Protein AF-0000000077074591 (afdb_homodimer)

Secondary structure (DSSP, 8-state):
-----EEEEEEE-SSEEEEEEEETTT--EEEEEEEE---B------SSS----EE-HHHHHHHHHHHHHHS-HHHHTTEEEEEEEE--S-BEEE-TTTEEEETTEEEE-STTSB--EE-TT---S-HHHHHHSPPPSSSSPP-TT-HHHHHHHHHHSTTHHHHHTT-SEEE-HHHHHHHHHHT-SS-EEEHHHHHHHSSEETTTTEE-HHHHHHTT--GGGPPEEEPSS-EEEE-SS-BTTBPTT-EEEPPEEHHHHHHHHT---TTEEEEEESSSEEEEEEESSSS--S---TT-EEEE-STT-EEEEEEES-SHHHHHHHHHHHHHHHHHTT--GGGS-HHHHHHHHHHHHHHTTT---EEE--TT-BTTBTT--EEEEEE-TTS-SHHHHHHHHHHHHHHHHHHHS-HHHHHHTT--EEEEESHHHHT-HHHHHHHHHHH-S-EEE--S--HHHHHHHHHHTT-/-----EEEEEEE-SSEEEEEEEETTT--EEEEEEEE---B------SSS----EE-HHHHHHHHHHHHHHS-HHHHTTEEEEEEEE--S-BEEE-TTTEEEETTEEEE-STTSB--EE-TT---S-HHHHHHSPPPSSSSPP-TT-HHHHHHHHHHSTTHHHHHTT-SEEE-HHHHHHHHHHT-SS-EEEHHHHHHHSSEETTTTEE-HHHHHHTT--GGGPPEEEPSS-EEEE-SS-BTTBPTT-EEEPPEEHHHHHHHHT---TTEEEEEESSSEEEEEEESSSS--S---TT-EEEE-STT-EEEEEEES-SHHHHHHHHHHHHHHHHHTT--GGGS-HHHHHHHHHHHHHHTTT---EEE--TT-BTTBTT--EEEEEE-TTS-SHHHHHHHHHHHHHHHHHHHS-HHHHHHTT--EEEEESHHHHT-HHHHHHHHHHH-S-EEE--S--HHHHHHHHHHTT-

InterPro domains:
  IPR018484 Carbohydrate kinase FGGY, N-terminal [PF00370] (6-258)
  IPR043129 ATPase, nucleotide binding domain [SSF53067] (6-261)
  IPR043129 ATPase, nucleotide binding domain [SSF53067] (6-461)

Structure (mmCIF, N/CA/C/O backbone):
data_AF-0000000077074591-model_v1
#
loop_
_entity.id
_entity.type
_entity.pdbx_description
1 polymer 'Carbohydrate kinase FGGY N-terminal domain-containing protein'
#
loop_
_atom_site.group_PDB
_atom_site.id
_atom_site.type_symbol
_atom_site.label_atom_id
_atom_site.label_alt_id
_atom_site.label_comp_id
_atom_site.label_asym_id
_atom_site.label_entity_id
_atom_site.label_seq_id
_atom_site.pdbx_PDB_ins_code
_atom_site.Cartn_x
_atom_site.Cartn_y
_atom_site.Cartn_z
_atom_site.occupancy
_atom_site.B_iso_or_equiv
_atom_site.auth_seq_id
_atom_site.auth_comp_id
_atom_site.auth_asym_id
_atom_site.auth_atom_id
_atom_site.pdbx_PDB_model_num
ATOM 1 N N . MET A 1 1 ? 26.125 -42.688 -42.125 1 38.72 1 MET A N 1
ATOM 2 C CA . MET A 1 1 ? 26.078 -42.156 -40.781 1 38.72 1 MET A CA 1
ATOM 3 C C . MET A 1 1 ? 24.766 -42.5 -40.094 1 38.72 1 MET A C 1
ATOM 5 O O . MET A 1 1 ? 23.688 -42.344 -40.688 1 38.72 1 MET A O 1
ATOM 9 N N . ALA A 1 2 ? 24.797 -43.312 -39.188 1 53.09 2 ALA A N 1
ATOM 10 C CA . ALA A 1 2 ? 23.594 -43.938 -38.625 1 53.09 2 ALA A CA 1
ATOM 11 C C . ALA A 1 2 ? 22.578 -42.906 -38.219 1 53.09 2 ALA A C 1
ATOM 13 O O . ALA A 1 2 ? 22.922 -41.906 -37.531 1 53.09 2 ALA A O 1
ATOM 14 N N . VAL A 1 3 ? 21.469 -42.688 -38.906 1 72.62 3 VAL A N 1
ATOM 15 C CA . VAL A 1 3 ? 20.422 -41.688 -38.688 1 72.62 3 VAL A CA 1
ATOM 16 C C . VAL A 1 3 ? 19.984 -41.719 -37.219 1 72.62 3 VAL A C 1
ATOM 18 O O . VAL A 1 3 ? 19.625 -42.781 -36.719 1 72.62 3 VAL A O 1
ATOM 21 N N . SER A 1 4 ? 20.25 -40.656 -36.469 1 87.62 4 SER A N 1
ATOM 22 C CA . SER A 1 4 ? 20.031 -40.562 -35.031 1 87.62 4 SER A CA 1
ATOM 23 C C . SER A 1 4 ? 18.562 -40.781 -34.688 1 87.62 4 SER A C 1
ATOM 25 O O . SER A 1 4 ? 17.672 -40.344 -35.406 1 87.62 4 SER A O 1
ATOM 27 N N . GLU A 1 5 ? 18.281 -41.656 -33.688 1 95.75 5 GLU A N 1
ATOM 28 C CA . GLU A 1 5 ? 16.953 -41.906 -33.156 1 95.75 5 GLU A CA 1
ATOM 29 C C . GLU A 1 5 ? 16.453 -40.75 -32.281 1 95.75 5 GLU A C 1
ATOM 31 O O . GLU A 1 5 ? 17.25 -40.062 -31.625 1 95.75 5 GLU A O 1
ATOM 36 N N . LEU A 1 6 ? 15.141 -40.5 -32.438 1 97.88 6 LEU A N 1
ATOM 37 C CA . LEU A 1 6 ? 14.57 -39.344 -31.734 1 97.88 6 LEU A CA 1
ATOM 38 C C . LEU A 1 6 ? 13.477 -39.812 -30.766 1 97.88 6 LEU A C 1
ATOM 40 O O . LEU A 1 6 ? 12.914 -40.875 -30.922 1 97.88 6 LEU A O 1
ATOM 44 N N . ILE A 1 7 ? 13.297 -39.031 -29.75 1 98.19 7 ILE A N 1
ATOM 45 C CA . ILE A 1 7 ? 12.18 -39.188 -28.812 1 98.19 7 ILE A CA 1
ATOM 46 C C . ILE A 1 7 ? 11.273 -37.969 -28.891 1 98.19 7 ILE A C 1
ATOM 48 O O . ILE A 1 7 ? 11.758 -36.844 -28.891 1 98.19 7 ILE A O 1
ATOM 52 N N . LEU A 1 8 ? 9.977 -38.219 -29 1 98.5 8 LEU A N 1
ATOM 53 C CA . LEU A 1 8 ? 8.992 -37.125 -29.062 1 98.5 8 LEU A CA 1
ATOM 54 C C . LEU A 1 8 ? 8.367 -36.875 -27.688 1 98.5 8 LEU A C 1
ATOM 56 O O . LEU A 1 8 ? 7.812 -37.812 -27.078 1 98.5 8 LEU A O 1
ATOM 60 N N . GLY A 1 9 ? 8.539 -35.719 -27.156 1 98.25 9 GLY A N 1
ATOM 61 C CA . GLY A 1 9 ? 7.832 -35.25 -25.984 1 98.25 9 GLY A CA 1
ATOM 62 C C . GLY A 1 9 ? 6.746 -34.25 -26.281 1 98.25 9 GLY A C 1
ATOM 63 O O . GLY A 1 9 ? 6.965 -33.312 -27.062 1 98.25 9 GLY A O 1
ATOM 64 N N . ILE A 1 10 ? 5.543 -34.438 -25.688 1 98.5 10 ILE A N 1
ATOM 65 C CA . ILE A 1 10 ? 4.422 -33.531 -25.891 1 98.5 10 ILE A CA 1
ATOM 66 C C . ILE A 1 10 ? 3.867 -33.094 -24.531 1 98.5 10 ILE A C 1
ATOM 68 O O . ILE A 1 10 ? 3.803 -33.906 -23.594 1 98.5 10 ILE A O 1
ATOM 72 N N . ASP A 1 11 ? 3.516 -31.844 -24.406 1 97.88 11 ASP A N 1
ATOM 73 C CA . ASP A 1 11 ? 2.814 -31.328 -23.234 1 97.88 11 ASP A CA 1
ATOM 74 C C . ASP A 1 11 ? 1.478 -30.703 -23.641 1 97.88 11 ASP A C 1
ATOM 76 O O . ASP A 1 11 ? 1.442 -29.703 -24.344 1 97.88 11 ASP A O 1
ATOM 80 N N . VAL A 1 12 ? 0.387 -31.281 -23.141 1 97.94 12 VAL A N 1
ATOM 81 C CA . VAL A 1 12 ? -0.955 -30.797 -23.438 1 97.94 12 VAL A CA 1
ATOM 82 C C . VAL A 1 12 ? -1.396 -29.828 -22.344 1 97.94 12 VAL A C 1
ATOM 84 O O . VAL A 1 12 ? -2.105 -30.203 -21.406 1 97.94 12 VAL A O 1
ATOM 87 N N . GLY A 1 13 ? -1.075 -28.594 -22.547 1 94.06 13 GLY A N 1
ATOM 88 C CA . GLY A 1 13 ? -1.456 -27.562 -21.594 1 94.06 13 GLY A CA 1
ATOM 89 C C . GLY A 1 13 ? -2.865 -27.047 -21.797 1 94.06 13 GLY A C 1
ATOM 90 O O . GLY A 1 13 ? -3.535 -27.422 -22.766 1 94.06 13 GLY A O 1
ATOM 91 N N . THR A 1 14 ? -3.307 -26.141 -20.891 1 89.56 14 THR A N 1
ATOM 92 C CA . THR A 1 14 ? -4.633 -25.547 -20.984 1 89.56 14 THR A CA 1
ATOM 93 C C . THR A 1 14 ? -4.699 -24.547 -22.141 1 89.56 14 THR A C 1
ATOM 95 O O . THR A 1 14 ? -5.656 -24.562 -22.922 1 89.56 14 THR A O 1
ATOM 98 N N . SER A 1 15 ? -3.695 -23.766 -22.359 1 88.56 15 SER A N 1
ATOM 99 C CA . SER A 1 15 ? -3.729 -22.719 -23.375 1 88.56 15 SER A CA 1
ATOM 100 C C . SER A 1 15 ? -2.943 -23.125 -24.625 1 88.56 15 SER A C 1
ATOM 102 O O . SER A 1 15 ? -3.209 -22.625 -25.719 1 88.56 15 SER A O 1
ATOM 104 N N . THR A 1 16 ? -1.921 -23.922 -24.375 1 92.69 16 THR A N 1
ATOM 105 C CA . THR A 1 16 ? -1.009 -24.266 -25.469 1 92.69 16 THR A CA 1
ATOM 106 C C . THR A 1 16 ? -0.614 -25.734 -25.391 1 92.69 16 THR A C 1
ATOM 108 O O . THR A 1 16 ? -0.48 -26.297 -24.312 1 92.69 16 THR A O 1
ATOM 111 N N . VAL A 1 17 ? -0.533 -26.359 -26.562 1 96.94 17 VAL A N 1
ATOM 112 C CA . VAL A 1 17 ? 0.134 -27.656 -26.688 1 96.94 17 VAL A CA 1
ATOM 113 C C . VAL A 1 17 ? 1.551 -27.453 -27.219 1 96.94 17 VAL A C 1
ATOM 115 O O . VAL A 1 17 ? 1.774 -26.641 -28.125 1 96.94 17 VAL A O 1
ATOM 118 N N . LYS A 1 18 ? 2.502 -28.125 -26.578 1 96.38 18 LYS A N 1
ATOM 119 C CA . LYS A 1 18 ? 3.906 -28 -26.953 1 96.38 18 LYS A CA 1
ATOM 120 C C . LYS A 1 18 ? 4.512 -29.375 -27.266 1 96.38 18 LYS A C 1
ATOM 122 O O . LYS A 1 18 ? 4.09 -30.391 -26.703 1 96.38 18 LYS A O 1
ATOM 127 N N . GLY A 1 19 ? 5.438 -29.375 -28.203 1 97.12 19 GLY A N 1
ATOM 128 C CA . GLY A 1 19 ? 6.156 -30.594 -28.562 1 97.12 19 GLY A CA 1
ATOM 129 C C . GLY A 1 19 ? 7.641 -30.359 -28.75 1 97.12 19 GLY A C 1
ATOM 130 O O . GLY A 1 19 ? 8.062 -29.297 -29.203 1 97.12 19 GLY A O 1
ATOM 131 N N . THR A 1 20 ? 8.398 -31.406 -28.391 1 96.75 20 THR A N 1
ATOM 132 C CA . THR A 1 20 ? 9.852 -31.359 -28.547 1 96.75 20 THR A CA 1
ATOM 133 C C . THR A 1 20 ? 10.383 -32.688 -29.047 1 96.75 20 THR A C 1
ATOM 135 O O . THR A 1 20 ? 9.961 -33.75 -28.578 1 96.75 20 THR A O 1
ATOM 138 N N . LEU A 1 21 ? 11.195 -32.656 -30.078 1 97.56 21 LEU A N 1
ATOM 139 C CA . LEU A 1 21 ? 11.961 -33.812 -30.516 1 97.56 21 LEU A CA 1
ATOM 140 C C . LEU A 1 21 ? 13.375 -33.781 -29.922 1 97.56 21 LEU A C 1
ATOM 142 O O . LEU A 1 21 ? 14.086 -32.781 -30.062 1 97.56 21 LEU A O 1
ATOM 146 N N . VAL A 1 22 ? 13.727 -34.875 -29.297 1 96.06 22 VAL A N 1
ATOM 147 C CA . VAL A 1 22 ? 15.016 -34.969 -28.625 1 96.06 22 VAL A CA 1
ATOM 148 C C . VAL A 1 22 ? 15.844 -36.094 -29.234 1 96.06 22 VAL A C 1
ATOM 150 O O . VAL A 1 22 ? 15.328 -37.188 -29.484 1 96.06 22 VAL A O 1
ATOM 153 N N . ASP A 1 23 ? 17.125 -35.781 -29.422 1 96.56 23 ASP A N 1
ATOM 154 C CA . ASP A 1 23 ? 18.031 -36.812 -29.906 1 96.56 23 ASP A CA 1
ATOM 155 C C . ASP A 1 23 ? 18.344 -37.844 -28.812 1 96.56 23 ASP A C 1
ATOM 157 O O . ASP A 1 23 ? 18.703 -37.469 -27.688 1 96.56 23 ASP A O 1
ATOM 161 N N . LYS A 1 24 ? 18.219 -39.062 -29.141 1 95.12 24 LYS A N 1
ATOM 162 C CA . LYS A 1 24 ? 18.344 -40.125 -28.156 1 95.12 24 LYS A CA 1
ATOM 163 C C . LYS A 1 24 ? 19.766 -40.219 -27.609 1 95.12 24 LYS A C 1
ATOM 165 O O . LYS A 1 24 ? 19.969 -40.5 -26.422 1 95.12 24 LYS A O 1
ATOM 170 N N . GLU A 1 25 ? 20.734 -39.938 -28.344 1 93.62 25 GLU A N 1
ATOM 171 C CA . GLU A 1 25 ? 22.141 -40.094 -27.953 1 93.62 25 GLU A CA 1
ATOM 172 C C . GLU A 1 25 ? 22.656 -38.812 -27.297 1 93.62 25 GLU A C 1
ATOM 174 O O . GLU A 1 25 ? 23.125 -38.844 -26.156 1 93.62 25 GLU A O 1
ATOM 179 N N . SER A 1 26 ? 22.484 -37.688 -27.953 1 93.88 26 SER A N 1
ATOM 180 C CA . SER A 1 26 ? 23.062 -36.438 -27.469 1 93.88 26 SER A CA 1
ATOM 181 C C . SER A 1 26 ? 22.156 -35.781 -26.406 1 93.88 26 SER A C 1
ATOM 183 O O . SER A 1 26 ? 22.594 -34.875 -25.688 1 93.88 26 SER A O 1
ATOM 185 N N . ARG A 1 27 ? 20.891 -36.188 -26.438 1 92.12 27 ARG A N 1
ATOM 186 C CA . ARG A 1 27 ? 19.891 -35.594 -25.531 1 92.12 27 ARG A CA 1
ATOM 187 C C . ARG A 1 27 ? 19.656 -34.125 -25.828 1 92.12 27 ARG A C 1
ATOM 189 O O . ARG A 1 27 ? 19.141 -33.406 -24.984 1 92.12 27 ARG A O 1
ATOM 196 N N . GLU A 1 28 ? 19.984 -33.719 -27.016 1 92.62 28 GLU A N 1
ATOM 197 C CA . GLU A 1 28 ? 19.766 -32.344 -27.438 1 92.62 28 GLU A CA 1
ATOM 198 C C . GLU A 1 28 ? 18.422 -32.188 -28.141 1 92.62 28 GLU A C 1
ATOM 200 O O . GLU A 1 28 ? 17.938 -33.125 -28.781 1 92.62 28 GLU A O 1
ATOM 205 N N . VAL A 1 29 ? 17.891 -31.031 -27.953 1 94.06 29 VAL A N 1
ATOM 206 C CA . VAL A 1 29 ? 16.656 -30.703 -28.656 1 94.06 29 VAL A CA 1
ATOM 207 C C . VAL A 1 29 ? 16.922 -30.531 -30.141 1 94.06 29 VAL A C 1
ATOM 209 O O . VAL A 1 29 ? 17.781 -29.734 -30.531 1 94.06 29 VAL A O 1
ATOM 212 N N . VAL A 1 30 ? 16.188 -31.203 -30.922 1 95.56 30 VAL A N 1
ATOM 213 C CA . VAL A 1 30 ? 16.359 -31.125 -32.375 1 95.56 30 VAL A CA 1
ATOM 214 C C . VAL A 1 30 ? 15.336 -30.156 -32.938 1 95.56 30 VAL A C 1
ATOM 216 O O . VAL A 1 30 ? 15.648 -29.406 -33.875 1 95.56 30 VAL A O 1
ATOM 219 N N . GLU A 1 31 ? 14.125 -30.234 -32.438 1 96 31 GLU A N 1
ATOM 220 C CA . GLU A 1 31 ? 13.031 -29.406 -32.906 1 96 31 GLU A CA 1
ATOM 221 C C . GLU A 1 31 ? 12.023 -29.125 -31.812 1 96 31 GLU A C 1
ATOM 223 O O . GLU A 1 31 ? 11.773 -29.969 -30.953 1 96 31 GLU A O 1
ATOM 228 N N . LYS A 1 32 ? 11.453 -27.891 -31.734 1 93.94 32 LYS A N 1
ATOM 229 C CA . LYS A 1 32 ? 10.391 -27.484 -30.812 1 93.94 32 LYS A CA 1
ATOM 230 C C . LYS A 1 32 ? 9.234 -26.828 -31.547 1 93.94 32 LYS A C 1
ATOM 232 O O . LYS A 1 32 ? 9.453 -26.062 -32.5 1 93.94 32 LYS A O 1
ATOM 237 N N . GLN A 1 33 ? 8.078 -27.203 -31.219 1 96.75 33 GLN A N 1
ATOM 238 C CA . GLN A 1 33 ? 6.879 -26.609 -31.797 1 96.75 33 GLN A CA 1
ATOM 239 C C . GLN A 1 33 ? 5.84 -26.312 -30.719 1 96.75 33 GLN A C 1
ATOM 241 O O . GLN A 1 33 ? 5.879 -26.875 -29.625 1 96.75 33 GLN A O 1
ATOM 246 N N . SER A 1 34 ? 4.988 -25.375 -31 1 95.94 34 SER A N 1
ATOM 247 C CA . SER A 1 34 ? 3.887 -25.047 -30.094 1 95.94 34 SER A CA 1
ATOM 248 C C . SER A 1 34 ? 2.664 -24.562 -30.875 1 95.94 34 SER A C 1
ATOM 250 O O . SER A 1 34 ? 2.793 -24.016 -31.969 1 95.94 34 SER A O 1
ATOM 252 N N . GLU A 1 35 ? 1.453 -24.859 -30.375 1 96.56 35 GLU A N 1
ATOM 253 C CA . GLU A 1 35 ? 0.178 -24.453 -30.953 1 96.56 35 GLU A CA 1
ATOM 254 C C . GLU A 1 35 ? -0.831 -24.078 -29.875 1 96.56 35 GLU A C 1
ATOM 256 O O . GLU A 1 35 ? -0.963 -24.781 -28.875 1 96.56 35 GLU A O 1
ATOM 261 N N . PRO A 1 36 ? -1.52 -22.938 -30.047 1 94.88 36 PRO A N 1
ATOM 262 C CA . PRO A 1 36 ? -2.592 -22.641 -29.094 1 94.88 36 PRO A CA 1
ATOM 263 C C . PRO A 1 36 ? -3.74 -23.641 -29.156 1 94.88 36 PRO A C 1
ATOM 265 O O . PRO A 1 36 ? -4.102 -24.109 -30.25 1 94.88 36 PRO A O 1
ATOM 268 N N . THR A 1 37 ? -4.258 -23.984 -27.969 1 94.31 37 THR A N 1
ATOM 269 C CA . THR A 1 37 ? -5.348 -24.953 -27.938 1 94.31 37 THR A CA 1
ATOM 270 C C . THR A 1 37 ? -6.648 -24.312 -28.422 1 94.31 37 THR A C 1
ATOM 272 O O . THR A 1 37 ? -7.438 -24.938 -29.125 1 94.31 37 THR A O 1
ATOM 275 N N . LEU A 1 38 ? -6.914 -22.984 -28.031 1 92.38 38 LEU A N 1
ATOM 276 C CA . LEU A 1 38 ? -8.156 -22.266 -28.312 1 92.38 38 LEU A CA 1
ATOM 277 C C . LEU A 1 38 ? -9.367 -23.109 -27.891 1 92.38 38 LEU A C 1
ATOM 279 O O . LEU A 1 38 ? -10.336 -23.219 -28.656 1 92.38 38 LEU A O 1
ATOM 283 N N . ALA A 1 39 ? -9.273 -23.766 -26.734 1 93.56 39 ALA A N 1
ATOM 284 C CA . ALA A 1 39 ? -10.234 -24.812 -26.406 1 93.56 39 ALA A CA 1
ATOM 285 C C . ALA A 1 39 ? -11.203 -24.359 -25.312 1 93.56 39 ALA A C 1
ATOM 287 O O . ALA A 1 39 ? -12.156 -25.062 -24.984 1 93.56 39 ALA A O 1
ATOM 288 N N . GLN A 1 40 ? -10.969 -23.188 -24.828 1 89.56 40 GLN A N 1
ATOM 289 C CA . GLN A 1 40 ? -11.797 -22.719 -23.719 1 89.56 40 GLN A CA 1
ATOM 290 C C . GLN A 1 40 ? -13.258 -22.609 -24.141 1 89.56 40 GLN A C 1
ATOM 292 O O . GLN A 1 40 ? -13.562 -22.062 -25.203 1 89.56 40 GLN A O 1
ATOM 297 N N . ILE A 1 41 ? -14.125 -23.234 -23.312 1 88.88 41 ILE A N 1
ATOM 298 C CA . ILE A 1 41 ? -15.562 -23.094 -23.531 1 88.88 41 ILE A CA 1
ATOM 299 C C . ILE A 1 41 ? -16.109 -21.953 -22.672 1 88.88 41 ILE A C 1
ATOM 301 O O . ILE A 1 41 ? -15.852 -21.891 -21.469 1 88.88 41 ILE A O 1
ATOM 305 N N . SER A 1 42 ? -16.562 -20.844 -23.312 1 71.81 42 SER A N 1
ATOM 306 C CA . SER A 1 42 ? -17.094 -19.672 -22.594 1 71.81 42 SER A CA 1
ATOM 307 C C . SER A 1 42 ? -18.234 -20.078 -21.656 1 71.81 42 SER A C 1
ATOM 309 O O . SER A 1 42 ? -19.109 -20.859 -22.031 1 71.81 42 SER A O 1
ATOM 311 N N . SER A 1 43 ? -17.969 -20.125 -20.438 1 59.72 43 SER A N 1
ATOM 312 C CA . SER A 1 43 ? -19.016 -20.406 -19.484 1 59.72 43 SER A CA 1
ATOM 313 C C . SER A 1 43 ? -20.047 -19.281 -19.453 1 59.72 43 SER A C 1
ATOM 315 O O . SER A 1 43 ? -19.688 -18.109 -19.359 1 59.72 43 SER A O 1
ATOM 317 N N . GLN A 1 44 ? -21.25 -19.375 -20.266 1 49.19 44 GLN A N 1
ATOM 318 C CA . GLN A 1 44 ? -22.359 -18.438 -20.109 1 49.19 44 GLN A CA 1
ATOM 319 C C . GLN A 1 44 ? -22.766 -18.297 -18.641 1 49.19 44 GLN A C 1
ATOM 321 O O . GLN A 1 44 ? -23.797 -18.844 -18.234 1 49.19 44 GLN A O 1
ATOM 326 N N . SER A 1 45 ? -22.062 -18.641 -17.781 1 44.66 45 SER A N 1
ATOM 327 C CA . SER A 1 45 ? -22.797 -18.656 -16.531 1 44.66 45 SER A CA 1
ATOM 328 C C . SER A 1 45 ? -23.281 -17.25 -16.156 1 44.66 45 SER A C 1
ATOM 330 O O . SER A 1 45 ? -22.469 -16.312 -16.078 1 44.66 45 SER A O 1
ATOM 332 N N . SER A 1 46 ? -24.531 -17.016 -16.531 1 41.25 46 SER A N 1
ATOM 333 C CA . SER A 1 46 ? -25.25 -15.859 -16.016 1 41.25 46 SER A CA 1
ATOM 334 C C . SER A 1 46 ? -24.781 -15.508 -14.609 1 41.25 46 SER A C 1
ATOM 336 O O . SER A 1 46 ? -24.859 -14.344 -14.195 1 41.25 46 SER A O 1
ATOM 338 N N . GLY A 1 47 ? -25.453 -16.266 -13.461 1 37.62 47 GLY A N 1
ATOM 339 C CA . GLY A 1 47 ? -25.391 -15.891 -12.055 1 37.62 47 GLY A CA 1
ATOM 340 C C . GLY A 1 47 ? -24.016 -16.109 -11.445 1 37.62 47 GLY A C 1
ATOM 341 O O . GLY A 1 47 ? -23.156 -16.734 -12.047 1 37.62 47 GLY A O 1
ATOM 342 N N . ARG A 1 48 ? -23.859 -15.609 -10.125 1 42.69 48 ARG A N 1
ATOM 343 C CA . ARG A 1 48 ? -22.797 -15.391 -9.148 1 42.69 48 ARG A CA 1
ATOM 344 C C . ARG A 1 48 ? -21.969 -16.656 -8.945 1 42.69 48 ARG A C 1
ATOM 346 O O . ARG A 1 48 ? -20.875 -16.609 -8.375 1 42.69 48 ARG A O 1
ATOM 353 N N . ASP A 1 49 ? -22.406 -17.844 -8.711 1 46.41 49 ASP A N 1
ATOM 354 C CA . ASP A 1 49 ? -21.828 -18.766 -7.738 1 46.41 49 ASP A CA 1
ATOM 355 C C . ASP A 1 49 ? -20.812 -19.688 -8.406 1 46.41 49 ASP A C 1
ATOM 357 O O . ASP A 1 49 ? -19.703 -19.875 -7.887 1 46.41 49 ASP A O 1
ATOM 361 N N . VAL A 1 50 ? -21.266 -20.938 -9.211 1 53.22 50 VAL A N 1
ATOM 362 C CA . VAL A 1 50 ? -20.453 -22.125 -9.422 1 53.22 50 VAL A CA 1
ATOM 363 C C . VAL A 1 50 ? -19.625 -21.969 -10.695 1 53.22 50 VAL A C 1
ATOM 365 O O . VAL A 1 50 ? -20.188 -21.859 -11.789 1 53.22 50 VAL A O 1
ATOM 368 N N . GLU A 1 51 ? -18.312 -21.578 -10.688 1 68.06 51 GLU A N 1
ATOM 369 C CA . GLU A 1 51 ? -17.453 -21.281 -11.836 1 68.06 51 GLU A CA 1
ATOM 370 C C . GLU A 1 51 ? -17 -22.562 -12.539 1 68.06 51 GLU A C 1
ATOM 372 O O . GLU A 1 51 ? -16 -23.156 -12.148 1 68.06 51 GLU A O 1
ATOM 377 N N . LYS A 1 52 ? -17.859 -23.141 -13.562 1 81.56 52 LYS A N 1
ATOM 378 C CA . LYS A 1 52 ? -17.453 -24.234 -14.438 1 81.56 52 LYS A CA 1
ATOM 379 C C . LYS A 1 52 ? -16.328 -23.797 -15.359 1 81.56 52 LYS A C 1
ATOM 381 O O . LYS A 1 52 ? -16.312 -22.672 -15.867 1 81.56 52 LYS A O 1
ATOM 386 N N . ASP A 1 53 ? -15.336 -24.656 -15.383 1 88.75 53 ASP A N 1
ATOM 387 C CA . ASP A 1 53 ? -14.234 -24.453 -16.328 1 88.75 53 ASP A CA 1
ATOM 388 C C . ASP A 1 53 ? -14.023 -25.703 -17.188 1 88.75 53 ASP A C 1
ATOM 390 O O . ASP A 1 53 ? -13.57 -26.734 -16.703 1 88.75 53 ASP A O 1
ATOM 394 N N . GLU A 1 54 ? -14.43 -25.562 -18.469 1 94.44 54 GLU A N 1
ATOM 395 C CA . GLU A 1 54 ? -14.391 -26.703 -19.375 1 94.44 54 GLU A CA 1
ATOM 396 C C . GLU A 1 54 ? -13.695 -26.344 -20.688 1 94.44 54 GLU A C 1
ATOM 398 O O . GLU A 1 54 ? -13.625 -25.172 -21.047 1 94.44 54 GLU A O 1
ATOM 403 N N . GLN A 1 55 ? -13.156 -27.312 -21.328 1 95.38 55 GLN A N 1
ATOM 404 C CA . GLN A 1 55 ? -12.523 -27.141 -22.625 1 95.38 55 GLN A CA 1
ATOM 405 C C . GLN A 1 55 ? -13.102 -28.109 -23.656 1 95.38 55 GLN A C 1
ATOM 407 O O . GLN A 1 55 ? -13.539 -29.203 -23.297 1 95.38 55 GLN A O 1
ATOM 412 N N . ASN A 1 56 ? -13.109 -27.656 -24.906 1 95.69 56 ASN A N 1
ATOM 413 C CA . ASN A 1 56 ? -13.531 -28.469 -26.047 1 95.69 56 ASN A CA 1
ATOM 414 C C . ASN A 1 56 ? -12.43 -29.438 -26.469 1 95.69 56 ASN A C 1
ATOM 416 O O . ASN A 1 56 ? -11.391 -29.016 -26.969 1 95.69 56 ASN A O 1
ATOM 420 N N . VAL A 1 57 ? -12.703 -30.719 -26.375 1 95.69 57 VAL A N 1
ATOM 421 C CA . VAL A 1 57 ? -11.703 -31.75 -26.656 1 95.69 57 VAL A CA 1
ATOM 422 C C . VAL A 1 57 ? -11.352 -31.734 -28.141 1 95.69 57 VAL A C 1
ATOM 424 O O . VAL A 1 57 ? -10.203 -31.969 -28.516 1 95.69 57 VAL A O 1
ATOM 427 N N . LEU A 1 58 ? -12.305 -31.453 -28.969 1 95.12 58 LEU A N 1
ATOM 428 C CA . LEU A 1 58 ? -12.047 -31.406 -30.406 1 95.12 58 LEU A CA 1
ATOM 429 C C . LEU A 1 58 ? -11.023 -30.312 -30.734 1 95.12 58 LEU A C 1
ATOM 431 O O . LEU A 1 58 ? -10.195 -30.5 -31.625 1 95.12 58 LEU A O 1
ATOM 435 N N . SER A 1 59 ? -11.203 -29.25 -30.062 1 96.38 59 SER A N 1
ATOM 436 C CA . SER A 1 59 ? -10.242 -28.172 -30.266 1 96.38 59 SER A CA 1
ATOM 437 C C . SER A 1 59 ? -8.836 -28.594 -29.859 1 96.38 59 SER A C 1
ATOM 439 O O . SER A 1 59 ? -7.855 -28.219 -30.5 1 96.38 59 SER A O 1
ATOM 441 N N . ILE A 1 60 ? -8.695 -29.344 -28.797 1 96.88 60 ILE A N 1
ATOM 442 C CA . ILE A 1 60 ? -7.402 -29.812 -28.344 1 96.88 60 ILE A CA 1
ATOM 443 C C . ILE A 1 60 ? -6.828 -30.812 -29.344 1 96.88 60 ILE A C 1
ATOM 445 O O . ILE A 1 60 ? -5.637 -30.781 -29.656 1 96.88 60 ILE A O 1
ATOM 449 N N . VAL A 1 61 ? -7.66 -31.672 -29.844 1 96.25 61 VAL A N 1
ATOM 450 C CA . VAL A 1 61 ? -7.25 -32.625 -30.859 1 96.25 61 VAL A CA 1
ATOM 451 C C . VAL A 1 61 ? -6.73 -31.891 -32.094 1 96.25 61 VAL A C 1
ATOM 453 O O . VAL A 1 61 ? -5.684 -32.25 -32.625 1 96.25 61 VAL A O 1
ATOM 456 N N . LYS A 1 62 ? -7.48 -30.891 -32.469 1 96.62 62 LYS A N 1
ATOM 457 C CA . LYS A 1 62 ? -7.062 -30.078 -33.594 1 96.62 62 LYS A CA 1
ATOM 458 C C . LYS A 1 62 ? -5.711 -29.422 -33.344 1 96.62 62 LYS A C 1
ATOM 460 O O . LYS A 1 62 ? -4.855 -29.375 -34.25 1 96.62 62 LYS A O 1
ATOM 465 N N . ALA A 1 63 ? -5.527 -28.891 -32.219 1 97.25 63 ALA A N 1
ATOM 466 C CA . ALA A 1 63 ? -4.258 -28.266 -31.844 1 97.25 63 ALA A CA 1
ATOM 467 C C . ALA A 1 63 ? -3.115 -29.281 -31.891 1 97.25 63 ALA A C 1
ATOM 469 O O . ALA A 1 63 ? -2.01 -28.953 -32.344 1 97.25 63 ALA A O 1
ATOM 470 N N . MET A 1 64 ? -3.383 -30.484 -31.438 1 96.62 64 MET A N 1
ATOM 471 C CA . MET A 1 64 ? -2.398 -31.562 -31.484 1 96.62 64 MET A CA 1
ATOM 472 C C . MET A 1 64 ? -2.01 -31.891 -32.906 1 96.62 64 MET A C 1
ATOM 474 O O . MET A 1 64 ? -0.83 -32.062 -33.219 1 96.62 64 MET A O 1
ATOM 478 N N . GLU A 1 65 ? -2.967 -31.953 -33.719 1 96.19 65 GLU A N 1
ATOM 479 C CA . GLU A 1 65 ? -2.717 -32.25 -35.156 1 96.19 65 GLU A CA 1
ATOM 480 C C . GLU A 1 65 ? -1.88 -31.141 -35.781 1 96.19 65 GLU A C 1
ATOM 482 O O . GLU A 1 65 ? -0.956 -31.422 -36.562 1 96.19 65 GLU A O 1
ATOM 487 N N . LEU A 1 66 ? -2.301 -29.953 -35.5 1 97.25 66 LEU A N 1
ATOM 488 C CA . LEU A 1 66 ? -1.567 -28.812 -36.062 1 97.25 66 LEU A CA 1
ATOM 489 C C . LEU A 1 66 ? -0.132 -28.797 -35.531 1 97.25 66 LEU A C 1
ATOM 491 O O . LEU A 1 66 ? 0.8 -28.516 -36.312 1 97.25 66 LEU A O 1
ATOM 495 N N . LEU A 1 67 ? 0.051 -29.078 -34.312 1 97.69 67 LEU A N 1
ATOM 496 C CA . LEU A 1 67 ? 1.384 -29.156 -33.719 1 97.69 67 LEU A CA 1
ATOM 497 C C . LEU A 1 67 ? 2.24 -30.172 -34.469 1 97.69 67 LEU A C 1
ATOM 499 O O . LEU A 1 67 ? 3.371 -29.875 -34.844 1 97.69 67 LEU A O 1
ATOM 503 N N . MET A 1 68 ? 1.688 -31.391 -34.656 1 97.44 68 MET A N 1
ATOM 504 C CA . MET A 1 68 ? 2.424 -32.469 -35.281 1 97.44 68 MET A CA 1
ATOM 505 C C . MET A 1 68 ? 2.77 -32.125 -36.75 1 97.44 68 MET A C 1
ATOM 507 O O . MET A 1 68 ? 3.844 -32.5 -37.219 1 97.44 68 MET A O 1
ATOM 511 N N . SER A 1 69 ? 1.871 -31.422 -37.344 1 96.75 69 SER A N 1
ATOM 512 C CA . SER A 1 69 ? 2.076 -31.062 -38.75 1 96.75 69 SER A CA 1
ATOM 513 C C . SER A 1 69 ? 3.234 -30.094 -38.906 1 96.75 69 SER A C 1
ATOM 515 O O . SER A 1 69 ? 3.789 -29.953 -40 1 96.75 69 SER A O 1
ATOM 517 N N . ARG A 1 70 ? 3.625 -29.453 -37.844 1 97.06 70 ARG A N 1
ATOM 518 C CA . ARG A 1 70 ? 4.684 -28.438 -37.906 1 97.06 70 ARG A CA 1
ATOM 519 C C . ARG A 1 70 ? 6.059 -29.094 -37.812 1 97.06 70 ARG A C 1
ATOM 521 O O . ARG A 1 70 ? 7.07 -28.5 -38.188 1 97.06 70 ARG A O 1
ATOM 528 N N . PHE A 1 71 ? 6.098 -30.281 -37.344 1 97.38 71 PHE A N 1
ATOM 529 C CA . PHE A 1 71 ? 7.367 -31 -37.25 1 97.38 71 PHE A CA 1
ATOM 530 C C . PHE A 1 71 ? 7.801 -31.484 -38.625 1 97.38 71 PHE A C 1
ATOM 532 O O . PHE A 1 71 ? 6.961 -31.766 -39.5 1 97.38 71 PHE A O 1
ATOM 539 N N . SER A 1 72 ? 9.141 -31.594 -38.844 1 96.25 72 SER A N 1
ATOM 540 C CA . SER A 1 72 ? 9.68 -32.156 -40.094 1 96.25 72 SER A CA 1
ATOM 541 C C . SER A 1 72 ? 9.281 -33.625 -40.25 1 96.25 72 SER A C 1
ATOM 543 O O . SER A 1 72 ? 9.492 -34.406 -39.344 1 96.25 72 SER A O 1
ATOM 545 N N . SER A 1 73 ? 8.781 -33.938 -41.469 1 95.62 73 SER A N 1
ATOM 546 C CA . SER A 1 73 ? 8.406 -35.312 -41.75 1 95.62 73 SER A CA 1
ATOM 547 C C . SER A 1 73 ? 9.602 -36.25 -41.625 1 95.62 73 SER A C 1
ATOM 549 O O . SER A 1 73 ? 9.453 -37.406 -41.188 1 95.62 73 SER A O 1
ATOM 551 N N . HIS A 1 74 ? 10.68 -35.75 -42 1 96.12 74 HIS A N 1
ATOM 5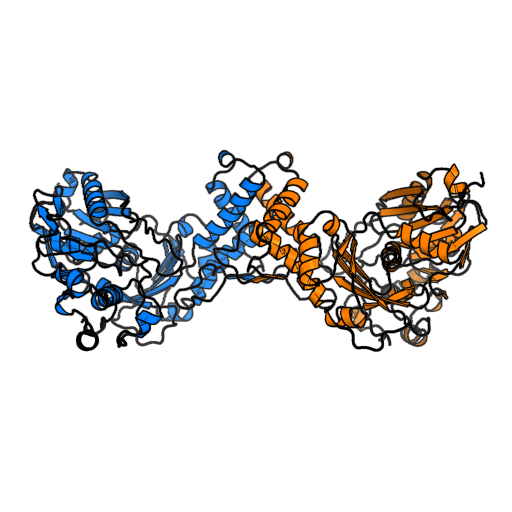52 C CA . HIS A 1 74 ? 11.914 -36.531 -41.875 1 96.12 74 HIS A CA 1
ATOM 553 C C . HIS A 1 74 ? 12.211 -36.906 -40.438 1 96.12 74 HIS A C 1
ATOM 555 O O . HIS A 1 74 ? 12.586 -38.031 -40.125 1 96.12 74 HIS A O 1
ATOM 561 N N . ASN A 1 75 ? 12.055 -36 -39.562 1 97.12 75 ASN A N 1
ATOM 562 C CA . ASN A 1 75 ? 12.336 -36.25 -38.156 1 97.12 75 ASN A CA 1
ATOM 563 C C . ASN A 1 75 ? 11.281 -37.125 -37.5 1 97.12 75 ASN A C 1
ATOM 565 O O . ASN A 1 75 ? 11.602 -37.969 -36.656 1 97.12 75 ASN A O 1
ATOM 569 N N . LEU A 1 76 ? 10.062 -36.969 -37.844 1 97.62 76 LEU A N 1
ATOM 570 C CA . LEU A 1 76 ? 8.977 -37.75 -37.281 1 97.62 76 LEU A CA 1
ATOM 571 C C . LEU A 1 76 ? 9.156 -39.219 -37.562 1 97.62 76 LEU A C 1
ATOM 573 O O . LEU A 1 76 ? 8.836 -40.094 -36.75 1 97.62 76 LEU A O 1
ATOM 577 N N . LYS A 1 77 ? 9.672 -39.531 -38.688 1 96.75 77 LYS A N 1
ATOM 578 C CA . LYS A 1 77 ? 9.883 -40.906 -39.094 1 96.75 77 LYS A CA 1
ATOM 579 C C . LYS A 1 77 ? 10.945 -41.594 -38.25 1 96.75 77 LYS A C 1
ATOM 581 O O . LYS A 1 77 ? 11.039 -42.812 -38.188 1 96.75 77 LYS A O 1
ATOM 586 N N . ARG A 1 78 ? 11.688 -40.812 -37.562 1 97.12 78 ARG A N 1
ATOM 587 C CA . ARG A 1 78 ? 12.812 -41.312 -36.781 1 97.12 78 ARG A CA 1
ATOM 588 C C . ARG A 1 78 ? 12.438 -41.438 -35.312 1 97.12 78 ARG A C 1
ATOM 590 O O . ARG A 1 78 ? 13.266 -41.844 -34.469 1 97.12 78 ARG A O 1
ATOM 597 N N . VAL A 1 79 ? 11.25 -41.188 -34.969 1 98.06 79 VAL A N 1
ATOM 598 C CA . VAL A 1 79 ? 10.812 -41.25 -33.594 1 98.06 79 VAL A CA 1
ATOM 599 C C . VAL A 1 79 ? 10.727 -42.688 -33.125 1 98.06 79 VAL A C 1
ATOM 601 O O . VAL A 1 79 ? 10.156 -43.531 -33.812 1 98.06 79 VAL A O 1
ATOM 604 N N . LYS A 1 80 ? 11.289 -42.938 -31.875 1 97.88 80 LYS A N 1
ATOM 605 C CA . LYS A 1 80 ? 11.297 -44.281 -31.328 1 97.88 80 LYS A CA 1
ATOM 606 C C . LYS A 1 80 ? 10.539 -44.344 -30.016 1 97.88 80 LYS A C 1
ATOM 608 O O . LYS A 1 80 ? 10.258 -45.438 -29.516 1 97.88 80 LYS A O 1
ATOM 613 N N . GLY A 1 81 ? 10.195 -43.312 -29.484 1 98.25 81 GLY A N 1
ATOM 614 C CA . GLY A 1 81 ? 9.445 -43.25 -28.25 1 98.25 81 GLY A CA 1
ATOM 615 C C . GLY A 1 81 ? 8.641 -41.969 -28.125 1 98.25 81 GLY A C 1
ATOM 616 O O . GLY A 1 81 ? 9.039 -40.906 -28.641 1 98.25 81 GLY A O 1
ATOM 617 N N . ILE A 1 82 ? 7.504 -42 -27.438 1 98.62 82 ILE A N 1
ATOM 618 C CA . ILE A 1 82 ? 6.617 -40.875 -27.234 1 98.62 82 ILE A CA 1
ATOM 619 C C . ILE A 1 82 ? 6.305 -40.719 -25.75 1 98.62 82 ILE A C 1
ATOM 621 O O . ILE A 1 82 ? 5.902 -41.656 -25.094 1 98.62 82 ILE A O 1
ATOM 625 N N . GLY A 1 83 ? 6.59 -39.562 -25.203 1 98.62 83 GLY A N 1
ATOM 626 C CA . GLY A 1 83 ? 6.129 -39.156 -23.875 1 98.62 83 GLY A CA 1
ATOM 627 C C . GLY A 1 83 ? 5.137 -38.031 -23.906 1 98.62 83 GLY A C 1
ATOM 628 O O . GLY A 1 83 ? 5.344 -37.031 -24.625 1 98.62 83 GLY A O 1
ATOM 629 N N . ILE A 1 84 ? 4.02 -38.156 -23.172 1 98.62 84 ILE A N 1
ATOM 630 C CA . ILE A 1 84 ? 2.984 -37.125 -23.156 1 98.62 84 ILE A CA 1
ATOM 631 C C . ILE A 1 84 ? 2.758 -36.656 -21.719 1 98.62 84 ILE A C 1
ATOM 633 O O . ILE A 1 84 ? 2.492 -37.438 -20.828 1 98.62 84 ILE A O 1
ATOM 637 N N . SER A 1 85 ? 2.977 -35.406 -21.469 1 98.31 85 SER A N 1
ATOM 638 C CA . SER A 1 85 ? 2.605 -34.75 -20.219 1 98.31 85 SER A CA 1
ATOM 639 C C . SER A 1 85 ? 1.478 -33.75 -20.453 1 98.31 85 SER A C 1
ATOM 641 O O . SER A 1 85 ? 1.056 -33.5 -21.578 1 98.31 85 SER A O 1
ATOM 643 N N . GLY A 1 86 ? 0.984 -33.125 -19.359 1 97.25 86 GLY A N 1
ATOM 644 C CA . GLY A 1 86 ? -0.049 -32.125 -19.547 1 97.25 86 GLY A CA 1
ATOM 645 C C . GLY A 1 86 ? -0.684 -31.656 -18.25 1 97.25 86 GLY A C 1
ATOM 646 O O . GLY A 1 86 ? -0.165 -31.938 -17.172 1 97.25 86 GLY A O 1
ATOM 647 N N . GLN A 1 87 ? -1.761 -30.828 -18.484 1 95.06 87 GLN A N 1
ATOM 648 C CA . GLN A 1 87 ? -2.529 -30.281 -17.375 1 95.06 87 GLN A CA 1
ATOM 649 C C . GLN A 1 87 ? -3.109 -31.406 -16.516 1 95.06 87 GLN A C 1
ATOM 651 O O . GLN A 1 87 ? -3.811 -32.281 -17.016 1 95.06 87 GLN A O 1
ATOM 656 N N . MET A 1 88 ? -2.816 -31.328 -15.25 1 95.5 88 MET A N 1
ATOM 657 C CA . MET A 1 88 ? -3.225 -32.406 -14.336 1 95.5 88 MET A CA 1
ATOM 658 C C . MET A 1 88 ? -4.609 -32.125 -13.766 1 95.5 88 MET A C 1
ATOM 660 O O . MET A 1 88 ? -5.254 -31.141 -14.133 1 95.5 88 MET A O 1
ATOM 664 N N . HIS A 1 89 ? -5.215 -33.125 -13.016 1 95.31 89 HIS A N 1
ATOM 665 C CA . HIS A 1 89 ? -6.434 -33.031 -12.219 1 95.31 89 HIS A CA 1
ATOM 666 C C . HIS A 1 89 ? -7.676 -33.188 -13.078 1 95.31 89 HIS A C 1
ATOM 668 O O . HIS A 1 89 ? -8.648 -33.844 -12.664 1 95.31 89 HIS A O 1
ATOM 674 N N . GLY A 1 90 ? -7.656 -32.656 -14.336 1 95.69 90 GLY A N 1
ATOM 675 C CA . GLY A 1 90 ? -8.844 -32.625 -15.172 1 95.69 90 GLY A CA 1
ATOM 676 C C . GLY A 1 90 ? -9.352 -34 -15.555 1 95.69 90 GLY A C 1
ATOM 677 O O . GLY A 1 90 ? -8.633 -35 -15.414 1 95.69 90 GLY A O 1
ATOM 678 N N . VAL A 1 91 ? -10.641 -34 -16.062 1 96.56 91 VAL A N 1
ATOM 679 C CA . VAL A 1 91 ? -11.25 -35.281 -16.391 1 96.56 91 VAL A CA 1
ATOM 680 C C . VAL A 1 91 ? -11.969 -35.188 -17.734 1 96.56 91 VAL A C 1
ATOM 682 O O . VAL A 1 91 ? -12.602 -34.188 -18.047 1 96.56 91 VAL A O 1
ATOM 685 N N . ILE A 1 92 ? -11.773 -36.188 -18.453 1 96.44 92 ILE A N 1
ATOM 686 C CA . ILE A 1 92 ? -12.531 -36.406 -19.672 1 96.44 92 ILE A CA 1
ATOM 687 C C . ILE A 1 92 ? -13.211 -37.781 -19.609 1 96.44 92 ILE A C 1
ATOM 689 O O . ILE A 1 92 ? -12.664 -38.719 -19.031 1 96.44 92 ILE A O 1
ATOM 693 N N . LEU A 1 93 ? -14.398 -37.812 -20.078 1 96.19 93 LEU A N 1
ATOM 694 C CA . LEU A 1 93 ? -15.117 -39.094 -20.266 1 96.19 93 LEU A CA 1
ATOM 695 C C . LEU A 1 93 ? -15.305 -39.375 -21.75 1 96.19 93 LEU A C 1
ATOM 697 O O . LEU A 1 93 ? -15.578 -38.5 -22.547 1 96.19 93 LEU A O 1
ATOM 701 N N . TRP A 1 94 ? -15.094 -40.656 -22.094 1 95.81 94 TRP A N 1
ATOM 702 C CA . TRP A 1 94 ? -15.32 -41.031 -23.484 1 95.81 94 TRP A CA 1
ATOM 703 C C . TRP A 1 94 ? -15.75 -42.469 -23.609 1 95.81 94 TRP A C 1
ATOM 705 O O . TRP A 1 94 ? -15.625 -43.25 -22.656 1 95.81 94 TRP A O 1
ATOM 715 N N . ARG A 1 95 ? -16.406 -42.781 -24.688 1 94.38 95 ARG A N 1
ATOM 716 C CA . ARG A 1 95 ? -16.812 -44.156 -25.016 1 94.38 95 ARG A CA 1
ATOM 717 C C . ARG A 1 95 ? -15.719 -44.875 -25.797 1 94.38 95 ARG A C 1
ATOM 719 O O . ARG A 1 95 ? -15.07 -44.281 -26.672 1 94.38 95 ARG A O 1
ATOM 726 N N . ASN A 1 96 ? -15.594 -46.188 -25.438 1 90.69 96 ASN A N 1
ATOM 727 C CA . ASN A 1 96 ? -14.664 -46.969 -26.25 1 90.69 96 ASN A CA 1
ATOM 728 C C . ASN A 1 96 ? -14.961 -46.812 -27.734 1 90.69 96 ASN A C 1
ATOM 730 O O . ASN A 1 96 ? -16.109 -47 -28.172 1 90.69 96 ASN A O 1
ATOM 734 N N . GLY A 1 97 ? -13.938 -46.375 -28.469 1 89.44 97 GLY A N 1
ATOM 735 C CA . GLY A 1 97 ? -14.109 -46.188 -29.891 1 89.44 97 GLY A CA 1
ATOM 736 C C . GLY A 1 97 ? -14.609 -44.781 -30.234 1 89.44 97 GLY A C 1
ATOM 737 O O . GLY A 1 97 ? -14.656 -44.406 -31.406 1 89.44 97 GLY A O 1
ATOM 738 N N . GLY A 1 98 ? -15.031 -44.031 -29.25 1 92.5 98 GLY A N 1
ATOM 739 C CA . GLY A 1 98 ? -15.5 -42.688 -29.484 1 92.5 98 GLY A CA 1
ATOM 740 C C . GLY A 1 98 ? -14.414 -41.75 -29.984 1 92.5 98 GLY A C 1
ATOM 741 O O . GLY A 1 98 ? -14.695 -40.781 -30.688 1 92.5 98 GLY A O 1
ATOM 742 N N . ILE A 1 99 ? -13.266 -41.969 -29.641 1 93.31 99 ILE A N 1
ATOM 743 C CA . ILE A 1 99 ? -12.055 -41.312 -30.125 1 93.31 99 ILE A CA 1
ATOM 744 C C . ILE A 1 99 ? -11.023 -42.375 -30.516 1 93.31 99 ILE A C 1
ATOM 746 O O . ILE A 1 99 ? -10.773 -43.312 -29.75 1 93.31 99 ILE A O 1
ATOM 750 N N . LYS A 1 100 ? -10.5 -42.281 -31.703 1 93.81 100 LYS A N 1
ATOM 751 C CA . LYS A 1 100 ? -9.594 -43.312 -32.188 1 93.81 100 LYS A CA 1
ATOM 752 C C . LYS A 1 100 ? -8.547 -42.719 -33.125 1 93.81 100 LYS A C 1
ATOM 754 O O . LYS A 1 100 ? -8.68 -41.594 -33.594 1 93.81 100 LYS A O 1
ATOM 759 N N . LEU A 1 101 ? -7.469 -43.5 -33.188 1 95.19 101 LEU A N 1
ATOM 760 C CA . LEU A 1 101 ? -6.473 -43.219 -34.219 1 95.19 101 LEU A CA 1
ATOM 761 C C . LEU A 1 101 ? -6.84 -43.906 -35.531 1 95.19 101 LEU A C 1
ATOM 763 O O . LEU A 1 101 ? -6.918 -45.125 -35.594 1 95.19 101 LEU A O 1
ATOM 767 N N . GLU A 1 102 ? -7.168 -43.062 -36.531 1 92.5 102 GLU A N 1
ATOM 768 C CA . GLU A 1 102 ? -7.566 -43.562 -37.875 1 92.5 102 GLU A CA 1
ATOM 769 C C . GLU A 1 102 ? -6.945 -42.719 -38.969 1 92.5 102 GLU A C 1
ATOM 771 O O . GLU A 1 102 ? -7.02 -41.5 -38.938 1 92.5 102 GLU A O 1
ATOM 776 N N . ASN A 1 103 ? -6.371 -43.406 -39.969 1 93.19 103 ASN A N 1
ATOM 777 C CA . ASN A 1 103 ? -5.746 -42.781 -41.125 1 93.19 103 ASN A CA 1
ATOM 778 C C . ASN A 1 103 ? -4.707 -41.75 -40.688 1 93.19 103 ASN A C 1
ATOM 780 O O . ASN A 1 103 ? -4.68 -40.625 -41.219 1 93.19 103 ASN A O 1
ATOM 784 N N . GLY A 1 104 ? -4.074 -42.062 -39.625 1 93.88 104 GLY A N 1
ATOM 785 C CA . GLY A 1 104 ? -2.945 -41.25 -39.188 1 93.88 104 GLY A CA 1
ATOM 786 C C . GLY A 1 104 ? -3.354 -40.062 -38.375 1 93.88 104 GLY A C 1
ATOM 787 O O . GLY A 1 104 ? -2.531 -39.188 -38.094 1 93.88 104 GLY A O 1
ATOM 788 N N . ARG A 1 105 ? -4.641 -40 -38.031 1 95.31 105 ARG A N 1
ATOM 789 C CA . ARG A 1 105 ? -5.152 -38.844 -37.281 1 95.31 105 ARG A CA 1
ATOM 790 C C . ARG A 1 105 ? -6.043 -39.312 -36.125 1 95.31 105 ARG A C 1
ATOM 792 O O . ARG A 1 105 ? -6.676 -40.375 -36.219 1 95.31 105 ARG A O 1
ATOM 799 N N . ILE A 1 106 ? -5.953 -38.594 -35.062 1 94.5 106 ILE A N 1
ATOM 800 C CA . ILE A 1 106 ? -6.906 -38.844 -33.969 1 94.5 106 ILE A CA 1
ATOM 801 C C . ILE A 1 106 ? -8.258 -38.219 -34.344 1 94.5 106 ILE A C 1
ATOM 803 O O . ILE A 1 106 ? -8.344 -37.031 -34.656 1 94.5 106 ILE A O 1
ATOM 807 N N . ILE A 1 107 ? -9.289 -39 -34.312 1 93.25 107 ILE A N 1
ATOM 808 C CA . ILE A 1 107 ? -10.602 -38.531 -34.719 1 93.25 107 ILE A CA 1
ATOM 809 C C . ILE A 1 107 ? -11.641 -38.875 -33.625 1 93.25 107 ILE A C 1
ATOM 811 O O . ILE A 1 107 ? -11.523 -39.875 -32.969 1 93.25 107 ILE A O 1
ATOM 815 N N . VAL A 1 108 ? -12.531 -38 -33.5 1 90.69 108 VAL A N 1
ATOM 816 C CA . VAL A 1 108 ? -13.719 -38.281 -32.719 1 90.69 108 VAL A CA 1
ATOM 817 C C . VAL A 1 108 ? -14.812 -38.875 -33.594 1 90.69 108 VAL A C 1
ATOM 819 O O . VAL A 1 108 ? -15.25 -38.25 -34.562 1 90.69 108 VAL A O 1
ATOM 822 N N . THR A 1 109 ? -15.281 -40.031 -33.281 1 87.94 109 THR A N 1
ATOM 823 C CA . THR A 1 109 ? -16.047 -40.844 -34.219 1 87.94 109 THR A CA 1
ATOM 824 C C . THR A 1 109 ? -17.531 -40.5 -34.156 1 87.94 109 THR A C 1
ATOM 826 O O . THR A 1 109 ? -18.266 -40.656 -35.125 1 87.94 109 THR A O 1
ATOM 829 N N . GLN A 1 110 ? -18.031 -40.188 -32.969 1 84.06 110 GLN A N 1
ATOM 830 C CA . GLN A 1 110 ? -19.453 -39.906 -32.812 1 84.06 110 GLN A CA 1
ATOM 831 C C . GLN A 1 110 ? -19.656 -38.656 -31.938 1 84.06 110 GLN A C 1
ATOM 833 O O . GLN A 1 110 ? -18.859 -38.406 -31.031 1 84.06 110 GLN A O 1
ATOM 838 N N . LYS A 1 111 ? -20.75 -38.031 -32.281 1 74.75 111 LYS A N 1
ATOM 839 C CA . LYS A 1 111 ? -21.172 -36.906 -31.469 1 74.75 111 LYS A CA 1
ATOM 840 C C . LYS A 1 111 ? -21.469 -37.344 -30.031 1 74.75 111 LYS A C 1
ATOM 842 O O . LYS A 1 111 ? -22.047 -38.406 -29.812 1 74.75 111 LYS A O 1
ATOM 847 N N . ASP A 1 112 ? -20.984 -36.844 -29.156 1 84.56 112 ASP A N 1
ATOM 848 C CA . ASP A 1 112 ? -21.25 -37.062 -27.734 1 84.56 112 ASP A CA 1
ATOM 849 C C . ASP A 1 112 ? -20.516 -38.312 -27.219 1 84.56 112 ASP A C 1
ATOM 851 O O . ASP A 1 112 ? -20.891 -38.844 -26.188 1 84.56 112 ASP A O 1
ATOM 855 N N . SER A 1 113 ? -19.641 -38.781 -28.047 1 91.88 113 SER A N 1
ATOM 856 C CA . SER A 1 113 ? -18.859 -39.938 -27.625 1 91.88 113 SER A CA 1
ATOM 857 C C . SER A 1 113 ? -17.703 -39.531 -26.719 1 91.88 113 SER A C 1
ATOM 859 O O . SER A 1 113 ? -17.031 -40.375 -26.125 1 91.88 113 SER A O 1
ATOM 861 N N . VAL A 1 114 ? -17.453 -38.281 -26.641 1 94.75 114 VAL A N 1
ATOM 862 C CA . VAL A 1 114 ? -16.422 -37.719 -25.781 1 94.75 114 VAL A CA 1
ATOM 863 C C . VAL A 1 114 ? -16.969 -36.5 -25.031 1 94.75 114 VAL A C 1
ATOM 865 O O . VAL A 1 114 ? -17.672 -35.656 -25.625 1 94.75 114 VAL A O 1
ATOM 868 N N . SER A 1 115 ? -16.844 -36.438 -23.812 1 94.56 115 SER A N 1
ATOM 869 C CA . SER A 1 115 ? -17.297 -35.281 -23.031 1 94.56 115 SER A CA 1
ATOM 870 C C . SER A 1 115 ? -16.375 -34.094 -23.219 1 94.56 115 SER A C 1
ATOM 872 O O . SER A 1 115 ? -15.312 -34.188 -23.844 1 94.56 115 SER A O 1
ATOM 874 N N . SER A 1 116 ? -16.828 -32.906 -22.734 1 94.75 116 SER A N 1
ATOM 875 C CA . SER A 1 116 ? -15.875 -31.828 -22.547 1 94.75 116 SER A CA 1
ATOM 876 C C . SER A 1 116 ? -14.82 -32.188 -21.5 1 94.75 116 SER A C 1
ATOM 878 O O . SER A 1 116 ? -15.023 -33.062 -20.688 1 94.75 116 SER A O 1
ATOM 880 N N . LEU A 1 117 ? -13.68 -31.562 -21.609 1 96.62 117 LEU A N 1
ATOM 881 C CA . LEU A 1 117 ? -12.672 -31.672 -20.562 1 96.62 117 LEU A CA 1
ATOM 882 C C . LEU A 1 117 ? -12.977 -30.734 -19.406 1 96.62 117 LEU A C 1
ATOM 884 O O . LEU A 1 117 ? -12.992 -29.516 -19.578 1 96.62 117 LEU A O 1
ATOM 888 N N . VAL A 1 118 ? -13.328 -31.297 -18.281 1 95.38 118 VAL A N 1
ATOM 889 C CA . VAL A 1 118 ? -13.383 -30.469 -17.078 1 95.38 118 VAL A CA 1
ATOM 890 C C . VAL A 1 118 ? -11.969 -30.219 -16.562 1 95.38 118 VAL A C 1
ATOM 892 O O . VAL A 1 118 ? -11.25 -31.156 -16.203 1 95.38 118 VAL A O 1
ATOM 895 N N . THR A 1 119 ? -11.57 -28.953 -16.453 1 94.12 119 THR A N 1
ATOM 896 C CA . THR A 1 119 ? -10.172 -28.641 -16.203 1 94.12 119 THR A CA 1
ATOM 897 C C . THR A 1 119 ? -9.898 -28.531 -14.711 1 94.12 119 THR A C 1
ATOM 899 O O . THR A 1 119 ? -10.82 -28.594 -13.898 1 94.12 119 THR A O 1
ATOM 902 N N . TRP A 1 120 ? -8.625 -28.422 -14.383 1 90.94 120 TRP A N 1
ATOM 903 C CA . TRP A 1 120 ? -8.141 -28.266 -13.016 1 90.94 120 TRP A CA 1
ATOM 904 C C . TRP A 1 120 ? -8.688 -26.984 -12.391 1 90.94 120 TRP A C 1
ATOM 906 O O . TRP A 1 120 ? -8.727 -26.844 -11.164 1 90.94 120 TRP A O 1
ATOM 916 N N . GLN A 1 121 ? -9.125 -26.047 -13.234 1 85.69 121 GLN A N 1
ATOM 917 C CA . GLN A 1 121 ? -9.586 -24.75 -12.766 1 85.69 121 GLN A CA 1
ATOM 918 C C . GLN A 1 121 ? -11.07 -24.797 -12.398 1 85.69 121 GLN A C 1
ATOM 920 O O . GLN A 1 121 ? -11.625 -23.797 -11.93 1 85.69 121 GLN A O 1
ATOM 925 N N . ASP A 1 122 ? -11.719 -25.922 -12.586 1 90.06 122 ASP A N 1
ATOM 926 C CA . ASP A 1 122 ? -13.164 -26.031 -12.406 1 90.06 122 ASP A CA 1
ATOM 927 C C . ASP A 1 122 ? -13.539 -25.891 -10.93 1 90.06 122 ASP A C 1
ATOM 929 O O . ASP A 1 122 ? -12.867 -26.438 -10.055 1 90.06 122 ASP A O 1
ATOM 933 N N . GLY A 1 123 ? -14.578 -25.109 -10.664 1 86.44 123 GLY A N 1
ATOM 934 C CA . GLY A 1 123 ? -14.992 -24.844 -9.297 1 86.44 123 GLY A CA 1
ATOM 935 C C . GLY A 1 123 ? -16.344 -25.422 -8.953 1 86.44 123 GLY A C 1
ATOM 936 O O . GLY A 1 123 ? -16.984 -25.016 -7.98 1 86.44 123 GLY A O 1
ATOM 937 N N . ARG A 1 124 ? -16.844 -26.328 -9.711 1 88.94 124 ARG A N 1
ATOM 938 C CA . ARG A 1 124 ? -18.203 -26.812 -9.523 1 88.94 124 ARG A CA 1
ATOM 939 C C . ARG A 1 124 ? -18.359 -27.547 -8.188 1 88.94 124 ARG A C 1
ATOM 941 O O . ARG A 1 124 ? -19.438 -27.562 -7.602 1 88.94 124 ARG A O 1
ATOM 948 N N . CYS A 1 125 ? -17.297 -28.188 -7.77 1 91.94 125 CYS A N 1
ATOM 949 C CA . CYS A 1 125 ? -17.344 -28.859 -6.48 1 91.94 125 CYS A CA 1
ATOM 950 C C . CYS A 1 125 ? -17.078 -27.891 -5.34 1 91.94 125 CYS A C 1
ATOM 952 O O . CYS A 1 125 ? -15.93 -27.719 -4.918 1 91.94 125 CYS A O 1
ATOM 954 N N . SER A 1 126 ? -18.125 -27.359 -4.793 1 87.94 126 SER A N 1
ATOM 955 C CA . SER A 1 126 ? -18.047 -26.375 -3.717 1 87.94 126 SER A CA 1
ATOM 956 C C . SER A 1 126 ? -17.5 -27 -2.438 1 87.94 126 SER A C 1
ATOM 958 O O . SER A 1 126 ? -17.406 -28.234 -2.324 1 87.94 126 SER A O 1
ATOM 960 N N . LYS A 1 127 ? -17.141 -26.078 -1.444 1 86.44 127 LYS A N 1
ATOM 961 C CA . LYS A 1 127 ? -16.688 -26.547 -0.14 1 86.44 127 LYS A CA 1
ATOM 962 C C . LYS A 1 127 ? -17.75 -27.422 0.525 1 86.44 127 LYS A C 1
ATOM 964 O O . LYS A 1 127 ? -17.438 -28.438 1.145 1 86.44 127 LYS A O 1
ATOM 969 N N . ASN A 1 128 ? -18.969 -26.984 0.417 1 91.06 128 ASN A N 1
ATOM 970 C CA . ASN A 1 128 ? -20.094 -27.75 0.969 1 91.06 128 ASN A CA 1
ATOM 971 C C . ASN A 1 128 ? -20.219 -29.125 0.317 1 91.06 128 ASN A C 1
ATOM 973 O O . ASN A 1 128 ? -20.422 -30.125 1.003 1 91.06 128 ASN A O 1
ATOM 977 N N . PHE A 1 129 ? -20.047 -29.172 -0.967 1 92.38 129 PHE A N 1
ATOM 978 C CA . PHE A 1 129 ? -20.125 -30.438 -1.673 1 92.38 129 PHE A CA 1
ATOM 979 C C . PHE A 1 129 ? -18.984 -31.359 -1.242 1 92.38 129 PHE A C 1
ATOM 981 O O . PHE A 1 129 ? -19.203 -32.531 -0.96 1 92.38 129 PHE A O 1
ATOM 988 N N . LEU A 1 130 ? -17.828 -30.812 -1.184 1 93.12 130 LEU A N 1
ATOM 989 C CA . LEU A 1 130 ? -16.656 -31.594 -0.82 1 93.12 130 LEU A CA 1
ATOM 990 C C . LEU A 1 130 ? -16.812 -32.188 0.579 1 93.12 130 LEU A C 1
ATOM 992 O O . LEU A 1 130 ? -16.344 -33.312 0.844 1 93.12 130 LEU A O 1
ATOM 996 N N . SER A 1 131 ? -17.484 -31.484 1.366 1 93.31 131 SER A N 1
ATOM 997 C CA . SER A 1 131 ? -17.672 -31.938 2.74 1 93.31 131 SER A CA 1
ATOM 998 C C . SER A 1 131 ? -18.609 -33.125 2.803 1 93.31 131 SER A C 1
ATOM 1000 O O . SER A 1 131 ? -18.625 -33.875 3.795 1 93.31 131 SER A O 1
ATOM 1002 N N . THR A 1 132 ? -19.406 -33.281 1.778 1 94.94 132 THR A N 1
ATOM 1003 C CA . THR A 1 132 ? -20.344 -34.406 1.747 1 94.94 132 THR A CA 1
ATOM 1004 C C . THR A 1 132 ? -19.672 -35.688 1.27 1 94.94 132 THR A C 1
ATOM 1006 O O . THR A 1 132 ? -20.219 -36.781 1.396 1 94.94 132 THR A O 1
ATOM 1009 N N . LEU A 1 133 ? -18.516 -35.625 0.737 1 95.81 133 LEU A N 1
ATOM 1010 C CA . LEU A 1 133 ? -17.812 -36.781 0.178 1 95.81 133 LEU A CA 1
ATOM 1011 C C . LEU A 1 133 ? -17.109 -37.562 1.273 1 95.81 133 LEU A C 1
ATOM 1013 O O . LEU A 1 133 ? -16.828 -37.031 2.348 1 95.81 133 LEU A O 1
ATOM 1017 N N . PRO A 1 134 ? -16.891 -38.875 0.944 1 95.56 134 PRO A N 1
ATOM 1018 C CA . PRO A 1 134 ? -16.156 -39.656 1.94 1 95.56 134 PRO A CA 1
ATOM 1019 C C . PRO A 1 134 ? -14.773 -39.094 2.242 1 95.56 134 PRO A C 1
ATOM 1021 O O . PRO A 1 134 ? -14.086 -38.594 1.335 1 95.56 134 PRO A O 1
ATOM 1024 N N . LYS A 1 135 ? -14.352 -39.25 3.471 1 94.5 135 LYS A N 1
ATOM 1025 C CA . LYS A 1 135 ? -13.031 -38.781 3.869 1 94.5 135 LYS A CA 1
ATOM 1026 C C . LYS A 1 135 ? -11.93 -39.688 3.338 1 94.5 135 LYS A C 1
ATOM 1028 O O . LYS A 1 135 ? -12.016 -40.906 3.451 1 94.5 135 LYS A O 1
ATOM 1033 N N . THR A 1 136 ? -11 -39.094 2.678 1 94.06 136 THR A N 1
ATOM 1034 C CA . THR A 1 136 ? -9.844 -39.844 2.191 1 94.06 136 THR A CA 1
ATOM 1035 C C . THR A 1 136 ? -8.883 -40.156 3.336 1 94.06 136 THR A C 1
ATOM 1037 O O . THR A 1 136 ? -8.883 -39.469 4.359 1 94.06 136 THR A O 1
ATOM 1040 N N . ASN A 1 137 ? -8.062 -41.219 3.174 1 91.25 137 ASN A N 1
ATOM 1041 C CA . ASN A 1 137 ? -7.031 -41.562 4.148 1 91.25 137 ASN A CA 1
ATOM 1042 C C . ASN A 1 137 ? -5.734 -40.812 3.887 1 91.25 137 ASN A C 1
ATOM 1044 O O . ASN A 1 137 ? -4.777 -40.938 4.652 1 91.25 137 ASN A O 1
ATOM 1048 N N . GLN A 1 138 ? -5.738 -40.062 2.818 1 86.38 138 GLN A N 1
ATOM 1049 C CA . GLN A 1 138 ? -4.523 -39.375 2.414 1 86.38 138 GLN A CA 1
ATOM 1050 C C . GLN A 1 138 ? -4.422 -38 3.104 1 86.38 138 GLN A C 1
ATOM 1052 O O . GLN A 1 138 ? -5.422 -37.469 3.586 1 86.38 138 GLN A O 1
ATOM 1057 N N . SER A 1 139 ? -3.191 -37.531 3.193 1 77.94 139 SER A N 1
ATOM 1058 C CA . SER A 1 139 ? -2.926 -36.281 3.887 1 77.94 139 SER A CA 1
ATOM 1059 C C . SER A 1 139 ? -3.373 -35.094 3.053 1 77.94 139 SER A C 1
ATOM 1061 O O . SER A 1 139 ? -3.709 -34.031 3.6 1 77.94 139 SER A O 1
ATOM 1063 N N . ILE A 1 140 ? -3.35 -35.219 1.751 1 78.94 140 ILE A N 1
ATOM 1064 C CA . ILE A 1 140 ? -3.748 -34.125 0.875 1 78.94 140 ILE A CA 1
ATOM 1065 C C . ILE A 1 140 ? -5.27 -34.062 0.762 1 78.94 140 ILE A C 1
ATOM 1067 O O . ILE A 1 140 ? -5.895 -35.031 0.334 1 78.94 140 ILE A O 1
ATOM 1071 N N . PRO A 1 141 ? -5.781 -32.938 1.14 1 82.5 141 PRO A N 1
ATOM 1072 C CA . PRO A 1 141 ? -7.242 -32.844 1.062 1 82.5 141 PRO A CA 1
ATOM 1073 C C . PRO A 1 141 ? -7.754 -32.781 -0.375 1 82.5 141 PRO A C 1
ATOM 1075 O O . PRO A 1 141 ? -7.043 -32.312 -1.266 1 82.5 141 PRO A O 1
ATOM 1078 N N . LEU A 1 142 ? -9.008 -33.25 -0.485 1 89.75 142 LEU A N 1
ATOM 1079 C CA . LEU A 1 142 ? -9.68 -33.156 -1.778 1 89.75 142 LEU A CA 1
ATOM 1080 C C . LEU A 1 142 ? -9.984 -31.703 -2.131 1 89.75 142 LEU A C 1
ATOM 1082 O O . LEU A 1 142 ? -10.375 -30.906 -1.263 1 89.75 142 LEU A O 1
ATOM 1086 N N . SER A 1 143 ? -9.812 -31.438 -3.41 1 88.75 143 SER A N 1
ATOM 1087 C CA . SER A 1 143 ? -10.102 -30.094 -3.885 1 88.75 143 SER A CA 1
ATOM 1088 C C . SER A 1 143 ? -11 -30.109 -5.117 1 88.75 143 SER A C 1
ATOM 1090 O O . SER A 1 143 ? -11.078 -31.125 -5.812 1 88.75 143 SER A O 1
ATOM 1092 N N . THR A 1 144 ? -11.664 -28.922 -5.293 1 89.44 144 THR A N 1
ATOM 1093 C CA . THR A 1 144 ? -12.383 -28.766 -6.555 1 89.44 144 THR A CA 1
ATOM 1094 C C . THR A 1 144 ? -11.43 -28.875 -7.738 1 89.44 144 THR A C 1
ATOM 1096 O O . THR A 1 144 ? -10.242 -28.547 -7.617 1 89.44 144 THR A O 1
ATOM 1099 N N . GLY A 1 145 ? -11.914 -29.469 -8.828 1 90.38 145 GLY A N 1
ATOM 1100 C CA . GLY A 1 145 ? -11.07 -29.672 -10 1 90.38 145 GLY A CA 1
ATOM 1101 C C . GLY A 1 145 ? -10.422 -31.031 -10.039 1 90.38 145 GLY A C 1
ATOM 1102 O O . GLY A 1 145 ? -9.938 -31.469 -11.086 1 90.38 145 GLY A O 1
ATOM 1103 N N . TYR A 1 146 ? -10.344 -31.656 -8.852 1 95 146 TYR A N 1
ATOM 1104 C CA . TYR A 1 146 ? -9.797 -33 -8.82 1 95 146 TYR A CA 1
ATOM 1105 C C . TYR A 1 146 ? -10.711 -33.969 -9.539 1 95 146 TYR A C 1
ATOM 1107 O O . TYR A 1 146 ? -11.938 -33.906 -9.422 1 95 146 TYR A O 1
ATOM 1115 N N . GLY A 1 147 ? -10.172 -34.875 -10.25 1 96.56 147 GLY A N 1
ATOM 1116 C CA . GLY A 1 147 ? -10.922 -35.812 -11.078 1 96.56 147 GLY A CA 1
ATOM 1117 C C . GLY A 1 147 ? -11.953 -36.594 -10.297 1 96.56 147 GLY A C 1
ATOM 1118 O O . GLY A 1 147 ? -13.102 -36.719 -10.727 1 96.56 147 GLY A O 1
ATOM 1119 N N . CYS A 1 148 ? -11.594 -37.094 -9.148 1 96.88 148 CYS A N 1
ATOM 1120 C CA . CYS A 1 148 ? -12.531 -37.906 -8.375 1 96.88 148 CYS A CA 1
ATOM 1121 C C . CYS A 1 148 ? -13.664 -37.031 -7.824 1 96.88 148 CYS A C 1
ATOM 1123 O O . CYS A 1 148 ? -14.805 -37.5 -7.73 1 96.88 148 CYS A O 1
ATOM 1125 N N . ALA A 1 149 ? -13.359 -35.875 -7.402 1 95.12 149 ALA A N 1
ATOM 1126 C CA . ALA A 1 149 ? -14.414 -34.938 -6.969 1 95.12 149 ALA A CA 1
ATOM 1127 C C . ALA A 1 149 ? -15.406 -34.688 -8.094 1 95.12 149 ALA A C 1
ATOM 1129 O O . ALA A 1 149 ? -16.625 -34.719 -7.875 1 95.12 149 ALA A O 1
ATOM 1130 N N . THR A 1 150 ? -14.859 -34.406 -9.273 1 94.56 150 THR A N 1
ATOM 1131 C CA . THR A 1 150 ? -15.695 -34.125 -10.438 1 94.56 150 THR A CA 1
ATOM 1132 C C . THR A 1 150 ? -16.562 -35.344 -10.758 1 94.56 150 THR A C 1
ATOM 1134 O O . THR A 1 150 ? -17.75 -35.219 -11.07 1 94.56 150 THR A O 1
ATOM 1137 N N . LEU A 1 151 ? -16.062 -36.5 -10.727 1 95.62 151 LEU A N 1
ATOM 1138 C CA . LEU A 1 151 ? -16.797 -37.719 -11.008 1 95.62 151 LEU A CA 1
ATOM 1139 C C . LEU A 1 151 ? -17.891 -37.969 -9.969 1 95.62 151 LEU A C 1
ATOM 1141 O O . LEU A 1 151 ? -19 -38.406 -10.305 1 95.62 151 LEU A O 1
ATOM 1145 N N . PHE A 1 152 ? -17.531 -37.656 -8.703 1 95.19 152 PHE A N 1
ATOM 1146 C CA . PHE A 1 152 ? -18.578 -37.688 -7.672 1 95.19 152 PHE A CA 1
ATOM 1147 C C . PHE A 1 152 ? -19.688 -36.719 -8.016 1 95.19 152 PHE A C 1
ATOM 1149 O O . PHE A 1 152 ? -20.875 -37.031 -7.828 1 95.19 152 PHE A O 1
ATOM 1156 N N . TRP A 1 153 ? -19.312 -35.562 -8.43 1 93.25 153 TRP A N 1
ATOM 1157 C CA . TRP A 1 153 ? -20.297 -34.562 -8.797 1 93.25 153 TRP A CA 1
ATOM 1158 C C . TRP A 1 153 ? -21.25 -35.094 -9.867 1 93.25 153 TRP A C 1
ATOM 1160 O O . TRP A 1 153 ? -22.469 -34.938 -9.75 1 93.25 153 TRP A O 1
ATOM 1170 N N . TYR A 1 154 ? -20.734 -35.719 -10.938 1 92.12 154 TYR A N 1
ATOM 1171 C CA . TYR A 1 154 ? -21.547 -36.281 -12 1 92.12 154 TYR A CA 1
ATOM 1172 C C . TYR A 1 154 ? -22.422 -37.406 -11.453 1 92.12 154 TYR A C 1
ATOM 1174 O O . TYR A 1 154 ? -23.578 -37.562 -11.859 1 92.12 154 TYR A O 1
ATOM 1182 N N . SER A 1 155 ? -21.906 -38.156 -10.555 1 92.31 155 SER A N 1
ATOM 1183 C CA . SER A 1 155 ? -22.625 -39.312 -10.039 1 92.31 155 SER A CA 1
ATOM 1184 C C . SER A 1 155 ? -23.781 -38.906 -9.141 1 92.31 155 SER A C 1
ATOM 1186 O O . SER A 1 155 ? -24.734 -39.656 -8.945 1 92.31 155 SER A O 1
ATOM 1188 N N . ARG A 1 156 ? -23.688 -37.75 -8.586 1 90.44 156 ARG A N 1
ATOM 1189 C CA . ARG A 1 156 ? -24.703 -37.281 -7.641 1 90.44 156 ARG A CA 1
ATOM 1190 C C . ARG A 1 156 ? -25.656 -36.281 -8.297 1 90.44 156 ARG A C 1
ATOM 1192 O O . ARG A 1 156 ? -26.641 -35.844 -7.68 1 90.44 156 ARG A O 1
ATOM 1199 N N . ALA A 1 157 ? -25.344 -35.938 -9.453 1 84.38 157 ALA A N 1
ATOM 1200 C CA . ALA A 1 157 ? -26.234 -35.062 -10.188 1 84.38 157 ALA A CA 1
ATOM 1201 C C . ALA A 1 157 ? -27.547 -35.75 -10.547 1 84.38 157 ALA A C 1
ATOM 1203 O O . ALA A 1 157 ? -27.594 -37 -10.602 1 84.38 157 ALA A O 1
ATOM 1204 N N . SER A 1 158 ? -28.609 -34.969 -10.758 1 75.62 158 SER A N 1
ATOM 1205 C CA . SER A 1 158 ? -29.938 -35.5 -11.055 1 75.62 158 SER A CA 1
ATOM 1206 C C . SER A 1 158 ? -29.922 -36.344 -12.344 1 75.62 158 SER A C 1
ATOM 1208 O O . SER A 1 158 ? -30.656 -37.312 -12.461 1 75.62 158 SER A O 1
ATOM 1210 N N . ASP A 1 159 ? -29.094 -35.969 -13.266 1 73.25 159 ASP A N 1
ATOM 1211 C CA . ASP A 1 159 ? -29.047 -36.656 -14.547 1 73.25 159 ASP A CA 1
ATOM 1212 C C . ASP A 1 159 ? -27.812 -37.562 -14.625 1 73.25 159 ASP A C 1
ATOM 1214 O O . ASP A 1 159 ? -27.328 -37.875 -15.719 1 73.25 159 ASP A O 1
ATOM 1218 N N . ALA A 1 160 ? -27.406 -38.031 -13.414 1 75.88 160 ALA A N 1
ATOM 1219 C CA . ALA A 1 160 ? -26.156 -38.781 -13.312 1 75.88 160 ALA A CA 1
ATOM 1220 C C . ALA A 1 160 ? -26.203 -40.031 -14.195 1 75.88 160 ALA A C 1
ATOM 1222 O O . ALA A 1 160 ? -25.25 -40.312 -14.938 1 75.88 160 ALA A O 1
ATOM 1223 N N . GLU A 1 161 ? -27.266 -40.844 -14.047 1 71.94 161 GLU A N 1
ATOM 1224 C CA . GLU A 1 161 ? -27.359 -42.094 -14.781 1 71.94 161 GLU A CA 1
ATOM 1225 C C . GLU A 1 161 ? -27.266 -41.844 -16.297 1 71.94 161 GLU A C 1
ATOM 1227 O O . GLU A 1 161 ? -26.562 -42.562 -17 1 71.94 161 GLU A O 1
ATOM 1232 N N . SER A 1 162 ? -27.891 -40.812 -16.672 1 72.31 162 SER A N 1
ATOM 1233 C CA . SER A 1 162 ? -27.922 -40.531 -18.109 1 72.31 162 SER A CA 1
ATOM 1234 C C . SER A 1 162 ? -26.578 -40 -18.594 1 72.31 162 SER A C 1
ATOM 1236 O O . SER A 1 162 ? -26.109 -40.375 -19.672 1 72.31 162 SER A O 1
ATOM 1238 N N . THR A 1 163 ? -25.875 -39.312 -17.828 1 80.88 163 THR A N 1
ATOM 1239 C CA . THR A 1 163 ? -24.641 -38.688 -18.281 1 80.88 163 THR A CA 1
ATOM 1240 C C . THR A 1 163 ? -23.484 -39.656 -18.219 1 80.88 163 THR A C 1
ATOM 1242 O O . THR A 1 163 ? -22.75 -39.844 -19.188 1 80.88 163 THR A O 1
ATOM 1245 N N . LEU A 1 164 ? -23.391 -40.375 -17.094 1 87.56 164 LEU A N 1
ATOM 1246 C CA . LEU A 1 164 ? -22.25 -41.281 -16.906 1 87.56 164 LEU A CA 1
ATOM 1247 C C . LEU A 1 164 ? -22.422 -42.531 -17.734 1 87.56 164 LEU A C 1
ATOM 1249 O O . LEU A 1 164 ? -21.422 -43.188 -18.109 1 87.56 164 LEU A O 1
ATOM 1253 N N . SER A 1 165 ? -23.656 -42.875 -17.984 1 86.19 165 SER A N 1
ATOM 1254 C CA . SER A 1 165 ? -23.938 -44.125 -18.719 1 86.19 165 SER A CA 1
ATOM 1255 C C . SER A 1 165 ? -23.516 -44 -20.172 1 86.19 165 SER A C 1
ATOM 1257 O O . SER A 1 165 ? -23.359 -45 -20.875 1 86.19 165 SER A O 1
ATOM 1259 N N . LEU A 1 166 ? -23.281 -42.812 -20.594 1 88.62 166 LEU A N 1
ATOM 1260 C CA . LEU A 1 166 ? -22.906 -42.562 -21.969 1 88.62 166 LEU A CA 1
ATOM 1261 C C . LEU A 1 166 ? -21.453 -42.969 -22.219 1 88.62 166 LEU A C 1
ATOM 1263 O O . LEU A 1 166 ? -21.031 -43.125 -23.359 1 88.62 166 LEU A O 1
ATOM 1267 N N . TYR A 1 167 ? -20.734 -43.094 -21.125 1 93.44 167 TYR A N 1
ATOM 1268 C CA . TYR A 1 167 ? -19.297 -43.312 -21.266 1 93.44 167 TYR A CA 1
ATOM 1269 C C . TYR A 1 167 ? -18.859 -44.562 -20.516 1 93.44 167 TYR A C 1
ATOM 1271 O O . TYR A 1 167 ? -19.562 -45.031 -19.625 1 93.44 167 TYR A O 1
ATOM 1279 N N . ASP A 1 168 ? -17.75 -45.125 -20.969 1 94.31 168 ASP A N 1
ATOM 1280 C CA . ASP A 1 168 ? -17.234 -46.312 -20.281 1 94.31 168 ASP A CA 1
ATOM 1281 C C . ASP A 1 168 ? -15.766 -46.125 -19.922 1 94.31 168 ASP A C 1
ATOM 1283 O O . ASP A 1 168 ? -15.117 -47.062 -19.453 1 94.31 168 ASP A O 1
ATOM 1287 N N . ARG A 1 169 ? -15.234 -44.938 -20.172 1 94.88 169 ARG A N 1
ATOM 1288 C CA . ARG A 1 169 ? -13.844 -44.625 -19.875 1 94.88 169 ARG A CA 1
ATOM 1289 C C . ARG A 1 169 ? -13.711 -43.219 -19.297 1 94.88 169 ARG A C 1
ATOM 1291 O O . ARG A 1 169 ? -14.5 -42.312 -19.609 1 94.88 169 ARG A O 1
ATOM 1298 N N . THR A 1 170 ? -12.742 -43.125 -18.453 1 96.56 170 THR A N 1
ATOM 1299 C CA . THR A 1 170 ? -12.391 -41.812 -17.938 1 96.56 170 THR A CA 1
ATOM 1300 C C . THR A 1 170 ? -10.883 -41.688 -17.781 1 96.56 170 THR A C 1
ATOM 1302 O O . THR A 1 170 ? -10.156 -42.688 -17.797 1 96.56 170 THR A O 1
ATOM 1305 N N . GLY A 1 171 ? -10.375 -40.5 -17.672 1 97.81 171 GLY A N 1
ATOM 1306 C CA . GLY A 1 171 ? -8.977 -40.156 -17.469 1 97.81 171 GLY A CA 1
ATOM 1307 C C . GLY A 1 171 ? -8.688 -38.688 -17.688 1 97.81 171 GLY A C 1
ATOM 1308 O O . GLY A 1 171 ? -9.602 -37.906 -17.891 1 97.81 171 GLY A O 1
ATOM 1309 N N . THR A 1 172 ? -7.441 -38.312 -17.547 1 98.25 172 THR A N 1
ATOM 1310 C CA . THR A 1 172 ? -7.016 -37 -18 1 98.25 172 THR A CA 1
ATOM 1311 C C . THR A 1 172 ? -6.965 -36.938 -19.516 1 98.25 172 THR A C 1
ATOM 1313 O O . THR A 1 172 ? -7.086 -37.969 -20.188 1 98.25 172 THR A O 1
ATOM 1316 N N . ILE A 1 173 ? -6.828 -35.781 -20.047 1 98.06 173 ILE A N 1
ATOM 1317 C CA . ILE A 1 173 ? -6.762 -35.625 -21.5 1 98.06 173 ILE A CA 1
ATOM 1318 C C . ILE A 1 173 ? -5.543 -36.375 -22.031 1 98.06 173 ILE A C 1
ATOM 1320 O O . ILE A 1 173 ? -5.59 -36.938 -23.125 1 98.06 173 ILE A O 1
ATOM 1324 N N . MET A 1 174 ? -4.477 -36.375 -21.281 1 98.31 174 MET A N 1
ATOM 1325 C CA . MET A 1 174 ? -3.279 -37.094 -21.703 1 98.31 174 MET A CA 1
ATOM 1326 C C . MET A 1 174 ? -3.518 -38.625 -21.703 1 98.31 174 MET A C 1
ATOM 1328 O O . MET A 1 174 ? -3.041 -39.344 -22.578 1 98.31 174 MET A O 1
ATOM 1332 N N . ASP A 1 175 ? -4.199 -39.094 -20.688 1 98.44 175 ASP A N 1
ATOM 1333 C CA . ASP A 1 175 ? -4.531 -40.5 -20.625 1 98.44 175 ASP A CA 1
ATOM 1334 C C . ASP A 1 175 ? -5.316 -40.938 -21.859 1 98.44 175 ASP A C 1
ATOM 1336 O O . ASP A 1 175 ? -5.09 -42.031 -22.391 1 98.44 175 ASP A O 1
ATOM 1340 N N . CYS A 1 176 ? -6.238 -40.125 -22.156 1 97.75 176 CYS A N 1
ATOM 1341 C CA . CYS A 1 176 ? -7.051 -40.406 -23.344 1 97.75 176 CYS A CA 1
ATOM 1342 C C . CYS A 1 176 ? -6.176 -40.531 -24.594 1 97.75 176 CYS A C 1
ATOM 1344 O O . CYS A 1 176 ? -6.32 -41.469 -25.359 1 97.75 176 CYS A O 1
ATOM 1346 N N . PHE A 1 177 ? -5.273 -39.594 -24.781 1 98 177 PHE A N 1
ATOM 1347 C CA . PHE A 1 177 ? -4.414 -39.594 -25.953 1 98 177 PHE A CA 1
ATOM 1348 C C . PHE A 1 177 ? -3.535 -40.844 -25.969 1 98 177 PHE A C 1
ATOM 1350 O O . PHE A 1 177 ? -3.367 -41.469 -27.016 1 98 177 PHE A O 1
ATOM 1357 N N . VAL A 1 178 ? -2.984 -41.156 -24.828 1 98.38 178 VAL A N 1
ATOM 1358 C CA . VAL A 1 178 ? -2.145 -42.344 -24.75 1 98.38 178 VAL A CA 1
ATOM 1359 C C . VAL A 1 178 ? -2.969 -43.594 -25.094 1 98.38 178 VAL A C 1
ATOM 1361 O O . VAL A 1 178 ? -2.514 -44.469 -25.844 1 98.38 178 VAL A O 1
ATOM 1364 N N . SER A 1 179 ? -4.156 -43.719 -24.5 1 97.62 179 SER A N 1
ATOM 1365 C CA . SER A 1 179 ? -5.047 -44.844 -24.766 1 97.62 179 SER A CA 1
ATOM 1366 C C . SER A 1 179 ? -5.355 -44.938 -26.266 1 97.62 179 SER A C 1
ATOM 1368 O O . SER A 1 179 ? -5.332 -46.031 -26.828 1 97.62 179 SER A O 1
ATOM 1370 N N . VAL A 1 180 ? -5.637 -43.844 -26.891 1 96.69 180 VAL A N 1
ATOM 1371 C CA . VAL A 1 180 ? -6.02 -43.781 -28.297 1 96.69 180 VAL A CA 1
ATOM 1372 C C . VAL A 1 180 ? -4.832 -44.188 -29.172 1 96.69 180 VAL A C 1
ATOM 1374 O O . VAL A 1 180 ? -4.973 -44.969 -30.109 1 96.69 180 VAL A O 1
ATOM 1377 N N . LEU A 1 181 ? -3.676 -43.625 -28.875 1 97.69 181 LEU A N 1
ATOM 1378 C CA . LEU A 1 181 ? -2.479 -43.906 -29.672 1 97.69 181 LEU A CA 1
ATOM 1379 C C . LEU A 1 181 ? -2.107 -45.375 -29.609 1 97.69 181 LEU A C 1
ATOM 1381 O O . LEU A 1 181 ? -1.65 -45.938 -30.594 1 97.69 181 LEU A O 1
ATOM 1385 N N . CYS A 1 182 ? -2.318 -45.969 -28.5 1 97.38 182 CYS A N 1
ATOM 1386 C CA . CYS A 1 182 ? -1.949 -47.344 -28.281 1 97.38 182 CYS A CA 1
ATOM 1387 C C . CYS A 1 182 ? -3.076 -48.281 -28.719 1 97.38 182 CYS A C 1
ATOM 1389 O O . CYS A 1 182 ? -2.883 -49.5 -28.812 1 97.38 182 CYS A O 1
ATOM 1391 N N . GLY A 1 183 ? -4.215 -47.719 -28.984 1 95.06 183 GLY A N 1
ATOM 1392 C CA . GLY A 1 183 ? -5.355 -48.562 -29.281 1 95.06 183 GLY A CA 1
ATOM 1393 C C . GLY A 1 183 ? -5.727 -49.469 -28.141 1 95.06 183 GLY A C 1
ATOM 1394 O O . GLY A 1 183 ? -6.094 -50.625 -28.344 1 95.06 183 GLY A O 1
ATOM 1395 N N . SER A 1 184 ? -5.605 -49.031 -26.984 1 91.5 184 SER A N 1
ATOM 1396 C CA . SER A 1 184 ? -5.789 -49.844 -25.797 1 91.5 184 SER A CA 1
ATOM 1397 C C . SER A 1 184 ? -7.27 -50.031 -25.469 1 91.5 184 SER A C 1
ATOM 1399 O O . SER A 1 184 ? -8.07 -49.094 -25.688 1 91.5 184 SER A O 1
ATOM 1401 N N . THR A 1 185 ? -7.598 -51.188 -24.906 1 87.38 185 THR A N 1
ATOM 1402 C CA . THR A 1 185 ? -8.953 -51.469 -24.453 1 87.38 185 THR A CA 1
ATOM 1403 C C . THR A 1 185 ? -9.164 -50.938 -23.031 1 87.38 185 THR A C 1
ATOM 1405 O O . THR A 1 185 ? -10.305 -50.781 -22.578 1 87.38 185 THR A O 1
ATOM 1408 N N . GLU A 1 186 ? -8.109 -50.781 -22.344 1 92.94 186 GLU A N 1
ATOM 1409 C CA . GLU A 1 186 ? -8.188 -50.219 -21 1 92.94 186 GLU A CA 1
ATOM 1410 C C . GLU A 1 186 ? -7.465 -48.906 -20.891 1 92.94 186 GLU A C 1
ATOM 1412 O O . GLU A 1 186 ? -6.562 -48.594 -21.688 1 92.94 186 GLU A O 1
ATOM 1417 N N . VAL A 1 187 ? -7.875 -48.094 -19.953 1 96.69 187 VAL A N 1
ATOM 1418 C CA . VAL A 1 187 ? -7.199 -46.812 -19.703 1 96.69 187 VAL A CA 1
ATOM 1419 C C . VAL A 1 187 ? -6.152 -47 -18.609 1 96.69 187 VAL A C 1
ATOM 1421 O O . VAL A 1 187 ? -6.445 -47.562 -17.547 1 96.69 187 VAL A O 1
ATOM 1424 N N . ILE A 1 188 ? -4.934 -46.656 -18.906 1 97.75 188 ILE A N 1
ATOM 1425 C CA . ILE A 1 188 ? -3.838 -46.688 -17.938 1 97.75 188 ILE A CA 1
ATOM 1426 C C . ILE A 1 188 ? -3.449 -45.281 -17.531 1 97.75 188 ILE A C 1
ATOM 1428 O O . ILE A 1 188 ? -3.35 -44.375 -18.375 1 97.75 188 ILE A O 1
ATOM 1432 N N . MET A 1 189 ? -3.322 -45.031 -16.25 1 98.25 189 MET A N 1
ATOM 1433 C CA . MET A 1 189 ? -2.99 -43.75 -15.672 1 98.25 189 MET A CA 1
ATOM 1434 C C . MET A 1 189 ? -1.736 -43.844 -14.805 1 98.25 189 MET A C 1
ATOM 1436 O O . MET A 1 189 ? -1.51 -44.844 -14.148 1 98.25 189 MET A O 1
ATOM 1440 N N . SER A 1 190 ? -0.911 -42.844 -14.852 1 98 190 SER A N 1
ATOM 1441 C CA . SER A 1 190 ? 0.261 -42.844 -13.984 1 98 190 SER A CA 1
ATOM 1442 C C . SER A 1 190 ? -0.123 -42.531 -12.539 1 98 190 SER A C 1
ATOM 1444 O O . SER A 1 190 ? -1.167 -41.906 -12.289 1 98 190 SER A O 1
ATOM 1446 N N . SER A 1 191 ? 0.752 -42.938 -11.609 1 96.5 191 SER A N 1
ATOM 1447 C CA . SER A 1 191 ? 0.568 -42.594 -10.203 1 96.5 191 SER A CA 1
ATOM 1448 C C . SER A 1 191 ? 0.547 -41.094 -10 1 96.5 191 SER A C 1
ATOM 1450 O O . SER A 1 191 ? -0.096 -40.594 -9.078 1 96.5 191 SER A O 1
ATOM 1452 N N . GLN A 1 192 ? 1.262 -40.375 -10.867 1 97.06 192 GLN A N 1
ATOM 1453 C CA . GLN A 1 192 ? 1.278 -38.906 -10.812 1 97.06 192 GLN A CA 1
ATOM 1454 C C . GLN A 1 192 ? -0.119 -38.344 -11.023 1 97.06 192 GLN A C 1
ATOM 1456 O O . GLN A 1 192 ? -0.613 -37.562 -10.203 1 97.06 192 GLN A O 1
ATOM 1461 N N . ASN A 1 193 ? -0.727 -38.719 -12.07 1 97.88 193 ASN A N 1
ATOM 1462 C CA . ASN A 1 193 ? -2.057 -38.219 -12.414 1 97.88 193 ASN A CA 1
ATOM 1463 C C . ASN A 1 193 ? -3.119 -38.781 -11.469 1 97.88 193 ASN A C 1
ATOM 1465 O O . ASN A 1 193 ? -4.098 -38.094 -11.156 1 97.88 193 ASN A O 1
ATOM 1469 N N . ALA A 1 194 ? -2.928 -40 -11.039 1 97.5 194 ALA A N 1
ATOM 1470 C CA . ALA A 1 194 ? -3.869 -40.594 -10.086 1 97.5 194 ALA A CA 1
ATOM 1471 C C . ALA A 1 194 ? -3.881 -39.812 -8.773 1 97.5 194 ALA A C 1
ATOM 1473 O O . ALA A 1 194 ? -4.949 -39.5 -8.234 1 97.5 194 ALA A O 1
ATOM 1474 N N . ASN A 1 195 ? -2.732 -39.562 -8.297 1 95.69 195 ASN A N 1
ATOM 1475 C CA . ASN A 1 195 ? -2.629 -38.781 -7.082 1 95.69 195 ASN A CA 1
ATOM 1476 C C . ASN A 1 195 ? -3.33 -37.438 -7.234 1 95.69 195 ASN A C 1
ATOM 1478 O O . ASN A 1 195 ? -3.998 -36.969 -6.305 1 95.69 195 ASN A O 1
ATOM 1482 N N . SER A 1 196 ? -3.17 -36.812 -8.344 1 95.38 196 SER A N 1
ATOM 1483 C CA . SER A 1 196 ? -3.764 -35.5 -8.586 1 95.38 196 SER A CA 1
ATOM 1484 C C . SER A 1 196 ? -5.285 -35.594 -8.602 1 95.38 196 SER A C 1
ATOM 1486 O O . SER A 1 196 ? -5.965 -34.562 -8.438 1 95.38 196 SER A O 1
ATOM 1488 N N . TRP A 1 197 ? -5.863 -36.75 -8.828 1 97 197 TRP A N 1
ATOM 1489 C CA . TRP A 1 197 ? -7.309 -36.938 -8.898 1 97 197 TRP A CA 1
ATOM 1490 C C . TRP A 1 197 ? -7.91 -37.062 -7.5 1 97 197 TRP A C 1
ATOM 1492 O O . TRP A 1 197 ? -9.125 -36.875 -7.324 1 97 197 TRP A O 1
ATOM 1502 N N . GLY A 1 198 ? -7.109 -37.406 -6.512 1 95.44 198 GLY A N 1
ATOM 1503 C CA . GLY A 1 198 ? -7.605 -37.688 -5.172 1 95.44 198 GLY A CA 1
ATOM 1504 C C . GLY A 1 198 ? -7.996 -39.125 -4.957 1 95.44 198 GLY A C 1
ATOM 1505 O O . GLY A 1 198 ? -8.141 -39.906 -5.918 1 95.44 198 GLY A O 1
ATOM 1506 N N . TYR A 1 199 ? -8.078 -39.562 -3.66 1 96.69 199 TYR A N 1
ATOM 1507 C CA . TYR A 1 199 ? -8.422 -40.906 -3.227 1 96.69 199 TYR A CA 1
ATOM 1508 C C . TYR A 1 199 ? -7.426 -41.906 -3.764 1 96.69 199 TYR A C 1
ATOM 1510 O O . TYR A 1 199 ? -7.82 -42.969 -4.281 1 96.69 199 TYR A O 1
ATOM 1518 N N . PHE A 1 200 ? -6.203 -41.531 -3.719 1 95.75 200 PHE A N 1
ATOM 1519 C CA . PHE A 1 200 ? -5.133 -42.406 -4.199 1 95.75 200 PHE A CA 1
ATOM 1520 C C . PHE A 1 200 ? -4.098 -42.625 -3.105 1 95.75 200 PHE A C 1
ATOM 1522 O O . PHE A 1 200 ? -3.549 -41.688 -2.551 1 95.75 200 PHE A O 1
ATOM 1529 N N . ASP A 1 201 ? -3.893 -43.875 -2.809 1 92.38 201 ASP A N 1
ATOM 1530 C CA . ASP A 1 201 ? -2.869 -44.312 -1.854 1 92.38 201 ASP A CA 1
ATOM 1531 C C . ASP A 1 201 ? -1.505 -44.438 -2.529 1 92.38 201 ASP A C 1
ATOM 1533 O O . ASP A 1 201 ? -1.193 -45.469 -3.127 1 92.38 201 ASP A O 1
ATOM 1537 N N . VAL A 1 202 ? -0.71 -43.438 -2.381 1 88.06 202 VAL A N 1
ATOM 1538 C CA . VAL A 1 202 ? 0.578 -43.375 -3.061 1 88.06 202 VAL A CA 1
ATOM 1539 C C . VAL A 1 202 ? 1.488 -44.5 -2.588 1 88.06 202 VAL A C 1
ATOM 1541 O O . VAL A 1 202 ? 2.232 -45.062 -3.383 1 88.06 202 VAL A O 1
ATOM 1544 N N . LYS A 1 203 ? 1.479 -44.812 -1.367 1 84.94 203 LYS A N 1
ATOM 1545 C CA . LYS A 1 203 ? 2.348 -45.812 -0.781 1 84.94 203 LYS A CA 1
ATOM 1546 C C . LYS A 1 203 ? 2.105 -47.188 -1.419 1 84.94 203 LYS A C 1
ATOM 1548 O O . LYS A 1 203 ? 3.051 -47.938 -1.68 1 84.94 203 LYS A O 1
ATOM 1553 N N . ASN A 1 204 ? 0.871 -47.469 -1.646 1 88.31 204 ASN A N 1
ATOM 1554 C CA . ASN A 1 204 ? 0.527 -48.75 -2.189 1 88.31 204 ASN A CA 1
ATOM 1555 C C . ASN A 1 204 ? 0.183 -48.688 -3.674 1 88.31 204 ASN A C 1
ATOM 1557 O O . ASN A 1 204 ? -0.138 -49.688 -4.297 1 88.31 204 ASN A O 1
ATOM 1561 N N . ASN A 1 205 ? 0.223 -47.562 -4.23 1 90.88 205 ASN A N 1
ATOM 1562 C CA . ASN A 1 205 ? -0.036 -47.312 -5.648 1 90.88 205 ASN A CA 1
ATOM 1563 C C . ASN A 1 205 ? -1.401 -47.844 -6.066 1 90.88 205 ASN A C 1
ATOM 1565 O O . ASN A 1 205 ? -1.509 -48.594 -7.051 1 90.88 205 ASN A O 1
ATOM 1569 N N . THR A 1 206 ? -2.406 -47.562 -5.273 1 94.25 206 THR A N 1
ATOM 1570 C CA . THR A 1 206 ? -3.764 -48 -5.555 1 94.25 206 THR A CA 1
ATOM 1571 C C . THR A 1 206 ? -4.781 -46.906 -5.207 1 94.25 206 THR A C 1
ATOM 1573 O O . THR A 1 206 ? -4.523 -46.062 -4.352 1 94.25 206 THR A O 1
ATOM 1576 N N . TRP A 1 207 ? -5.887 -47.031 -5.93 1 97.25 207 TRP A N 1
ATOM 1577 C CA . TRP A 1 207 ? -7.016 -46.188 -5.527 1 97.25 207 TRP A CA 1
ATOM 1578 C C . TRP A 1 207 ? -7.531 -46.594 -4.152 1 97.25 207 TRP A C 1
ATOM 1580 O O . TRP A 1 207 ? -7.336 -47.75 -3.721 1 97.25 207 TRP A O 1
ATOM 1590 N N . GLU A 1 208 ? -8.148 -45.625 -3.516 1 96.5 208 GLU A N 1
ATOM 1591 C CA . GLU A 1 208 ? -8.875 -45.969 -2.295 1 96.5 208 GLU A CA 1
ATOM 1592 C C . GLU A 1 208 ? -10.242 -46.562 -2.613 1 96.5 208 GLU A C 1
ATOM 1594 O O . GLU A 1 208 ? -11.273 -46 -2.242 1 96.5 208 GLU A O 1
ATOM 1599 N N . TYR A 1 209 ? -10.281 -47.781 -3.076 1 96.19 209 TYR A N 1
ATOM 1600 C CA . TYR A 1 209 ? -11.461 -48.438 -3.652 1 96.19 209 TYR A CA 1
ATOM 1601 C C . TYR A 1 209 ? -12.578 -48.531 -2.619 1 96.19 209 TYR A C 1
ATOM 1603 O O . TYR A 1 209 ? -13.734 -48.219 -2.91 1 96.19 209 TYR A O 1
ATOM 1611 N N . ASP A 1 210 ? -12.25 -48.938 -1.462 1 96 210 ASP A N 1
ATOM 1612 C CA . ASP A 1 210 ? -13.266 -49.188 -0.439 1 96 210 ASP A CA 1
ATOM 1613 C C . ASP A 1 210 ? -13.984 -47.875 -0.073 1 96 210 ASP A C 1
ATOM 1615 O O . ASP A 1 210 ? -15.211 -47.875 0.039 1 96 210 ASP A O 1
ATOM 1619 N N . ILE A 1 211 ? -13.211 -46.875 0.049 1 96.44 211 ILE A N 1
ATOM 1620 C CA . ILE A 1 211 ? -13.773 -45.594 0.405 1 96.44 211 ILE A CA 1
ATOM 1621 C C . ILE A 1 211 ? -14.656 -45.062 -0.734 1 96.44 211 ILE A C 1
ATOM 1623 O O . ILE A 1 211 ? -15.758 -44.594 -0.5 1 96.44 211 ILE A O 1
ATOM 1627 N N . LEU A 1 212 ? -14.172 -45.219 -1.932 1 96.69 212 LEU A N 1
ATOM 1628 C CA . LEU A 1 212 ? -14.906 -44.75 -3.105 1 96.69 212 LEU A CA 1
ATOM 1629 C C . LEU A 1 212 ? -16.203 -45.531 -3.279 1 96.69 212 LEU A C 1
ATOM 1631 O O . LEU A 1 212 ? -17.25 -44.938 -3.537 1 96.69 212 LEU A O 1
ATOM 1635 N N . LYS A 1 213 ? -16.125 -46.75 -3.088 1 94.94 213 LYS A N 1
ATOM 1636 C CA . LYS A 1 213 ? -17.297 -47.594 -3.211 1 94.94 213 LYS A CA 1
ATOM 1637 C C . LYS A 1 213 ? -18.344 -47.25 -2.166 1 94.94 213 LYS A C 1
ATOM 1639 O O . LYS A 1 213 ? -19.547 -47.188 -2.465 1 94.94 213 LYS A O 1
ATOM 1644 N N . GLU A 1 214 ? -17.906 -47.031 -1.018 1 94.44 214 GLU A N 1
ATOM 1645 C CA . GLU A 1 214 ? -18.797 -46.625 0.061 1 94.44 214 GLU A CA 1
ATOM 1646 C C . GLU A 1 214 ? -19.547 -45.344 -0.284 1 94.44 214 GLU A C 1
ATOM 1648 O O . GLU A 1 214 ? -20.688 -45.156 0.137 1 94.44 214 GLU A O 1
ATOM 1653 N N . GLY A 1 215 ? -18.938 -44.562 -1.011 1 94.44 215 GLY A N 1
ATOM 1654 C CA . GLY A 1 215 ? -19.547 -43.312 -1.405 1 94.44 215 GLY A CA 1
ATOM 1655 C C . GLY A 1 215 ? -20.359 -43.406 -2.682 1 94.44 215 GLY A C 1
ATOM 1656 O O . GLY A 1 215 ? -20.766 -42.375 -3.248 1 94.44 215 GLY A O 1
ATOM 1657 N N . SER A 1 216 ? -20.484 -44.562 -3.215 1 92.31 216 SER A N 1
ATOM 1658 C CA . SER A 1 216 ? -21.234 -44.812 -4.441 1 92.31 216 SER A CA 1
ATOM 1659 C C . SER A 1 216 ? -20.531 -44.219 -5.652 1 92.31 216 SER A C 1
ATOM 1661 O O . SER A 1 216 ? -21.188 -43.656 -6.543 1 92.31 216 SER A O 1
ATOM 1663 N N . PHE A 1 217 ? -19.266 -44.125 -5.562 1 94.25 217 PHE A N 1
ATOM 1664 C CA . PHE A 1 217 ? -18.422 -43.75 -6.684 1 94.25 217 PHE A CA 1
ATOM 1665 C C . PHE A 1 217 ? -18.453 -44.781 -7.785 1 94.25 217 PHE A C 1
ATOM 1667 O O . PHE A 1 217 ? -18.531 -46 -7.504 1 94.25 217 PHE A O 1
ATOM 1674 N N . PRO A 1 218 ? -18.469 -44.406 -9.031 1 92.62 218 PRO A N 1
ATOM 1675 C CA . PRO A 1 218 ? -18.391 -45.375 -10.125 1 92.62 218 PRO A CA 1
ATOM 1676 C C . PRO A 1 218 ? -16.984 -45.938 -10.289 1 92.62 218 PRO A C 1
ATOM 1678 O O . PRO A 1 218 ? -16.297 -45.625 -11.258 1 92.62 218 PRO A O 1
ATOM 1681 N N . VAL A 1 219 ? -16.609 -46.875 -9.531 1 94.5 219 VAL A N 1
ATOM 1682 C CA . VAL A 1 219 ? -15.25 -47.406 -9.43 1 94.5 219 VAL A CA 1
ATOM 1683 C C . VAL A 1 219 ? -14.875 -48.125 -10.727 1 94.5 219 VAL A C 1
ATOM 1685 O O . VAL A 1 219 ? -13.688 -48.219 -11.062 1 94.5 219 VAL A O 1
ATOM 1688 N N . HIS A 1 220 ? -15.859 -48.625 -11.484 1 91.31 220 HIS A N 1
ATOM 1689 C CA . HIS A 1 220 ? -15.586 -49.344 -12.719 1 91.31 220 HIS A CA 1
ATOM 1690 C C . HIS A 1 220 ? -14.992 -48.406 -13.781 1 91.31 220 HIS A C 1
ATOM 1692 O O . HIS A 1 220 ? -14.391 -48.875 -14.75 1 91.31 220 HIS A O 1
ATOM 1698 N N . LEU A 1 221 ? -15.102 -47.125 -13.578 1 93.62 221 LEU A N 1
ATOM 1699 C CA . LEU A 1 221 ? -14.602 -46.156 -14.547 1 93.62 221 LEU A CA 1
ATOM 1700 C C . LEU A 1 221 ? -13.148 -45.781 -14.25 1 93.62 221 LEU A C 1
ATOM 1702 O O . LEU A 1 221 ? -12.477 -45.188 -15.078 1 93.62 221 LEU A O 1
ATOM 1706 N N . LEU A 1 222 ? -12.641 -46.156 -13.094 1 96.5 222 LEU A N 1
ATOM 1707 C CA . LEU A 1 222 ? -11.297 -45.75 -12.695 1 96.5 222 LEU A CA 1
ATOM 1708 C C . LEU A 1 222 ? -10.25 -46.438 -13.562 1 96.5 222 LEU A C 1
ATOM 1710 O O . LEU A 1 222 ? -10.32 -47.625 -13.805 1 96.5 222 LEU A O 1
ATOM 1714 N N . PRO A 1 223 ? -9.266 -45.656 -13.992 1 97.56 223 PRO A N 1
ATOM 1715 C CA . PRO A 1 223 ? -8.18 -46.281 -14.766 1 97.56 223 PRO A CA 1
ATOM 1716 C C . PRO A 1 223 ? -7.277 -47.156 -13.922 1 97.56 223 PRO A C 1
ATOM 1718 O O . PRO A 1 223 ? -7.203 -47 -12.703 1 97.56 223 PRO A O 1
ATOM 1721 N N . ARG A 1 224 ? -6.652 -48.125 -14.609 1 97 224 ARG A N 1
ATOM 1722 C CA . ARG A 1 224 ? -5.574 -48.844 -13.961 1 97 224 ARG A CA 1
ATOM 1723 C C . ARG A 1 224 ? -4.344 -47.969 -13.766 1 97 224 ARG A C 1
ATOM 1725 O O . ARG A 1 224 ? -3.965 -47.219 -14.664 1 97 224 ARG A O 1
ATOM 1732 N N . VAL A 1 225 ? -3.709 -48.125 -12.57 1 97.38 225 VAL A N 1
ATOM 1733 C CA . VAL A 1 225 ? -2.639 -47.188 -12.258 1 97.38 225 VAL A CA 1
ATOM 1734 C C . VAL A 1 225 ? -1.286 -47.875 -12.359 1 97.38 225 VAL A C 1
ATOM 1736 O O . VAL A 1 225 ? -1.137 -49 -11.914 1 97.38 225 VAL A O 1
ATOM 1739 N N . VAL A 1 226 ? -0.314 -47.188 -12.961 1 96.75 226 VAL A N 1
ATOM 1740 C CA . VAL A 1 226 ? 1.071 -47.656 -13 1 96.75 226 VAL A CA 1
ATOM 1741 C C . VAL A 1 226 ? 2 -46.531 -12.555 1 96.75 226 VAL A C 1
ATOM 1743 O O . VAL A 1 226 ? 1.603 -45.344 -12.531 1 96.75 226 VAL A O 1
ATOM 1746 N N . SER A 1 227 ? 3.219 -46.906 -12.141 1 94.69 227 SER A N 1
ATOM 1747 C CA . SER A 1 227 ? 4.207 -45.906 -11.773 1 94.69 227 SER A CA 1
ATOM 1748 C C . SER A 1 227 ? 4.816 -45.25 -13.008 1 94.69 227 SER A C 1
ATOM 1750 O O . SER A 1 227 ? 4.93 -45.875 -14.055 1 94.69 227 SER A O 1
ATOM 1752 N N . ALA A 1 228 ? 5.145 -44 -12.914 1 94.94 228 ALA A N 1
ATOM 1753 C CA . ALA A 1 228 ? 5.855 -43.281 -13.984 1 94.94 228 ALA A CA 1
ATOM 1754 C C . ALA A 1 228 ? 7.359 -43.281 -13.719 1 94.94 228 ALA A C 1
ATOM 1756 O O . ALA A 1 228 ? 7.793 -43.25 -12.562 1 94.94 228 ALA A O 1
ATOM 1757 N N . PRO A 1 229 ? 8.219 -43.375 -14.711 1 95.19 229 PRO A N 1
ATOM 1758 C CA . PRO A 1 229 ? 7.805 -43.594 -16.094 1 95.19 229 PRO A CA 1
ATOM 1759 C C . PRO A 1 229 ? 7.652 -45.062 -16.422 1 95.19 229 PRO A C 1
ATOM 1761 O O . PRO A 1 229 ? 8.336 -45.906 -15.836 1 95.19 229 PRO A O 1
ATOM 1764 N N . SER A 1 230 ? 6.719 -45.438 -17.297 1 97.19 230 SER A N 1
ATOM 1765 C CA . SER A 1 230 ? 6.531 -46.812 -17.766 1 97.19 230 SER A CA 1
ATOM 1766 C C . SER A 1 230 ? 6 -46.844 -19.203 1 97.19 230 SER A C 1
ATOM 1768 O O . SER A 1 230 ? 5.16 -46 -19.562 1 97.19 230 SER A O 1
ATOM 1770 N N . ILE A 1 231 ? 6.562 -47.781 -19.984 1 98 231 ILE A N 1
ATOM 1771 C CA . ILE A 1 231 ? 5.988 -48 -21.297 1 98 231 ILE A CA 1
ATOM 1772 C C . ILE A 1 231 ? 4.68 -48.781 -21.172 1 98 231 ILE A C 1
ATOM 1774 O O . ILE A 1 231 ? 4.641 -49.844 -20.562 1 98 231 ILE A O 1
ATOM 1778 N N . VAL A 1 232 ? 3.646 -48.25 -21.719 1 97.88 232 VAL A N 1
ATOM 1779 C CA . VAL A 1 232 ? 2.35 -48.906 -21.5 1 97.88 232 VAL A CA 1
ATOM 1780 C C . VAL A 1 232 ? 1.809 -49.438 -22.828 1 97.88 232 VAL A C 1
ATOM 1782 O O . VAL A 1 232 ? 0.754 -50.062 -22.859 1 97.88 232 VAL A O 1
ATOM 1785 N N . GLY A 1 233 ? 2.471 -49.125 -23.891 1 97.38 233 GLY A N 1
ATOM 1786 C CA . GLY A 1 233 ? 2.068 -49.625 -25.188 1 97.38 233 GLY A CA 1
ATOM 1787 C C . GLY A 1 233 ? 2.934 -49.125 -26.328 1 97.38 233 GLY A C 1
ATOM 1788 O O . GLY A 1 233 ? 4.043 -48.625 -26.094 1 97.38 233 GLY A O 1
ATOM 1789 N N . SER A 1 234 ? 2.479 -49.375 -27.516 1 97.62 234 SER A N 1
ATOM 1790 C CA . SER A 1 234 ? 3.111 -48.875 -28.734 1 97.62 234 SER A CA 1
ATOM 1791 C C . SER A 1 234 ? 2.078 -48.312 -29.703 1 97.62 234 SER A C 1
ATOM 1793 O O . SER A 1 234 ? 0.896 -48.656 -29.625 1 97.62 234 SER A O 1
ATOM 1795 N N . LEU A 1 235 ? 2.547 -47.469 -30.5 1 97.75 235 LEU A N 1
ATOM 1796 C CA . LEU A 1 235 ? 1.661 -46.875 -31.5 1 97.75 235 LEU A CA 1
ATOM 1797 C C . LEU A 1 235 ? 1.009 -47.969 -32.344 1 97.75 235 LEU A C 1
ATOM 1799 O O . LEU A 1 235 ? 1.703 -48.75 -33 1 97.75 235 LEU A O 1
ATOM 1803 N N . VAL A 1 236 ? -0.307 -47.938 -32.406 1 96.5 236 VAL A N 1
ATOM 1804 C CA . VAL A 1 236 ? -1.051 -49.031 -33.062 1 96.5 236 VAL A CA 1
ATOM 1805 C C . VAL A 1 236 ? -1.045 -48.812 -34.562 1 96.5 236 VAL A C 1
ATOM 1807 O O . VAL A 1 236 ? -1.135 -49.781 -35.312 1 96.5 236 VAL A O 1
ATOM 1810 N N . SER A 1 237 ? -0.977 -47.625 -35.062 1 96.94 237 SER A N 1
ATOM 1811 C CA . SER A 1 237 ? -0.874 -47.25 -36.469 1 96.94 237 SER A CA 1
ATOM 1812 C C . SER A 1 237 ? -0.109 -45.938 -36.625 1 96.94 237 SER A C 1
ATOM 1814 O O . SER A 1 237 ? 0.267 -45.312 -35.625 1 96.94 237 SER A O 1
ATOM 1816 N N . GLU A 1 238 ? 0.134 -45.656 -37.812 1 97.19 238 GLU A N 1
ATOM 1817 C CA . GLU A 1 238 ? 0.845 -44.406 -38.062 1 97.19 238 GLU A CA 1
ATOM 1818 C C . GLU A 1 238 ? 0.089 -43.188 -37.5 1 97.19 238 GLU A C 1
ATOM 1820 O O . GLU A 1 238 ? -1.139 -43.125 -37.594 1 97.19 238 GLU A O 1
ATOM 1825 N N . TRP A 1 239 ? 0.839 -42.312 -36.875 1 97.69 239 TRP A N 1
ATOM 1826 C CA . TRP A 1 239 ? 0.26 -41.094 -36.344 1 97.69 239 TRP A CA 1
ATOM 1827 C C . TRP A 1 239 ? 1.029 -39.844 -36.844 1 97.69 239 TRP A C 1
ATOM 1829 O O . TRP A 1 239 ? 2.111 -39.562 -36.312 1 97.69 239 TRP A O 1
ATOM 1839 N N . CYS A 1 240 ? 0.449 -39.094 -37.812 1 96.56 240 CYS A N 1
ATOM 1840 C CA . CYS A 1 240 ? 1.014 -37.844 -38.344 1 96.56 240 CYS A CA 1
ATOM 1841 C C . CYS A 1 240 ? 2.445 -38.062 -38.844 1 96.56 240 CYS A C 1
ATOM 1843 O O . CYS A 1 240 ? 3.314 -37.219 -38.594 1 96.56 240 CYS A O 1
ATOM 1845 N N . GLY A 1 241 ? 2.797 -39.219 -39.312 1 95.5 241 GLY A N 1
ATOM 1846 C CA . GLY A 1 241 ? 4.121 -39.5 -39.844 1 95.5 241 GLY A CA 1
ATOM 1847 C C . GLY A 1 241 ? 4.984 -40.312 -38.906 1 95.5 241 GLY A C 1
ATOM 1848 O O . GLY A 1 241 ? 6.023 -40.844 -39.312 1 95.5 241 GLY A O 1
ATOM 1849 N N . VAL A 1 242 ? 4.664 -40.438 -37.688 1 98.06 242 VAL A N 1
ATOM 1850 C CA . VAL A 1 242 ? 5.367 -41.344 -36.75 1 98.06 242 VAL A CA 1
ATOM 1851 C C . VAL A 1 242 ? 4.992 -42.781 -37.031 1 98.06 242 VAL A C 1
ATOM 1853 O O . VAL A 1 242 ? 3.811 -43.125 -37.094 1 98.06 242 VAL A O 1
ATOM 1856 N N . PRO A 1 243 ? 5.898 -43.625 -37.156 1 97.31 243 PRO A N 1
ATOM 1857 C CA . PRO A 1 243 ? 5.594 -44.969 -37.594 1 97.31 243 PRO A CA 1
ATOM 1858 C C . PRO A 1 243 ? 4.949 -45.812 -36.469 1 97.31 243 PRO A C 1
ATOM 1860 O O . PRO A 1 243 ? 5.141 -45.531 -35.281 1 97.31 243 PRO A O 1
ATOM 1863 N N . PRO A 1 244 ? 4.152 -46.875 -36.938 1 97.56 244 PRO A N 1
ATOM 1864 C CA . PRO A 1 244 ? 3.615 -47.812 -35.938 1 97.56 244 PRO A CA 1
ATOM 1865 C C . PRO A 1 244 ? 4.711 -48.531 -35.156 1 97.56 244 PRO A C 1
ATOM 1867 O O . PRO A 1 244 ? 5.828 -48.688 -35.656 1 97.56 244 PRO A O 1
ATOM 1870 N N . GLY A 1 245 ? 4.375 -48.906 -33.969 1 97.56 245 GLY A N 1
ATOM 1871 C CA . GLY A 1 245 ? 5.312 -49.688 -33.156 1 97.56 245 GLY A CA 1
ATOM 1872 C C . GLY A 1 245 ? 6.152 -48.844 -32.219 1 97.56 245 GLY A C 1
ATOM 1873 O O . GLY A 1 245 ? 6.816 -49.375 -31.344 1 97.56 245 GLY A O 1
ATOM 1874 N N . VAL A 1 246 ? 6.137 -47.594 -32.438 1 97.94 246 VAL A N 1
ATOM 1875 C CA . VAL A 1 246 ? 6.871 -46.688 -31.562 1 97.94 246 VAL A CA 1
ATOM 1876 C C . VAL A 1 246 ? 6.348 -46.812 -30.125 1 97.94 246 VAL A C 1
ATOM 1878 O O . VAL A 1 246 ? 5.137 -46.906 -29.906 1 97.94 246 VAL A O 1
ATOM 1881 N N . LEU A 1 247 ? 7.285 -46.875 -29.125 1 98.25 247 LEU A N 1
ATOM 1882 C CA . LEU A 1 247 ? 6.91 -47.062 -27.734 1 98.25 247 LEU A CA 1
ATOM 1883 C C . LEU A 1 247 ? 6.23 -45.812 -27.172 1 98.25 247 LEU A C 1
ATOM 1885 O O . LEU A 1 247 ? 6.633 -44.688 -27.484 1 98.25 247 LEU A O 1
ATOM 1889 N N . VAL A 1 248 ? 5.184 -45.969 -26.453 1 98.5 248 VAL A N 1
ATOM 1890 C CA . VAL A 1 248 ? 4.449 -44.875 -25.828 1 98.5 248 VAL A CA 1
ATOM 1891 C C . VAL A 1 248 ? 4.441 -45.062 -24.312 1 98.5 248 VAL A C 1
ATOM 1893 O O . VAL A 1 248 ? 4.074 -46.125 -23.797 1 98.5 248 VAL A O 1
ATOM 1896 N N . ALA A 1 249 ? 4.902 -44.062 -23.594 1 98.56 249 ALA A N 1
ATOM 1897 C CA . ALA A 1 249 ? 4.918 -44.094 -22.125 1 98.56 249 ALA A CA 1
ATOM 1898 C C . ALA A 1 249 ? 3.562 -43.688 -21.562 1 98.56 249 ALA A C 1
ATOM 1900 O O . ALA A 1 249 ? 2.736 -43.094 -22.266 1 98.56 249 ALA A O 1
ATOM 1901 N N . VAL A 1 250 ? 3.369 -44.062 -20.266 1 98.44 250 VAL A N 1
ATOM 1902 C CA . VAL A 1 250 ? 2.178 -43.625 -19.547 1 98.44 250 VAL A CA 1
ATOM 1903 C C . VAL A 1 250 ? 2.139 -42.094 -19.484 1 98.44 250 VAL A C 1
ATOM 1905 O O . VAL A 1 250 ? 3.184 -41.438 -19.484 1 98.44 250 VAL A O 1
ATOM 1908 N N . ALA A 1 251 ? 0.925 -41.531 -19.516 1 98.56 251 ALA A N 1
ATOM 1909 C CA . ALA A 1 251 ? 0.763 -40.094 -19.406 1 98.56 251 ALA A CA 1
ATOM 1910 C C . ALA A 1 251 ? 1.342 -39.594 -18.078 1 98.56 251 ALA A C 1
ATOM 1912 O O . ALA A 1 251 ? 1.185 -40.219 -17.047 1 98.56 251 ALA A O 1
ATOM 1913 N N . MET A 1 252 ? 2.012 -38.469 -18.141 1 98.38 252 MET A N 1
ATOM 1914 C CA . MET A 1 252 ? 2.721 -37.938 -16.984 1 98.38 252 MET A CA 1
ATOM 1915 C C . MET A 1 252 ? 2.223 -36.531 -16.625 1 98.38 252 MET A C 1
ATOM 1917 O O . MET A 1 252 ? 1.523 -35.906 -17.422 1 98.38 252 MET A O 1
ATOM 1921 N N . GLY A 1 253 ? 2.531 -36.125 -15.422 1 97.31 253 GLY A N 1
ATOM 1922 C CA . GLY A 1 253 ? 2.162 -34.812 -15 1 97.31 253 GLY A CA 1
ATOM 1923 C C . GLY A 1 253 ? 3.105 -33.719 -15.523 1 97.31 253 GLY A C 1
ATOM 1924 O O . GLY A 1 253 ? 4.32 -33.938 -15.578 1 97.31 253 GLY A O 1
ATOM 1925 N N . ASP A 1 254 ? 2.521 -32.562 -15.898 1 94.81 254 ASP A N 1
ATOM 1926 C CA . ASP A 1 254 ? 3.354 -31.484 -16.406 1 94.81 254 ASP A CA 1
ATOM 1927 C C . ASP A 1 254 ? 4.297 -30.969 -15.328 1 94.81 254 ASP A C 1
ATOM 1929 O O . ASP A 1 254 ? 5.418 -30.547 -15.625 1 94.81 254 ASP A O 1
ATOM 1933 N N . LEU A 1 255 ? 3.91 -31.031 -14.062 1 93.19 255 LEU A N 1
ATOM 1934 C CA . LEU A 1 255 ? 4.766 -30.609 -12.961 1 93.19 255 LEU A CA 1
ATOM 1935 C C . LEU A 1 255 ? 6.027 -31.469 -12.898 1 93.19 255 LEU A C 1
ATOM 1937 O O . LEU A 1 255 ? 7.141 -30.938 -12.898 1 93.19 255 LEU A O 1
ATOM 1941 N N . GLN A 1 256 ? 5.805 -32.781 -12.836 1 96.12 256 GLN A N 1
ATOM 1942 C CA . GLN A 1 256 ? 6.918 -33.719 -12.727 1 96.12 256 GLN A CA 1
ATOM 1943 C C . GLN A 1 256 ? 7.844 -33.625 -13.938 1 96.12 256 GLN A C 1
ATOM 1945 O O . GLN A 1 256 ? 9.07 -33.594 -13.789 1 96.12 256 GLN A O 1
ATOM 1950 N N . CYS A 1 257 ? 7.246 -33.469 -15.07 1 95.88 257 CYS A N 1
ATOM 1951 C CA . CYS A 1 257 ? 8.047 -33.406 -16.281 1 95.88 257 CYS A CA 1
ATOM 1952 C C . CYS A 1 257 ? 8.812 -32.094 -16.344 1 95.88 257 CYS A C 1
ATOM 1954 O O . CYS A 1 257 ? 9.945 -32.031 -16.844 1 95.88 257 CYS A O 1
ATOM 1956 N N . SER A 1 258 ? 8.258 -31.047 -15.883 1 92.94 258 SER A N 1
ATOM 1957 C CA . SER A 1 258 ? 8.945 -29.766 -15.828 1 92.94 258 SER A CA 1
ATOM 1958 C C . SER A 1 258 ? 10.133 -29.812 -14.875 1 92.94 258 SER A C 1
ATOM 1960 O O . SER A 1 258 ? 11.203 -29.281 -15.18 1 92.94 258 SER A O 1
ATOM 1962 N N . VAL A 1 259 ? 9.922 -30.391 -13.742 1 93.25 259 VAL A N 1
ATOM 1963 C CA . VAL A 1 259 ? 10.992 -30.531 -12.766 1 93.25 259 VAL A CA 1
ATOM 1964 C C . VAL A 1 259 ? 12.109 -31.406 -13.336 1 93.25 259 VAL A C 1
ATOM 1966 O O . VAL A 1 259 ? 13.289 -31.062 -13.227 1 93.25 259 VAL A O 1
ATOM 1969 N N . SER A 1 260 ? 11.742 -32.5 -13.93 1 93.06 260 SER A N 1
ATOM 1970 C CA . SER A 1 260 ? 12.727 -33.438 -14.477 1 93.06 260 SER A CA 1
ATOM 1971 C C . SER A 1 260 ? 13.508 -32.781 -15.625 1 93.06 260 SER A C 1
ATOM 1973 O O . SER A 1 260 ? 14.672 -33.125 -15.852 1 93.06 260 SER A O 1
ATOM 1975 N N . ALA A 1 261 ? 12.898 -31.875 -16.297 1 91.88 261 ALA A N 1
ATOM 1976 C CA . ALA A 1 261 ? 13.492 -31.25 -17.484 1 91.88 261 ALA A CA 1
ATOM 1977 C C . ALA A 1 261 ? 14.758 -30.484 -17.109 1 91.88 261 ALA A C 1
ATOM 1979 O O . ALA A 1 261 ? 15.68 -30.375 -17.922 1 91.88 261 ALA A O 1
ATOM 1980 N N . VAL A 1 262 ? 14.828 -30.031 -15.914 1 90 262 VAL A N 1
ATOM 1981 C CA . VAL A 1 262 ? 15.977 -29.219 -15.539 1 90 262 VAL A CA 1
ATOM 1982 C C . VAL A 1 262 ? 17.109 -30.109 -15.039 1 90 262 VAL A C 1
ATOM 1984 O O . VAL A 1 262 ? 18.188 -29.625 -14.672 1 90 262 VAL A O 1
ATOM 1987 N N . LYS A 1 263 ? 16.969 -31.391 -15.008 1 87 263 LYS A N 1
ATOM 1988 C CA . LYS A 1 263 ? 17.969 -32.375 -14.625 1 87 263 LYS A CA 1
ATOM 1989 C C . LYS A 1 263 ? 18.578 -32.062 -13.266 1 87 263 LYS A C 1
ATOM 1991 O O . LYS A 1 263 ? 19.797 -31.938 -13.133 1 87 263 LYS A O 1
ATOM 1996 N N . PRO A 1 264 ? 17.703 -32.094 -12.336 1 90.19 264 PRO A N 1
ATOM 1997 C CA . PRO A 1 264 ? 18.188 -31.688 -11.008 1 90.19 264 PRO A CA 1
ATOM 1998 C C . PRO A 1 264 ? 19.047 -32.781 -10.352 1 90.19 264 PRO A C 1
ATOM 2000 O O . PRO A 1 264 ? 18.781 -33.969 -10.539 1 90.19 264 PRO A O 1
ATOM 2003 N N . LEU A 1 265 ? 20.031 -32.344 -9.617 1 90.31 265 LEU A N 1
ATOM 2004 C CA . LEU A 1 265 ? 20.734 -33.188 -8.664 1 90.31 265 LEU A CA 1
ATOM 2005 C C . LEU A 1 265 ? 19.922 -33.344 -7.379 1 90.31 265 LEU A C 1
ATOM 2007 O O . LEU A 1 265 ? 19.016 -32.562 -7.113 1 90.31 265 LEU A O 1
ATOM 2011 N N . PRO A 1 266 ? 20.234 -34.406 -6.652 1 89.06 266 PRO A N 1
ATOM 2012 C CA . PRO A 1 266 ? 19.484 -34.625 -5.414 1 89.06 266 PRO A CA 1
ATOM 2013 C C . PRO A 1 266 ? 19.562 -33.438 -4.453 1 89.06 266 PRO A C 1
ATOM 2015 O O . PRO A 1 266 ? 18.656 -33.219 -3.643 1 89.06 266 PRO A O 1
ATOM 2018 N N . THR A 1 267 ? 20.578 -32.625 -4.578 1 94.88 267 THR A N 1
ATOM 2019 C CA . THR A 1 267 ? 20.797 -31.516 -3.65 1 94.88 267 THR A CA 1
ATOM 2020 C C . THR A 1 267 ? 20.25 -30.203 -4.223 1 94.88 267 THR A C 1
ATOM 2022 O O . THR A 1 267 ? 20.516 -29.125 -3.684 1 94.88 267 THR A O 1
ATOM 2025 N N . ASN A 1 268 ? 19.531 -30.312 -5.281 1 96.88 268 ASN A N 1
ATOM 2026 C CA . ASN A 1 268 ? 18.953 -29.109 -5.883 1 96.88 268 ASN A CA 1
ATOM 2027 C C . ASN A 1 268 ? 17.531 -28.859 -5.395 1 96.88 268 ASN A C 1
ATOM 2029 O O . ASN A 1 268 ? 16.797 -29.812 -5.105 1 96.88 268 ASN A O 1
ATOM 2033 N N . ALA A 1 269 ? 17.203 -27.656 -5.223 1 97.56 269 ALA A N 1
ATOM 2034 C CA . ALA A 1 269 ? 15.805 -27.234 -5.188 1 97.56 269 ALA A CA 1
ATOM 2035 C C . ALA A 1 269 ? 15.398 -26.547 -6.492 1 97.56 269 ALA A C 1
ATOM 2037 O O . ALA A 1 269 ? 16.188 -25.781 -7.07 1 97.56 269 ALA A O 1
ATOM 2038 N N . ILE A 1 270 ? 14.273 -26.875 -6.973 1 96.31 270 ILE A N 1
ATOM 2039 C CA . ILE A 1 270 ? 13.82 -26.359 -8.266 1 96.31 270 ILE A CA 1
ATOM 2040 C C . ILE A 1 270 ? 12.82 -25.234 -8.055 1 96.31 270 ILE A C 1
ATOM 2042 O O . ILE A 1 270 ? 11.797 -25.406 -7.398 1 96.31 270 ILE A O 1
ATOM 2046 N N . LEU A 1 271 ? 13.164 -24.094 -8.594 1 96.5 271 LEU A N 1
ATOM 2047 C CA . LEU A 1 271 ? 12.359 -22.891 -8.43 1 96.5 271 LEU A CA 1
ATOM 2048 C C . LEU A 1 271 ? 11.867 -22.375 -9.781 1 96.5 271 LEU A C 1
ATOM 2050 O O . LEU A 1 271 ? 12.664 -22.125 -10.688 1 96.5 271 LEU A O 1
ATOM 2054 N N . SER A 1 272 ? 10.594 -22.312 -9.938 1 93.38 272 SER A N 1
ATOM 2055 C CA . SER A 1 272 ? 9.977 -21.75 -11.133 1 93.38 272 SER A CA 1
ATOM 2056 C C . SER A 1 272 ? 9.109 -20.531 -10.789 1 93.38 272 SER A C 1
ATOM 2058 O O . SER A 1 272 ? 8.211 -20.641 -9.961 1 93.38 272 SER A O 1
ATOM 2060 N N . ILE A 1 273 ? 9.383 -19.375 -11.461 1 94.12 273 ILE A N 1
ATOM 2061 C CA . ILE A 1 273 ? 8.57 -18.188 -11.227 1 94.12 273 ILE A CA 1
ATOM 2062 C C . ILE A 1 273 ? 8.094 -17.625 -12.562 1 94.12 273 ILE A C 1
ATOM 2064 O O . ILE A 1 273 ? 8.891 -17.062 -13.32 1 94.12 273 ILE A O 1
ATOM 2068 N N . GLY A 1 274 ? 6.832 -17.797 -12.914 1 90.5 274 GLY A N 1
ATOM 2069 C CA . GLY A 1 274 ? 6.109 -17.125 -13.984 1 90.5 274 GLY A CA 1
ATOM 2070 C C . GLY A 1 274 ? 5.004 -16.219 -13.484 1 90.5 274 GLY A C 1
ATOM 2071 O O . GLY A 1 274 ? 5.25 -15.312 -12.688 1 90.5 274 GLY A O 1
ATOM 2072 N N . THR A 1 275 ? 3.717 -16.609 -13.891 1 87.38 275 THR A N 1
ATOM 2073 C CA . THR A 1 275 ? 2.576 -15.906 -13.312 1 87.38 275 THR A CA 1
ATOM 2074 C C . THR A 1 275 ? 2.453 -16.219 -11.82 1 87.38 275 THR A C 1
ATOM 2076 O O . THR A 1 275 ? 2.225 -15.312 -11.008 1 87.38 275 THR A O 1
ATOM 2079 N N . SER A 1 276 ? 2.613 -17.5 -11.539 1 91.5 276 SER A N 1
ATOM 2080 C CA . SER A 1 276 ? 2.705 -17.984 -10.164 1 91.5 276 SER A CA 1
ATOM 2081 C C . SER A 1 276 ? 4.098 -18.531 -9.867 1 91.5 276 SER A C 1
ATOM 2083 O O . SER A 1 276 ? 5.012 -18.391 -10.688 1 91.5 276 SER A O 1
ATOM 2085 N N . SER A 1 277 ? 4.324 -19.031 -8.641 1 95.62 277 SER A N 1
ATOM 2086 C CA . SER A 1 277 ? 5.625 -19.562 -8.266 1 95.62 277 SER A CA 1
ATOM 2087 C C . SER A 1 277 ? 5.5 -20.984 -7.723 1 95.62 277 SER A C 1
ATOM 2089 O O . SER A 1 277 ? 4.438 -21.375 -7.234 1 95.62 277 SER A O 1
ATOM 2091 N N . GLN A 1 278 ? 6.605 -21.703 -7.898 1 94.69 278 GLN A N 1
ATOM 2092 C CA . GLN A 1 278 ? 6.676 -23.078 -7.379 1 94.69 278 GLN A CA 1
ATOM 2093 C C . GLN A 1 278 ? 8.094 -23.422 -6.934 1 94.69 278 GLN A C 1
ATOM 2095 O O . GLN A 1 278 ? 9.055 -23.125 -7.641 1 94.69 278 GLN A O 1
ATOM 2100 N N . LEU A 1 279 ? 8.219 -23.922 -5.734 1 97.38 279 LEU A N 1
ATOM 2101 C CA . LEU A 1 279 ? 9.477 -24.422 -5.191 1 97.38 279 LEU A CA 1
ATOM 2102 C C . LEU A 1 279 ? 9.352 -25.891 -4.805 1 97.38 279 LEU A C 1
ATOM 2104 O O . LEU A 1 279 ? 8.422 -26.281 -4.086 1 97.38 279 LEU A O 1
ATOM 2108 N N . SER A 1 280 ? 10.273 -26.75 -5.348 1 96.62 280 SER A N 1
ATOM 2109 C CA . SER A 1 280 ? 10.156 -28.188 -5.098 1 96.62 280 SER A CA 1
ATOM 2110 C C . SER A 1 280 ? 11.508 -28.812 -4.758 1 96.62 280 SER A C 1
ATOM 2112 O O . SER A 1 280 ? 12.555 -28.297 -5.172 1 96.62 280 SER A O 1
ATOM 2114 N N . VAL A 1 281 ? 11.477 -29.828 -4.039 1 96 281 VAL A N 1
ATOM 2115 C CA . VAL A 1 281 ? 12.633 -30.672 -3.754 1 96 281 VAL A CA 1
ATOM 2116 C C . VAL A 1 281 ? 12.273 -32.125 -3.961 1 96 281 VAL A C 1
ATOM 2118 O O . VAL A 1 281 ? 11.133 -32.531 -3.732 1 96 281 VAL A O 1
ATOM 2121 N N . ILE A 1 282 ? 13.281 -32.906 -4.426 1 95.12 282 ILE A N 1
ATOM 2122 C CA . ILE A 1 282 ? 13.078 -34.312 -4.664 1 95.12 282 ILE A CA 1
ATOM 2123 C C . ILE A 1 282 ? 13.344 -35.094 -3.381 1 95.12 282 ILE A C 1
ATOM 2125 O O . ILE A 1 282 ? 14.391 -34.938 -2.746 1 95.12 282 ILE A O 1
ATOM 2129 N N . ASN A 1 283 ? 12.398 -35.781 -2.986 1 92.56 283 ASN A N 1
ATOM 2130 C CA . ASN A 1 283 ? 12.539 -36.75 -1.904 1 92.56 283 ASN A CA 1
ATOM 2131 C C . ASN A 1 283 ? 12.805 -38.156 -2.441 1 92.56 283 ASN A C 1
ATOM 2133 O O . ASN A 1 283 ? 11.961 -38.75 -3.137 1 92.56 283 ASN A O 1
ATOM 2137 N N . ASN A 1 284 ? 13.875 -38.781 -2.08 1 88.5 284 ASN A N 1
ATOM 2138 C CA . ASN A 1 284 ? 14.344 -40.031 -2.656 1 88.5 284 ASN A CA 1
ATOM 2139 C C . ASN A 1 284 ? 13.617 -41.219 -2.045 1 88.5 284 ASN A C 1
ATOM 2141 O O . ASN A 1 284 ? 14.07 -42.375 -2.182 1 88.5 284 ASN A O 1
ATOM 2145 N N . CYS A 1 285 ? 12.555 -40.938 -1.361 1 81.81 285 CYS A N 1
ATOM 2146 C CA . CYS A 1 285 ? 11.742 -42.031 -0.788 1 81.81 285 CYS A CA 1
ATOM 2147 C C . CYS A 1 285 ? 10.305 -41.938 -1.285 1 81.81 285 CYS A C 1
ATOM 2149 O O . CYS A 1 285 ? 9.922 -40.938 -1.924 1 81.81 285 CYS A O 1
ATOM 2151 N N . ILE A 1 286 ? 9.656 -42.969 -0.998 1 74.19 286 ILE A N 1
ATOM 2152 C CA . ILE A 1 286 ? 8.273 -43.062 -1.446 1 74.19 286 ILE A CA 1
ATOM 2153 C C . ILE A 1 286 ? 7.391 -42.156 -0.605 1 74.19 286 ILE A C 1
ATOM 2155 O O . ILE A 1 286 ? 6.336 -41.688 -1.062 1 74.19 286 ILE A O 1
ATOM 2159 N N . SER A 1 287 ? 7.863 -41.938 0.617 1 75.25 287 SER A N 1
ATOM 2160 C CA . SER A 1 287 ? 7.125 -41.031 1.488 1 75.25 287 SER A CA 1
ATOM 2161 C C . SER A 1 287 ? 8.055 -40.344 2.482 1 75.25 287 SER A C 1
ATOM 2163 O O . SER A 1 287 ? 9.023 -40.938 2.957 1 75.25 287 SER A O 1
ATOM 2165 N N . PHE A 1 288 ? 7.715 -39.094 2.674 1 77.19 288 PHE A N 1
ATOM 2166 C CA . PHE A 1 288 ? 8.469 -38.344 3.662 1 77.19 288 PHE A CA 1
ATOM 2167 C C . PHE A 1 288 ? 7.934 -38.594 5.066 1 77.19 288 PHE A C 1
ATOM 2169 O O . PHE A 1 288 ? 6.73 -38.5 5.312 1 77.19 288 PHE A O 1
ATOM 2176 N N . ASP A 1 289 ? 8.719 -39.031 5.965 1 75.44 289 ASP A N 1
ATOM 2177 C CA . ASP A 1 289 ? 8.328 -39.438 7.316 1 75.44 289 ASP A CA 1
ATOM 2178 C C . ASP A 1 289 ? 8.211 -38.219 8.234 1 75.44 289 ASP A C 1
ATOM 2180 O O . ASP A 1 289 ? 7.633 -38.312 9.32 1 75.44 289 ASP A O 1
ATOM 2184 N N . GLY A 1 290 ? 8.539 -37.094 7.855 1 77.38 290 GLY A N 1
ATOM 2185 C CA . GLY A 1 290 ? 8.492 -35.938 8.719 1 77.38 290 GLY A CA 1
ATOM 2186 C C . GLY A 1 290 ? 7.203 -35.156 8.586 1 77.38 290 GLY A C 1
ATOM 2187 O O . GLY A 1 290 ? 6.285 -35.562 7.875 1 77.38 290 GLY A O 1
ATOM 2188 N N . SER A 1 291 ? 7.023 -34.125 9.438 1 84.62 291 SER A N 1
ATOM 2189 C CA . SER A 1 291 ? 5.883 -33.219 9.383 1 84.62 291 SER A CA 1
ATOM 2190 C C . SER A 1 291 ? 6.098 -32.125 8.352 1 84.62 291 SER A C 1
ATOM 2192 O O . SER A 1 291 ? 7.188 -31.547 8.266 1 84.62 291 SER A O 1
ATOM 2194 N N . LEU A 1 292 ? 5.156 -31.984 7.473 1 88.81 292 LEU A N 1
ATOM 2195 C CA . LEU A 1 292 ? 5.219 -30.953 6.453 1 88.81 292 LEU A CA 1
ATOM 2196 C C . LEU A 1 292 ? 4.227 -29.828 6.758 1 88.81 292 LEU A C 1
ATOM 2198 O O . LEU A 1 292 ? 3.117 -30.094 7.227 1 88.81 292 LEU A O 1
ATOM 2202 N N . PRO A 1 293 ? 4.707 -28.609 6.559 1 90.25 293 PRO A N 1
ATOM 2203 C CA . PRO A 1 293 ? 3.723 -27.531 6.656 1 90.25 293 PRO A CA 1
ATOM 2204 C C . PRO A 1 293 ? 2.564 -27.688 5.676 1 90.25 293 PRO A C 1
ATOM 2206 O O . PRO A 1 293 ? 2.693 -28.406 4.676 1 90.25 293 PRO A O 1
ATOM 2209 N N . SER A 1 294 ? 1.448 -27.031 6.008 1 89.12 294 SER A N 1
ATOM 2210 C CA . SER A 1 294 ? 0.252 -27.141 5.18 1 89.12 294 SER A CA 1
ATOM 2211 C C . SER A 1 294 ? 0.484 -26.531 3.797 1 89.12 294 SER A C 1
ATOM 2213 O O . SER A 1 294 ? -0.267 -26.812 2.859 1 89.12 294 SER A O 1
ATOM 2215 N N . SER A 1 295 ? 1.558 -25.766 3.639 1 93.25 295 SER A N 1
ATOM 2216 C CA . SER A 1 295 ? 1.868 -25.109 2.371 1 93.25 295 SER A CA 1
ATOM 2217 C C . SER A 1 295 ? 2.564 -26.062 1.412 1 93.25 295 SER A C 1
ATOM 2219 O O . SER A 1 295 ? 2.744 -25.75 0.234 1 93.25 295 SER A O 1
ATOM 2221 N N . ILE A 1 296 ? 2.922 -27.234 1.848 1 93.5 296 ILE A N 1
ATOM 2222 C CA . ILE A 1 296 ? 3.713 -28.172 1.044 1 93.5 296 ILE A CA 1
ATOM 2223 C C . ILE A 1 296 ? 2.891 -29.422 0.746 1 93.5 296 ILE A C 1
ATOM 2225 O O . ILE A 1 296 ? 2.26 -29.984 1.643 1 93.5 296 ILE A O 1
ATOM 2229 N N . MET A 1 297 ? 2.918 -29.828 -0.488 1 89.75 297 MET A N 1
ATOM 2230 C CA . MET A 1 297 ? 2.312 -31.094 -0.906 1 89.75 297 MET A CA 1
ATOM 2231 C C . MET A 1 297 ? 3.381 -32.094 -1.312 1 89.75 297 MET A C 1
ATOM 2233 O O . MET A 1 297 ? 4.379 -31.734 -1.938 1 89.75 297 MET A O 1
ATOM 2237 N N . GLU A 1 298 ? 3.191 -33.25 -0.869 1 91.69 298 GLU A N 1
ATOM 2238 C CA . GLU A 1 298 ? 4.023 -34.344 -1.359 1 91.69 298 GLU A CA 1
ATOM 2239 C C . GLU A 1 298 ? 3.316 -35.125 -2.469 1 91.69 298 GLU A C 1
ATOM 2241 O O . GLU A 1 298 ? 2.207 -35.625 -2.275 1 91.69 298 GLU A O 1
ATOM 2246 N N . VAL A 1 299 ? 3.965 -35.188 -3.631 1 92.75 299 VAL A N 1
ATOM 2247 C CA . VAL A 1 299 ? 3.336 -35.844 -4.77 1 92.75 299 VAL A CA 1
ATOM 2248 C C . VAL A 1 299 ? 4.305 -36.844 -5.383 1 92.75 299 VAL A C 1
ATOM 2250 O O . VAL A 1 299 ? 5.523 -36.688 -5.258 1 92.75 299 VAL A O 1
ATOM 2253 N N . PRO A 1 300 ? 3.717 -37.812 -6.031 1 94.25 300 PRO A N 1
ATOM 2254 C CA . PRO A 1 300 ? 4.598 -38.781 -6.707 1 94.25 300 PRO A CA 1
ATOM 2255 C C . PRO A 1 300 ? 5.445 -38.125 -7.801 1 94.25 300 PRO A C 1
ATOM 2257 O O . PRO A 1 300 ? 4.961 -37.25 -8.523 1 94.25 300 PRO A O 1
ATOM 2260 N N . TYR A 1 301 ? 6.656 -38.562 -7.828 1 94.56 301 TYR A N 1
ATOM 2261 C CA . TYR A 1 301 ? 7.582 -38.156 -8.883 1 94.56 301 TYR A CA 1
ATOM 2262 C C . TYR A 1 301 ? 7.906 -39.312 -9.797 1 94.56 301 TYR A C 1
ATOM 2264 O O . TYR A 1 301 ? 7.008 -40.031 -10.258 1 94.56 301 TYR A O 1
ATOM 2272 N N . PHE A 1 302 ? 9.148 -39.469 -10.281 1 95 302 PHE A N 1
ATOM 2273 C CA . PHE A 1 302 ? 9.594 -40.594 -11.086 1 95 302 PHE A CA 1
ATOM 2274 C C . PHE A 1 302 ? 10.352 -41.625 -10.234 1 95 302 PHE A C 1
ATOM 2276 O O . PHE A 1 302 ? 10.961 -41.25 -9.227 1 95 302 PHE A O 1
ATOM 2283 N N . ASN A 1 303 ? 10.219 -42.938 -10.594 1 91.69 303 ASN A N 1
ATOM 2284 C CA . ASN A 1 303 ? 11.055 -44 -10.047 1 91.69 303 ASN A CA 1
ATOM 2285 C C . ASN A 1 303 ? 10.867 -44.125 -8.539 1 91.69 303 ASN A C 1
ATOM 2287 O O . ASN A 1 303 ? 11.844 -44.188 -7.785 1 91.69 303 ASN A O 1
ATOM 2291 N N . ASN A 1 304 ? 9.656 -44.062 -8.117 1 89.25 304 ASN A N 1
ATOM 2292 C CA . ASN A 1 304 ? 9.242 -44.281 -6.738 1 89.25 304 ASN A CA 1
ATOM 2293 C C . ASN A 1 304 ? 9.797 -43.188 -5.809 1 89.25 304 ASN A C 1
ATOM 2295 O O . ASN A 1 304 ? 10.062 -43.469 -4.637 1 89.25 304 ASN A O 1
ATOM 2299 N N . LYS A 1 305 ? 10.117 -42.062 -6.387 1 92.62 305 LYS A N 1
ATOM 2300 C CA . LYS A 1 305 ? 10.453 -40.875 -5.613 1 92.62 305 LYS A CA 1
ATOM 2301 C C . LYS A 1 305 ? 9.25 -39.938 -5.5 1 92.62 305 LYS A C 1
ATOM 2303 O O . LYS A 1 305 ? 8.234 -40.156 -6.168 1 92.62 305 LYS A O 1
ATOM 2308 N N . THR A 1 306 ? 9.383 -39 -4.57 1 93.06 306 THR A N 1
ATOM 2309 C CA . THR A 1 306 ? 8.312 -38.031 -4.418 1 93.06 306 THR A CA 1
ATOM 2310 C C . THR A 1 306 ? 8.867 -36.625 -4.512 1 93.06 306 THR A C 1
ATOM 2312 O O . THR A 1 306 ? 10.078 -36.406 -4.426 1 93.06 306 THR A O 1
ATOM 2315 N N . LEU A 1 307 ? 7.977 -35.781 -4.82 1 94.06 307 LEU A N 1
ATOM 2316 C CA . LEU A 1 307 ? 8.281 -34.344 -4.848 1 94.06 307 LEU A CA 1
ATOM 2317 C C . LEU A 1 307 ? 7.582 -33.625 -3.705 1 94.06 307 LEU A C 1
ATOM 2319 O O . LEU A 1 307 ? 6.391 -33.844 -3.461 1 94.06 307 LEU A O 1
ATOM 2323 N N . LEU A 1 308 ? 8.352 -32.875 -2.93 1 94.62 308 LEU A N 1
ATOM 2324 C CA . LEU A 1 308 ? 7.758 -31.891 -2.049 1 94.62 308 LEU A CA 1
ATOM 2325 C C . LEU A 1 308 ? 7.609 -30.547 -2.764 1 94.62 308 LEU A C 1
ATOM 2327 O O . LEU A 1 308 ? 8.594 -29.984 -3.246 1 94.62 308 LEU A O 1
ATOM 2331 N N . VAL A 1 309 ? 6.348 -30.094 -2.809 1 95.25 309 VAL A N 1
ATOM 2332 C CA . VAL A 1 309 ? 6.082 -28.953 -3.672 1 95.25 309 VAL A CA 1
ATOM 2333 C C . VAL A 1 309 ? 5.379 -27.844 -2.873 1 95.25 309 VAL A C 1
ATOM 2335 O O . VAL A 1 309 ? 4.34 -28.094 -2.252 1 95.25 309 VAL A O 1
ATOM 2338 N N . ALA A 1 310 ? 5.941 -26.719 -2.828 1 96.31 310 ALA A N 1
ATOM 2339 C CA . ALA A 1 310 ? 5.254 -25.484 -2.436 1 96.31 310 ALA A CA 1
ATOM 2340 C C . ALA A 1 310 ? 4.781 -24.703 -3.658 1 96.31 310 ALA A C 1
ATOM 2342 O O . ALA A 1 310 ? 5.578 -24.031 -4.324 1 96.31 310 ALA A O 1
ATOM 2343 N N . ALA A 1 311 ? 3.494 -24.797 -3.945 1 93.06 311 ALA A N 1
ATOM 2344 C CA . ALA A 1 311 ? 2.904 -24.125 -5.094 1 93.06 311 ALA A CA 1
ATOM 2345 C C . ALA A 1 311 ? 2.207 -22.828 -4.668 1 93.06 311 ALA A C 1
ATOM 2347 O O . ALA A 1 311 ? 1.088 -22.859 -4.148 1 93.06 311 ALA A O 1
ATOM 2348 N N . ALA A 1 312 ? 2.816 -21.734 -4.965 1 94.56 312 ALA A N 1
ATOM 2349 C CA . ALA A 1 312 ? 2.277 -20.438 -4.578 1 94.56 312 ALA A CA 1
ATOM 2350 C C . ALA A 1 312 ? 1.42 -19.844 -5.691 1 94.56 312 ALA A C 1
ATOM 2352 O O . ALA A 1 312 ? 1.776 -19.938 -6.871 1 94.56 312 ALA A O 1
ATOM 2353 N N . LEU A 1 313 ? 0.269 -19.344 -5.297 1 89.75 313 LEU A N 1
ATOM 2354 C CA . LEU A 1 313 ? -0.503 -18.562 -6.25 1 89.75 313 LEU A CA 1
ATOM 2355 C C . LEU A 1 313 ? 0.214 -17.25 -6.586 1 89.75 313 LEU A C 1
ATOM 2357 O O . LEU A 1 313 ? 0.044 -16.719 -7.68 1 89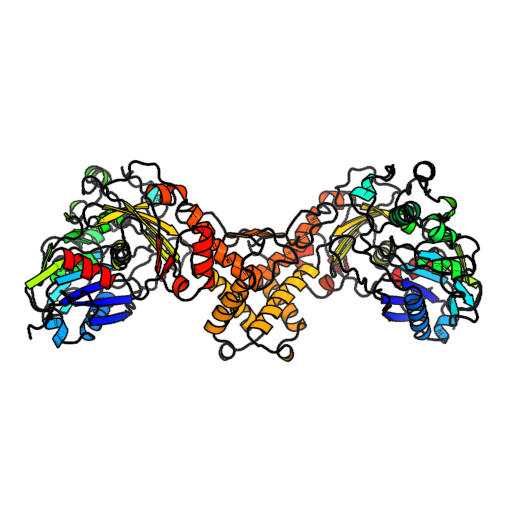.75 313 LEU A O 1
ATOM 2361 N N . THR A 1 314 ? 1.058 -16.828 -5.688 1 92.94 314 THR A N 1
ATOM 2362 C CA . THR A 1 314 ? 1.818 -15.594 -5.801 1 92.94 314 THR A CA 1
ATOM 2363 C C . THR A 1 314 ? 3.057 -15.797 -6.668 1 92.94 314 THR A C 1
ATOM 2365 O O . THR A 1 314 ? 3.781 -16.781 -6.504 1 92.94 314 THR A O 1
ATOM 2368 N N . GLY A 1 315 ? 3.312 -14.906 -7.582 1 95.88 315 GLY A N 1
ATOM 2369 C CA . GLY A 1 315 ? 4.48 -14.883 -8.445 1 95.88 315 GLY A CA 1
ATOM 2370 C C . GLY A 1 315 ? 4.598 -13.594 -9.25 1 95.88 315 GLY A C 1
ATOM 2371 O O . GLY A 1 315 ? 4.523 -12.5 -8.688 1 95.88 315 GLY A O 1
ATOM 2372 N N . GLY A 1 316 ? 4.785 -13.734 -10.508 1 95.12 316 GLY A N 1
ATOM 2373 C CA . GLY A 1 316 ? 4.895 -12.57 -11.375 1 95.12 316 GLY A CA 1
ATOM 2374 C C . GLY A 1 316 ? 3.596 -11.797 -11.508 1 95.12 316 GLY A C 1
ATOM 2375 O O . GLY A 1 316 ? 3.592 -10.641 -11.938 1 95.12 316 GLY A O 1
ATOM 2376 N N . ASN A 1 317 ? 2.541 -12.43 -11.188 1 91.94 317 ASN A N 1
ATOM 2377 C CA . ASN A 1 317 ? 1.245 -11.766 -11.289 1 91.94 317 ASN A CA 1
ATOM 2378 C C . ASN A 1 317 ? 1.188 -10.5 -10.438 1 91.94 317 ASN A C 1
ATOM 2380 O O . ASN A 1 317 ? 0.49 -9.547 -10.781 1 91.94 317 ASN A O 1
ATOM 2384 N N . VAL A 1 318 ? 1.899 -10.508 -9.344 1 96 318 VAL A N 1
ATOM 2385 C CA . VAL A 1 318 ? 1.868 -9.336 -8.477 1 96 318 VAL A CA 1
ATOM 2386 C C . VAL A 1 318 ? 2.607 -8.18 -9.148 1 96 318 VAL A C 1
ATOM 2388 O O . VAL A 1 318 ? 2.186 -7.023 -9.047 1 96 318 VAL A O 1
ATOM 2391 N N . VAL A 1 319 ? 3.723 -8.453 -9.805 1 96.5 319 VAL A N 1
ATOM 2392 C CA . VAL A 1 319 ? 4.426 -7.43 -10.57 1 96.5 319 VAL A CA 1
ATOM 2393 C C . VAL A 1 319 ? 3.541 -6.941 -11.719 1 96.5 319 VAL A C 1
ATOM 2395 O O . VAL A 1 319 ? 3.469 -5.742 -11.984 1 96.5 319 VAL A O 1
ATOM 2398 N N . ALA A 1 320 ? 2.889 -7.887 -12.344 1 93.44 320 ALA A N 1
ATOM 2399 C CA . ALA A 1 320 ? 1.979 -7.547 -13.438 1 93.44 320 ALA A CA 1
ATOM 2400 C C . ALA A 1 320 ? 0.865 -6.621 -12.953 1 93.44 320 ALA A C 1
ATOM 2402 O O . ALA A 1 320 ? 0.441 -5.719 -13.68 1 93.44 320 ALA A O 1
ATOM 2403 N N . ARG A 1 321 ? 0.393 -6.879 -11.805 1 94.44 321 ARG A N 1
ATOM 2404 C CA . ARG A 1 321 ? -0.669 -6.043 -11.258 1 94.44 321 ARG A CA 1
ATOM 2405 C C . ARG A 1 321 ? -0.178 -4.617 -11.023 1 94.44 321 ARG A C 1
ATOM 2407 O O . ARG A 1 321 ? -0.932 -3.658 -11.211 1 94.44 321 ARG A O 1
ATOM 2414 N N . LEU A 1 322 ? 1.032 -4.445 -10.492 1 96.69 322 LEU A N 1
ATOM 2415 C CA . LEU A 1 322 ? 1.633 -3.123 -10.352 1 96.69 322 LEU A CA 1
ATOM 2416 C C . LEU A 1 322 ? 1.736 -2.43 -11.711 1 96.69 322 LEU A C 1
ATOM 2418 O O . LEU A 1 322 ? 1.419 -1.243 -11.828 1 96.69 322 LEU A O 1
ATOM 2422 N N . VAL A 1 323 ? 2.125 -3.156 -12.719 1 95.81 323 VAL A N 1
ATOM 2423 C CA . VAL A 1 323 ? 2.219 -2.629 -14.078 1 95.81 323 VAL A CA 1
ATOM 2424 C C . VAL A 1 323 ? 0.834 -2.207 -14.562 1 95.81 323 VAL A C 1
ATOM 2426 O O . VAL A 1 323 ? 0.678 -1.141 -15.164 1 95.81 323 VAL A O 1
ATOM 2429 N N . ASP A 1 324 ? -0.136 -3.02 -14.297 1 93.69 324 ASP A N 1
ATOM 2430 C CA . ASP A 1 324 ? -1.506 -2.707 -14.695 1 93.69 324 ASP A CA 1
ATOM 2431 C C . ASP A 1 324 ? -1.99 -1.422 -14.031 1 93.69 324 ASP A C 1
ATOM 2433 O O . ASP A 1 324 ? -2.688 -0.618 -14.648 1 93.69 324 ASP A O 1
ATOM 2437 N N . PHE A 1 325 ? -1.705 -1.282 -12.805 1 95.88 325 PHE A N 1
ATOM 2438 C CA . PHE A 1 325 ? -2.047 -0.07 -12.07 1 95.88 325 PHE A CA 1
ATOM 2439 C C . PHE A 1 325 ? -1.453 1.159 -12.75 1 95.88 325 PHE A C 1
ATOM 2441 O O . PHE A 1 325 ? -2.146 2.16 -12.945 1 95.88 325 PHE A O 1
ATOM 2448 N N . LEU A 1 326 ? -0.183 1.097 -13.07 1 96.75 326 LEU A N 1
ATOM 2449 C CA . LEU A 1 326 ? 0.523 2.209 -13.695 1 96.75 326 LEU A CA 1
ATOM 2450 C C . LEU A 1 326 ? -0.021 2.479 -15.094 1 96.75 326 LEU A C 1
ATOM 2452 O O . LEU A 1 326 ? -0.132 3.635 -15.508 1 96.75 326 LEU A O 1
ATOM 2456 N N . LYS A 1 327 ? -0.379 1.435 -15.766 1 94.88 327 LYS A N 1
ATOM 2457 C CA . LYS A 1 327 ? -0.977 1.594 -17.094 1 94.88 327 LYS A CA 1
ATOM 2458 C C . LYS A 1 327 ? -2.348 2.26 -17 1 94.88 327 LYS A C 1
ATOM 2460 O O . LYS A 1 327 ? -2.705 3.074 -17.844 1 94.88 327 LYS A O 1
ATOM 2465 N N . GLU A 1 328 ? -3.076 1.833 -16.062 1 94.5 328 GLU A N 1
ATOM 2466 C CA . GLU A 1 328 ? -4.367 2.473 -15.828 1 94.5 328 GLU A CA 1
ATOM 2467 C C . GLU A 1 328 ? -4.203 3.973 -15.594 1 94.5 328 GLU A C 1
ATOM 2469 O O . GLU A 1 328 ? -4.98 4.773 -16.109 1 94.5 328 GLU A O 1
ATOM 2474 N N . PHE A 1 329 ? -3.26 4.336 -14.852 1 96.19 329 PHE A N 1
ATOM 2475 C CA . PHE A 1 329 ? -2.953 5.738 -14.594 1 96.19 329 PHE A CA 1
ATOM 2476 C C . PHE A 1 329 ? -2.604 6.461 -15.891 1 96.19 329 PHE A C 1
ATOM 2478 O O . PHE A 1 329 ? -3.135 7.539 -16.172 1 96.19 329 PHE A O 1
ATOM 2485 N N . LEU A 1 330 ? -1.73 5.883 -16.641 1 95.69 330 LEU A N 1
ATOM 2486 C CA . LEU A 1 330 ? -1.343 6.488 -17.906 1 95.69 330 LEU A CA 1
ATOM 2487 C C . LEU A 1 330 ? -2.562 6.727 -18.797 1 95.69 330 LEU A C 1
ATOM 2489 O O . LEU A 1 330 ? -2.709 7.805 -19.375 1 95.69 330 LEU A O 1
ATOM 2493 N N . LYS A 1 331 ? -3.375 5.738 -18.812 1 94 331 LYS A N 1
ATOM 2494 C CA . LYS A 1 331 ? -4.602 5.875 -19.594 1 94 331 LYS A CA 1
ATOM 2495 C C . LYS A 1 331 ? -5.484 6.988 -19.047 1 94 331 LYS A C 1
ATOM 2497 O O . LYS A 1 331 ? -6.09 7.746 -19.797 1 94 331 LYS A O 1
ATOM 2502 N N . GLY A 1 332 ? -5.57 7.07 -17.781 1 93.69 332 GLY A N 1
ATOM 2503 C CA . GLY A 1 332 ? -6.41 8.047 -17.109 1 93.69 332 GLY A CA 1
ATOM 2504 C C . GLY A 1 332 ? -5.992 9.484 -17.375 1 93.69 332 GLY A C 1
ATOM 2505 O O . GLY A 1 332 ? -6.828 10.383 -17.406 1 93.69 332 GLY A O 1
ATOM 2506 N N . ILE A 1 333 ? -4.688 9.68 -17.562 1 94.12 333 ILE A N 1
ATOM 2507 C CA . ILE A 1 333 ? -4.215 11.031 -17.812 1 94.12 333 ILE A CA 1
ATOM 2508 C C . ILE A 1 333 ? -4.008 11.219 -19.328 1 94.12 333 ILE A C 1
ATOM 2510 O O . ILE A 1 333 ? -3.256 12.102 -19.75 1 94.12 333 ILE A O 1
ATOM 2514 N N . HIS A 1 334 ? -4.492 10.25 -20.156 1 91.94 334 HIS A N 1
ATOM 2515 C CA . HIS A 1 334 ? -4.648 10.336 -21.609 1 91.94 334 HIS A CA 1
ATOM 2516 C C . HIS A 1 334 ? -3.307 10.203 -22.312 1 91.94 334 HIS A C 1
ATOM 2518 O O . HIS A 1 334 ? -3.062 10.875 -23.328 1 91.94 334 HIS A O 1
ATOM 2524 N N . ILE A 1 335 ? -2.469 9.438 -21.734 1 91 335 ILE A N 1
ATOM 2525 C CA . ILE A 1 335 ? -1.271 9.031 -22.453 1 91 335 ILE A CA 1
ATOM 2526 C C . ILE A 1 335 ? -1.584 7.816 -23.328 1 91 335 ILE A C 1
ATOM 2528 O O . ILE A 1 335 ? -2.035 6.781 -22.828 1 91 335 ILE A O 1
ATOM 2532 N N . PRO A 1 336 ? -1.387 7.926 -24.547 1 87.12 336 PRO A N 1
ATOM 2533 C CA . PRO A 1 336 ? -1.766 6.836 -25.438 1 87.12 336 PRO A CA 1
ATOM 2534 C C . PRO A 1 336 ? -0.951 5.566 -25.203 1 87.12 336 PRO A C 1
ATOM 2536 O O . PRO A 1 336 ? 0.225 5.641 -24.844 1 87.12 336 PRO A O 1
ATOM 2539 N N . ASP A 1 337 ? -1.595 4.461 -25.391 1 83.75 337 ASP A N 1
ATOM 2540 C CA . ASP A 1 337 ? -0.954 3.162 -25.219 1 83.75 337 ASP A CA 1
ATOM 2541 C C . ASP A 1 337 ? 0.281 3.035 -26.109 1 83.75 337 ASP A C 1
ATOM 2543 O O . ASP A 1 337 ? 1.234 2.336 -25.766 1 83.75 337 ASP A O 1
ATOM 2547 N N . SER A 1 338 ? 0.222 3.689 -27.188 1 85.06 338 SER A N 1
ATOM 2548 C CA . SER A 1 338 ? 1.317 3.625 -28.156 1 85.06 338 SER A CA 1
ATOM 2549 C C . SER A 1 338 ? 2.543 4.379 -27.641 1 85.06 338 SER A C 1
ATOM 2551 O O . SER A 1 338 ? 3.656 4.156 -28.125 1 85.06 338 SER A O 1
ATOM 2553 N N . ALA A 1 339 ? 2.32 5.156 -26.688 1 84 339 ALA A N 1
ATOM 2554 C CA . ALA A 1 339 ? 3.41 6.008 -26.219 1 84 339 ALA A CA 1
ATOM 2555 C C . ALA A 1 339 ? 4.32 5.25 -25.266 1 84 339 ALA A C 1
ATOM 2557 O O . ALA A 1 339 ? 5.504 5.57 -25.141 1 84 339 ALA A O 1
ATOM 2558 N N . VAL A 1 340 ? 3.752 4.301 -24.641 1 88 340 VAL A N 1
ATOM 2559 C CA . VAL A 1 340 ? 4.547 3.586 -23.656 1 88 340 VAL A CA 1
ATOM 2560 C C . VAL A 1 340 ? 4.312 2.084 -23.781 1 88 340 VAL A C 1
ATOM 2562 O O . VAL A 1 340 ? 3.191 1.604 -23.609 1 88 340 VAL A O 1
ATOM 2565 N N . ASP A 1 341 ? 5.367 1.368 -24.078 1 91.31 341 ASP A N 1
ATOM 2566 C CA . ASP A 1 341 ? 5.301 -0.087 -24.188 1 91.31 341 ASP A CA 1
ATOM 2567 C C . ASP A 1 341 ? 5.34 -0.738 -22.797 1 91.31 341 ASP A C 1
ATOM 2569 O O . ASP A 1 341 ? 6.047 -0.266 -21.906 1 91.31 341 ASP A O 1
ATOM 2573 N N . THR A 1 342 ? 4.598 -1.778 -22.656 1 92.25 342 THR A N 1
ATOM 2574 C CA . THR A 1 342 ? 4.52 -2.498 -21.391 1 92.25 342 THR A CA 1
ATOM 2575 C C . THR A 1 342 ? 5.902 -2.953 -20.938 1 92.25 342 THR A C 1
ATOM 2577 O O . THR A 1 342 ? 6.227 -2.895 -19.75 1 92.25 342 THR A O 1
ATOM 2580 N N . ASP A 1 343 ? 6.746 -3.338 -21.891 1 92.81 343 ASP A N 1
ATOM 2581 C CA . ASP A 1 343 ? 8.086 -3.822 -21.578 1 92.81 343 ASP A CA 1
ATOM 2582 C C . ASP A 1 343 ? 8.945 -2.713 -20.984 1 92.81 343 ASP A C 1
ATOM 2584 O O . ASP A 1 343 ? 9.797 -2.971 -20.125 1 92.81 343 ASP A O 1
ATOM 2588 N N . SER A 1 344 ? 8.703 -1.559 -21.422 1 94.12 344 SER A N 1
ATOM 2589 C CA . SER A 1 344 ? 9.445 -0.425 -20.891 1 94.12 344 SER A CA 1
ATOM 2590 C C . SER A 1 344 ? 9.086 -0.173 -19.422 1 94.12 344 SER A C 1
ATOM 2592 O O . SER A 1 344 ? 9.945 0.234 -18.641 1 94.12 344 SER A O 1
ATOM 2594 N N . ILE A 1 345 ? 7.836 -0.355 -19.125 1 96.38 345 ILE A N 1
ATOM 2595 C CA . ILE A 1 345 ? 7.402 -0.191 -17.734 1 96.38 345 ILE A CA 1
ATOM 2596 C C . ILE A 1 345 ? 8.078 -1.236 -16.859 1 96.38 345 ILE A C 1
ATOM 2598 O O . ILE A 1 345 ? 8.633 -0.904 -15.805 1 96.38 345 ILE A O 1
ATOM 2602 N N . TYR A 1 346 ? 8.102 -2.527 -17.312 1 96.31 346 TYR A N 1
ATOM 2603 C CA . TYR A 1 346 ? 8.773 -3.59 -16.578 1 96.31 346 TYR A CA 1
ATOM 2604 C C . TYR A 1 346 ? 10.25 -3.266 -16.391 1 96.31 346 TYR A C 1
ATOM 2606 O O . TYR A 1 346 ? 10.773 -3.4 -15.281 1 96.31 346 TYR A O 1
ATOM 2614 N N . SER A 1 347 ? 10.859 -2.832 -17.453 1 95.94 347 SER A N 1
ATOM 2615 C CA . SER A 1 347 ? 12.289 -2.531 -17.422 1 95.94 347 SER A CA 1
ATOM 2616 C C . SER A 1 347 ? 12.594 -1.422 -16.422 1 95.94 347 SER A C 1
ATOM 2618 O O . SER A 1 347 ? 13.578 -1.495 -15.68 1 95.94 347 SER A O 1
ATOM 2620 N N . PHE A 1 348 ? 11.766 -0.465 -16.453 1 97.06 348 PHE A N 1
ATOM 2621 C CA . PHE A 1 348 ? 11.961 0.648 -15.539 1 97.06 348 PHE A CA 1
ATOM 2622 C C . PHE A 1 348 ? 11.781 0.192 -14.094 1 97.06 348 PHE A C 1
ATOM 2624 O O . PHE A 1 348 ? 12.578 0.557 -13.219 1 97.06 348 PHE A O 1
ATOM 2631 N N . LEU A 1 349 ? 10.711 -0.558 -13.773 1 97.38 349 LEU A N 1
ATOM 2632 C CA . LEU A 1 349 ? 10.461 -1.053 -12.43 1 97.38 349 LEU A CA 1
ATOM 2633 C C . LEU A 1 349 ? 11.625 -1.902 -11.938 1 97.38 349 LEU A C 1
ATOM 2635 O O . LEU A 1 349 ? 12.055 -1.77 -10.789 1 97.38 349 LEU A O 1
ATOM 2639 N N . ILE A 1 350 ? 12.148 -2.771 -12.789 1 97.38 350 ILE A N 1
ATOM 2640 C CA . ILE A 1 350 ? 13.25 -3.662 -12.438 1 97.38 350 ILE A CA 1
ATOM 2641 C C . ILE A 1 350 ? 14.508 -2.842 -12.164 1 97.38 350 ILE A C 1
ATOM 2643 O O . ILE A 1 350 ? 15.203 -3.068 -11.172 1 97.38 350 ILE A O 1
ATOM 2647 N N . LYS A 1 351 ? 14.766 -1.888 -13.023 1 96.5 351 LYS A N 1
ATOM 2648 C CA . LYS A 1 351 ? 15.914 -1.01 -12.836 1 96.5 351 LYS A CA 1
ATOM 2649 C C . LYS A 1 351 ? 15.797 -0.226 -11.531 1 96.5 351 LYS A C 1
ATOM 2651 O O . LYS A 1 351 ? 16.766 -0.117 -10.773 1 96.5 351 LYS A O 1
ATOM 2656 N N . SER A 1 352 ? 14.656 0.356 -11.297 1 97 352 SER A N 1
ATOM 2657 C CA . SER A 1 352 ? 14.422 1.132 -10.078 1 97 352 SER A CA 1
ATOM 2658 C C . SER A 1 352 ? 14.586 0.27 -8.836 1 97 352 SER A C 1
ATOM 2660 O O . SER A 1 352 ? 15.125 0.728 -7.82 1 97 352 SER A O 1
ATOM 2662 N N . ALA A 1 353 ? 14.078 -0.943 -8.906 1 96.94 353 ALA A N 1
ATOM 2663 C CA . ALA A 1 353 ? 14.203 -1.876 -7.789 1 96.94 353 ALA A CA 1
ATOM 2664 C C . ALA A 1 353 ? 15.664 -2.162 -7.469 1 96.94 353 ALA A C 1
ATOM 2666 O O . ALA A 1 353 ? 16.031 -2.312 -6.301 1 96.94 353 ALA A O 1
ATOM 2667 N N . SER A 1 354 ? 16.484 -2.258 -8.484 1 95.56 354 SER A N 1
ATOM 2668 C CA . SER A 1 354 ? 17.906 -2.555 -8.305 1 95.56 354 SER A CA 1
ATOM 2669 C C . SER A 1 354 ? 18.594 -1.454 -7.516 1 95.56 354 SER A C 1
ATOM 2671 O O . SER A 1 354 ? 19.562 -1.72 -6.789 1 95.56 354 SER A O 1
ATOM 2673 N N . GLU A 1 355 ? 18.062 -0.259 -7.539 1 93.94 355 GLU A N 1
ATOM 2674 C CA . GLU A 1 355 ? 18.656 0.896 -6.875 1 93.94 355 GLU A CA 1
ATOM 2675 C C . GLU A 1 355 ? 18.188 1.009 -5.43 1 93.94 355 GLU A C 1
ATOM 2677 O O . GLU A 1 355 ? 18.781 1.747 -4.637 1 93.94 355 GLU A O 1
ATOM 2682 N N . LYS A 1 356 ? 17.141 0.308 -5.043 1 93.06 356 LYS A N 1
ATOM 2683 C CA . LYS A 1 356 ? 16.562 0.38 -3.707 1 93.06 356 LYS A CA 1
ATOM 2684 C C . LYS A 1 356 ? 16.391 -1.013 -3.109 1 93.06 356 LYS A C 1
ATOM 2686 O O . LYS A 1 356 ? 15.367 -1.297 -2.479 1 93.06 356 LYS A O 1
ATOM 2691 N N . ARG A 1 357 ? 17.297 -1.89 -3.193 1 84.62 357 ARG A N 1
ATOM 2692 C CA . ARG A 1 357 ? 17.156 -3.289 -2.799 1 84.62 357 ARG A CA 1
ATOM 2693 C C . ARG A 1 357 ? 17.031 -3.422 -1.286 1 84.62 357 ARG A C 1
ATOM 2695 O O . ARG A 1 357 ? 16.5 -4.422 -0.788 1 84.62 357 ARG A O 1
ATOM 2702 N N . ASN A 1 358 ? 17.469 -2.389 -0.528 1 90.94 358 ASN A N 1
ATOM 2703 C CA . ASN A 1 358 ? 17.453 -2.484 0.928 1 90.94 358 ASN A CA 1
ATOM 2704 C C . ASN A 1 358 ? 16.359 -1.62 1.536 1 90.94 358 ASN A C 1
ATOM 2706 O O . ASN A 1 358 ? 16.469 -1.165 2.676 1 90.94 358 ASN A O 1
ATOM 2710 N N . THR A 1 359 ? 15.281 -1.466 0.889 1 95 359 THR A N 1
ATOM 2711 C CA . THR A 1 359 ? 14.18 -0.645 1.381 1 95 359 THR A CA 1
ATOM 2712 C C . THR A 1 359 ? 13.594 -1.238 2.658 1 95 359 THR A C 1
ATOM 2714 O O . THR A 1 359 ? 13.609 -2.457 2.846 1 95 359 THR A O 1
ATOM 2717 N N . SER A 1 360 ? 13.109 -0.406 3.57 1 96.69 360 SER A N 1
ATOM 2718 C CA . SER A 1 360 ? 12.453 -0.835 4.801 1 96.69 360 SER A CA 1
ATOM 2719 C C . SER A 1 360 ? 10.969 -1.106 4.57 1 96.69 360 SER A C 1
ATOM 2721 O O . SER A 1 360 ? 10.281 -1.616 5.453 1 96.69 360 SER A O 1
ATOM 2723 N N . LEU A 1 361 ? 10.492 -0.768 3.373 1 97.69 361 LEU A N 1
ATOM 2724 C CA . LEU A 1 361 ? 9.109 -1.046 3.006 1 97.69 361 LEU A CA 1
ATOM 2725 C C . LEU A 1 361 ? 8.844 -2.549 2.973 1 97.69 361 LEU A C 1
ATOM 2727 O O . LEU A 1 361 ? 9.672 -3.316 2.477 1 97.69 361 LEU A O 1
ATOM 2731 N N . GLN A 1 362 ? 7.734 -3.002 3.592 1 98 362 GLN A N 1
ATOM 2732 C CA . GLN A 1 362 ? 7.402 -4.422 3.645 1 98 362 GLN A CA 1
ATOM 2733 C C . GLN A 1 362 ? 6.113 -4.711 2.881 1 98 362 GLN A C 1
ATOM 2735 O O . GLN A 1 362 ? 5.09 -4.055 3.102 1 98 362 GLN A O 1
ATOM 2740 N N . VAL A 1 363 ? 6.172 -5.68 1.983 1 98.19 363 VAL A N 1
ATOM 2741 C CA . VAL A 1 363 ? 5 -6.039 1.191 1 98.19 363 VAL A CA 1
ATOM 2742 C C . VAL A 1 363 ? 4.699 -7.527 1.358 1 98.19 363 VAL A C 1
ATOM 2744 O O . VAL A 1 363 ? 5.602 -8.359 1.253 1 98.19 363 VAL A O 1
ATOM 2747 N N . SER A 1 364 ? 3.533 -7.902 1.761 1 98.31 364 SER A N 1
ATOM 2748 C CA . SER A 1 364 ? 2.967 -9.242 1.624 1 98.31 364 SER A CA 1
ATOM 2749 C C . SER A 1 364 ? 2.084 -9.344 0.385 1 98.31 364 SER A C 1
ATOM 2751 O O . SER A 1 364 ? 0.931 -8.906 0.401 1 98.31 364 SER A O 1
ATOM 2753 N N . PRO A 1 365 ? 2.592 -9.906 -0.694 1 97.38 365 PRO A N 1
ATOM 2754 C CA . PRO A 1 365 ? 1.925 -9.797 -1.994 1 97.38 365 PRO A CA 1
ATOM 2755 C C . PRO A 1 365 ? 0.864 -10.875 -2.203 1 97.38 365 PRO A C 1
ATOM 2757 O O . PRO A 1 365 ? 0.785 -11.469 -3.283 1 97.38 365 PRO A O 1
ATOM 2760 N N . LEU A 1 366 ? 0.014 -11.117 -1.227 1 97.19 366 LEU A N 1
ATOM 2761 C CA . LEU A 1 366 ? -0.958 -12.211 -1.244 1 97.19 366 LEU A CA 1
ATOM 2762 C C . LEU A 1 366 ? -2.309 -11.719 -1.755 1 97.19 366 LEU A C 1
ATOM 2764 O O . LEU A 1 366 ? -3.336 -11.93 -1.104 1 97.19 366 LEU A O 1
ATOM 2768 N N . ILE A 1 367 ? -2.301 -11.133 -2.945 1 95 367 ILE A N 1
ATOM 2769 C CA . ILE A 1 367 ? -3.486 -10.477 -3.48 1 95 367 ILE A CA 1
ATOM 2770 C C . ILE A 1 367 ? -4.508 -11.523 -3.918 1 95 367 ILE A C 1
ATOM 2772 O O . ILE A 1 367 ? -5.688 -11.219 -4.098 1 95 367 ILE A O 1
ATOM 2776 N N . LEU A 1 368 ? -4.051 -12.789 -4.082 1 89.06 368 LEU A N 1
ATOM 2777 C CA . LEU A 1 368 ? -4.934 -13.891 -4.43 1 89.06 368 LEU A CA 1
ATOM 2778 C C . LEU A 1 368 ? -5.043 -14.883 -3.279 1 89.06 368 LEU A C 1
ATOM 2780 O O . LEU A 1 368 ? -5.598 -15.977 -3.443 1 89.06 368 LEU A O 1
ATOM 2784 N N . GLY A 1 369 ? -4.457 -14.523 -2.152 1 90.19 369 GLY A N 1
ATOM 2785 C CA . GLY A 1 369 ? -4.316 -15.531 -1.114 1 90.19 369 GLY A CA 1
ATOM 2786 C C . GLY A 1 369 ? -3.424 -16.688 -1.525 1 90.19 369 GLY A C 1
ATOM 2787 O O . GLY A 1 369 ? -2.596 -16.547 -2.428 1 90.19 369 GLY A O 1
ATOM 2788 N N . GLU A 1 370 ? -3.402 -17.734 -0.694 1 90.75 370 GLU A N 1
ATOM 2789 C CA . GLU A 1 370 ? -2.762 -19 -1.01 1 90.75 370 GLU A CA 1
ATOM 2790 C C . GLU A 1 370 ? -3.725 -20.172 -0.811 1 90.75 370 GLU A C 1
ATOM 2792 O O . GLU A 1 370 ? -4.719 -20.047 -0.095 1 90.75 370 GLU A O 1
ATOM 2797 N N . ARG A 1 371 ? -3.494 -21.234 -1.499 1 81.5 371 ARG A N 1
ATOM 2798 C CA . ARG A 1 371 ? -4.402 -22.375 -1.45 1 81.5 371 ARG A CA 1
ATOM 2799 C C . ARG A 1 371 ? -4.574 -22.875 -0.02 1 81.5 371 ARG A C 1
ATOM 2801 O O . ARG A 1 371 ? -5.68 -23.234 0.386 1 81.5 371 ARG A O 1
ATOM 2808 N N . HIS A 1 372 ? -3.482 -22.922 0.757 1 84.5 372 HIS A N 1
ATOM 2809 C CA . HIS A 1 372 ? -3.539 -23.406 2.131 1 84.5 372 HIS A CA 1
ATOM 2810 C C . HIS A 1 372 ? -4.082 -22.344 3.072 1 84.5 372 HIS A C 1
ATOM 2812 O O . HIS A 1 372 ? -4.438 -22.641 4.215 1 84.5 372 HIS A O 1
ATOM 2818 N N . ALA A 1 373 ? -4.16 -21.094 2.623 1 89.12 373 ALA A N 1
ATOM 2819 C CA . ALA A 1 373 ? -4.668 -19.953 3.383 1 89.12 373 ALA A CA 1
ATOM 2820 C C . ALA A 1 373 ? -5.406 -18.969 2.475 1 89.12 373 ALA A C 1
ATOM 2822 O O . ALA A 1 373 ? -4.938 -17.859 2.248 1 89.12 373 ALA A O 1
ATOM 2823 N N . PRO A 1 374 ? -6.598 -19.359 2.066 1 85.88 374 PRO A N 1
ATOM 2824 C CA . PRO A 1 374 ? -7.289 -18.609 1.011 1 85.88 374 PRO A CA 1
ATOM 2825 C C . PRO A 1 374 ? -7.797 -17.25 1.485 1 85.88 374 PRO A C 1
ATOM 2827 O O . PRO A 1 374 ? -8.109 -16.391 0.665 1 85.88 374 PRO A O 1
ATOM 2830 N N . THR A 1 375 ? -7.906 -16.969 2.824 1 89.38 375 THR A N 1
ATOM 2831 C CA . THR A 1 375 ? -8.5 -15.742 3.334 1 89.38 375 THR A CA 1
ATOM 2832 C C . THR A 1 375 ? -7.438 -14.664 3.521 1 89.38 375 THR A C 1
ATOM 2834 O O . THR A 1 375 ? -7.758 -13.5 3.783 1 89.38 375 THR A O 1
ATOM 2837 N N . LEU A 1 376 ? -6.199 -15.086 3.395 1 92.75 376 LEU A N 1
ATOM 2838 C CA . LEU A 1 376 ? -5.129 -14.094 3.52 1 92.75 376 LEU A CA 1
ATOM 2839 C C . LEU A 1 376 ? -5.215 -13.062 2.402 1 92.75 376 LEU A C 1
ATOM 2841 O O . LEU A 1 376 ? -5.645 -13.375 1.291 1 92.75 376 LEU A O 1
ATOM 2845 N N . ARG A 1 377 ? -4.852 -11.781 2.691 1 95.5 377 ARG A N 1
ATOM 2846 C CA . ARG A 1 377 ? -4.844 -10.664 1.748 1 95.5 377 ARG A CA 1
ATOM 2847 C C . ARG A 1 377 ? -3.482 -9.984 1.717 1 95.5 377 ARG A C 1
ATOM 2849 O O . ARG A 1 377 ? -2.666 -10.172 2.621 1 95.5 377 ARG A O 1
ATOM 2856 N N . GLY A 1 378 ? -3.281 -9.273 0.642 1 97.56 378 GLY A N 1
ATOM 2857 C CA . GLY A 1 378 ? -2.053 -8.5 0.552 1 97.56 378 GLY A CA 1
ATOM 2858 C C . GLY A 1 378 ? -2 -7.348 1.536 1 97.56 378 GLY A C 1
ATOM 2859 O O . GLY A 1 378 ? -3.033 -6.91 2.047 1 97.56 378 GLY A O 1
ATOM 2860 N N . SER A 1 379 ? -0.802 -6.887 1.789 1 98.5 379 SER A N 1
ATOM 2861 C CA . SER A 1 379 ? -0.622 -5.73 2.662 1 98.5 379 SER A CA 1
ATOM 2862 C C . SER A 1 379 ? 0.722 -5.055 2.412 1 98.5 379 SER A C 1
ATOM 2864 O O . SER A 1 379 ? 1.646 -5.672 1.878 1 98.5 379 SER A O 1
ATOM 2866 N N . VAL A 1 380 ? 0.842 -3.852 2.664 1 98.31 380 VAL A N 1
ATOM 2867 C CA . VAL A 1 380 ? 2.055 -3.041 2.697 1 98.31 380 VAL A CA 1
ATOM 2868 C C . VAL A 1 380 ? 2.203 -2.389 4.07 1 98.31 380 VAL A C 1
ATOM 2870 O O . VAL A 1 380 ? 1.245 -1.822 4.602 1 98.31 380 VAL A O 1
ATOM 2873 N N . SER A 1 381 ? 3.328 -2.455 4.691 1 98.12 381 SER A N 1
ATOM 2874 C CA . SER A 1 381 ? 3.512 -1.9 6.027 1 98.12 381 SER A CA 1
ATOM 2875 C C . SER A 1 381 ? 4.848 -1.176 6.148 1 98.12 381 SER A C 1
ATOM 2877 O O . SER A 1 381 ? 5.652 -1.19 5.215 1 98.12 381 SER A O 1
ATOM 2879 N N . ASN A 1 382 ? 5 -0.467 7.242 1 97.75 382 ASN A N 1
ATOM 2880 C CA . ASN A 1 382 ? 6.195 0.31 7.555 1 97.75 382 ASN A CA 1
ATOM 2881 C C . ASN A 1 382 ? 6.414 1.433 6.547 1 97.75 382 ASN A C 1
ATOM 2883 O O . ASN A 1 382 ? 7.551 1.703 6.148 1 97.75 382 ASN A O 1
ATOM 2887 N N . ILE A 1 383 ? 5.367 1.998 6.09 1 97.5 383 ILE A N 1
ATOM 2888 C CA . ILE A 1 383 ? 5.441 3.068 5.098 1 97.5 383 ILE A CA 1
ATOM 2889 C C . ILE A 1 383 ? 5.887 4.363 5.773 1 97.5 383 ILE A C 1
ATOM 2891 O O . ILE A 1 383 ? 5.273 4.805 6.75 1 97.5 383 ILE A O 1
ATOM 2895 N N . SER A 1 384 ? 6.887 4.965 5.328 1 94.12 384 SER A N 1
ATOM 2896 C CA . SER A 1 384 ? 7.363 6.281 5.746 1 94.12 384 SER A CA 1
ATOM 2897 C C . SER A 1 384 ? 7.5 7.223 4.555 1 94.12 384 SER A C 1
ATOM 2899 O O . SER A 1 384 ? 7.367 6.801 3.402 1 94.12 384 SER A O 1
ATOM 2901 N N . SER A 1 385 ? 7.723 8.453 4.816 1 89.19 385 SER A N 1
ATOM 2902 C CA . SER A 1 385 ? 7.855 9.445 3.756 1 89.19 385 SER A CA 1
ATOM 2903 C C . SER A 1 385 ? 9.102 9.188 2.91 1 89.19 385 SER A C 1
ATOM 2905 O O . SER A 1 385 ? 9.18 9.648 1.769 1 89.19 385 SER A O 1
ATOM 2907 N N . ASP A 1 386 ? 10 8.352 3.395 1 90.38 386 ASP A N 1
ATOM 2908 C CA . ASP A 1 386 ? 11.305 8.219 2.75 1 90.38 386 ASP A CA 1
ATOM 2909 C C . ASP A 1 386 ? 11.422 6.887 2.018 1 90.38 386 ASP A C 1
ATOM 2911 O O . ASP A 1 386 ? 12.438 6.613 1.371 1 90.38 386 ASP A O 1
ATOM 2915 N N . ASN A 1 387 ? 10.461 6.047 2.082 1 96.12 387 ASN A N 1
ATOM 2916 C CA . ASN A 1 387 ? 10.633 4.727 1.484 1 96.12 387 ASN A CA 1
ATOM 2917 C C . ASN A 1 387 ? 9.484 4.387 0.536 1 96.12 387 ASN A C 1
ATOM 2919 O O . ASN A 1 387 ? 9.055 3.234 0.459 1 96.12 387 ASN A O 1
ATOM 2923 N N . ILE A 1 388 ? 8.938 5.32 -0.143 1 94.25 388 ILE A N 1
ATOM 2924 C CA . ILE A 1 388 ? 7.789 5.059 -1.001 1 94.25 388 ILE A CA 1
ATOM 2925 C C . ILE A 1 388 ? 8.102 5.496 -2.43 1 94.25 388 ILE A C 1
ATOM 2927 O O . ILE A 1 388 ? 7.203 5.883 -3.178 1 94.25 388 ILE A O 1
ATOM 2931 N N . SER A 1 389 ? 9.344 5.535 -2.859 1 95.69 389 SER A N 1
ATOM 2932 C CA . SER A 1 389 ? 9.711 5.742 -4.258 1 95.69 389 SER A CA 1
ATOM 2933 C C . SER A 1 389 ? 9.297 4.555 -5.117 1 95.69 389 SER A C 1
ATOM 2935 O O . SER A 1 389 ? 8.93 3.5 -4.594 1 95.69 389 SER A O 1
ATOM 2937 N N . VAL A 1 390 ? 9.406 4.766 -6.438 1 97 390 VAL A N 1
ATOM 2938 C CA . VAL A 1 390 ? 9.102 3.672 -7.359 1 97 390 VAL A CA 1
ATOM 2939 C C . VAL A 1 390 ? 10.047 2.502 -7.102 1 97 390 VAL A C 1
ATOM 2941 O O . VAL A 1 390 ? 9.633 1.342 -7.129 1 97 390 VAL A O 1
ATOM 2944 N N . GLY A 1 391 ? 11.312 2.846 -6.855 1 97.62 391 GLY A N 1
ATOM 2945 C CA . GLY A 1 391 ? 12.289 1.816 -6.535 1 97.62 391 GLY A CA 1
ATOM 2946 C C . GLY A 1 391 ? 11.961 1.065 -5.258 1 97.62 391 GLY A C 1
ATOM 2947 O O . GLY A 1 391 ? 12.086 -0.16 -5.203 1 97.62 391 GLY A O 1
ATOM 2948 N N . ASP A 1 392 ? 11.531 1.772 -4.238 1 97.88 392 ASP A N 1
ATOM 2949 C CA . ASP A 1 392 ? 11.156 1.152 -2.971 1 97.88 392 ASP A CA 1
ATOM 2950 C C . ASP A 1 392 ? 10.008 0.165 -3.158 1 97.88 392 ASP A C 1
ATOM 2952 O O . ASP A 1 392 ? 10.07 -0.967 -2.674 1 97.88 392 ASP A O 1
ATOM 2956 N N . VAL A 1 393 ? 9.016 0.609 -3.848 1 97.88 393 VAL A N 1
ATOM 2957 C CA . VAL A 1 393 ? 7.816 -0.199 -4.035 1 97.88 393 VAL A CA 1
ATOM 2958 C C . VAL A 1 393 ? 8.148 -1.43 -4.875 1 97.88 393 VAL A C 1
ATOM 2960 O O . VAL A 1 393 ? 7.766 -2.549 -4.527 1 97.88 393 VAL A O 1
ATOM 2963 N N . SER A 1 394 ? 8.859 -1.237 -5.961 1 97.88 394 SER A N 1
ATOM 2964 C CA . SER A 1 394 ? 9.227 -2.344 -6.84 1 97.88 394 SER A CA 1
ATOM 2965 C C . SER A 1 394 ? 10.07 -3.381 -6.102 1 97.88 394 SER A C 1
ATOM 2967 O O . SER A 1 394 ? 9.805 -4.582 -6.199 1 97.88 394 SER A O 1
ATOM 2969 N N . SER A 1 395 ? 11.039 -2.922 -5.395 1 97.94 395 SER A N 1
ATOM 2970 C CA . SER A 1 395 ? 11.906 -3.812 -4.637 1 97.94 395 SER A CA 1
ATOM 2971 C C . SER A 1 395 ? 11.133 -4.57 -3.566 1 97.94 395 SER A C 1
ATOM 2973 O O . SER A 1 395 ? 11.32 -5.777 -3.389 1 97.94 395 SER A O 1
ATOM 2975 N N . ALA A 1 396 ? 10.289 -3.865 -2.855 1 98.19 396 ALA A N 1
ATOM 2976 C CA . ALA A 1 396 ? 9.516 -4.48 -1.781 1 98.19 396 ALA A CA 1
ATOM 2977 C C . ALA A 1 396 ? 8.57 -5.547 -2.326 1 98.19 396 ALA A C 1
ATOM 2979 O O . ALA A 1 396 ? 8.352 -6.582 -1.692 1 98.19 396 ALA A O 1
ATOM 2980 N N . VAL A 1 397 ? 7.973 -5.305 -3.484 1 98.06 397 VAL A N 1
ATOM 2981 C CA . VAL A 1 397 ? 7.082 -6.266 -4.121 1 98.06 397 VAL A CA 1
ATOM 2982 C C . VAL A 1 397 ? 7.852 -7.543 -4.461 1 98.06 397 VAL A C 1
ATOM 2984 O O . VAL A 1 397 ? 7.402 -8.648 -4.152 1 98.06 397 VAL A O 1
ATOM 2987 N N . MET A 1 398 ? 8.969 -7.414 -5.051 1 97.94 398 MET A N 1
ATOM 2988 C CA . MET A 1 398 ? 9.781 -8.562 -5.441 1 97.94 398 MET A CA 1
ATOM 2989 C C . MET A 1 398 ? 10.297 -9.312 -4.215 1 97.94 398 MET A C 1
ATOM 2991 O O . MET A 1 398 ? 10.289 -10.547 -4.191 1 97.94 398 MET A O 1
ATOM 2995 N N . ARG A 1 399 ? 10.711 -8.586 -3.225 1 98 399 ARG A N 1
ATOM 2996 C CA . ARG A 1 399 ? 11.125 -9.211 -1.973 1 98 399 ARG A CA 1
ATOM 2997 C C . ARG A 1 399 ? 9.969 -9.977 -1.336 1 98 399 ARG A C 1
ATOM 2999 O O . ARG A 1 399 ? 10.172 -11.023 -0.722 1 98 399 ARG A O 1
ATOM 3006 N N . GLY A 1 400 ? 8.781 -9.367 -1.47 1 98.19 400 GLY A N 1
ATOM 3007 C CA . GLY A 1 400 ? 7.602 -10.047 -0.959 1 98.19 400 GLY A CA 1
ATOM 3008 C C . GLY A 1 400 ? 7.387 -11.414 -1.574 1 98.19 400 GLY A C 1
ATOM 3009 O O . GLY A 1 400 ? 6.965 -12.344 -0.889 1 98.19 400 GLY A O 1
ATOM 3010 N N . ILE A 1 401 ? 7.629 -11.562 -2.83 1 97.88 401 ILE A N 1
ATOM 3011 C CA . ILE A 1 401 ? 7.527 -12.844 -3.516 1 97.88 401 ILE A CA 1
ATOM 3012 C C . ILE A 1 401 ? 8.492 -13.844 -2.881 1 97.88 401 ILE A C 1
ATOM 3014 O O . ILE A 1 401 ? 8.102 -14.977 -2.57 1 97.88 401 ILE A O 1
ATOM 3018 N N . VAL A 1 402 ? 9.711 -13.43 -2.65 1 98.06 402 VAL A N 1
ATOM 3019 C CA . VAL A 1 402 ? 10.75 -14.273 -2.076 1 98.06 402 VAL A CA 1
ATOM 3020 C C . VAL A 1 402 ? 10.359 -14.68 -0.654 1 98.06 402 VAL A C 1
ATOM 3022 O O . VAL A 1 402 ? 10.477 -15.844 -0.279 1 98.06 402 VAL A O 1
ATOM 3025 N N . ASP A 1 403 ? 9.891 -13.711 0.1 1 98 403 ASP A N 1
ATOM 3026 C CA . ASP A 1 403 ? 9.516 -13.977 1.485 1 98 403 ASP A CA 1
ATOM 3027 C C . ASP A 1 403 ? 8.352 -14.969 1.56 1 98 403 ASP A C 1
ATOM 3029 O O . ASP A 1 403 ? 8.305 -15.805 2.463 1 98 403 ASP A O 1
ATOM 3033 N N . ASN A 1 404 ? 7.41 -14.812 0.671 1 98 404 ASN A N 1
ATOM 3034 C CA . ASN A 1 404 ? 6.297 -15.758 0.636 1 98 404 ASN A CA 1
ATOM 3035 C C . ASN A 1 404 ? 6.777 -17.188 0.379 1 98 404 ASN A C 1
ATOM 3037 O O . ASN A 1 404 ? 6.293 -18.125 1.006 1 98 404 ASN A O 1
ATOM 3041 N N . LEU A 1 405 ? 7.695 -17.344 -0.566 1 98 405 LEU A N 1
ATOM 3042 C CA . LEU A 1 405 ? 8.25 -18.656 -0.879 1 98 405 LEU A CA 1
ATOM 3043 C C . LEU A 1 405 ? 8.969 -19.234 0.332 1 98 405 LEU A C 1
ATOM 3045 O O . LEU A 1 405 ? 8.812 -20.422 0.632 1 98 405 LEU A O 1
ATOM 3049 N N . LYS A 1 406 ? 9.688 -18.422 1.022 1 97.88 406 LYS A N 1
ATOM 3050 C CA . LYS A 1 406 ? 10.398 -18.875 2.213 1 97.88 406 LYS A CA 1
ATOM 3051 C C . LYS A 1 406 ? 9.43 -19.297 3.314 1 97.88 406 LYS A C 1
ATOM 3053 O O . LYS A 1 406 ? 9.719 -20.219 4.086 1 97.88 406 LYS A O 1
ATOM 3058 N N . GLU A 1 407 ? 8.383 -18.578 3.371 1 97.12 407 GLU A N 1
ATOM 3059 C CA . GLU A 1 407 ? 7.367 -18.953 4.352 1 97.12 407 GLU A CA 1
ATOM 3060 C C . GLU A 1 407 ? 6.723 -20.281 4.004 1 97.12 407 GLU A C 1
ATOM 3062 O O . GLU A 1 407 ? 6.43 -21.094 4.891 1 97.12 407 GLU A O 1
ATOM 3067 N N . MET A 1 408 ? 6.5 -20.516 2.758 1 96.31 408 MET A N 1
ATOM 3068 C CA . MET A 1 408 ? 5.812 -21.734 2.305 1 96.31 408 MET A CA 1
ATOM 3069 C C . MET A 1 408 ? 6.738 -22.938 2.371 1 96.31 408 MET A C 1
ATOM 3071 O O . MET A 1 408 ? 6.289 -24.047 2.654 1 96.31 408 MET A O 1
ATOM 3075 N N . MET A 1 409 ? 8 -22.719 2.086 1 96.81 409 MET A N 1
ATOM 3076 C CA . MET A 1 409 ? 9.031 -23.75 2.213 1 96.81 409 MET A CA 1
ATOM 3077 C C . MET A 1 409 ? 10.203 -23.25 3.045 1 96.81 409 MET A C 1
ATOM 3079 O O . MET A 1 409 ? 11.195 -22.75 2.496 1 96.81 409 MET A O 1
ATOM 3083 N N . PRO A 1 410 ? 10.156 -23.516 4.332 1 95.88 410 PRO A N 1
ATOM 3084 C CA . PRO A 1 410 ? 11.164 -22.969 5.242 1 95.88 410 PRO A CA 1
ATOM 3085 C C . PRO A 1 410 ? 12.57 -23.484 4.953 1 95.88 410 PRO A C 1
ATOM 3087 O O . PRO A 1 410 ? 12.734 -24.641 4.551 1 95.88 410 PRO A O 1
ATOM 3090 N N . LEU A 1 411 ? 13.539 -22.703 5.25 1 96.25 411 LEU A N 1
ATOM 3091 C CA . LEU A 1 411 ? 14.945 -23.016 5.027 1 96.25 411 LEU A CA 1
ATOM 3092 C C . LEU A 1 411 ? 15.336 -24.281 5.773 1 96.25 411 LEU A C 1
ATOM 3094 O O . LEU A 1 411 ? 16.172 -25.047 5.297 1 96.25 411 LEU A O 1
ATOM 3098 N N . ALA A 1 412 ? 14.781 -24.484 6.902 1 94.81 412 ALA A N 1
ATOM 3099 C CA . ALA A 1 412 ? 15.094 -25.672 7.699 1 94.81 412 ALA A CA 1
ATOM 3100 C C . ALA A 1 412 ? 14.766 -26.953 6.934 1 94.81 412 ALA A C 1
ATOM 3102 O O . ALA A 1 412 ? 15.492 -27.938 7.031 1 94.81 412 ALA A O 1
ATOM 3103 N N . LEU A 1 413 ? 13.664 -26.953 6.238 1 94.56 413 LEU A N 1
ATOM 3104 C CA . LEU A 1 413 ? 13.281 -28.125 5.445 1 94.56 413 LEU A CA 1
ATOM 3105 C C . LEU A 1 413 ? 14.258 -28.328 4.293 1 94.56 413 LEU A C 1
ATOM 3107 O O . LEU A 1 413 ? 14.641 -29.469 4 1 94.56 413 LEU A O 1
ATOM 3111 N N . LEU A 1 414 ? 14.625 -27.266 3.615 1 96.12 414 LEU A N 1
ATOM 3112 C CA . LEU A 1 414 ? 15.594 -27.359 2.529 1 96.12 414 LEU A CA 1
ATOM 3113 C C . LEU A 1 414 ? 16.922 -27.922 3.029 1 96.12 414 LEU A C 1
ATOM 3115 O O . LEU A 1 414 ? 17.562 -28.719 2.332 1 96.12 414 LEU A O 1
ATOM 3119 N N . GLN A 1 415 ? 17.281 -27.562 4.195 1 95.31 415 GLN A N 1
ATOM 3120 C CA . GLN A 1 415 ? 18.5 -28.062 4.793 1 95.31 415 GLN A CA 1
ATOM 3121 C C . GLN A 1 415 ? 18.422 -29.547 5.082 1 95.31 415 GLN A C 1
ATOM 3123 O O . GLN A 1 415 ? 19.406 -30.281 4.961 1 95.31 415 GLN A O 1
ATOM 3128 N N . GLN A 1 416 ? 17.266 -29.953 5.52 1 92.62 416 GLN A N 1
ATOM 3129 C CA . GLN A 1 416 ? 17.047 -31.375 5.762 1 92.62 416 GLN A CA 1
ATOM 3130 C C . GLN A 1 416 ? 17.312 -32.188 4.5 1 92.62 416 GLN A C 1
ATOM 3132 O O . GLN A 1 416 ? 17.766 -33.344 4.578 1 92.62 416 GLN A O 1
ATOM 3137 N N . PHE A 1 417 ? 17.062 -31.594 3.371 1 93.94 417 PHE A N 1
ATOM 3138 C CA . PHE A 1 417 ? 17.281 -32.281 2.104 1 93.94 417 PHE A CA 1
ATOM 3139 C C . PHE A 1 417 ? 18.641 -31.953 1.529 1 93.94 417 PHE A C 1
ATOM 3141 O O . PHE A 1 417 ? 18.938 -32.25 0.368 1 93.94 417 PHE A O 1
ATOM 3148 N N . LYS A 1 418 ? 19.453 -31.25 2.283 1 95.69 418 LYS A N 1
ATOM 3149 C CA . LYS A 1 418 ? 20.828 -30.891 1.962 1 95.69 418 LYS A CA 1
ATOM 3150 C C . LYS A 1 418 ? 20.891 -30.078 0.674 1 95.69 418 LYS A C 1
ATOM 3152 O O . LYS A 1 418 ? 21.781 -30.297 -0.155 1 95.69 418 LYS A O 1
ATOM 3157 N N . VAL A 1 419 ? 19.922 -29.219 0.541 1 96.88 419 VAL A N 1
ATOM 3158 C CA . VAL A 1 419 ? 19.906 -28.359 -0.63 1 96.88 419 VAL A CA 1
ATOM 3159 C C . VAL A 1 419 ? 21.125 -27.438 -0.615 1 96.88 419 VAL A C 1
ATOM 3161 O O . VAL A 1 419 ? 21.453 -26.859 0.422 1 96.88 419 VAL A O 1
ATOM 3164 N N . ASP A 1 420 ? 21.781 -27.312 -1.777 1 97.44 420 ASP A N 1
ATOM 3165 C CA . ASP A 1 420 ? 22.953 -26.438 -1.838 1 97.44 420 ASP A CA 1
ATOM 3166 C C . ASP A 1 420 ? 22.859 -25.484 -3.031 1 97.44 420 ASP A C 1
ATOM 3168 O O . ASP A 1 420 ? 23.656 -24.562 -3.156 1 97.44 420 ASP A O 1
ATOM 3172 N N . THR A 1 421 ? 21.906 -25.734 -3.9 1 97.69 421 THR A N 1
ATOM 3173 C CA . THR A 1 421 ? 21.75 -24.906 -5.102 1 97.69 421 THR A CA 1
ATOM 3174 C C . THR A 1 421 ? 20.281 -24.828 -5.516 1 97.69 421 THR A C 1
ATOM 3176 O O . THR A 1 421 ? 19.547 -25.828 -5.422 1 97.69 421 THR A O 1
ATOM 3179 N N . LEU A 1 422 ? 19.859 -23.656 -5.957 1 97.44 422 LEU A N 1
ATOM 3180 C CA . LEU A 1 422 ? 18.562 -23.469 -6.574 1 97.44 422 LEU A CA 1
ATOM 3181 C C . LEU A 1 422 ? 18.656 -23.5 -8.094 1 97.44 422 LEU A C 1
ATOM 3183 O O . LEU A 1 422 ? 19.531 -22.859 -8.672 1 97.44 422 LEU A O 1
ATOM 3187 N N . ILE A 1 423 ? 17.844 -24.297 -8.688 1 96.62 423 ILE A N 1
ATOM 3188 C CA . ILE A 1 423 ? 17.703 -24.266 -10.141 1 96.62 423 ILE A CA 1
ATOM 3189 C C . ILE A 1 423 ? 16.469 -23.484 -10.531 1 96.62 423 ILE A C 1
ATOM 3191 O O . ILE A 1 423 ? 15.336 -23.906 -10.242 1 96.62 423 ILE A O 1
ATOM 3195 N N . GLY A 1 424 ? 16.734 -22.391 -11.203 1 93.88 424 GLY A N 1
ATOM 3196 C CA . GLY A 1 424 ? 15.641 -21.469 -11.484 1 93.88 424 GLY A CA 1
ATOM 3197 C C . GLY A 1 424 ? 15.172 -21.516 -12.922 1 93.88 424 GLY A C 1
ATOM 3198 O O . GLY A 1 424 ? 15.969 -21.688 -13.836 1 93.88 424 GLY A O 1
ATOM 3199 N N . SER A 1 425 ? 13.852 -21.328 -13.062 1 90.12 425 SER A N 1
ATOM 3200 C CA . SER A 1 425 ? 13.234 -21.188 -14.375 1 90.12 425 SER A CA 1
ATOM 3201 C C . SER A 1 425 ? 11.969 -20.344 -14.305 1 90.12 425 SER A C 1
ATOM 3203 O O . SER A 1 425 ? 11.516 -19.984 -13.211 1 90.12 425 SER A O 1
ATOM 3205 N N . GLY A 1 426 ? 11.406 -19.969 -15.547 1 88.5 426 GLY A N 1
ATOM 3206 C CA . GLY A 1 426 ? 10.18 -19.203 -15.617 1 88.5 426 GLY A CA 1
ATOM 3207 C C . GLY A 1 426 ? 10.383 -17.812 -16.203 1 88.5 426 GLY A C 1
ATOM 3208 O O . GLY A 1 426 ? 11.422 -17.188 -15.977 1 88.5 426 GLY A O 1
ATOM 3209 N N . SER A 1 427 ? 9.391 -17.375 -16.781 1 85.5 427 SER A N 1
ATOM 3210 C CA . SER A 1 427 ? 9.492 -16.125 -17.531 1 85.5 427 SER A CA 1
ATOM 3211 C C . SER A 1 427 ? 9.789 -14.945 -16.625 1 85.5 427 SER A C 1
ATOM 3213 O O . SER A 1 427 ? 10.594 -14.07 -16.969 1 85.5 427 SER A O 1
ATOM 3215 N N . CYS A 1 428 ? 9.133 -14.883 -15.492 1 92 428 CYS A N 1
ATOM 3216 C CA . CYS A 1 428 ? 9.336 -13.773 -14.57 1 92 428 CYS A CA 1
ATOM 3217 C C . CYS A 1 428 ? 10.758 -13.766 -14.023 1 92 428 CYS A C 1
ATOM 3219 O O . CYS A 1 428 ? 11.406 -12.719 -13.969 1 92 428 CYS A O 1
ATOM 3221 N N . LEU A 1 429 ? 11.211 -14.93 -13.594 1 94.12 429 LEU A N 1
ATOM 3222 C CA . LEU A 1 429 ? 12.555 -15.047 -13.031 1 94.12 429 LEU A CA 1
ATOM 3223 C C . LEU A 1 429 ? 13.617 -14.805 -14.109 1 94.12 429 LEU A C 1
ATOM 3225 O O . LEU A 1 429 ? 14.602 -14.117 -13.859 1 94.12 429 LEU A O 1
ATOM 3229 N N . ASP A 1 430 ? 13.406 -15.266 -15.281 1 91 430 ASP A N 1
ATOM 3230 C CA . ASP A 1 430 ? 14.367 -15.148 -16.375 1 91 430 ASP A CA 1
ATOM 3231 C C . ASP A 1 430 ? 14.57 -13.688 -16.781 1 91 430 ASP A C 1
ATOM 3233 O O . ASP A 1 430 ? 15.672 -13.289 -17.156 1 91 430 ASP A O 1
ATOM 3237 N N . LYS A 1 431 ? 13.547 -12.914 -16.656 1 92.38 431 LYS A N 1
ATOM 3238 C CA . LYS A 1 431 ? 13.578 -11.539 -17.172 1 92.38 431 LYS A CA 1
ATOM 3239 C C . LYS A 1 431 ? 13.812 -10.539 -16.047 1 92.38 431 LYS A C 1
ATOM 3241 O O . LYS A 1 431 ? 13.727 -9.328 -16.25 1 92.38 431 LYS A O 1
ATOM 3246 N N . ASN A 1 432 ? 14.086 -10.953 -14.891 1 95.62 432 ASN A N 1
ATOM 3247 C CA . ASN A 1 432 ? 14.172 -10.062 -13.734 1 95.62 432 ASN A CA 1
ATOM 3248 C C . ASN A 1 432 ? 15.414 -10.352 -12.898 1 95.62 432 ASN A C 1
ATOM 3250 O O . ASN A 1 432 ? 15.336 -11.023 -11.867 1 95.62 432 ASN A O 1
ATOM 3254 N N . PRO A 1 433 ? 16.5 -9.734 -13.273 1 95.62 433 PRO A N 1
ATOM 3255 C CA . PRO A 1 433 ? 17.75 -9.984 -12.555 1 95.62 433 PRO A CA 1
ATOM 3256 C C . PRO A 1 433 ? 17.688 -9.562 -11.086 1 95.62 433 PRO A C 1
ATOM 3258 O O . PRO A 1 433 ? 18.359 -10.156 -10.242 1 95.62 433 PRO A O 1
ATOM 3261 N N . VAL A 1 434 ? 16.906 -8.578 -10.773 1 96.38 434 VAL A N 1
ATOM 3262 C CA . VAL A 1 434 ? 16.797 -8.133 -9.391 1 96.38 434 VAL A CA 1
ATOM 3263 C C . VAL A 1 434 ? 16.094 -9.211 -8.555 1 96.38 434 VAL A C 1
ATOM 3265 O O . VAL A 1 434 ? 16.516 -9.492 -7.434 1 96.38 434 VAL A O 1
ATOM 3268 N N . LEU A 1 435 ? 15.031 -9.773 -9.086 1 97.5 435 LEU A N 1
ATOM 3269 C CA . LEU A 1 435 ? 14.359 -10.867 -8.398 1 97.5 435 LEU A CA 1
ATOM 3270 C C . LEU A 1 435 ? 15.32 -12.023 -8.148 1 97.5 435 LEU A C 1
ATOM 3272 O O . LEU A 1 435 ? 15.32 -12.617 -7.066 1 97.5 435 LEU A O 1
ATOM 3276 N N . ALA A 1 436 ? 16.141 -12.328 -9.133 1 97.12 436 ALA A N 1
ATOM 3277 C CA . ALA A 1 436 ? 17.141 -13.383 -9 1 97.12 436 ALA A CA 1
ATOM 3278 C C . ALA A 1 436 ? 18.094 -13.094 -7.848 1 97.12 436 ALA A C 1
ATOM 3280 O O . ALA A 1 436 ? 18.406 -13.984 -7.059 1 97.12 436 ALA A O 1
ATOM 3281 N N . GLN A 1 437 ? 18.531 -11.883 -7.809 1 96.88 437 GLN A N 1
ATOM 3282 C CA . GLN A 1 437 ? 19.453 -11.484 -6.746 1 96.88 437 GLN A CA 1
ATOM 3283 C C . GLN A 1 437 ? 18.781 -11.586 -5.375 1 96.88 437 GLN A C 1
ATOM 3285 O O . GLN A 1 437 ? 19.406 -12.031 -4.406 1 96.88 437 GLN A O 1
ATOM 3290 N N . LEU A 1 438 ? 17.578 -11.141 -5.316 1 97.06 438 LEU A N 1
ATOM 3291 C CA . LEU A 1 438 ? 16.844 -11.188 -4.055 1 97.06 438 LEU A CA 1
ATOM 3292 C C . LEU A 1 438 ? 16.625 -12.625 -3.602 1 97.06 438 LEU A C 1
ATOM 3294 O O . LEU A 1 438 ? 16.625 -12.906 -2.402 1 97.06 438 LEU A O 1
ATOM 3298 N N . ILE A 1 439 ? 16.438 -13.555 -4.543 1 97.88 439 ILE A N 1
ATOM 3299 C CA . ILE A 1 439 ? 16.281 -14.969 -4.234 1 97.88 439 ILE A CA 1
ATOM 3300 C C . ILE A 1 439 ? 17.562 -15.508 -3.615 1 97.88 439 ILE A C 1
ATOM 3302 O O . ILE A 1 439 ? 17.531 -16.203 -2.596 1 97.88 439 ILE A O 1
ATOM 3306 N N . VAL A 1 440 ? 18.672 -15.172 -4.227 1 97.62 440 VAL A N 1
ATOM 3307 C CA . VAL A 1 440 ? 19.969 -15.617 -3.719 1 97.62 440 VAL A CA 1
ATOM 3308 C C . VAL A 1 440 ? 20.188 -15.07 -2.307 1 97.62 440 VAL A C 1
ATOM 3310 O O . VAL A 1 440 ? 20.594 -15.812 -1.407 1 97.62 440 VAL A O 1
ATOM 3313 N N . GLU A 1 441 ? 19.906 -13.844 -2.129 1 96.19 441 GLU A N 1
ATOM 3314 C CA . GLU A 1 441 ? 20.078 -13.219 -0.821 1 96.19 441 GLU A CA 1
ATOM 3315 C C . GLU A 1 441 ? 19.125 -13.828 0.209 1 96.19 441 GLU A C 1
ATOM 3317 O O . GLU A 1 441 ? 19.5 -14.023 1.366 1 96.19 441 GLU A O 1
ATOM 3322 N N . GLY A 1 442 ? 17.938 -14.047 -0.156 1 96.38 442 GLY A N 1
ATOM 3323 C CA . GLY A 1 442 ? 16.922 -14.547 0.757 1 96.38 442 GLY A CA 1
ATOM 3324 C C . GLY A 1 442 ? 17.172 -15.977 1.201 1 96.38 442 GLY A C 1
ATOM 3325 O O . GLY A 1 442 ? 17.062 -16.281 2.389 1 96.38 442 GLY A O 1
ATOM 3326 N N . PHE A 1 443 ? 17.531 -16.828 0.26 1 97.56 443 PHE A N 1
ATOM 3327 C CA . PHE A 1 443 ? 17.672 -18.25 0.569 1 97.56 443 PHE A CA 1
ATOM 3328 C C . PHE A 1 443 ? 19.094 -18.578 0.991 1 97.56 443 PHE A C 1
ATOM 3330 O O . PHE A 1 443 ? 19.328 -19.562 1.694 1 97.56 443 PHE A O 1
ATOM 3337 N N . GLY A 1 444 ? 20.016 -17.766 0.47 1 97.19 444 GLY A N 1
ATOM 3338 C CA . GLY A 1 444 ? 21.406 -18.016 0.822 1 97.19 444 GLY A CA 1
ATOM 3339 C C . GLY A 1 444 ? 22.062 -19.094 -0.017 1 97.19 444 GLY A C 1
ATOM 3340 O O . GLY A 1 444 ? 23.078 -19.656 0.375 1 97.19 444 GLY A O 1
ATOM 3341 N N . TYR A 1 445 ? 21.469 -19.578 -1.092 1 97.75 445 TYR A N 1
ATOM 3342 C CA . TYR A 1 445 ? 22 -20.562 -2.031 1 97.75 445 TYR A CA 1
ATOM 3343 C C . TYR A 1 445 ? 22.297 -19.938 -3.383 1 97.75 445 TYR A C 1
ATOM 3345 O O . TYR A 1 445 ? 21.641 -18.969 -3.779 1 97.75 445 TYR A O 1
ATOM 3353 N N . PRO A 1 446 ? 23.297 -20.453 -4.094 1 97.81 446 PRO A N 1
ATOM 3354 C CA . PRO A 1 446 ? 23.453 -20 -5.48 1 97.81 446 PRO A CA 1
ATOM 3355 C C . PRO A 1 446 ? 22.25 -20.344 -6.348 1 97.81 446 PRO A C 1
ATOM 3357 O O . PRO A 1 446 ? 21.547 -21.328 -6.09 1 97.81 446 PRO A O 1
ATOM 3360 N N . LEU A 1 447 ? 22.016 -19.484 -7.32 1 97.38 447 LEU A N 1
ATOM 3361 C CA . LEU A 1 447 ? 20.922 -19.672 -8.258 1 97.38 447 LEU A CA 1
ATOM 3362 C C . LEU A 1 447 ? 21.438 -19.891 -9.672 1 97.38 447 LEU A C 1
ATOM 3364 O O . LEU A 1 447 ? 22.188 -19.047 -10.195 1 97.38 447 LEU A O 1
ATOM 3368 N N . GLU A 1 448 ? 21.125 -21.031 -10.227 1 95.69 448 GLU A N 1
ATOM 3369 C CA . GLU A 1 448 ? 21.422 -21.328 -11.625 1 95.69 448 GLU A CA 1
ATOM 3370 C C . GLU A 1 448 ? 20.172 -21.266 -12.484 1 95.69 448 GLU A C 1
ATOM 3372 O O . GLU A 1 448 ? 19.234 -22.031 -12.281 1 95.69 448 GLU A O 1
ATOM 3377 N N . LEU A 1 449 ? 20.203 -20.406 -13.414 1 92.94 449 LEU A N 1
ATOM 3378 C CA . LEU A 1 449 ? 19.047 -20.266 -14.289 1 92.94 449 LEU A CA 1
ATOM 3379 C C . LEU A 1 449 ? 19.141 -21.219 -15.477 1 92.94 449 LEU A C 1
ATOM 3381 O O . LEU A 1 449 ? 20.203 -21.312 -16.109 1 92.94 449 LEU A O 1
ATOM 3385 N N . ARG A 1 450 ? 18.188 -22 -15.641 1 87.38 450 ARG A N 1
ATOM 3386 C CA . ARG A 1 450 ? 18.094 -22.875 -16.812 1 87.38 450 ARG A CA 1
ATOM 3387 C C . ARG A 1 450 ? 16.891 -22.5 -17.672 1 87.38 450 ARG A C 1
ATOM 3389 O O . ARG A 1 450 ? 15.742 -22.75 -17.297 1 87.38 450 ARG A O 1
ATOM 3396 N N . SER A 1 451 ? 17.25 -21.812 -18.734 1 75.12 451 SER A N 1
ATOM 3397 C CA . SER A 1 451 ? 16.219 -21.328 -19.641 1 75.12 451 SER A CA 1
ATOM 3398 C C . SER A 1 451 ? 15.812 -22.375 -20.656 1 75.12 451 SER A C 1
ATOM 3400 O O . SER A 1 451 ? 16.594 -23.297 -20.938 1 75.12 451 SER A O 1
ATOM 3402 N N . ASN A 1 452 ? 14.68 -22.438 -21.125 1 66.38 452 ASN A N 1
ATOM 3403 C CA . ASN A 1 452 ? 14.203 -23.219 -22.266 1 66.38 452 ASN A CA 1
ATOM 3404 C C . ASN A 1 452 ? 13.938 -24.672 -21.875 1 66.38 452 ASN A C 1
ATOM 3406 O O . ASN A 1 452 ? 14.102 -25.562 -22.703 1 66.38 452 ASN A O 1
ATOM 3410 N N . VAL A 1 453 ? 13.898 -24.922 -20.719 1 73.81 453 VAL A N 1
ATOM 3411 C CA . VAL A 1 453 ? 13.5 -26.266 -20.328 1 73.81 453 VAL A CA 1
ATOM 3412 C C . VAL A 1 453 ? 12.023 -26.266 -19.922 1 73.81 453 VAL A C 1
ATOM 3414 O O . VAL A 1 453 ? 11.57 -25.375 -19.203 1 73.81 453 VAL A O 1
ATOM 3417 N N . ASP A 1 454 ? 11.336 -27.188 -20.703 1 86.69 454 ASP A N 1
ATOM 3418 C CA . ASP A 1 454 ? 9.898 -27.203 -20.453 1 86.69 454 ASP A CA 1
ATOM 3419 C C . ASP A 1 454 ? 9.383 -28.641 -20.344 1 86.69 454 ASP A C 1
ATOM 3421 O O . ASP A 1 454 ? 10.172 -29.594 -20.391 1 86.69 454 ASP A O 1
ATOM 3425 N N . ALA A 1 455 ? 8.148 -28.766 -20.062 1 91.88 455 ALA A N 1
ATOM 3426 C CA . ALA A 1 455 ? 7.496 -30.031 -19.734 1 91.88 455 ALA A CA 1
ATOM 3427 C C . ALA A 1 455 ? 7.633 -31.031 -20.875 1 91.88 455 ALA A C 1
ATOM 3429 O O . ALA A 1 455 ? 7.902 -32.219 -20.641 1 91.88 455 ALA A O 1
ATOM 3430 N N . PRO A 1 456 ? 7.547 -30.641 -22.188 1 95.69 456 PRO A N 1
ATOM 3431 C CA . PRO A 1 456 ? 7.723 -31.625 -23.25 1 95.69 456 PRO A CA 1
ATOM 3432 C C . PRO A 1 456 ? 9.117 -32.25 -23.266 1 95.69 456 PRO A C 1
ATOM 3434 O O . PRO A 1 456 ? 9.258 -33.438 -23.547 1 95.69 456 PRO A O 1
ATOM 3437 N N . TYR A 1 457 ? 10.094 -31.453 -23.031 1 95.06 457 TYR A N 1
ATOM 3438 C CA . TYR A 1 457 ? 11.438 -32 -22.938 1 95.06 457 TYR A CA 1
ATOM 3439 C C . TYR A 1 457 ? 11.531 -33 -21.797 1 95.06 457 TYR A C 1
ATOM 3441 O O . TYR A 1 457 ? 12.117 -34.094 -21.953 1 95.06 457 TYR A O 1
ATOM 3449 N N . GLY A 1 458 ? 10.977 -32.625 -20.641 1 95.81 458 GLY A N 1
ATOM 3450 C CA . GLY A 1 458 ? 10.953 -33.562 -19.531 1 95.81 458 GLY A CA 1
ATOM 3451 C C . GLY A 1 458 ? 10.25 -34.875 -19.844 1 95.81 458 GLY A C 1
ATOM 3452 O O . GLY A 1 458 ? 10.688 -35.938 -19.406 1 95.81 458 GLY A O 1
ATOM 3453 N N . ALA A 1 459 ? 9.164 -34.781 -20.547 1 97.62 459 ALA A N 1
ATOM 3454 C CA . ALA A 1 459 ? 8.43 -35.969 -20.953 1 97.62 459 ALA A CA 1
ATOM 3455 C C . ALA A 1 459 ? 9.281 -36.844 -21.859 1 97.62 459 ALA A C 1
ATOM 3457 O O . ALA A 1 459 ? 9.312 -38.062 -21.703 1 97.62 459 ALA A O 1
ATOM 3458 N N . ALA A 1 460 ? 9.969 -36.219 -22.828 1 97.19 460 ALA A N 1
ATOM 3459 C CA . ALA A 1 460 ? 10.852 -36.969 -23.719 1 97.19 460 ALA A CA 1
ATOM 3460 C C . ALA A 1 460 ? 11.977 -37.656 -22.953 1 97.19 460 ALA A C 1
ATOM 3462 O O . ALA A 1 460 ? 12.297 -38.812 -23.188 1 97.19 460 ALA A O 1
ATOM 3463 N N . MET A 1 461 ? 12.516 -36.938 -22.062 1 95.19 461 MET A N 1
ATOM 3464 C CA . MET A 1 461 ? 13.633 -37.469 -21.281 1 95.19 461 MET A CA 1
ATOM 3465 C C . MET A 1 461 ? 13.195 -38.656 -20.422 1 95.19 461 MET A C 1
ATOM 3467 O O . MET A 1 461 ? 13.945 -39.594 -20.25 1 95.19 461 MET A O 1
ATOM 3471 N N . ALA A 1 462 ? 12.039 -38.562 -19.844 1 96.19 462 ALA A N 1
ATOM 3472 C CA . ALA A 1 462 ? 11.516 -39.656 -19.047 1 96.19 462 ALA A CA 1
ATOM 3473 C C . ALA A 1 462 ? 11.414 -40.938 -19.859 1 96.19 462 ALA A C 1
ATOM 3475 O O . ALA A 1 462 ? 11.688 -42.031 -19.359 1 96.19 462 ALA A O 1
ATOM 3476 N N . VAL A 1 463 ? 11.008 -40.781 -21.078 1 97 463 VAL A N 1
ATOM 3477 C CA . VAL A 1 463 ? 10.891 -41.938 -21.984 1 97 463 VAL A CA 1
ATOM 3478 C C . VAL A 1 463 ? 12.273 -42.469 -22.344 1 97 463 VAL A C 1
ATOM 3480 O O . VAL A 1 463 ? 12.5 -43.688 -22.375 1 97 463 VAL A O 1
ATOM 3483 N N . LEU A 1 464 ? 13.172 -41.562 -22.578 1 94.38 464 LEU A N 1
ATOM 3484 C CA . LEU A 1 464 ? 14.539 -41.906 -22.938 1 94.38 464 LEU A CA 1
ATOM 3485 C C . LEU A 1 464 ? 15.188 -42.75 -21.859 1 94.38 464 LEU A C 1
ATOM 3487 O O . LEU A 1 464 ? 15.93 -43.688 -22.172 1 94.38 464 LEU A O 1
ATOM 3491 N N . GLU A 1 465 ? 14.891 -42.562 -20.719 1 92.19 465 GLU A N 1
ATOM 3492 C CA . GLU A 1 465 ? 15.516 -43.25 -19.594 1 92.19 465 GLU A CA 1
ATOM 3493 C C . GLU A 1 465 ? 15.047 -44.719 -19.516 1 92.19 465 GLU A C 1
ATOM 3495 O O . GLU A 1 465 ? 15.703 -45.531 -18.891 1 92.19 465 GLU A O 1
ATOM 3500 N N . ILE A 1 466 ? 13.93 -45.031 -20.094 1 93 466 ILE A N 1
ATOM 3501 C CA . ILE A 1 466 ? 13.398 -46.375 -19.938 1 93 466 ILE A CA 1
ATOM 3502 C C . ILE A 1 466 ? 13.406 -47.094 -21.297 1 93 466 ILE A C 1
ATOM 3504 O O . ILE A 1 466 ? 12.805 -48.156 -21.438 1 93 466 ILE A O 1
ATOM 3508 N N . THR A 1 467 ? 13.945 -46.5 -22.25 1 88.31 467 THR A N 1
ATOM 3509 C CA . THR A 1 467 ? 14.078 -47.125 -23.562 1 88.31 467 THR A CA 1
ATOM 3510 C C . THR A 1 467 ? 15.547 -47.188 -23.984 1 88.31 467 THR A C 1
ATOM 3512 O O . THR A 1 467 ? 16.359 -46.406 -23.516 1 88.31 467 THR A O 1
ATOM 3515 N N . MET B 1 1 ? -20.469 61.281 3.018 1 38.22 1 MET B N 1
ATOM 3516 C CA . MET B 1 1 ? -20.656 59.875 3.396 1 38.22 1 MET B CA 1
ATOM 3517 C C . MET B 1 1 ? -19.562 59.406 4.355 1 38.22 1 MET B C 1
ATOM 3519 O O . MET B 1 1 ? -18.375 59.688 4.121 1 38.22 1 MET B O 1
ATOM 3523 N N . ALA B 1 2 ? -19.828 59.219 5.504 1 52.97 2 ALA B N 1
ATOM 3524 C CA . ALA B 1 2 ? -18.859 59.062 6.574 1 52.97 2 ALA B CA 1
ATOM 3525 C C . ALA B 1 2 ? -17.844 57.969 6.23 1 52.97 2 ALA B C 1
ATOM 3527 O O . ALA B 1 2 ? -18.219 56.875 5.801 1 52.97 2 ALA B O 1
ATOM 3528 N N . VAL B 1 3 ? -16.594 58.281 5.852 1 71.88 3 VAL B N 1
ATOM 3529 C CA . VAL B 1 3 ? -15.516 57.406 5.422 1 71.88 3 VAL B CA 1
ATOM 3530 C C . VAL B 1 3 ? -15.398 56.219 6.391 1 71.88 3 VAL B C 1
ATOM 3532 O O . VAL B 1 3 ? -15.297 56.438 7.605 1 71.88 3 VAL B O 1
ATOM 3535 N N . SER B 1 4 ? -15.695 55 5.953 1 87.62 4 SER B N 1
ATOM 3536 C CA . SER B 1 4 ? -15.773 53.781 6.762 1 87.62 4 SER B CA 1
ATOM 3537 C C . SER B 1 4 ? -14.438 53.5 7.445 1 87.62 4 SER B C 1
ATOM 3539 O O . SER B 1 4 ? -13.375 53.719 6.867 1 87.62 4 SER B O 1
ATOM 3541 N N . GLU B 1 5 ? -14.469 53.25 8.773 1 95.75 5 GLU B N 1
ATOM 3542 C CA . GLU B 1 5 ? -13.297 52.844 9.562 1 95.75 5 GLU B CA 1
ATOM 3543 C C . GLU B 1 5 ? -12.883 51.406 9.258 1 95.75 5 GLU B C 1
ATOM 3545 O O . GLU B 1 5 ? -13.727 50.562 8.969 1 95.75 5 GLU B O 1
ATOM 3550 N N . LEU B 1 6 ? -11.539 51.25 9.242 1 97.88 6 LEU B N 1
ATOM 3551 C CA . LEU B 1 6 ? -11.016 49.938 8.883 1 97.88 6 LEU B CA 1
ATOM 3552 C C . LEU B 1 6 ? -10.195 49.344 10.031 1 97.88 6 LEU B C 1
ATOM 3554 O O . LEU B 1 6 ? -9.719 50.062 10.898 1 97.88 6 LEU B O 1
ATOM 3558 N N . ILE B 1 7 ? -10.148 48.031 10.078 1 98.19 7 ILE B N 1
ATOM 3559 C CA . ILE B 1 7 ? -9.266 47.281 10.977 1 98.19 7 ILE B CA 1
ATOM 3560 C C . ILE B 1 7 ? -8.25 46.5 10.156 1 98.19 7 ILE B C 1
ATOM 3562 O O . ILE B 1 7 ? -8.602 45.844 9.172 1 98.19 7 ILE B O 1
ATOM 3566 N N . LEU B 1 8 ? -6.984 46.594 10.547 1 98.5 8 LEU B N 1
ATOM 3567 C CA . LEU B 1 8 ? -5.902 45.906 9.875 1 98.5 8 LEU B CA 1
ATOM 3568 C C . LEU B 1 8 ? -5.551 44.625 10.609 1 98.5 8 LEU B C 1
ATOM 3570 O O . LEU B 1 8 ? -5.23 44.656 11.805 1 98.5 8 LEU B O 1
ATOM 3574 N N . GLY B 1 9 ? -5.723 43.5 9.977 1 98.25 9 GLY B N 1
ATOM 3575 C CA . GLY B 1 9 ? -5.227 42.219 10.453 1 98.25 9 GLY B CA 1
ATOM 3576 C C . GLY B 1 9 ? -4.008 41.719 9.703 1 98.25 9 GLY B C 1
ATOM 3577 O O . GLY B 1 9 ? -3.969 41.781 8.469 1 98.25 9 GLY B O 1
ATOM 3578 N N . ILE B 1 10 ? -2.973 41.25 10.445 1 98.5 10 ILE B N 1
ATOM 3579 C CA . ILE B 1 10 ? -1.749 40.719 9.852 1 98.5 10 ILE B CA 1
ATOM 3580 C C . ILE B 1 10 ? -1.445 39.344 10.422 1 98.5 10 ILE B C 1
ATOM 3582 O O . ILE B 1 10 ? -1.656 39.094 11.609 1 98.5 10 ILE B O 1
ATOM 3586 N N . ASP B 1 11 ? -1.009 38.438 9.602 1 97.88 11 ASP B N 1
ATOM 3587 C CA . ASP B 1 11 ? -0.513 37.125 10.016 1 97.88 11 ASP B CA 1
ATOM 3588 C C . ASP B 1 11 ? 0.931 36.938 9.57 1 97.88 11 ASP B C 1
ATOM 3590 O O . ASP B 1 11 ? 1.212 36.875 8.367 1 97.88 11 ASP B O 1
ATOM 3594 N N . VAL B 1 12 ? 1.839 36.781 10.547 1 97.94 12 VAL B N 1
ATOM 3595 C CA . VAL B 1 12 ? 3.254 36.594 10.258 1 97.94 12 VAL B CA 1
ATOM 3596 C C . VAL B 1 12 ? 3.553 35.094 10.242 1 97.94 12 VAL B C 1
ATOM 3598 O O . VAL B 1 12 ? 4.023 34.531 11.234 1 97.94 12 VAL B O 1
ATOM 3601 N N . GLY B 1 13 ? 3.395 34.5 9.094 1 94.06 13 GLY B N 1
ATOM 3602 C CA . GLY B 1 13 ? 3.67 33.094 8.938 1 94.06 13 GLY B CA 1
ATOM 3603 C C . GLY B 1 13 ? 5.137 32.781 8.695 1 94.06 13 GLY B C 1
ATOM 3604 O O . GLY B 1 13 ? 5.949 33.719 8.57 1 94.06 13 GLY B O 1
ATOM 3605 N N . THR B 1 14 ? 5.453 31.469 8.609 1 89.81 14 THR B N 1
ATOM 3606 C CA . THR B 1 14 ? 6.824 31.047 8.359 1 89.81 14 THR B CA 1
ATOM 3607 C C . THR B 1 14 ? 7.227 31.328 6.918 1 89.81 14 THR B C 1
ATOM 3609 O O . THR B 1 14 ? 8.32 31.844 6.664 1 89.81 14 THR B O 1
ATOM 3612 N N . SER B 1 15 ? 6.383 31.125 5.961 1 88.5 15 SER B N 1
ATOM 3613 C CA . SER B 1 15 ? 6.73 31.266 4.551 1 88.5 15 SER B CA 1
ATOM 3614 C C . SER B 1 15 ? 6.18 32.562 3.971 1 88.5 15 SER B C 1
ATOM 3616 O O . SER B 1 15 ? 6.699 33.062 2.975 1 88.5 15 SER B O 1
ATOM 3618 N N . THR B 1 16 ? 5.059 32.969 4.535 1 92.62 16 THR B N 1
ATOM 3619 C CA . THR B 1 16 ? 4.359 34.125 3.971 1 92.62 16 THR B CA 1
ATOM 3620 C C . THR B 1 16 ? 3.818 35.031 5.078 1 92.62 16 THR B C 1
ATOM 3622 O O . THR B 1 16 ? 3.416 34.531 6.137 1 92.62 16 THR B O 1
ATOM 3625 N N . VAL B 1 17 ? 3.91 36.312 4.852 1 96.94 17 VAL B N 1
ATOM 3626 C CA . VAL B 1 17 ? 3.158 37.281 5.656 1 96.94 17 VAL B CA 1
ATOM 3627 C C . VAL B 1 17 ? 1.908 37.719 4.898 1 96.94 17 VAL B C 1
ATOM 3629 O O . VAL B 1 17 ? 1.955 37.938 3.688 1 96.94 17 VAL B O 1
ATOM 3632 N N . LYS B 1 18 ? 0.785 37.75 5.617 1 96.44 18 LYS B N 1
ATOM 3633 C CA . LYS B 1 18 ? -0.493 38.125 5.016 1 96.44 18 LYS B CA 1
ATOM 3634 C C . LYS B 1 18 ? -1.15 39.25 5.777 1 96.44 18 LYS B C 1
ATOM 3636 O O . LYS B 1 18 ? -0.957 39.406 6.984 1 96.44 18 LYS B O 1
ATOM 3641 N N . GLY B 1 19 ? -1.863 40.094 5.043 1 97.12 19 GLY B N 1
ATOM 3642 C CA . GLY B 1 19 ? -2.611 41.188 5.637 1 97.12 19 GLY B CA 1
ATOM 3643 C C . GLY B 1 19 ? -3.998 41.344 5.043 1 97.12 19 GLY B C 1
ATOM 3644 O O . GLY B 1 19 ? -4.207 41.094 3.857 1 97.12 19 GLY B O 1
ATOM 3645 N N . THR B 1 20 ? -4.902 41.781 5.906 1 96.75 20 THR B N 1
ATOM 3646 C CA . THR B 1 20 ? -6.281 42.031 5.488 1 96.75 20 THR B CA 1
ATOM 3647 C C . THR B 1 20 ? -6.824 43.312 6.129 1 96.75 20 THR B C 1
ATOM 3649 O O . THR B 1 20 ? -6.617 43.531 7.32 1 96.75 20 THR B O 1
ATOM 3652 N N . LEU B 1 21 ? -7.41 44.156 5.312 1 97.56 21 LEU B N 1
ATOM 3653 C CA . LEU B 1 21 ? -8.18 45.281 5.812 1 97.56 21 LEU B CA 1
ATOM 3654 C C . LEU B 1 21 ? -9.672 44.969 5.852 1 97.56 21 LEU B C 1
ATOM 3656 O O . LEU B 1 21 ? -10.242 44.531 4.852 1 97.56 21 LEU B O 1
ATOM 3660 N N . VAL B 1 22 ? -10.258 45.188 7.016 1 96.06 22 VAL B N 1
ATOM 3661 C CA . VAL B 1 22 ? -11.664 44.844 7.219 1 96.06 22 VAL B CA 1
ATOM 3662 C C . VAL B 1 22 ? -12.453 46.094 7.566 1 96.06 22 VAL B C 1
ATOM 3664 O O . VAL B 1 22 ? -12.008 46.906 8.367 1 96.06 22 VAL B O 1
ATOM 3667 N N . ASP B 1 23 ? -13.617 46.188 6.949 1 96.56 23 ASP B N 1
ATOM 3668 C CA . ASP B 1 23 ? -14.516 47.312 7.285 1 96.56 23 ASP B CA 1
ATOM 3669 C C . ASP B 1 23 ? -15.141 47.094 8.664 1 96.56 23 ASP B C 1
ATOM 3671 O O . ASP B 1 23 ? -15.695 46.031 8.953 1 96.56 23 ASP B O 1
ATOM 3675 N N . LYS B 1 24 ? -15.062 48.125 9.453 1 95.12 24 LYS B N 1
ATOM 3676 C CA . LYS B 1 24 ? -15.492 48 10.844 1 95.12 24 LYS B CA 1
ATOM 3677 C C . LYS B 1 24 ? -17 47.781 10.938 1 95.12 24 LYS B C 1
ATOM 3679 O O . LYS B 1 24 ? -17.469 47.062 11.828 1 95.12 24 LYS B O 1
ATOM 3684 N N . GLU B 1 25 ? -17.766 48.281 10.094 1 93.62 25 GLU B N 1
ATOM 3685 C CA . GLU B 1 25 ? -19.219 48.219 10.148 1 93.62 25 GLU B CA 1
ATOM 3686 C C . GLU B 1 25 ? -19.734 46.969 9.438 1 93.62 25 GLU B C 1
ATOM 3688 O O . GLU B 1 25 ? -20.438 46.156 10.039 1 93.62 25 GLU B O 1
ATOM 3693 N N . SER B 1 26 ? -19.312 46.75 8.211 1 94 26 SER B N 1
ATOM 3694 C CA . SER B 1 26 ? -19.859 45.656 7.402 1 94 26 SER B CA 1
ATOM 3695 C C . SER B 1 26 ? -19.141 44.344 7.699 1 94 26 SER B C 1
ATOM 3697 O O . SER B 1 26 ? -19.625 43.281 7.336 1 94 26 SER B O 1
ATOM 3699 N N . ARG B 1 27 ? -17.938 44.469 8.25 1 92.31 27 ARG B N 1
ATOM 3700 C CA . ARG B 1 27 ? -17.094 43.312 8.547 1 92.31 27 ARG B CA 1
ATOM 3701 C C . ARG B 1 27 ? -16.656 42.625 7.262 1 92.31 27 ARG B C 1
ATOM 3703 O O . ARG B 1 27 ? -16.266 41.438 7.289 1 92.31 27 ARG B O 1
ATOM 3710 N N . GLU B 1 28 ? -16.688 43.344 6.184 1 92.62 28 GLU B N 1
ATOM 3711 C CA . GLU B 1 28 ? -16.25 42.812 4.898 1 92.62 28 GLU B CA 1
ATOM 3712 C C . GLU B 1 28 ? -14.781 43.094 4.645 1 92.62 28 GLU B C 1
ATOM 3714 O O . GLU B 1 28 ? -14.266 44.125 5.086 1 92.62 28 GLU B O 1
ATOM 3719 N N . VAL B 1 29 ? -14.195 42.188 3.939 1 93.94 29 VAL B N 1
ATOM 3720 C CA . VAL B 1 29 ? -12.812 42.406 3.527 1 93.94 29 VAL B CA 1
ATOM 3721 C C . VAL B 1 29 ? -12.758 43.5 2.451 1 93.94 29 VAL B C 1
ATOM 3723 O O . VAL B 1 29 ? -13.438 43.406 1.427 1 93.94 29 VAL B O 1
ATOM 3726 N N . VAL B 1 30 ? -11.953 44.438 2.668 1 95.56 30 VAL B N 1
ATOM 3727 C CA . VAL B 1 30 ? -11.805 45.531 1.722 1 95.56 30 VAL B CA 1
ATOM 3728 C C . VAL B 1 30 ? -10.602 45.281 0.819 1 95.56 30 VAL B C 1
ATOM 3730 O O . VAL B 1 30 ? -10.641 45.594 -0.378 1 95.56 30 VAL B O 1
ATOM 3733 N N . GLU B 1 31 ? -9.531 44.812 1.444 1 96.06 31 GLU B N 1
ATOM 3734 C CA . GLU B 1 31 ? -8.281 44.562 0.734 1 96.06 31 GLU B CA 1
ATOM 3735 C C . GLU B 1 31 ? -7.5 43.406 1.372 1 96.06 31 GLU B C 1
ATOM 3737 O O . GLU B 1 31 ? -7.516 43.25 2.594 1 96.06 31 GLU B O 1
ATOM 3742 N N . LYS B 1 32 ? -6.836 42.531 0.568 1 94.06 32 LYS B N 1
ATOM 3743 C CA . LYS B 1 32 ? -5.953 41.469 1.012 1 94.06 32 LYS B CA 1
ATOM 3744 C C . LYS B 1 32 ? -4.609 41.5 0.292 1 94.06 32 LYS B C 1
ATOM 3746 O O . LYS B 1 32 ? -4.551 41.812 -0.904 1 94.06 32 LYS B O 1
ATOM 3751 N N . GLN B 1 33 ? -3.59 41.375 1.026 1 96.69 33 GLN B N 1
ATOM 3752 C CA . GLN B 1 33 ? -2.246 41.344 0.459 1 96.69 33 GLN B CA 1
ATOM 3753 C C . GLN B 1 33 ? -1.426 40.219 1.067 1 96.69 33 GLN B C 1
ATOM 3755 O O . GLN B 1 33 ? -1.746 39.719 2.15 1 96.69 33 GLN B O 1
ATOM 3760 N N . SER B 1 34 ? -0.449 39.75 0.352 1 95.94 34 SER B N 1
ATOM 3761 C CA . SER B 1 34 ? 0.466 38.719 0.849 1 95.94 34 SER B CA 1
ATOM 3762 C C . SER B 1 34 ? 1.863 38.906 0.263 1 95.94 34 SER B C 1
ATOM 3764 O O . SER B 1 34 ? 2.016 39.438 -0.847 1 95.94 34 SER B O 1
ATOM 3766 N N . GLU B 1 35 ? 2.918 38.594 1.027 1 96.56 35 GLU B N 1
ATOM 3767 C CA . GLU B 1 35 ? 4.32 38.656 0.624 1 96.56 35 GLU B CA 1
ATOM 3768 C C . GLU B 1 35 ? 5.113 37.469 1.178 1 96.56 35 GLU B C 1
ATOM 3770 O O . GLU B 1 35 ? 4.953 37.125 2.342 1 96.56 35 GLU B O 1
ATOM 3775 N N . PRO B 1 36 ? 5.934 36.844 0.333 1 94.94 36 PRO B N 1
ATOM 3776 C CA . PRO B 1 36 ? 6.809 35.781 0.876 1 94.94 36 PRO B CA 1
ATOM 3777 C C . PRO B 1 36 ? 7.84 36.344 1.858 1 94.94 36 PRO B C 1
ATOM 3779 O O . PRO B 1 36 ? 8.367 37.438 1.652 1 94.94 36 PRO B O 1
ATOM 3782 N N . THR B 1 37 ? 8.078 35.594 2.938 1 94.38 37 THR B N 1
ATOM 3783 C CA . THR B 1 37 ? 9.039 36.062 3.928 1 94.38 37 THR B CA 1
ATOM 3784 C C . THR B 1 37 ? 10.469 35.906 3.412 1 94.38 37 THR B C 1
ATOM 3786 O O . THR B 1 37 ? 11.32 36.75 3.656 1 94.38 37 THR B O 1
ATOM 3789 N N . LEU B 1 38 ? 10.773 34.75 2.662 1 92.56 38 LEU B N 1
ATOM 3790 C CA . LEU B 1 38 ? 12.117 34.406 2.191 1 92.56 38 LEU B CA 1
ATOM 3791 C C . LEU B 1 38 ? 13.125 34.469 3.332 1 92.56 38 LEU B C 1
ATOM 3793 O O . LEU B 1 38 ? 14.211 35.031 3.172 1 92.56 38 LEU B O 1
ATOM 3797 N N . ALA B 1 39 ? 12.719 33.969 4.52 1 93.5 39 ALA B N 1
ATOM 3798 C CA . ALA B 1 39 ? 13.484 34.25 5.73 1 93.5 39 ALA B CA 1
ATOM 3799 C C . ALA B 1 39 ? 14.25 33.031 6.203 1 93.5 39 ALA B C 1
ATOM 3801 O O . ALA B 1 39 ? 15.039 33.094 7.145 1 93.5 39 ALA B O 1
ATOM 3802 N N . GLN B 1 40 ? 14.039 31.938 5.535 1 89.69 40 GLN B N 1
ATOM 3803 C CA . GLN B 1 40 ? 14.664 30.703 5.984 1 89.69 40 GLN B CA 1
ATOM 3804 C C . GLN B 1 40 ? 16.188 30.812 5.945 1 89.69 40 GLN B C 1
ATOM 3806 O O . GLN B 1 40 ? 16.75 31.297 4.957 1 89.69 40 GLN B O 1
ATOM 3811 N N . ILE B 1 41 ? 16.812 30.469 7.086 1 88.81 41 ILE B N 1
ATOM 3812 C CA . ILE B 1 41 ? 18.266 30.422 7.148 1 88.81 41 ILE B CA 1
ATOM 3813 C C . ILE B 1 41 ? 18.734 29 6.859 1 88.81 41 ILE B C 1
ATOM 3815 O O . ILE B 1 41 ? 18.25 28.031 7.465 1 88.81 41 ILE B O 1
ATOM 3819 N N . SER B 1 42 ? 19.422 28.766 5.715 1 71.5 42 SER B N 1
ATOM 3820 C CA . SER B 1 42 ? 19.906 27.438 5.328 1 71.5 42 SER B CA 1
ATOM 3821 C C . SER B 1 42 ? 20.781 26.828 6.422 1 71.5 42 SER B C 1
ATOM 3823 O O . SER B 1 42 ? 21.625 27.516 7 1 71.5 42 SER B O 1
ATOM 3825 N N . SER B 1 43 ? 20.266 25.953 7.117 1 59.25 43 SER B N 1
ATOM 3826 C CA . SER B 1 43 ? 21.062 25.266 8.117 1 59.25 43 SER B CA 1
ATOM 3827 C C . SER B 1 43 ? 22.172 24.438 7.461 1 59.25 43 SER B C 1
ATOM 3829 O O . SER B 1 43 ? 21.906 23.688 6.52 1 59.25 43 SER B O 1
ATOM 3831 N N . GLN B 1 44 ? 23.5 25 7.277 1 48.88 44 GLN B N 1
ATOM 3832 C CA . GLN B 1 44 ? 24.625 24.188 6.867 1 48.88 44 GLN B CA 1
ATOM 3833 C C . GLN B 1 44 ? 24.734 22.922 7.719 1 48.88 44 GLN B C 1
ATOM 3835 O O . GLN B 1 44 ? 25.562 22.844 8.633 1 48.88 44 GLN B O 1
ATOM 3840 N N . SER B 1 45 ? 23.828 22.516 8.305 1 44.38 45 SER B N 1
ATOM 3841 C CA . SER B 1 45 ? 24.25 21.453 9.211 1 44.38 45 SER B CA 1
ATOM 3842 C C . SER B 1 45 ? 24.828 20.266 8.438 1 44.38 45 SER B C 1
ATOM 3844 O O . SER B 1 45 ? 24.188 19.734 7.535 1 44.38 45 SER B O 1
ATOM 3846 N N . SER B 1 46 ? 26.125 20.328 8.336 1 40.97 46 SER B N 1
ATOM 3847 C CA . SER B 1 46 ? 26.875 19.141 7.91 1 40.97 46 SER B CA 1
ATOM 3848 C C . SER B 1 46 ? 26.172 17.859 8.352 1 40.97 46 SER B C 1
ATOM 3850 O O . SER B 1 46 ? 26.312 16.828 7.711 1 40.97 46 SER B O 1
ATOM 3852 N N . GLY B 1 47 ? 26.531 17.375 9.758 1 37.12 47 GLY B N 1
ATOM 3853 C CA . GLY B 1 47 ? 26.234 16.047 10.281 1 37.12 47 GLY B CA 1
ATOM 3854 C C . GLY B 1 47 ? 24.75 15.82 10.516 1 37.12 47 GLY B C 1
ATOM 3855 O O . GLY B 1 47 ? 23.953 16.766 10.445 1 37.12 47 GLY B O 1
ATOM 3856 N N . ARG B 1 48 ? 24.406 14.508 10.938 1 42.09 48 ARG B N 1
ATOM 3857 C CA . ARG B 1 48 ? 23.203 13.703 11.141 1 42.09 48 ARG B CA 1
ATOM 3858 C C . ARG B 1 48 ? 22.203 14.422 12.039 1 42.09 48 ARG B C 1
ATOM 3860 O O . ARG B 1 48 ? 21.031 14.055 12.094 1 42.09 48 ARG B O 1
ATOM 3867 N N . ASP B 1 49 ? 22.406 14.914 13.219 1 46.22 49 ASP B N 1
ATOM 3868 C CA . ASP B 1 49 ? 21.531 14.773 14.375 1 46.22 49 ASP B CA 1
ATOM 3869 C C . ASP B 1 49 ? 20.594 15.977 14.492 1 46.22 49 ASP B C 1
ATOM 3871 O O . ASP B 1 49 ? 19.391 15.812 14.734 1 46.22 49 ASP B O 1
ATOM 3875 N N . VAL B 1 50 ? 21.094 17.328 15.07 1 52.88 50 VAL B N 1
ATOM 3876 C CA . VAL B 1 50 ? 20.219 18.312 15.711 1 52.88 50 VAL B CA 1
ATOM 3877 C C . VAL B 1 50 ? 19.688 19.281 14.664 1 52.88 50 VAL B C 1
ATOM 3879 O O . VAL B 1 50 ? 20.453 20 14.016 1 52.88 50 VAL B O 1
ATOM 3882 N N . GLU B 1 51 ? 18.422 19.156 14.117 1 68.25 51 GLU B N 1
ATOM 3883 C CA . GLU B 1 51 ? 17.828 19.938 13.039 1 68.25 51 GLU B CA 1
ATOM 3884 C C . GLU B 1 51 ? 17.422 21.328 13.516 1 68.25 51 GLU B C 1
ATOM 3886 O O . GLU B 1 51 ? 16.312 21.516 14.008 1 68.25 51 GLU B O 1
ATOM 3891 N N . LYS B 1 52 ? 18.422 22.391 13.547 1 81.38 52 LYS B N 1
ATOM 3892 C CA . LYS B 1 52 ? 18.109 23.797 13.789 1 81.38 52 LYS B CA 1
ATOM 3893 C C . LYS B 1 52 ? 17.234 24.375 12.672 1 81.38 52 LYS B C 1
ATOM 3895 O O . LYS B 1 52 ? 17.438 24.062 11.5 1 81.38 52 LYS B O 1
ATOM 3900 N N . ASP B 1 53 ? 16.203 25.031 13.125 1 88.69 53 ASP B N 1
ATOM 3901 C CA . ASP B 1 53 ? 15.344 25.75 12.188 1 88.69 53 ASP B CA 1
ATOM 3902 C C . ASP B 1 53 ? 15.195 27.219 12.602 1 88.69 53 ASP B C 1
ATOM 3904 O O . ASP B 1 53 ? 14.547 27.516 13.602 1 88.69 53 ASP B O 1
ATOM 3908 N N . GLU B 1 54 ? 15.867 28.094 11.836 1 94.44 54 GLU B N 1
ATOM 3909 C CA . GLU B 1 54 ? 15.891 29.516 12.18 1 94.44 54 GLU B CA 1
ATOM 3910 C C . GLU B 1 54 ? 15.523 30.375 10.984 1 94.44 54 GLU B C 1
ATOM 3912 O O . GLU B 1 54 ? 15.648 29.938 9.836 1 94.44 54 GLU B O 1
ATOM 3917 N N . GLN B 1 55 ? 15.039 31.531 11.258 1 95.38 55 GLN B N 1
ATOM 3918 C CA . GLN B 1 55 ? 14.703 32.5 10.219 1 95.38 55 GLN B CA 1
ATOM 3919 C C . GLN B 1 55 ? 15.383 33.844 10.484 1 95.38 55 GLN B C 1
ATOM 3921 O O . GLN B 1 55 ? 15.633 34.188 11.641 1 95.38 55 GLN B O 1
ATOM 3926 N N . ASN B 1 56 ? 15.695 34.531 9.398 1 95.62 56 ASN B N 1
ATOM 3927 C CA . ASN B 1 56 ? 16.25 35.906 9.461 1 95.62 56 ASN B CA 1
ATOM 3928 C C . ASN B 1 56 ? 15.18 36.938 9.742 1 95.62 56 ASN B C 1
ATOM 3930 O O . ASN B 1 56 ? 14.312 37.188 8.898 1 95.62 56 ASN B O 1
ATOM 3934 N N . VAL B 1 57 ? 15.297 37.625 10.852 1 95.69 57 VAL B N 1
ATOM 3935 C CA . VAL B 1 57 ? 14.281 38.594 11.281 1 95.69 57 VAL B CA 1
ATOM 3936 C C . VAL B 1 57 ? 14.25 39.781 10.328 1 95.69 57 VAL B C 1
ATOM 3938 O O . VAL B 1 57 ? 13.18 40.344 10.055 1 95.69 57 VAL B O 1
ATOM 3941 N N . LEU B 1 58 ? 15.375 40.156 9.805 1 95.12 58 LEU B N 1
ATOM 3942 C CA . LEU B 1 58 ? 15.43 41.25 8.859 1 95.12 58 LEU B CA 1
ATOM 3943 C C . LEU B 1 58 ? 14.609 40.938 7.609 1 95.12 58 LEU B C 1
ATOM 3945 O O . LEU B 1 58 ? 13.969 41.844 7.055 1 95.12 58 LEU B O 1
ATOM 3949 N N . SER B 1 59 ? 14.727 39.75 7.215 1 96.38 59 SER B N 1
ATOM 3950 C CA . SER B 1 59 ? 13.945 39.344 6.055 1 96.38 59 SER B CA 1
ATOM 3951 C C . SER B 1 59 ? 12.453 39.438 6.34 1 96.38 59 SER B C 1
ATOM 3953 O O . SER B 1 59 ? 11.664 39.781 5.465 1 96.38 59 SER B O 1
ATOM 3955 N N . ILE B 1 60 ? 12.031 39.062 7.516 1 96.88 60 ILE B N 1
ATOM 3956 C CA . ILE B 1 60 ? 10.625 39.156 7.898 1 96.88 60 ILE B CA 1
ATOM 3957 C C . ILE B 1 60 ? 10.172 40.594 7.965 1 96.88 60 ILE B C 1
ATOM 3959 O O . ILE B 1 60 ? 9.078 40.938 7.52 1 96.88 60 ILE B O 1
ATOM 3963 N N . VAL B 1 61 ? 11 41.406 8.516 1 96.19 61 VAL B N 1
ATOM 3964 C CA . VAL B 1 61 ? 10.719 42.844 8.586 1 96.19 61 VAL B CA 1
ATOM 3965 C C . VAL B 1 61 ? 10.539 43.406 7.176 1 96.19 61 VAL B C 1
ATOM 3967 O O . VAL B 1 61 ? 9.602 44.156 6.918 1 96.19 61 VAL B O 1
ATOM 3970 N N . LYS B 1 62 ? 11.445 43.031 6.312 1 96.62 62 LYS B N 1
ATOM 3971 C CA . LYS B 1 62 ? 11.359 43.469 4.922 1 96.62 62 LYS B CA 1
ATOM 3972 C C . LYS B 1 62 ? 10.055 43 4.281 1 96.62 62 LYS B C 1
ATOM 3974 O O . LYS B 1 62 ? 9.414 43.75 3.547 1 96.62 62 LYS B O 1
ATOM 3979 N N . ALA B 1 63 ? 9.688 41.781 4.523 1 97.25 63 ALA B N 1
ATOM 3980 C CA . ALA B 1 63 ? 8.438 41.25 3.992 1 97.25 63 ALA B CA 1
ATOM 3981 C C . ALA B 1 63 ? 7.242 42.031 4.52 1 97.25 63 ALA B C 1
ATOM 3983 O O . ALA B 1 63 ? 6.285 42.281 3.781 1 97.25 63 ALA B O 1
ATOM 3984 N N . MET B 1 64 ? 7.289 42.406 5.777 1 96.62 64 MET B N 1
ATOM 3985 C CA . MET B 1 64 ? 6.23 43.188 6.395 1 96.62 64 MET B CA 1
ATOM 3986 C C . MET B 1 64 ? 6.113 44.562 5.73 1 96.62 64 MET B C 1
ATOM 3988 O O . MET B 1 64 ? 5.012 45.031 5.453 1 96.62 64 MET B O 1
ATOM 3992 N N . GLU B 1 65 ? 7.211 45.125 5.488 1 96.19 65 GLU B N 1
ATOM 3993 C CA . GLU B 1 65 ? 7.227 46.438 4.828 1 96.19 65 GLU B CA 1
ATOM 3994 C C . GLU B 1 65 ? 6.652 46.344 3.418 1 96.19 65 GLU B C 1
ATOM 3996 O O . GLU B 1 65 ? 5.883 47.219 3.002 1 96.19 65 GLU B O 1
ATOM 4001 N N . LEU B 1 66 ? 7.121 45.344 2.73 1 97.25 66 LEU B N 1
ATOM 4002 C CA . LEU B 1 66 ? 6.629 45.156 1.371 1 97.25 66 LEU B CA 1
ATOM 4003 C C . LEU B 1 66 ? 5.125 44.875 1.369 1 97.25 66 LEU B C 1
ATOM 4005 O O . LEU B 1 66 ? 4.402 45.406 0.514 1 97.25 66 LEU B O 1
ATOM 4009 N N . LEU B 1 67 ? 4.664 44.125 2.279 1 97.69 67 LEU B N 1
ATOM 4010 C CA . LEU B 1 67 ? 3.236 43.844 2.424 1 97.69 67 LEU B CA 1
ATOM 4011 C C . LEU B 1 67 ? 2.455 45.156 2.604 1 97.69 67 LEU B C 1
ATOM 4013 O O . LEU B 1 67 ? 1.464 45.375 1.911 1 97.69 67 LEU B O 1
ATOM 4017 N N . MET B 1 68 ? 2.914 46 3.553 1 97.38 68 MET B N 1
ATOM 4018 C CA . MET B 1 68 ? 2.221 47.219 3.883 1 97.38 68 MET B CA 1
ATOM 4019 C C . MET B 1 68 ? 2.215 48.188 2.691 1 97.38 68 MET B C 1
ATOM 4021 O O . MET B 1 68 ? 1.237 48.906 2.469 1 97.38 68 MET B O 1
ATOM 4025 N N . SER B 1 69 ? 3.283 48.125 1.953 1 96.75 69 SER B N 1
ATOM 4026 C CA . SER B 1 69 ? 3.406 49.031 0.809 1 96.75 69 SER B CA 1
ATOM 4027 C C . SER B 1 69 ? 2.408 48.656 -0.286 1 96.75 69 SER B C 1
ATOM 4029 O O . SER B 1 69 ? 2.105 49.5 -1.152 1 96.75 69 SER B O 1
ATOM 4031 N N . ARG B 1 70 ? 1.874 47.5 -0.251 1 97.06 70 ARG B N 1
ATOM 4032 C CA . ARG B 1 70 ? 0.952 47.031 -1.284 1 97.06 70 ARG B CA 1
ATOM 4033 C C . ARG B 1 70 ? -0.474 47.469 -0.986 1 97.06 70 ARG B C 1
ATOM 4035 O O . ARG B 1 70 ? -1.322 47.5 -1.88 1 97.06 70 ARG B O 1
ATOM 4042 N N . PHE B 1 71 ? -0.729 47.844 0.21 1 97.38 71 PHE B N 1
ATOM 4043 C CA . PHE B 1 71 ? -2.051 48.344 0.556 1 97.38 71 PHE B CA 1
ATOM 4044 C C . PHE B 1 71 ? -2.24 49.781 0.031 1 97.38 71 PHE B C 1
ATOM 4046 O O . PHE B 1 71 ? -1.276 50.531 -0.085 1 97.38 71 PHE B O 1
ATOM 4053 N N . SER B 1 72 ? -3.502 50.156 -0.282 1 96.31 72 SER B N 1
ATOM 4054 C CA . SER B 1 72 ? -3.828 51.531 -0.68 1 96.31 72 SER B CA 1
ATOM 4055 C C . SER B 1 72 ? -3.555 52.5 0.451 1 96.31 72 SER B C 1
ATOM 4057 O O . SER B 1 72 ? -4.008 52.312 1.579 1 96.31 72 SER B O 1
ATOM 4059 N N . SER B 1 73 ? -2.852 53.625 0.089 1 95.56 73 SER B N 1
ATOM 4060 C CA . SER B 1 73 ? -2.562 54.656 1.073 1 95.56 73 SER B CA 1
ATOM 4061 C C . SER B 1 73 ? -3.848 55.25 1.648 1 95.56 73 SER B C 1
ATOM 4063 O O . SER B 1 73 ? -3.904 55.594 2.832 1 95.56 73 SER B O 1
ATOM 4065 N N . HIS B 1 74 ? -4.773 55.344 0.823 1 96.06 74 HIS B N 1
ATOM 4066 C CA . HIS B 1 74 ? -6.074 55.844 1.239 1 96.06 74 HIS B CA 1
ATOM 4067 C C . HIS B 1 74 ? -6.695 54.969 2.32 1 96.06 74 HIS B C 1
ATOM 4069 O O . HIS B 1 74 ? -7.238 55.469 3.303 1 96.06 74 HIS B O 1
ATOM 4075 N N . ASN B 1 75 ? -6.637 53.719 2.174 1 97.06 75 ASN B N 1
ATOM 4076 C CA . ASN B 1 75 ? -7.227 52.781 3.127 1 97.06 75 ASN B CA 1
ATOM 4077 C C . ASN B 1 75 ? -6.414 52.719 4.422 1 97.06 75 ASN B C 1
ATOM 4079 O O . ASN B 1 75 ? -6.984 52.625 5.508 1 97.06 75 ASN B O 1
ATOM 4083 N N . LEU B 1 76 ? -5.137 52.781 4.332 1 97.62 76 LEU B N 1
ATOM 4084 C CA . LEU B 1 76 ? -4.277 52.688 5.508 1 97.62 76 LEU B CA 1
ATOM 4085 C C . LEU B 1 76 ? -4.539 53.875 6.449 1 97.62 76 LEU B C 1
ATOM 4087 O O . LEU B 1 76 ? -4.469 53.719 7.672 1 97.62 76 LEU B O 1
ATOM 4091 N N . LYS B 1 77 ? -4.832 54.969 5.914 1 96.75 77 LYS B N 1
ATOM 4092 C CA . LYS B 1 77 ? -5.094 56.188 6.715 1 96.75 77 LYS B CA 1
ATOM 4093 C C . LYS B 1 77 ? -6.375 56.031 7.527 1 96.75 77 LYS B C 1
ATOM 4095 O O . LYS B 1 77 ? -6.594 56.75 8.492 1 96.75 77 LYS B O 1
ATOM 4100 N N . ARG B 1 78 ? -7.172 55.062 7.176 1 97.12 78 ARG B N 1
ATOM 4101 C CA . ARG B 1 78 ? -8.477 54.875 7.805 1 97.12 78 ARG B CA 1
ATOM 4102 C C . ARG B 1 78 ? -8.422 53.781 8.859 1 97.12 78 ARG B C 1
ATOM 4104 O O . ARG B 1 78 ? -9.438 53.469 9.484 1 97.12 78 ARG B O 1
ATOM 4111 N N . VAL B 1 79 ? -7.312 53.25 9.094 1 98.06 79 VAL B N 1
ATOM 4112 C CA . VAL B 1 79 ? -7.168 52.156 10.031 1 98.06 79 VAL B CA 1
ATOM 4113 C C . VAL B 1 79 ? -7.328 52.688 11.461 1 98.06 79 VAL B C 1
ATOM 4115 O O . VAL B 1 79 ? -6.715 53.688 11.844 1 98.06 79 VAL B O 1
ATOM 4118 N N . LYS B 1 80 ? -8.141 51.906 12.281 1 97.88 80 LYS B N 1
ATOM 4119 C CA . LYS B 1 80 ? -8.398 52.312 13.656 1 97.88 80 LYS B CA 1
ATOM 4120 C C . LYS B 1 80 ? -7.934 51.25 14.648 1 97.88 80 LYS B C 1
ATOM 4122 O O . LYS B 1 80 ? -7.871 51.5 15.852 1 97.88 80 LYS B O 1
ATOM 4127 N N . GLY B 1 81 ? -7.609 50.156 14.211 1 98.25 81 GLY B N 1
ATOM 4128 C CA . GLY B 1 81 ? -7.121 49.062 15.031 1 98.25 81 GLY B CA 1
ATOM 4129 C C . GLY B 1 81 ? -6.238 48.094 14.266 1 98.25 81 GLY B C 1
ATOM 4130 O O . GLY B 1 81 ? -6.418 47.906 13.062 1 98.25 81 GLY B O 1
ATOM 4131 N N . ILE B 1 82 ? -5.273 47.469 14.93 1 98.62 82 ILE B N 1
ATOM 4132 C CA . ILE B 1 82 ? -4.34 46.531 14.336 1 98.62 82 ILE B CA 1
ATOM 4133 C C . ILE B 1 82 ? -4.324 45.25 15.148 1 98.62 82 ILE B C 1
ATOM 4135 O O . ILE B 1 82 ? -4.152 45.281 16.375 1 98.62 82 ILE B O 1
ATOM 4139 N N . GLY B 1 83 ? -4.598 44.125 14.539 1 98.62 83 GLY B N 1
ATOM 4140 C CA . GLY B 1 83 ? -4.383 42.812 15.102 1 98.62 83 GLY B CA 1
ATOM 4141 C C . GLY B 1 83 ? -3.295 42.031 14.383 1 98.62 83 GLY B C 1
ATOM 4142 O O . GLY B 1 83 ? -3.248 42 13.156 1 98.62 83 GLY B O 1
ATOM 4143 N N . ILE B 1 84 ? -2.365 41.406 15.156 1 98.62 84 ILE B N 1
ATOM 4144 C CA . ILE B 1 84 ? -1.262 40.656 14.57 1 98.62 84 ILE B CA 1
ATOM 4145 C C . ILE B 1 84 ? -1.29 39.219 15.086 1 98.62 84 ILE B C 1
ATOM 4147 O O . ILE B 1 84 ? -1.294 39 16.297 1 98.62 84 ILE B O 1
ATOM 4151 N N . SER B 1 85 ? -1.432 38.281 14.219 1 98.31 85 SER B N 1
ATOM 4152 C CA . SER B 1 85 ? -1.261 36.875 14.508 1 98.31 85 SER B CA 1
ATOM 4153 C C . SER B 1 85 ? -0.018 36.312 13.82 1 98.31 85 SER B C 1
ATOM 4155 O O . SER B 1 85 ? 0.647 37 13.062 1 98.31 85 SER B O 1
ATOM 4157 N N . GLY B 1 86 ? 0.304 35.031 14.086 1 97.25 86 GLY B N 1
ATOM 4158 C CA . GLY B 1 86 ? 1.449 34.469 13.398 1 97.25 86 GLY B CA 1
ATOM 4159 C C . GLY B 1 86 ? 1.849 33.094 13.938 1 97.25 86 GLY B C 1
ATOM 4160 O O . GLY B 1 86 ? 1.096 32.5 14.695 1 97.25 86 GLY B O 1
ATOM 4161 N N . GLN B 1 87 ? 3.025 32.656 13.359 1 95 87 GLN B N 1
ATOM 4162 C CA . GLN B 1 87 ? 3.598 31.375 13.758 1 95 87 GLN B CA 1
ATOM 4163 C C . GLN B 1 87 ? 3.873 31.328 15.258 1 95 87 GLN B C 1
ATOM 4165 O O . GLN B 1 87 ? 4.578 32.188 15.789 1 95 87 GLN B O 1
ATOM 4170 N N . MET B 1 88 ? 3.34 30.328 15.883 1 95.56 88 MET B N 1
ATOM 4171 C CA . MET B 1 88 ? 3.439 30.234 17.344 1 95.56 88 MET B CA 1
ATOM 4172 C C . MET B 1 88 ? 4.699 29.469 17.75 1 95.56 88 MET B C 1
ATOM 4174 O O . MET B 1 88 ? 5.5 29.094 16.891 1 95.56 88 MET B O 1
ATOM 4178 N N . HIS B 1 89 ? 5.031 29.438 19.078 1 95.31 89 HIS B N 1
ATOM 4179 C CA . HIS B 1 89 ? 6.062 28.625 19.719 1 95.31 89 HIS B CA 1
ATOM 4180 C C . HIS B 1 89 ? 7.434 29.281 19.594 1 95.31 89 HIS B C 1
ATOM 4182 O O . HIS B 1 89 ? 8.234 29.25 20.531 1 95.31 89 HIS B O 1
ATOM 4188 N N . GLY B 1 90 ? 7.715 29.938 18.453 1 95.69 90 GLY B N 1
ATOM 4189 C CA . GLY B 1 90 ? 9.047 30.453 18.172 1 95.69 90 GLY B CA 1
ATOM 4190 C C . GLY B 1 90 ? 9.484 31.547 19.125 1 95.69 90 GLY B C 1
ATOM 4191 O O . GLY B 1 90 ? 8.656 32.125 19.828 1 95.69 90 GLY B O 1
ATOM 4192 N N . VAL B 1 91 ? 10.852 31.828 19.078 1 96.5 91 VAL B N 1
ATOM 4193 C CA . VAL B 1 91 ? 11.383 32.812 20.016 1 96.5 91 VAL B CA 1
ATOM 4194 C C . VAL B 1 91 ? 12.367 33.719 19.297 1 96.5 91 VAL B C 1
ATOM 4196 O O . VAL B 1 91 ? 13.148 33.281 18.453 1 96.5 91 VAL B O 1
ATOM 4199 N N . ILE B 1 92 ? 12.234 34.906 19.594 1 96.44 92 ILE B N 1
ATOM 4200 C CA . ILE B 1 92 ? 13.203 35.938 19.203 1 96.44 92 ILE B CA 1
ATOM 4201 C C . ILE B 1 92 ? 13.711 36.656 20.453 1 96.44 92 ILE B C 1
ATOM 4203 O O . ILE B 1 92 ? 12.969 36.812 21.422 1 96.44 92 ILE B O 1
ATOM 4207 N N . LEU B 1 93 ? 14.961 36.906 20.453 1 96.12 93 LEU B N 1
ATOM 4208 C CA . LEU B 1 93 ? 15.578 37.781 21.484 1 96.12 93 LEU B CA 1
ATOM 4209 C C . LEU B 1 93 ? 16.031 39.094 20.875 1 96.12 93 LEU B C 1
ATOM 4211 O O . LEU B 1 93 ? 16.547 39.125 19.766 1 96.12 93 LEU B O 1
ATOM 4215 N N . TRP B 1 94 ? 15.758 40.188 21.625 1 95.81 94 TRP B N 1
ATOM 4216 C CA . TRP B 1 94 ? 16.234 41.469 21.125 1 95.81 94 TRP B CA 1
ATOM 4217 C C . TRP B 1 94 ? 16.531 42.406 22.281 1 95.81 94 TRP B C 1
ATOM 4219 O O . TRP B 1 94 ? 16.156 42.156 23.422 1 95.81 94 TRP B O 1
ATOM 4229 N N . ARG B 1 95 ? 17.359 43.375 22.031 1 94.31 95 ARG B N 1
ATOM 4230 C CA . ARG B 1 95 ? 17.688 44.438 22.984 1 94.31 95 ARG B CA 1
ATOM 4231 C C . ARG B 1 95 ? 16.719 45.594 22.859 1 94.31 95 ARG B C 1
ATOM 4233 O O . ARG B 1 95 ? 16.344 45.969 21.75 1 94.31 95 ARG B O 1
ATOM 4240 N N . ASN B 1 96 ? 16.406 46.125 24.047 1 90.5 96 ASN B N 1
ATOM 4241 C CA . ASN B 1 96 ? 15.594 47.344 24 1 90.5 96 ASN B CA 1
ATOM 4242 C C . ASN B 1 96 ? 16.203 48.406 23.062 1 90.5 96 ASN B C 1
ATOM 4244 O O . ASN B 1 96 ? 17.375 48.719 23.188 1 90.5 96 ASN B O 1
ATOM 4248 N N . GLY B 1 97 ? 15.383 48.812 22.094 1 89.31 97 GLY B N 1
ATOM 4249 C CA . GLY B 1 97 ? 15.867 49.781 21.125 1 89.31 97 GLY B CA 1
ATOM 4250 C C . GLY B 1 97 ? 16.562 49.125 19.938 1 89.31 97 GLY B C 1
ATOM 4251 O O . GLY B 1 97 ? 16.875 49.812 18.953 1 89.31 97 GLY B O 1
ATOM 4252 N N . GLY B 1 98 ? 16.844 47.875 20.016 1 92.5 98 GLY B N 1
ATOM 4253 C CA . GLY B 1 98 ? 17.484 47.156 18.922 1 92.5 98 GLY B CA 1
ATOM 4254 C C . GLY B 1 98 ? 16.609 47.094 17.672 1 92.5 98 GLY B C 1
ATOM 4255 O O . GLY B 1 98 ? 17.125 47 16.562 1 92.5 98 GLY B O 1
ATOM 4256 N N . ILE B 1 99 ? 15.398 47.062 17.828 1 93.31 99 ILE B N 1
ATOM 4257 C CA . ILE B 1 99 ? 14.383 47.156 16.781 1 93.31 99 ILE B CA 1
ATOM 4258 C C . ILE B 1 99 ? 13.352 48.219 17.172 1 93.31 99 ILE B C 1
ATOM 4260 O O . ILE B 1 99 ? 12.867 48.25 18.297 1 93.31 99 ILE B O 1
ATOM 4264 N N . LYS B 1 100 ? 13.094 49.125 16.281 1 93.81 100 LYS B N 1
ATOM 4265 C CA . LYS B 1 100 ? 12.211 50.25 16.625 1 93.81 100 LYS B CA 1
ATOM 4266 C C . LYS B 1 100 ? 11.438 50.719 15.391 1 93.81 100 LYS B C 1
ATOM 4268 O O . LYS B 1 100 ? 11.789 50.375 14.258 1 93.81 100 LYS B O 1
ATOM 4273 N N . LEU B 1 101 ? 10.328 51.344 15.734 1 95.19 101 LEU B N 1
ATOM 4274 C CA . LEU B 1 101 ? 9.594 52.094 14.711 1 95.19 101 LEU B CA 1
ATOM 4275 C C . LEU B 1 101 ? 10.148 53.5 14.547 1 95.19 101 LEU B C 1
ATOM 4277 O O . LEU B 1 101 ? 10.125 54.281 15.484 1 95.19 101 LEU B O 1
ATOM 4281 N N . GLU B 1 102 ? 10.766 53.75 13.367 1 92.38 102 GLU B N 1
ATOM 4282 C CA . GLU B 1 102 ? 11.367 55.031 13.062 1 92.38 102 GLU B CA 1
ATOM 4283 C C . GLU B 1 102 ? 11.078 55.469 11.625 1 92.38 102 GLU B C 1
ATOM 4285 O O . GLU B 1 102 ? 11.258 54.656 10.695 1 92.38 102 GLU B O 1
ATOM 4290 N N . ASN B 1 103 ? 10.648 56.688 11.461 1 93.19 103 ASN B N 1
ATOM 4291 C CA . ASN B 1 103 ? 10.344 57.281 10.148 1 93.19 103 ASN B CA 1
ATOM 4292 C C . ASN B 1 103 ? 9.352 56.406 9.375 1 93.19 103 ASN B C 1
ATOM 4294 O O . ASN B 1 103 ? 9.547 56.125 8.195 1 93.19 103 ASN B O 1
ATOM 4298 N N . GLY B 1 104 ? 8.484 55.844 10.133 1 93.75 104 GLY B N 1
ATOM 4299 C CA . GLY B 1 104 ? 7.379 55.125 9.516 1 93.75 104 GLY B CA 1
ATOM 4300 C C . GLY B 1 104 ? 7.727 53.688 9.156 1 93.75 104 GLY B C 1
ATOM 4301 O O . GLY B 1 104 ? 6.953 53 8.477 1 93.75 104 GLY B O 1
ATOM 4302 N N . ARG B 1 105 ? 8.914 53.25 9.57 1 95.25 105 ARG B N 1
ATOM 4303 C CA . ARG B 1 105 ? 9.375 51.906 9.242 1 95.25 105 ARG B CA 1
ATOM 4304 C C . ARG B 1 105 ? 9.953 51.219 10.461 1 95.25 105 ARG B C 1
ATOM 4306 O O . ARG B 1 105 ? 10.492 51.875 11.359 1 95.25 105 ARG B O 1
ATOM 4313 N N . ILE B 1 106 ? 9.727 49.938 10.516 1 94.5 106 ILE B N 1
ATOM 4314 C CA . ILE B 1 106 ? 10.414 49.156 11.523 1 94.5 106 ILE B CA 1
ATOM 4315 C C . ILE B 1 106 ? 11.867 48.938 11.109 1 94.5 106 ILE B C 1
ATOM 4317 O O . ILE B 1 106 ? 12.141 48.438 10.008 1 94.5 106 ILE B O 1
ATOM 4321 N N . ILE B 1 107 ? 12.797 49.281 11.953 1 93.19 107 ILE B N 1
ATOM 4322 C CA . ILE B 1 107 ? 14.203 49.156 11.602 1 93.19 107 ILE B CA 1
ATOM 4323 C C . ILE B 1 107 ? 14.961 48.438 12.711 1 93.19 107 ILE B C 1
ATOM 4325 O O . ILE B 1 107 ? 14.602 48.531 13.883 1 93.19 107 ILE B O 1
ATOM 4329 N N . VAL B 1 108 ? 15.906 47.719 12.289 1 90.62 108 VAL B N 1
ATOM 4330 C CA . VAL B 1 108 ? 16.859 47.156 13.219 1 90.62 108 VAL B CA 1
ATOM 4331 C C . VAL B 1 108 ? 18.062 48.094 13.383 1 90.62 108 VAL B C 1
ATOM 4333 O O . VAL B 1 108 ? 18.734 48.406 12.414 1 90.62 108 VAL B O 1
ATOM 4336 N N . THR B 1 109 ? 18.344 48.531 14.547 1 87.75 109 THR B N 1
ATOM 4337 C CA . THR B 1 109 ? 19.203 49.688 14.805 1 87.75 109 THR B CA 1
ATOM 4338 C C . THR B 1 109 ? 20.672 49.25 14.875 1 87.75 109 THR B C 1
ATOM 4340 O O . THR B 1 109 ? 21.562 50.031 14.586 1 87.75 109 THR B O 1
ATOM 4343 N N . GLN B 1 110 ? 20.938 48.094 15.43 1 84.56 110 GLN B N 1
ATOM 4344 C CA . GLN B 1 110 ? 22.312 47.656 15.578 1 84.56 110 GLN B CA 1
ATOM 4345 C C . GLN B 1 110 ? 22.453 46.188 15.18 1 84.56 110 GLN B C 1
ATOM 4347 O O . GLN B 1 110 ? 21.531 45.406 15.352 1 84.56 110 GLN B O 1
ATOM 4352 N N . LYS B 1 111 ? 23.672 45.938 14.68 1 77.75 111 LYS B N 1
ATOM 4353 C CA . LYS B 1 111 ? 24 44.562 14.367 1 77.75 111 LYS B CA 1
ATOM 4354 C C . LYS B 1 111 ? 23.938 43.688 15.617 1 77.75 111 LYS B C 1
ATOM 4356 O O . LYS B 1 111 ? 24.359 44.094 16.688 1 77.75 111 LYS B O 1
ATOM 4361 N N . ASP B 1 112 ? 23.375 42.688 15.641 1 84.75 112 ASP B N 1
ATOM 4362 C CA . ASP B 1 112 ? 23.312 41.688 16.703 1 84.75 112 ASP B CA 1
ATOM 4363 C C . ASP B 1 112 ? 22.375 42.125 17.828 1 84.75 112 ASP B C 1
ATOM 4365 O O . ASP B 1 112 ? 22.469 41.625 18.953 1 84.75 112 ASP B O 1
ATOM 4369 N N . SER B 1 113 ? 21.594 43.188 17.547 1 91.88 113 SER B N 1
ATOM 4370 C CA . SER B 1 113 ? 20.641 43.656 18.547 1 91.88 113 SER B CA 1
ATOM 4371 C C . SER B 1 113 ? 19.359 42.781 18.531 1 91.88 113 SER B C 1
ATOM 4373 O O . SER B 1 113 ? 18.516 42.938 19.406 1 91.88 113 SER B O 1
ATOM 4375 N N . VAL B 1 114 ? 19.219 42 17.547 1 94.69 114 VAL B N 1
ATOM 4376 C CA . VAL B 1 114 ? 18.094 41.062 17.391 1 94.69 114 VAL B CA 1
ATOM 4377 C C . VAL B 1 114 ? 18.609 39.688 17 1 94.69 114 VAL B C 1
ATOM 4379 O O . VAL B 1 114 ? 19.484 39.562 16.141 1 94.69 114 VAL B O 1
ATOM 4382 N N . SER B 1 115 ? 18.234 38.719 17.656 1 94.44 115 SER B N 1
ATOM 4383 C CA . SER B 1 115 ? 18.625 37.344 17.312 1 94.44 115 SER B CA 1
ATOM 4384 C C . SER B 1 115 ? 17.891 36.844 16.078 1 94.44 115 SER B C 1
ATOM 4386 O O . SER B 1 115 ? 16.969 37.5 15.586 1 94.44 115 SER B O 1
ATOM 4388 N N . SER B 1 116 ? 18.344 35.688 15.547 1 94.75 116 SER B N 1
ATOM 4389 C CA . SER B 1 116 ? 17.484 34.969 14.609 1 94.75 116 SER B CA 1
ATOM 4390 C C . SER B 1 116 ? 16.203 34.5 15.289 1 94.75 116 SER B C 1
ATOM 4392 O O . SER B 1 116 ? 16.156 34.375 16.516 1 94.75 116 SER B O 1
ATOM 4394 N N . LEU B 1 117 ? 15.188 34.312 14.516 1 96.56 117 LEU B N 1
ATOM 4395 C CA . LEU B 1 117 ? 13.969 33.656 15.016 1 96.56 117 LEU B CA 1
ATOM 4396 C C . LEU B 1 117 ? 14.125 32.156 15.031 1 96.56 117 LEU B C 1
ATOM 4398 O O . LEU B 1 117 ? 14.289 31.531 13.977 1 96.56 117 LEU B O 1
ATOM 4402 N N . VAL B 1 118 ? 14.188 31.578 16.188 1 95.31 118 VAL B N 1
ATOM 4403 C CA . VAL B 1 118 ? 14.078 30.125 16.281 1 95.31 118 VAL B CA 1
ATOM 4404 C C . VAL B 1 118 ? 12.617 29.719 16.094 1 95.31 118 VAL B C 1
ATOM 4406 O O . VAL B 1 118 ? 11.75 30.078 16.891 1 95.31 118 VAL B O 1
ATOM 4409 N N . THR B 1 119 ? 12.328 28.906 15.094 1 94.19 119 THR B N 1
ATOM 4410 C CA . THR B 1 119 ? 10.945 28.656 14.703 1 94.19 119 THR B CA 1
ATOM 4411 C C . THR B 1 119 ? 10.383 27.453 15.445 1 94.19 119 THR B C 1
ATOM 4413 O O . THR B 1 119 ? 11.109 26.766 16.172 1 94.19 119 THR B O 1
ATOM 4416 N N . TRP B 1 120 ? 9.086 27.25 15.305 1 91 120 TRP B N 1
ATOM 4417 C CA . TRP B 1 120 ? 8.352 26.141 15.891 1 91 120 TRP B CA 1
ATOM 4418 C C . TRP B 1 120 ? 8.883 24.812 15.359 1 91 120 TRP B C 1
ATOM 4420 O O . TRP B 1 120 ? 8.68 23.766 15.984 1 91 120 TRP B O 1
ATOM 4430 N N . GLN B 1 121 ? 9.57 24.844 14.234 1 85.5 121 GLN B N 1
ATOM 4431 C CA . GLN B 1 121 ? 10.055 23.641 13.586 1 85.5 121 GLN B CA 1
ATOM 4432 C C . GLN B 1 121 ? 11.414 23.219 14.141 1 85.5 121 GLN B C 1
ATOM 4434 O O . GLN B 1 121 ? 11.961 22.188 13.758 1 85.5 121 GLN B O 1
ATOM 4439 N N . ASP B 1 122 ? 11.977 24 15.039 1 90 122 ASP B N 1
ATOM 4440 C CA . ASP B 1 122 ? 13.328 23.766 15.523 1 90 122 ASP B CA 1
ATOM 4441 C C . ASP B 1 122 ? 13.406 22.5 16.375 1 90 122 ASP B C 1
ATOM 4443 O O . ASP B 1 122 ? 12.516 22.219 17.172 1 90 122 ASP B O 1
ATOM 4447 N N . GLY B 1 123 ? 14.445 21.703 16.141 1 86.31 123 GLY B N 1
ATOM 4448 C CA . GLY B 1 123 ? 14.594 20.422 16.812 1 86.31 123 GLY B CA 1
ATOM 4449 C C . GLY B 1 123 ? 15.789 20.375 17.75 1 86.31 123 GLY B C 1
ATOM 4450 O O . GLY B 1 123 ? 16.234 19.297 18.141 1 86.31 123 GLY B O 1
ATOM 4451 N N . ARG B 1 124 ? 16.328 21.484 18.109 1 88.75 124 ARG B N 1
ATOM 4452 C CA . ARG B 1 124 ? 17.578 21.484 18.875 1 88.75 124 ARG B CA 1
ATOM 4453 C C . ARG B 1 124 ? 17.375 20.875 20.25 1 88.75 124 ARG B C 1
ATOM 4455 O O . ARG B 1 124 ? 18.312 20.328 20.828 1 88.75 124 ARG B O 1
ATOM 4462 N N . CYS B 1 125 ? 16.219 21.062 20.797 1 91.81 125 CYS B N 1
ATOM 4463 C CA . CYS B 1 125 ? 15.922 20.469 22.094 1 91.81 125 CYS B CA 1
ATOM 4464 C C . CYS B 1 125 ? 15.531 19 21.953 1 91.81 125 CYS B C 1
ATOM 4466 O O . CYS B 1 125 ? 14.344 18.688 21.844 1 91.81 125 CYS B O 1
ATOM 4468 N N . SER B 1 126 ? 16.484 18.141 22.094 1 87.88 126 SER B N 1
ATOM 4469 C CA . SER B 1 126 ? 16.281 16.703 21.938 1 87.88 126 SER B CA 1
ATOM 4470 C C . SER B 1 126 ? 15.43 16.156 23.078 1 87.88 126 SER B C 1
ATOM 4472 O O . SER B 1 126 ? 15.211 16.828 24.078 1 87.88 126 SER B O 1
ATOM 4474 N N . LYS B 1 127 ? 14.984 14.836 22.859 1 86.38 127 LYS B N 1
ATOM 4475 C CA . LYS B 1 127 ? 14.227 14.156 23.906 1 86.38 127 LYS B CA 1
ATOM 4476 C C . LYS B 1 127 ? 15.047 14.07 25.203 1 86.38 127 LYS B C 1
ATOM 4478 O O . LYS B 1 127 ? 14.508 14.234 26.297 1 86.38 127 LYS B O 1
ATOM 4483 N N . ASN B 1 128 ? 16.297 13.766 25.062 1 91.12 128 ASN B N 1
ATOM 4484 C CA . ASN B 1 128 ? 17.188 13.688 26.203 1 91.12 128 ASN B CA 1
ATOM 4485 C C . ASN B 1 128 ? 17.297 15.031 26.922 1 91.12 128 ASN B C 1
ATOM 4487 O O . ASN B 1 128 ? 17.281 15.094 28.141 1 91.12 128 ASN B O 1
ATOM 4491 N N . PHE B 1 129 ? 17.391 16.078 26.156 1 92.12 129 PHE B N 1
ATOM 4492 C CA . PHE B 1 129 ? 17.484 17.406 26.75 1 92.12 129 PHE B CA 1
ATOM 4493 C C . PHE B 1 129 ? 16.203 17.766 27.5 1 92.12 129 PHE B C 1
ATOM 4495 O O . PHE B 1 129 ? 16.234 18.25 28.625 1 92.12 129 PHE B O 1
ATOM 4502 N N . LEU B 1 130 ? 15.117 17.5 26.859 1 93 130 LEU B N 1
ATOM 4503 C CA . LEU B 1 130 ? 13.82 17.812 27.453 1 93 130 LEU B CA 1
ATOM 4504 C C . LEU B 1 130 ? 13.617 17.078 28.766 1 93 130 LEU B C 1
ATOM 4506 O O . LEU B 1 130 ? 13 17.609 29.688 1 93 130 LEU B O 1
ATOM 4510 N N . SER B 1 131 ? 14.18 15.953 28.812 1 93.25 131 SER B N 1
ATOM 4511 C CA . SER B 1 131 ? 14.031 15.148 30.016 1 93.25 131 SER B CA 1
ATOM 4512 C C . SER B 1 131 ? 14.812 15.742 31.188 1 93.25 131 SER B C 1
ATOM 4514 O O . SER B 1 131 ? 14.555 15.43 32.344 1 93.25 131 SER B O 1
ATOM 4516 N N . THR B 1 132 ? 15.789 16.562 30.875 1 94.94 132 THR B N 1
ATOM 4517 C CA . THR B 1 132 ? 16.609 17.172 31.906 1 94.94 132 THR B CA 1
ATOM 4518 C C . THR B 1 132 ? 15.914 18.406 32.469 1 94.94 132 THR B C 1
ATOM 4520 O O . THR B 1 132 ? 16.312 18.922 33.531 1 94.94 132 THR B O 1
ATOM 4523 N N . LEU B 1 133 ? 14.891 18.906 31.875 1 95.81 133 LEU B N 1
ATOM 4524 C CA . LEU B 1 133 ? 14.219 20.125 32.312 1 95.81 133 LEU B CA 1
ATOM 4525 C C . LEU B 1 133 ? 13.227 19.828 33.438 1 95.81 133 LEU B C 1
ATOM 4527 O O . LEU B 1 133 ? 12.781 18.688 33.594 1 95.81 133 LEU B O 1
ATOM 4531 N N . PRO B 1 134 ? 12.953 20.906 34.219 1 95.56 134 PRO B N 1
ATOM 4532 C CA . PRO B 1 134 ? 11.961 20.688 35.25 1 95.56 134 PRO B CA 1
ATOM 4533 C C . PRO B 1 134 ? 10.609 20.25 34.719 1 95.56 134 PRO B C 1
ATOM 4535 O O . PRO B 1 134 ? 10.18 20.734 33.656 1 95.56 134 PRO B O 1
ATOM 4538 N N . LYS B 1 135 ? 9.93 19.422 35.469 1 94.44 135 LYS B N 1
ATOM 4539 C CA . LYS B 1 135 ? 8.617 18.953 35.062 1 94.44 135 LYS B CA 1
ATOM 4540 C C . LYS B 1 135 ? 7.559 20.047 35.25 1 94.44 135 LYS B C 1
ATOM 4542 O O . LYS B 1 135 ? 7.496 20.688 36.281 1 94.44 135 LYS B O 1
ATOM 4547 N N . THR B 1 136 ? 6.848 20.297 34.219 1 94.06 136 THR B N 1
ATOM 4548 C CA . THR B 1 136 ? 5.746 21.25 34.281 1 94.06 136 THR B CA 1
ATOM 4549 C C . THR B 1 136 ? 4.547 20.641 35 1 94.06 136 THR B C 1
ATOM 4551 O O . THR B 1 136 ? 4.406 19.422 35.062 1 94.06 136 THR B O 1
ATOM 4554 N N . ASN B 1 137 ? 3.678 21.516 35.562 1 91.31 137 ASN B N 1
ATOM 4555 C CA . ASN B 1 137 ? 2.443 21.062 36.188 1 91.31 137 ASN B CA 1
ATOM 4556 C C . ASN B 1 137 ? 1.307 20.938 35.188 1 91.31 137 ASN B C 1
ATOM 4558 O O . ASN B 1 137 ? 0.208 20.5 35.531 1 91.31 137 ASN B O 1
ATOM 4562 N N . GLN B 1 138 ? 1.599 21.312 33.969 1 86.31 138 GLN B N 1
ATOM 4563 C CA . GLN B 1 138 ? 0.568 21.312 32.938 1 86.31 138 GLN B CA 1
ATOM 4564 C C . GLN B 1 138 ? 0.456 19.953 32.281 1 86.31 138 GLN B C 1
ATOM 4566 O O . GLN B 1 138 ? 1.384 19.141 32.344 1 86.31 138 GLN B O 1
ATOM 4571 N N . SER B 1 139 ? -0.713 19.734 31.703 1 77.88 139 SER B N 1
ATOM 4572 C CA . SER B 1 139 ? -0.991 18.438 31.078 1 77.88 139 SER B CA 1
ATOM 4573 C C . SER B 1 139 ? -0.266 18.312 29.75 1 77.88 139 SER B C 1
ATOM 4575 O O . SER B 1 139 ? 0.049 17.203 29.312 1 77.88 139 SER B O 1
ATOM 4577 N N . ILE B 1 140 ? -0.031 19.391 29.078 1 78.81 140 ILE B N 1
ATOM 4578 C CA . ILE B 1 140 ? 0.645 19.359 27.781 1 78.81 140 ILE B CA 1
ATOM 4579 C C . ILE B 1 140 ? 2.154 19.266 27.984 1 78.81 140 ILE B C 1
ATOM 4581 O O . ILE B 1 140 ? 2.756 20.141 28.625 1 78.81 140 ILE B O 1
ATOM 4585 N N . PRO B 1 141 ? 2.689 18.234 27.438 1 82.44 141 PRO B N 1
ATOM 4586 C CA . PRO B 1 141 ? 4.137 18.094 27.609 1 82.44 141 PRO B CA 1
ATOM 4587 C C . PRO B 1 141 ? 4.938 19.125 26.812 1 82.44 141 PRO B C 1
ATOM 4589 O O . PRO B 1 141 ? 4.473 19.594 25.781 1 82.44 141 PRO B O 1
ATOM 4592 N N . LEU B 1 142 ? 6.137 19.344 27.359 1 89.56 142 LEU B N 1
ATOM 4593 C CA . LEU B 1 142 ? 7.062 20.234 26.656 1 89.56 142 LEU B CA 1
ATOM 4594 C C . LEU B 1 142 ? 7.578 19.578 25.391 1 89.56 142 LEU B C 1
ATOM 4596 O O . LEU B 1 142 ? 7.852 18.375 25.359 1 89.56 142 LEU B O 1
ATOM 4600 N N . SER B 1 143 ? 7.703 20.422 24.391 1 88.62 143 SER B N 1
ATOM 4601 C CA . SER B 1 143 ? 8.211 19.938 23.125 1 88.62 143 SER B CA 1
ATOM 4602 C C . SER B 1 143 ? 9.336 20.812 22.594 1 88.62 143 SER B C 1
ATOM 4604 O O . SER B 1 143 ? 9.461 21.969 23 1 88.62 143 SER B O 1
ATOM 4606 N N . THR B 1 144 ? 10.133 20.156 21.672 1 89.31 144 THR B N 1
ATOM 4607 C CA . THR B 1 144 ? 11.102 20.969 20.953 1 89.31 144 THR B CA 1
ATOM 4608 C C . THR B 1 144 ? 10.406 22.047 20.141 1 89.31 144 THR B C 1
ATOM 4610 O O . THR B 1 144 ? 9.258 21.875 19.719 1 89.31 144 THR B O 1
ATOM 4613 N N . GLY B 1 145 ? 11.039 23.219 20.047 1 90.25 145 GLY B N 1
ATOM 4614 C CA . GLY B 1 145 ? 10.445 24.344 19.344 1 90.25 145 GLY B CA 1
ATOM 4615 C C . GLY B 1 145 ? 9.688 25.281 20.266 1 90.25 145 GLY B C 1
ATOM 4616 O O . GLY B 1 145 ? 9.398 26.422 19.891 1 90.25 145 GLY B O 1
ATOM 4617 N N . TYR B 1 146 ? 9.32 24.766 21.438 1 95 146 TYR B N 1
ATOM 4618 C CA . TYR B 1 146 ? 8.641 25.625 22.406 1 95 146 TYR B CA 1
ATOM 4619 C C . TYR B 1 146 ? 9.586 26.703 22.922 1 95 146 TYR B C 1
ATOM 4621 O O . TYR B 1 146 ? 10.766 26.438 23.172 1 95 146 TYR B O 1
ATOM 4629 N N . GLY B 1 147 ? 9.117 27.859 23.109 1 96.5 147 GLY B N 1
ATOM 4630 C CA . GLY B 1 147 ? 9.93 29 23.5 1 96.5 147 GLY B CA 1
ATOM 4631 C C . GLY B 1 147 ? 10.695 28.781 24.781 1 96.5 147 GLY B C 1
ATOM 4632 O O . GLY B 1 147 ? 11.883 29.078 24.875 1 96.5 147 GLY B O 1
ATOM 4633 N N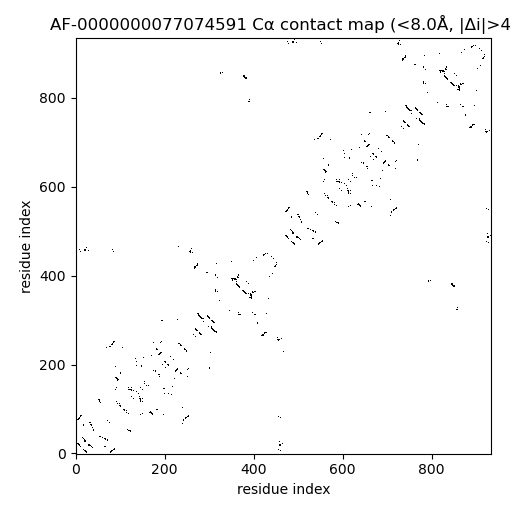 . CYS B 1 148 ? 10.055 28.219 25.781 1 96.81 148 CYS B N 1
ATOM 4634 C CA . CYS B 1 148 ? 10.734 28.016 27.047 1 96.81 148 CYS B CA 1
ATOM 4635 C C . CYS B 1 148 ? 11.805 26.938 26.938 1 96.81 148 CYS B C 1
ATOM 4637 O O . CYS B 1 148 ? 12.852 27.031 27.578 1 96.81 148 CYS B O 1
ATOM 4639 N N . ALA B 1 149 ? 11.531 25.906 26.203 1 95.12 149 ALA B N 1
ATOM 4640 C CA . ALA B 1 149 ? 12.562 24.906 25.969 1 95.12 149 ALA B CA 1
ATOM 4641 C C . ALA B 1 149 ? 13.789 25.516 25.297 1 95.12 149 ALA B C 1
ATOM 4643 O O . ALA B 1 149 ? 14.922 25.234 25.688 1 95.12 149 ALA B O 1
ATOM 4644 N N . THR B 1 150 ? 13.516 26.312 24.266 1 94.5 150 THR B N 1
ATOM 4645 C CA . THR B 1 150 ? 14.594 26.984 23.547 1 94.5 150 THR B CA 1
ATOM 4646 C C . THR B 1 150 ? 15.383 27.906 24.484 1 94.5 150 THR B C 1
ATOM 4648 O O . THR B 1 150 ? 16.609 27.938 24.422 1 94.5 150 THR B O 1
ATOM 4651 N N . LEU B 1 151 ? 14.781 28.641 25.297 1 95.56 151 LEU B N 1
ATOM 4652 C CA . LEU B 1 151 ? 15.445 29.531 26.234 1 95.56 151 LEU B CA 1
ATOM 4653 C C . LEU B 1 151 ? 16.266 28.75 27.25 1 95.56 151 LEU B C 1
ATOM 4655 O O . LEU B 1 151 ? 17.359 29.188 27.641 1 95.56 151 LEU B O 1
ATOM 4659 N N . PHE B 1 152 ? 15.695 27.625 27.688 1 95.12 152 PHE B N 1
ATOM 4660 C CA . PHE B 1 152 ? 16.484 26.719 28.531 1 95.12 152 PHE B CA 1
ATOM 4661 C C . PHE B 1 152 ? 17.75 26.281 27.797 1 95.12 152 PHE B C 1
ATOM 4663 O O . PHE B 1 152 ? 18.828 26.203 28.391 1 95.12 152 PHE B O 1
ATOM 4670 N N . TRP B 1 153 ? 17.562 25.922 26.578 1 93.25 153 TRP B N 1
ATOM 4671 C CA . TRP B 1 153 ? 18.703 25.484 25.766 1 93.25 153 TRP B CA 1
ATOM 4672 C C . TRP B 1 153 ? 19.797 26.547 25.734 1 93.25 153 TRP B C 1
ATOM 4674 O O . TRP B 1 153 ? 20.969 26.234 25.938 1 93.25 153 TRP B O 1
ATOM 4684 N N . TYR B 1 154 ? 19.453 27.828 25.5 1 92.06 154 TYR B N 1
ATOM 4685 C CA . TYR B 1 154 ? 20.406 28.938 25.484 1 92.06 154 TYR B CA 1
ATOM 4686 C C . TYR B 1 154 ? 21.031 29.109 26.859 1 92.06 154 TYR B C 1
ATOM 4688 O O . TYR B 1 154 ? 22.234 29.406 26.969 1 92.06 154 TYR B O 1
ATOM 4696 N N . SER B 1 155 ? 20.266 28.922 27.859 1 92.25 155 SER B N 1
ATOM 4697 C CA . SER B 1 155 ? 20.75 29.172 29.219 1 92.25 155 SER B CA 1
ATOM 4698 C C . SER B 1 155 ? 21.734 28.094 29.672 1 92.25 155 SER B C 1
ATOM 4700 O O . SER B 1 155 ? 22.547 28.312 30.562 1 92.25 155 SER B O 1
ATOM 4702 N N . ARG B 1 156 ? 21.656 26.953 29.062 1 90.38 156 ARG B N 1
ATOM 4703 C CA . ARG B 1 156 ? 22.5 25.828 29.469 1 90.38 156 ARG B CA 1
ATOM 4704 C C . ARG B 1 156 ? 23.656 25.641 28.516 1 90.38 156 ARG B C 1
ATOM 4706 O O . ARG B 1 156 ? 24.531 24.797 28.734 1 90.38 156 ARG B O 1
ATOM 4713 N N . ALA B 1 157 ? 23.609 26.359 27.5 1 84.38 157 ALA B N 1
ATOM 4714 C CA . ALA B 1 157 ? 24.719 26.297 26.547 1 84.38 157 ALA B CA 1
ATOM 4715 C C . ALA B 1 157 ? 26 26.875 27.141 1 84.38 157 ALA B C 1
ATOM 4717 O O . ALA B 1 157 ? 25.938 27.672 28.078 1 84.38 157 ALA B O 1
ATOM 4718 N N . SER B 1 158 ? 27.156 26.453 26.625 1 75.56 158 SER B N 1
ATOM 4719 C CA . SER B 1 158 ? 28.453 26.891 27.125 1 75.56 158 SER B CA 1
ATOM 4720 C C . SER B 1 158 ? 28.625 28.391 27 1 75.56 158 SER B C 1
ATOM 4722 O O . SER B 1 158 ? 29.266 29.031 27.828 1 75.56 158 SER B O 1
ATOM 4724 N N . ASP B 1 159 ? 28.062 28.969 26 1 72.69 159 ASP B N 1
ATOM 4725 C CA . ASP B 1 159 ? 28.188 30.406 25.766 1 72.69 159 ASP B CA 1
ATOM 4726 C C . ASP B 1 159 ? 26.922 31.156 26.188 1 72.69 159 ASP B C 1
ATOM 4728 O O . ASP B 1 159 ? 26.641 32.25 25.688 1 72.69 159 ASP B O 1
ATOM 4732 N N . ALA B 1 160 ? 26.219 30.531 27.203 1 76.31 160 ALA B N 1
ATOM 4733 C CA . ALA B 1 160 ? 24.922 31.047 27.609 1 76.31 160 ALA B CA 1
ATOM 4734 C C . ALA B 1 160 ? 25.016 32.5 28.047 1 76.31 160 ALA B C 1
ATOM 4736 O O . ALA B 1 160 ? 24.219 33.344 27.641 1 76.31 160 ALA B O 1
ATOM 4737 N N . GLU B 1 161 ? 25.938 32.781 28.953 1 72 161 GLU B N 1
ATOM 4738 C CA . GLU B 1 161 ? 26.062 34.125 29.516 1 72 161 GLU B CA 1
ATOM 4739 C C . GLU B 1 161 ? 26.312 35.156 28.422 1 72 161 GLU B C 1
ATOM 4741 O O . GLU B 1 161 ? 25.688 36.219 28.422 1 72 161 GLU B O 1
ATOM 4746 N N . SER B 1 162 ? 27.078 34.75 27.516 1 72.06 162 SER B N 1
ATOM 4747 C CA . SER B 1 162 ? 27.422 35.688 26.453 1 72.06 162 SER B CA 1
ATOM 4748 C C . SER B 1 162 ? 26.266 35.875 25.484 1 72.06 162 SER B C 1
ATOM 4750 O O . SER B 1 162 ? 25.984 36.969 25.031 1 72.06 162 SER B O 1
ATOM 4752 N N . THR B 1 163 ? 25.5 34.906 25.266 1 80.75 163 THR B N 1
ATOM 4753 C CA . THR B 1 163 ? 24.438 35 24.266 1 80.75 163 THR B CA 1
ATOM 4754 C C . THR B 1 163 ? 23.203 35.656 24.844 1 80.75 163 THR B C 1
ATOM 4756 O O . THR B 1 163 ? 22.672 36.594 24.25 1 80.75 163 THR B O 1
ATOM 4759 N N . LEU B 1 164 ? 22.828 35.25 26.031 1 87.38 164 LEU B N 1
ATOM 4760 C CA . LEU B 1 164 ? 21.578 35.781 26.609 1 87.38 164 LEU B CA 1
ATOM 4761 C C . LEU B 1 164 ? 21.797 37.156 27.172 1 87.38 164 LEU B C 1
ATOM 4763 O O . LEU B 1 164 ? 20.844 37.969 27.25 1 87.38 164 LEU B O 1
ATOM 4767 N N . SER B 1 165 ? 23.016 37.469 27.531 1 85.88 165 SER B N 1
ATOM 4768 C CA . SER B 1 165 ? 23.312 38.75 28.125 1 85.88 165 SER B CA 1
ATOM 4769 C C . SER B 1 165 ? 23.219 39.875 27.078 1 85.88 165 SER B C 1
ATOM 4771 O O . SER B 1 165 ? 23.094 41.062 27.422 1 85.88 165 SER B O 1
ATOM 4773 N N . LEU B 1 166 ? 23.188 39.5 25.875 1 88.56 166 LEU B N 1
ATOM 4774 C CA . LEU B 1 166 ? 23.141 40.469 24.781 1 88.56 166 LEU B CA 1
ATOM 4775 C C . LEU B 1 166 ? 21.734 41.031 24.656 1 88.56 166 LEU B C 1
ATOM 4777 O O . LEU B 1 166 ? 21.547 42.094 24.016 1 88.56 166 LEU B O 1
ATOM 4781 N N . TYR B 1 167 ? 20.812 40.344 25.25 1 93.38 167 TYR B N 1
ATOM 4782 C CA . TYR B 1 167 ? 19.422 40.719 25.047 1 93.38 167 TYR B CA 1
ATOM 4783 C C . TYR B 1 167 ? 18.719 40.969 26.375 1 93.38 167 TYR B C 1
ATOM 4785 O O . TYR B 1 167 ? 19.172 40.469 27.406 1 93.38 167 TYR B O 1
ATOM 4793 N N . ASP B 1 168 ? 17.672 41.781 26.328 1 94.25 168 ASP B N 1
ATOM 4794 C CA . ASP B 1 168 ? 16.922 42.031 27.547 1 94.25 168 ASP B CA 1
ATOM 4795 C C . ASP B 1 168 ? 15.422 41.781 27.328 1 94.25 168 ASP B C 1
ATOM 4797 O O . ASP B 1 168 ? 14.602 42.062 28.203 1 94.25 168 ASP B O 1
ATOM 4801 N N . ARG B 1 169 ? 15.078 41.281 26.125 1 94.94 169 ARG B N 1
ATOM 4802 C CA . ARG B 1 169 ? 13.688 41 25.781 1 94.94 169 ARG B CA 1
ATOM 4803 C C . ARG B 1 169 ? 13.578 39.688 25 1 94.94 169 ARG B C 1
ATOM 4805 O O . ARG B 1 169 ? 14.508 39.312 24.281 1 94.94 169 ARG B O 1
ATOM 4812 N N . THR B 1 170 ? 12.469 39.094 25.219 1 96.56 170 THR B N 1
ATOM 4813 C CA . THR B 1 170 ? 12.156 37.906 24.422 1 96.56 170 THR B CA 1
ATOM 4814 C C . THR B 1 170 ? 10.664 37.875 24.109 1 96.56 170 THR B C 1
ATOM 4816 O O . THR B 1 170 ? 9.867 38.562 24.734 1 96.56 170 THR B O 1
ATOM 4819 N N . GLY B 1 171 ? 10.266 37.125 23.156 1 97.81 171 GLY B N 1
ATOM 4820 C CA . GLY B 1 171 ? 8.898 36.875 22.719 1 97.81 171 GLY B CA 1
ATOM 4821 C C . GLY B 1 171 ? 8.805 36.188 21.391 1 97.81 171 GLY B C 1
ATOM 4822 O O . GLY B 1 171 ? 9.82 35.75 20.828 1 97.81 171 GLY B O 1
ATOM 4823 N N . THR B 1 172 ? 7.602 35.969 20.922 1 98.25 172 THR B N 1
ATOM 4824 C CA . THR B 1 172 ? 7.414 35.562 19.531 1 98.25 172 THR B CA 1
ATOM 4825 C C . THR B 1 172 ? 7.684 36.719 18.578 1 98.25 172 THR B C 1
ATOM 4827 O O . THR B 1 172 ? 7.844 37.844 19 1 98.25 172 THR B O 1
ATOM 4830 N N . ILE B 1 173 ? 7.77 36.406 17.328 1 98 173 ILE B N 1
ATOM 4831 C CA . ILE B 1 173 ? 8.016 37.469 16.344 1 98 173 ILE B CA 1
ATOM 4832 C C . ILE B 1 173 ? 6.867 38.469 16.359 1 98 173 ILE B C 1
ATOM 4834 O O . ILE B 1 173 ? 7.082 39.656 16.172 1 98 173 ILE B O 1
ATOM 4838 N N . MET B 1 174 ? 5.684 38 16.594 1 98.31 174 MET B N 1
ATOM 4839 C CA . MET B 1 174 ? 4.531 38.906 16.672 1 98.31 174 MET B CA 1
ATOM 4840 C C . MET B 1 174 ? 4.613 39.781 17.906 1 98.31 174 MET B C 1
ATOM 4842 O O . MET B 1 174 ? 4.258 40.969 17.844 1 98.31 174 MET B O 1
ATOM 4846 N N . ASP B 1 175 ? 5.023 39.219 19 1 98.44 175 ASP B N 1
ATOM 4847 C CA . ASP B 1 175 ? 5.199 40 20.219 1 98.44 175 ASP B CA 1
ATOM 4848 C C . ASP B 1 175 ? 6.176 41.156 20 1 98.44 175 ASP B C 1
ATOM 4850 O O . ASP B 1 175 ? 5.961 42.281 20.484 1 98.44 175 ASP B O 1
ATOM 4854 N N . CYS B 1 176 ? 7.211 40.812 19.359 1 97.75 176 CYS B N 1
ATOM 4855 C CA . CYS B 1 176 ? 8.211 41.812 19.047 1 97.75 176 CYS B CA 1
ATOM 4856 C C . CYS B 1 176 ? 7.609 42.938 18.234 1 97.75 176 CYS B C 1
ATOM 4858 O O . CYS B 1 176 ? 7.812 44.125 18.547 1 97.75 176 CYS B O 1
ATOM 4860 N N . PHE B 1 177 ? 6.863 42.625 17.203 1 98 177 PHE B N 1
ATOM 4861 C CA . PHE B 1 177 ? 6.266 43.625 16.344 1 98 177 PHE B CA 1
ATOM 4862 C C . PHE B 1 177 ? 5.289 44.5 17.141 1 98 177 PHE B C 1
ATOM 4864 O O . PHE B 1 177 ? 5.277 45.719 16.984 1 98 177 PHE B O 1
ATOM 4871 N N . VAL B 1 178 ? 4.484 43.875 17.938 1 98.38 178 VAL B N 1
ATOM 4872 C CA . VAL B 1 178 ? 3.533 44.625 18.75 1 98.38 178 VAL B CA 1
ATOM 4873 C C . VAL B 1 178 ? 4.285 45.594 19.688 1 98.38 178 VAL B C 1
ATOM 4875 O O . VAL B 1 178 ? 3.91 46.75 19.828 1 98.38 178 VAL B O 1
ATOM 4878 N N . SER B 1 179 ? 5.301 45.062 20.375 1 97.62 179 SER B N 1
ATOM 4879 C CA . SER B 1 179 ? 6.117 45.875 21.266 1 97.62 179 SER B CA 1
ATOM 4880 C C . SER B 1 179 ? 6.711 47.062 20.531 1 97.62 179 SER B C 1
ATOM 4882 O O . SER B 1 179 ? 6.691 48.188 21.047 1 97.62 179 SER B O 1
ATOM 4884 N N . VAL B 1 180 ? 7.227 46.844 19.359 1 96.69 180 VAL B N 1
ATOM 4885 C CA . VAL B 1 180 ? 7.895 47.875 18.562 1 96.69 180 VAL B CA 1
ATOM 4886 C C . VAL B 1 180 ? 6.879 48.906 18.094 1 96.69 180 VAL B C 1
ATOM 4888 O O . VAL B 1 180 ? 7.133 50.125 18.188 1 96.69 180 VAL B O 1
ATOM 4891 N N . LEU B 1 181 ? 5.746 48.469 17.609 1 97.69 181 LEU B N 1
ATOM 4892 C CA . LEU B 1 181 ? 4.715 49.375 17.109 1 97.69 181 LEU B CA 1
ATOM 4893 C C . LEU B 1 181 ? 4.199 50.281 18.234 1 97.69 181 LEU B C 1
ATOM 4895 O O . LEU B 1 181 ? 3.896 51.438 18 1 97.69 181 LEU B O 1
ATOM 4899 N N . CYS B 1 182 ? 4.121 49.75 19.391 1 97.38 182 CYS B N 1
ATOM 4900 C CA . CYS B 1 182 ? 3.584 50.5 20.531 1 97.38 182 CYS B CA 1
ATOM 4901 C C . CYS B 1 182 ? 4.68 51.281 21.234 1 97.38 182 CYS B C 1
ATOM 4903 O O . CYS B 1 182 ? 4.391 52.125 22.062 1 97.38 182 CYS B O 1
ATOM 4905 N N . GLY B 1 183 ? 5.898 51.031 20.844 1 95.06 183 GLY B N 1
ATOM 4906 C CA . GLY B 1 183 ? 6.984 51.656 21.578 1 95.06 183 GLY B CA 1
ATOM 4907 C C . GLY B 1 183 ? 7.02 51.281 23.047 1 95.06 183 GLY B C 1
ATOM 4908 O O . GLY B 1 183 ? 7.316 52.125 23.891 1 95.06 183 GLY B O 1
ATOM 4909 N N . SER B 1 184 ? 6.715 50.125 23.328 1 91.44 184 SER B N 1
ATOM 4910 C CA . SER B 1 184 ? 6.57 49.688 24.719 1 91.44 184 SER B CA 1
ATOM 4911 C C . SER B 1 184 ? 7.93 49.375 25.344 1 91.44 184 SER B C 1
ATOM 4913 O O . SER B 1 184 ? 8.836 48.906 24.672 1 91.44 184 SER B O 1
ATOM 4915 N N . THR B 1 185 ? 8.016 49.625 26.641 1 87.06 185 THR B N 1
ATOM 4916 C CA . THR B 1 185 ? 9.219 49.281 27.391 1 87.06 185 THR B CA 1
ATOM 4917 C C . THR B 1 185 ? 9.164 47.844 27.875 1 87.06 185 THR B C 1
ATOM 4919 O O . THR B 1 185 ? 10.195 47.25 28.234 1 87.06 185 THR B O 1
ATOM 4922 N N . GLU B 1 186 ? 8.008 47.312 27.938 1 92.69 186 GLU B N 1
ATOM 4923 C CA . GLU B 1 186 ? 7.855 45.906 28.344 1 92.69 186 GLU B CA 1
ATOM 4924 C C . GLU B 1 186 ? 7.258 45.094 27.203 1 92.69 186 GLU B C 1
ATOM 4926 O O . GLU B 1 186 ? 6.578 45.625 26.328 1 92.69 186 GLU B O 1
ATOM 4931 N N . VAL B 1 187 ? 7.551 43.812 27.219 1 96.62 187 VAL B N 1
ATOM 4932 C CA . VAL B 1 187 ? 6.965 42.906 26.234 1 96.62 187 VAL B CA 1
ATOM 4933 C C . VAL B 1 187 ? 5.707 42.25 26.812 1 96.62 187 VAL B C 1
ATOM 4935 O O . VAL B 1 187 ? 5.719 41.75 27.938 1 96.62 187 VAL B O 1
ATOM 4938 N N . ILE B 1 188 ? 4.621 42.406 26.125 1 97.69 188 ILE B N 1
ATOM 4939 C CA . ILE B 1 188 ? 3.352 41.781 26.5 1 97.69 188 ILE B CA 1
ATOM 4940 C C . ILE B 1 188 ? 3.027 40.625 25.562 1 97.69 188 ILE B C 1
ATOM 4942 O O . ILE B 1 188 ? 3.195 40.75 24.344 1 97.69 188 ILE B O 1
ATOM 4946 N N . MET B 1 189 ? 2.66 39.5 26.094 1 98.25 189 MET B N 1
ATOM 4947 C CA . MET B 1 189 ? 2.344 38.281 25.375 1 98.25 189 MET B CA 1
ATOM 4948 C C . MET B 1 189 ? 0.938 37.812 25.703 1 98.25 189 MET B C 1
ATOM 4950 O O . MET B 1 189 ? 0.481 37.938 26.828 1 98.25 189 MET B O 1
ATOM 4954 N N . SER B 1 190 ? 0.248 37.312 24.734 1 98 190 SER B N 1
ATOM 4955 C CA . SER B 1 190 ? -1.07 36.75 25 1 98 190 SER B CA 1
ATOM 4956 C C . SER B 1 190 ? -0.959 35.406 25.672 1 98 190 SER B C 1
ATOM 4958 O O . SER B 1 190 ? 0.067 34.719 25.562 1 98 190 SER B O 1
ATOM 4960 N N . SER B 1 191 ? -2.051 35 26.375 1 96.5 191 SER B N 1
ATOM 4961 C CA . SER B 1 191 ? -2.125 33.688 26.969 1 96.5 191 SER B CA 1
ATOM 4962 C C . SER B 1 191 ? -1.993 32.594 25.906 1 96.5 191 SER B C 1
ATOM 4964 O O . SER B 1 191 ? -1.508 31.5 26.203 1 96.5 191 SER B O 1
ATOM 4966 N N . GLN B 1 192 ? -2.43 32.875 24.703 1 97.06 192 GLN B N 1
ATOM 4967 C CA . GLN B 1 192 ? -2.312 31.953 23.594 1 97.06 192 GLN B CA 1
ATOM 4968 C C . GLN B 1 192 ? -0.852 31.625 23.297 1 97.06 192 GLN B C 1
ATOM 4970 O O . GLN B 1 192 ? -0.463 30.453 23.281 1 97.06 192 GLN B O 1
ATOM 4975 N N . ASN B 1 193 ? -0.087 32.625 23.109 1 97.81 193 ASN B N 1
ATOM 4976 C CA . ASN B 1 193 ? 1.328 32.438 22.781 1 97.81 193 ASN B CA 1
ATOM 4977 C C . ASN B 1 193 ? 2.113 31.938 24 1 97.81 193 ASN B C 1
ATOM 4979 O O . ASN B 1 193 ? 3.072 31.188 23.844 1 97.81 193 ASN B O 1
ATOM 4983 N N . ALA B 1 194 ? 1.717 32.375 25.172 1 97.44 194 ALA B N 1
ATOM 4984 C CA . ALA B 1 194 ? 2.379 31.906 26.375 1 97.44 194 ALA B CA 1
ATOM 4985 C C . ALA B 1 194 ? 2.199 30.406 26.547 1 97.44 194 ALA B C 1
ATOM 4987 O O . ALA B 1 194 ? 3.154 29.688 26.859 1 97.44 194 ALA B O 1
ATOM 4988 N N . ASN B 1 195 ? 0.997 29.984 26.406 1 95.69 195 ASN B N 1
ATOM 4989 C CA . ASN B 1 195 ? 0.725 28.562 26.469 1 95.69 195 ASN B CA 1
ATOM 4990 C C . ASN B 1 195 ? 1.571 27.781 25.469 1 95.69 195 ASN B C 1
ATOM 4992 O O . ASN B 1 195 ? 2.068 26.688 25.781 1 95.69 195 ASN B O 1
ATOM 4996 N N . SER B 1 196 ? 1.71 28.281 24.312 1 95.38 196 SER B N 1
ATOM 4997 C CA . SER B 1 196 ? 2.469 27.609 23.266 1 95.38 196 SER B CA 1
ATOM 4998 C C . SER B 1 196 ? 3.947 27.516 23.625 1 95.38 196 SER B C 1
ATOM 5000 O O . SER B 1 196 ? 4.676 26.688 23.078 1 95.38 196 SER B O 1
ATOM 5002 N N . TRP B 1 197 ? 4.441 28.344 24.516 1 96.94 197 TRP B N 1
ATOM 5003 C CA . TRP B 1 197 ? 5.848 28.359 24.906 1 96.94 197 TRP B CA 1
ATOM 5004 C C . TRP B 1 197 ? 6.133 27.281 25.953 1 96.94 197 TRP B C 1
ATOM 5006 O O . TRP B 1 197 ? 7.289 26.922 26.188 1 96.94 197 TRP B O 1
ATOM 5016 N N . GLY B 1 198 ? 5.113 26.828 26.672 1 95.38 198 GLY B N 1
ATOM 5017 C CA . GLY B 1 198 ? 5.293 25.891 27.766 1 95.38 198 GLY B CA 1
ATOM 5018 C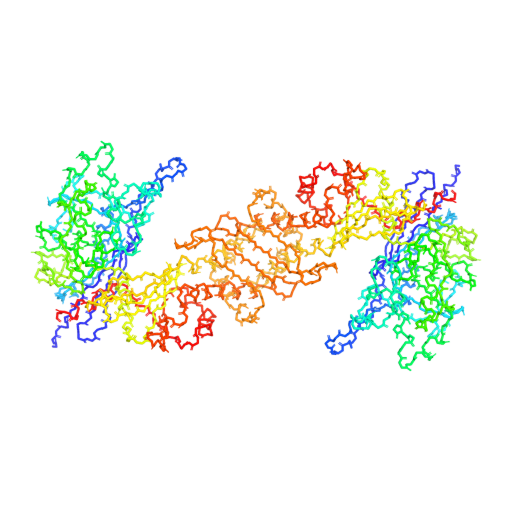 C . GLY B 1 198 ? 5.492 26.578 29.109 1 95.38 198 GLY B C 1
ATOM 5019 O O . GLY B 1 198 ? 5.773 27.766 29.156 1 95.38 198 GLY B O 1
ATOM 5020 N N . TYR B 1 199 ? 5.258 25.812 30.219 1 96.69 199 TYR B N 1
ATOM 5021 C CA . TYR B 1 199 ? 5.375 26.266 31.609 1 96.69 199 TYR B CA 1
ATOM 5022 C C . TYR B 1 199 ? 4.414 27.422 31.875 1 96.69 199 TYR B C 1
ATOM 5024 O O . TYR B 1 199 ? 4.797 28.422 32.469 1 96.69 199 TYR B O 1
ATOM 5032 N N . PHE B 1 200 ? 3.252 27.266 31.359 1 95.69 200 PHE B N 1
ATOM 5033 C CA . PHE B 1 200 ? 2.221 28.281 31.531 1 95.69 200 PHE B CA 1
ATOM 5034 C C . PHE B 1 200 ? 0.964 27.688 32.156 1 95.69 200 PHE B C 1
ATOM 5036 O O . PHE B 1 200 ? 0.412 26.719 31.625 1 95.69 200 PHE B O 1
ATOM 5043 N N . ASP B 1 201 ? 0.579 28.25 33.25 1 92.31 201 ASP B N 1
ATOM 5044 C CA . ASP B 1 201 ? -0.654 27.859 33.938 1 92.31 201 ASP B CA 1
ATOM 5045 C C . ASP B 1 201 ? -1.856 28.594 33.344 1 92.31 201 ASP B C 1
ATOM 5047 O O . ASP B 1 201 ? -2.139 29.734 33.75 1 92.31 201 ASP B O 1
ATOM 5051 N N . VAL B 1 202 ? -2.568 27.969 32.531 1 87.94 202 VAL B N 1
ATOM 5052 C CA . VAL B 1 202 ? -3.674 28.578 31.781 1 87.94 202 VAL B CA 1
ATOM 5053 C C . VAL B 1 202 ? -4.77 29 32.75 1 87.94 202 VAL B C 1
ATOM 5055 O O . VAL B 1 202 ? -5.391 30.047 32.594 1 87.94 202 VAL B O 1
ATOM 5058 N N . LYS B 1 203 ? -5.039 28.234 33.719 1 84.81 203 LYS B N 1
ATOM 5059 C CA . LYS B 1 203 ? -6.109 28.5 34.688 1 84.81 203 LYS B CA 1
ATOM 5060 C C . LYS B 1 203 ? -5.879 29.812 35.438 1 84.81 203 LYS B C 1
ATOM 5062 O O . LYS B 1 203 ? -6.82 30.562 35.656 1 84.81 203 LYS B O 1
ATOM 5067 N N . ASN B 1 204 ? -4.656 30.031 35.75 1 88.25 204 ASN B N 1
ATOM 5068 C CA . ASN B 1 204 ? -4.34 31.234 36.531 1 88.25 204 ASN B CA 1
ATOM 5069 C C . ASN B 1 204 ? -3.691 32.312 35.656 1 88.25 204 ASN B C 1
ATOM 5071 O O . ASN B 1 204 ? -3.357 33.375 36.125 1 88.25 204 ASN B O 1
ATOM 5075 N N . ASN B 1 205 ? -3.502 32.031 34.438 1 90.94 205 ASN B N 1
ATOM 5076 C CA . ASN B 1 205 ? -2.934 32.969 33.469 1 90.94 205 ASN B CA 1
ATOM 5077 C C . ASN B 1 205 ? -1.571 33.5 33.906 1 90.94 205 ASN B C 1
ATOM 5079 O O . ASN B 1 205 ? -1.334 34.688 33.906 1 90.94 205 ASN B O 1
ATOM 5083 N N . THR B 1 206 ? -0.728 32.594 34.344 1 94.19 206 THR B N 1
ATOM 5084 C CA . THR B 1 206 ? 0.606 32.938 34.812 1 94.19 206 THR B CA 1
ATOM 5085 C C . THR B 1 206 ? 1.632 31.906 34.375 1 94.19 206 THR B C 1
ATOM 5087 O O . THR B 1 206 ? 1.288 30.734 34.156 1 94.19 206 THR B O 1
ATOM 5090 N N . TRP B 1 207 ? 2.844 32.406 34.281 1 97.25 207 TRP B N 1
ATOM 5091 C CA . TRP B 1 207 ? 3.943 31.469 34.094 1 97.25 207 TRP B CA 1
ATOM 5092 C C . TRP B 1 207 ? 4.117 30.594 35.312 1 97.25 207 TRP B C 1
ATOM 5094 O O . TRP B 1 207 ? 3.723 30.969 36.438 1 97.25 207 TRP B O 1
ATOM 5104 N N . GLU B 1 208 ? 4.695 29.438 35.062 1 96.44 208 GLU B N 1
ATOM 5105 C CA . GLU B 1 208 ? 5.113 28.625 36.188 1 96.44 208 GLU B CA 1
ATOM 5106 C C . GLU B 1 208 ? 6.457 29.094 36.75 1 96.44 208 GLU B C 1
ATOM 5108 O O . GLU B 1 208 ? 7.434 28.344 36.719 1 96.44 208 GLU B O 1
ATOM 5113 N N . TYR B 1 209 ? 6.469 30.203 37.438 1 96.12 209 TYR B N 1
ATOM 5114 C CA . TYR B 1 209 ? 7.672 30.922 37.844 1 96.12 209 TYR B CA 1
ATOM 5115 C C . TYR B 1 209 ? 8.531 30.078 38.781 1 96.12 209 TYR B C 1
ATOM 5117 O O . TYR B 1 209 ? 9.75 30 38.594 1 96.12 209 TYR B O 1
ATOM 5125 N N . ASP B 1 210 ? 7.934 29.453 39.688 1 95.94 210 ASP B N 1
ATOM 5126 C CA . ASP B 1 210 ? 8.688 28.703 40.688 1 95.94 210 ASP B CA 1
ATOM 5127 C C . ASP B 1 210 ? 9.445 27.547 40.062 1 95.94 210 ASP B C 1
ATOM 5129 O O . ASP B 1 210 ? 10.609 27.312 40.344 1 95.94 210 ASP B O 1
ATOM 5133 N N . ILE B 1 211 ? 8.766 26.906 39.188 1 96.44 211 ILE B N 1
ATOM 5134 C CA . ILE B 1 211 ? 9.367 25.781 38.5 1 96.44 211 ILE B CA 1
ATOM 5135 C C . ILE B 1 211 ? 10.508 26.266 37.594 1 96.44 211 ILE B C 1
ATOM 5137 O O . ILE B 1 211 ? 11.586 25.656 37.562 1 96.44 211 ILE B O 1
ATOM 5141 N N . LEU B 1 212 ? 10.273 27.328 36.906 1 96.62 212 LEU B N 1
ATOM 5142 C CA . LEU B 1 212 ? 11.273 27.891 36 1 96.62 212 LEU B CA 1
ATOM 5143 C C . LEU B 1 212 ? 12.492 28.375 36.781 1 96.62 212 LEU B C 1
ATOM 5145 O O . LEU B 1 212 ? 13.633 28.109 36.375 1 96.62 212 LEU B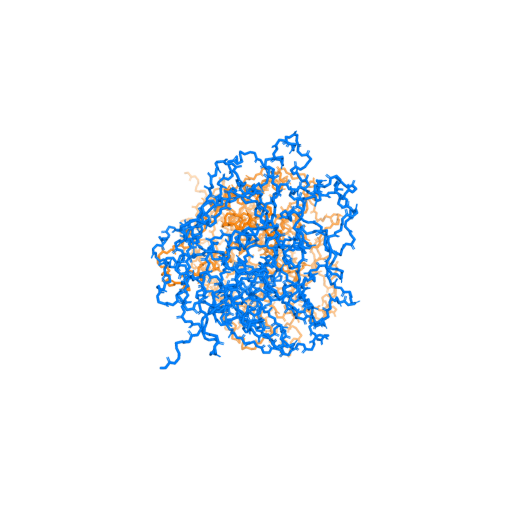 O 1
ATOM 5149 N N . LYS B 1 213 ? 12.258 28.984 37.812 1 94.94 213 LYS B N 1
ATOM 5150 C CA . LYS B 1 213 ? 13.352 29.484 38.656 1 94.94 213 LYS B CA 1
ATOM 5151 C C . LYS B 1 213 ? 14.188 28.328 39.188 1 94.94 213 LYS B C 1
ATOM 5153 O O . LYS B 1 213 ? 15.422 28.422 39.25 1 94.94 213 LYS B O 1
ATOM 5158 N N . GLU B 1 214 ? 13.539 27.344 39.625 1 94.44 214 GLU B N 1
ATOM 5159 C CA . GLU B 1 214 ? 14.234 26.172 40.125 1 94.44 214 GLU B CA 1
ATOM 5160 C C . GLU B 1 214 ? 15.156 25.578 39.062 1 94.44 214 GLU B C 1
ATOM 5162 O O . GLU B 1 214 ? 16.203 25 39.406 1 94.44 214 GLU B O 1
ATOM 5167 N N . GLY B 1 215 ? 14.789 25.734 37.906 1 94.5 215 GLY B N 1
ATOM 5168 C CA . GLY B 1 215 ? 15.586 25.203 36.812 1 94.5 215 GLY B CA 1
ATOM 5169 C C . GLY B 1 215 ? 16.625 26.172 36.312 1 94.5 215 GLY B C 1
ATOM 5170 O O . GLY B 1 215 ? 17.234 25.953 35.281 1 94.5 215 GLY B O 1
ATOM 5171 N N . SER B 1 216 ? 16.75 27.297 36.938 1 92.31 216 SER B N 1
ATOM 5172 C CA . SER B 1 216 ? 17.703 28.328 36.562 1 92.31 216 SER B CA 1
ATOM 5173 C C . SER B 1 216 ? 17.328 28.984 35.219 1 92.31 216 SER B C 1
ATOM 5175 O O . SER B 1 216 ? 18.203 29.266 34.406 1 92.31 216 SER B O 1
ATOM 5177 N N . PHE B 1 217 ? 16.078 28.984 34.969 1 94.19 217 PHE B N 1
ATOM 5178 C CA . PHE B 1 217 ? 15.523 29.703 33.812 1 94.19 217 PHE B CA 1
ATOM 5179 C C . PHE B 1 217 ? 15.68 31.203 34 1 94.19 217 PHE B C 1
ATOM 5181 O O . PHE B 1 217 ? 15.594 31.719 35.094 1 94.19 217 PHE B O 1
ATOM 5188 N N . PRO B 1 218 ? 16 31.938 32.969 1 92.56 218 PRO B N 1
ATOM 5189 C CA . PRO B 1 218 ? 16.047 33.406 33.062 1 92.56 218 PRO B CA 1
ATOM 5190 C C . PRO B 1 218 ? 14.656 34.031 33.125 1 92.56 218 PRO B C 1
ATOM 5192 O O . PRO B 1 218 ? 14.203 34.656 32.156 1 92.56 218 PRO B O 1
ATOM 5195 N N . VAL B 1 219 ? 14.031 34.062 34.219 1 94.44 219 VAL B N 1
ATOM 5196 C CA . VAL B 1 219 ? 12.641 34.438 34.406 1 94.44 219 VAL B CA 1
ATOM 5197 C C . VAL B 1 219 ? 12.469 35.938 34.125 1 94.44 219 VAL B C 1
ATOM 5199 O O . VAL B 1 219 ? 11.375 36.375 33.75 1 94.44 219 VAL B O 1
ATOM 5202 N N . HIS B 1 220 ? 13.539 36.719 34.25 1 91.19 220 HIS B N 1
ATOM 5203 C CA . HIS B 1 220 ? 13.461 38.156 34.031 1 91.19 220 HIS B CA 1
ATOM 5204 C C . HIS B 1 220 ? 13.188 38.469 32.562 1 91.19 220 HIS B C 1
ATOM 5206 O O . HIS B 1 220 ? 12.742 39.562 32.25 1 91.19 220 HIS B O 1
ATOM 5212 N N . LEU B 1 221 ? 13.375 37.531 31.719 1 93.5 221 LEU B N 1
ATOM 5213 C CA . LEU B 1 221 ? 13.18 37.719 30.281 1 93.5 221 LEU B CA 1
ATOM 5214 C C . LEU B 1 221 ? 11.742 37.406 29.875 1 93.5 221 LEU B C 1
ATOM 5216 O O . LEU B 1 221 ? 11.312 37.781 28.781 1 93.5 221 LEU B O 1
ATOM 5220 N N . LEU B 1 222 ? 10.984 36.781 30.734 1 96.44 222 LEU B N 1
ATOM 5221 C CA . LEU B 1 222 ? 9.641 36.375 30.375 1 96.44 222 LEU B CA 1
ATOM 5222 C C . LEU B 1 222 ? 8.727 37.562 30.172 1 96.44 222 LEU B C 1
ATOM 5224 O O . LEU B 1 222 ? 8.727 38.5 30.984 1 96.44 222 LEU B O 1
ATOM 5228 N N . PRO B 1 223 ? 7.938 37.531 29.125 1 97.5 223 PRO B N 1
ATOM 5229 C CA . PRO B 1 223 ? 6.977 38.625 28.922 1 97.5 223 PRO B CA 1
ATOM 5230 C C . PRO B 1 223 ? 5.836 38.594 29.938 1 97.5 223 PRO B C 1
ATOM 5232 O O . PRO B 1 223 ? 5.527 37.562 30.5 1 97.5 223 PRO B O 1
ATOM 5235 N N . ARG B 1 224 ? 5.266 39.781 30.156 1 97 224 ARG B N 1
ATOM 5236 C CA . ARG B 1 224 ? 4.012 39.844 30.891 1 97 224 ARG B CA 1
ATOM 5237 C C . ARG B 1 224 ? 2.859 39.281 30.062 1 97 224 ARG B C 1
ATOM 5239 O O . ARG B 1 224 ? 2.746 39.562 28.875 1 97 224 ARG B O 1
ATOM 5246 N N . VAL B 1 225 ? 1.982 38.5 30.75 1 97.38 225 VAL B N 1
ATOM 5247 C CA . VAL B 1 225 ? 0.969 37.781 29.984 1 97.38 225 VAL B CA 1
ATOM 5248 C C . VAL B 1 225 ? -0.397 38.438 30.203 1 97.38 225 VAL B C 1
ATOM 5250 O O . VAL B 1 225 ? -0.739 38.812 31.312 1 97.38 225 VAL B O 1
ATOM 5253 N N . VAL B 1 226 ? -1.148 38.594 29.109 1 96.75 226 VAL B N 1
ATOM 5254 C CA . VAL B 1 226 ? -2.535 39.031 29.172 1 96.75 226 VAL B CA 1
ATOM 5255 C C . VAL B 1 226 ? -3.42 38.094 28.359 1 96.75 226 VAL B C 1
ATOM 5257 O O . VAL B 1 226 ? -2.922 37.312 27.547 1 96.75 226 VAL B O 1
ATOM 5260 N N . SER B 1 227 ? -4.734 38.125 28.641 1 94.69 227 SER B N 1
ATOM 5261 C CA . SER B 1 227 ? -5.676 37.312 27.875 1 94.69 227 SER B CA 1
ATOM 5262 C C . SER B 1 227 ? -5.945 37.938 26.5 1 94.69 227 SER B C 1
ATOM 5264 O O . SER B 1 227 ? -5.902 39.156 26.359 1 94.69 227 SER B O 1
ATOM 5266 N N . ALA B 1 228 ? -6.16 37.125 25.516 1 95 228 ALA B N 1
ATOM 5267 C CA . ALA B 1 228 ? -6.566 37.594 24.203 1 95 228 ALA B CA 1
ATOM 5268 C C . ALA B 1 228 ? -8.078 37.531 24.031 1 95 228 ALA B C 1
ATOM 5270 O O . ALA B 1 228 ? -8.742 36.688 24.625 1 95 228 ALA B O 1
ATOM 5271 N N . PRO B 1 229 ? -8.711 38.469 23.359 1 95.25 229 PRO B N 1
ATOM 5272 C CA . PRO B 1 229 ? -8.047 39.625 22.797 1 95.25 229 PRO B CA 1
ATOM 5273 C C . PRO B 1 229 ? -7.977 40.781 23.797 1 95.25 229 PRO B C 1
ATOM 5275 O O . PRO B 1 22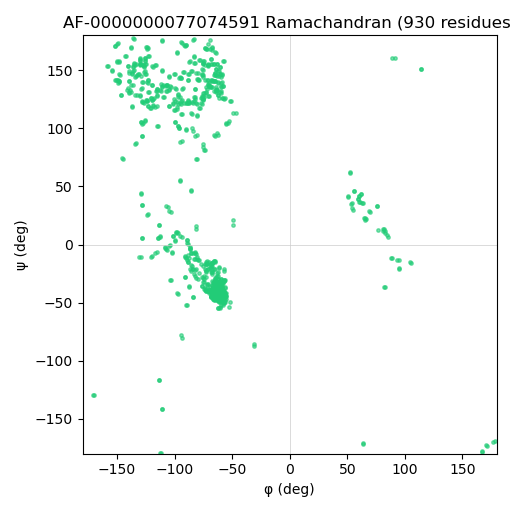9 ? -8.852 40.906 24.656 1 95.25 229 PRO B O 1
ATOM 5278 N N . SER B 1 230 ? -6.93 41.594 23.766 1 97.19 230 SER B N 1
ATOM 5279 C CA . SER B 1 230 ? -6.785 42.812 24.594 1 97.19 230 SER B CA 1
ATOM 5280 C C . SER B 1 230 ? -5.977 43.875 23.875 1 97.19 230 SER B C 1
ATOM 5282 O O . SER B 1 230 ? -5.004 43.562 23.188 1 97.19 230 SER B O 1
ATOM 5284 N N . ILE B 1 231 ? -6.457 45.125 24.047 1 98 231 ILE B N 1
ATOM 5285 C CA . ILE B 1 231 ? -5.648 46.219 23.547 1 98 231 ILE B CA 1
ATOM 5286 C C . ILE B 1 231 ? -4.477 46.469 24.5 1 98 231 ILE B C 1
ATOM 5288 O O . ILE B 1 231 ? -4.668 46.656 25.703 1 98 231 ILE B O 1
ATOM 5292 N N . VAL B 1 232 ? -3.314 46.5 23.984 1 97.88 232 VAL B N 1
ATOM 5293 C CA . VAL B 1 232 ? -2.156 46.562 24.859 1 97.88 232 VAL B CA 1
ATOM 5294 C C . VAL B 1 232 ? -1.411 47.875 24.609 1 97.88 232 VAL B C 1
ATOM 5296 O O . VAL B 1 232 ? -0.442 48.188 25.297 1 97.88 232 VAL B O 1
ATOM 5299 N N . GLY B 1 233 ? -1.808 48.594 23.625 1 97.38 233 GLY B N 1
ATOM 5300 C CA . GLY B 1 233 ? -1.198 49.875 23.328 1 97.38 233 GLY B CA 1
ATOM 5301 C C . GLY B 1 233 ? -1.76 50.531 22.078 1 97.38 233 GLY B C 1
ATOM 5302 O O . GLY B 1 233 ? -2.84 50.188 21.609 1 97.38 233 GLY B O 1
ATOM 5303 N N . SER B 1 234 ? -1.095 51.594 21.656 1 97.62 234 SER B N 1
ATOM 5304 C CA . SER B 1 234 ? -1.41 52.312 20.422 1 97.62 234 SER B CA 1
ATOM 5305 C C . SER B 1 234 ? -0.149 52.594 19.625 1 97.62 234 SER B C 1
ATOM 5307 O O . SER B 1 234 ? 0.952 52.625 20.172 1 97.62 234 SER B O 1
ATOM 5309 N N . LEU B 1 235 ? -0.362 52.75 18.391 1 97.75 235 LEU B N 1
ATOM 5310 C CA . LEU B 1 235 ? 0.764 53.062 17.531 1 97.75 235 LEU B CA 1
ATOM 5311 C C . LEU B 1 235 ? 1.472 54.344 18 1 97.75 235 LEU B C 1
ATOM 5313 O O . LEU B 1 235 ? 0.853 55.406 18.094 1 97.75 235 LEU B O 1
ATOM 5317 N N . VAL B 1 236 ? 2.764 54.219 18.219 1 96.5 236 VAL B N 1
ATOM 5318 C CA . VAL B 1 236 ? 3.52 55.312 18.828 1 96.5 236 VAL B CA 1
ATOM 5319 C C . VAL B 1 236 ? 3.842 56.375 17.781 1 96.5 236 VAL B C 1
ATOM 5321 O O . VAL B 1 236 ? 3.988 57.562 18.125 1 96.5 236 VAL B O 1
ATOM 5324 N N . SER B 1 237 ? 3.992 56.031 16.547 1 96.94 237 SER B N 1
ATOM 5325 C CA . SER B 1 237 ? 4.215 56.906 15.398 1 96.94 237 SER B CA 1
ATOM 5326 C C . SER B 1 237 ? 3.629 56.312 14.133 1 96.94 237 SER B C 1
ATOM 5328 O O . SER B 1 237 ? 3.113 55.188 14.148 1 96.94 237 SER B O 1
ATOM 5330 N N . GLU B 1 238 ? 3.668 57.062 13.148 1 97.19 238 GLU B N 1
ATOM 5331 C CA . GLU B 1 238 ? 3.152 56.594 11.875 1 97.19 238 GLU B CA 1
ATOM 5332 C C . GLU B 1 238 ? 3.887 55.312 11.422 1 97.19 238 GLU B C 1
ATOM 5334 O O . GLU B 1 238 ? 5.105 55.219 11.57 1 97.19 238 GLU B O 1
ATOM 5339 N N . TRP B 1 239 ? 3.121 54.375 10.938 1 97.69 239 TRP B N 1
ATOM 5340 C CA . TRP B 1 239 ? 3.693 53.125 10.414 1 97.69 239 TRP B CA 1
ATOM 5341 C C . TRP B 1 239 ? 3.166 52.844 9.016 1 97.69 239 TRP B C 1
ATOM 5343 O O . TRP B 1 239 ? 2.037 52.375 8.859 1 97.69 239 TRP B O 1
ATOM 5353 N N . CYS B 1 240 ? 4.008 53.094 7.953 1 96.56 240 CYS B N 1
ATOM 5354 C CA . CYS B 1 240 ? 3.691 52.812 6.559 1 96.56 240 CYS B CA 1
ATOM 5355 C C . CYS B 1 240 ? 2.373 53.469 6.156 1 96.56 240 CYS B C 1
ATOM 5357 O O . CYS B 1 240 ? 1.561 52.844 5.461 1 96.56 240 CYS B O 1
ATOM 5359 N N . GLY B 1 241 ? 2.018 54.562 6.699 1 95.44 241 GLY B N 1
ATOM 5360 C CA . GLY B 1 241 ? 0.813 55.281 6.332 1 95.44 241 GLY B CA 1
ATOM 5361 C C . GLY B 1 241 ? -0.301 55.156 7.355 1 95.44 241 GLY B C 1
ATOM 5362 O O . GLY B 1 241 ? -1.277 55.906 7.316 1 95.44 241 GLY B O 1
ATOM 5363 N N . VAL B 1 242 ? -0.261 54.25 8.25 1 98.06 242 VAL B N 1
ATOM 5364 C CA . VAL B 1 242 ? -1.223 54.156 9.336 1 98.06 242 VAL B CA 1
ATOM 5365 C C . VAL B 1 242 ? -0.944 55.219 10.383 1 98.06 242 VAL B C 1
ATOM 5367 O O . VAL B 1 242 ? 0.183 55.344 10.867 1 98.06 242 VAL B O 1
ATOM 5370 N N . PRO B 1 243 ? -1.883 55.938 10.781 1 97.31 243 PRO B N 1
ATOM 5371 C CA . PRO B 1 243 ? -1.633 57.062 11.664 1 97.31 243 PRO B CA 1
ATOM 5372 C C . PRO B 1 243 ? -1.314 56.656 13.094 1 97.31 243 PRO B C 1
ATOM 5374 O O . PRO B 1 243 ? -1.723 55.562 13.531 1 97.31 243 PRO B O 1
ATOM 5377 N N . PRO B 1 244 ? -0.56 57.562 13.812 1 97.56 244 PRO B N 1
ATOM 5378 C CA . PRO B 1 244 ? -0.329 57.312 15.234 1 97.56 244 PRO B CA 1
ATOM 5379 C C . PRO B 1 244 ? -1.623 57.25 16.047 1 97.56 244 PRO B C 1
ATOM 5381 O O . PRO B 1 244 ? -2.625 57.844 15.656 1 97.56 244 PRO B O 1
ATOM 5384 N N . GLY B 1 245 ? -1.573 56.531 17.125 1 97.56 245 GLY B N 1
ATOM 5385 C CA . GLY B 1 245 ? -2.723 56.469 18.016 1 97.56 245 GLY B CA 1
ATOM 5386 C C . GLY B 1 245 ? -3.652 55.312 17.734 1 97.56 245 GLY B C 1
ATOM 5387 O O . GLY B 1 245 ? -4.531 55 18.531 1 97.56 245 GLY B O 1
ATOM 5388 N N . VAL B 1 246 ? -3.48 54.688 16.609 1 97.94 246 VAL B N 1
ATOM 5389 C CA . VAL B 1 246 ? -4.285 53.531 16.281 1 97.94 246 VAL B CA 1
ATOM 5390 C C . VAL B 1 246 ? -4.082 52.438 17.328 1 97.94 246 VAL B C 1
ATOM 5392 O O . VAL B 1 246 ? -2.957 52.188 17.781 1 97.94 246 VAL B O 1
ATOM 5395 N N . LEU B 1 247 ? -5.195 51.781 17.781 1 98.25 247 LEU B N 1
ATOM 5396 C CA . LEU B 1 247 ? -5.133 50.781 18.828 1 98.25 247 LEU B CA 1
ATOM 5397 C C . LEU B 1 247 ? -4.461 49.5 18.312 1 98.25 247 LEU B C 1
ATOM 5399 O O . LEU B 1 247 ? -4.672 49.094 17.172 1 98.25 247 LEU B O 1
ATOM 5403 N N . VAL B 1 248 ? -3.617 48.938 19.078 1 98.5 248 VAL B N 1
ATOM 5404 C CA . VAL B 1 248 ? -2.916 47.688 18.734 1 98.5 248 VAL B CA 1
ATOM 5405 C C . VAL B 1 248 ? -3.238 46.594 19.766 1 98.5 248 VAL B C 1
ATOM 5407 O O . VAL B 1 248 ? -3.086 46.812 20.969 1 98.5 248 VAL B O 1
ATOM 5410 N N . ALA B 1 249 ? -3.73 45.469 19.328 1 98.56 249 ALA B N 1
ATOM 5411 C CA . ALA B 1 249 ? -4.047 44.344 20.219 1 98.56 249 ALA B CA 1
ATOM 5412 C C . ALA B 1 249 ? -2.807 43.531 20.5 1 98.56 249 ALA B C 1
ATOM 5414 O O . ALA B 1 249 ? -1.8 43.625 19.797 1 98.56 249 ALA B O 1
ATOM 5415 N N . VAL B 1 250 ? -2.92 42.719 21.609 1 98.44 250 VAL B N 1
ATOM 5416 C CA . VAL B 1 250 ? -1.866 41.781 21.938 1 98.44 250 VAL B CA 1
ATOM 5417 C C . VAL B 1 250 ? -1.688 40.781 20.781 1 98.44 250 VAL B C 1
ATOM 5419 O O . VAL B 1 250 ? -2.641 40.5 20.062 1 98.44 250 VAL B O 1
ATOM 5422 N N . ALA B 1 251 ? -0.451 40.344 20.562 1 98.56 251 ALA B N 1
ATOM 5423 C CA . ALA B 1 251 ? -0.175 39.344 19.547 1 98.56 251 ALA B CA 1
ATOM 5424 C C . ALA B 1 251 ? -0.958 38.062 19.812 1 98.56 251 ALA B C 1
ATOM 5426 O O . ALA B 1 251 ? -1.085 37.625 20.953 1 98.56 251 ALA B O 1
ATOM 5427 N N . MET B 1 252 ? -1.477 37.469 18.75 1 98.38 252 MET B N 1
ATOM 5428 C CA . MET B 1 252 ? -2.354 36.312 18.875 1 98.38 252 MET B CA 1
ATOM 5429 C C . MET B 1 252 ? -1.805 35.125 18.094 1 98.38 252 MET B C 1
ATOM 5431 O O . MET B 1 252 ? -0.909 35.281 17.266 1 98.38 252 MET B O 1
ATOM 5435 N N . GLY B 1 253 ? -2.316 33.969 18.453 1 97.31 253 GLY B N 1
ATOM 5436 C CA . GLY B 1 253 ? -1.912 32.781 17.734 1 97.31 253 GLY B CA 1
ATOM 5437 C C . GLY B 1 253 ? -2.619 32.625 16.391 1 97.31 253 GLY B C 1
ATOM 5438 O O . GLY B 1 253 ? -3.809 32.906 16.281 1 97.31 253 GLY B O 1
ATOM 5439 N N . ASP B 1 254 ? -1.858 32.156 15.383 1 94.81 254 ASP B N 1
ATOM 5440 C CA . ASP B 1 254 ? -2.459 31.953 14.07 1 94.81 254 ASP B CA 1
ATOM 5441 C C . ASP B 1 254 ? -3.543 30.891 14.109 1 94.81 254 ASP B C 1
ATOM 5443 O O . ASP B 1 254 ? -4.535 30.969 13.383 1 94.81 254 ASP B O 1
ATOM 5447 N N . LEU B 1 255 ? -3.438 29.906 14.984 1 93.25 255 LEU B N 1
ATOM 5448 C CA . LEU B 1 255 ? -4.453 28.859 15.133 1 93.25 255 LEU B CA 1
ATOM 5449 C C . LEU B 1 255 ? -5.781 29.469 15.578 1 93.25 255 LEU B C 1
ATOM 5451 O O . LEU B 1 255 ? -6.812 29.25 14.938 1 93.25 255 LEU B O 1
ATOM 5455 N N . GLN B 1 256 ? -5.715 30.203 16.688 1 96.12 256 GLN B N 1
ATOM 5456 C CA . GLN B 1 256 ? -6.914 30.812 17.25 1 96.12 256 GLN B CA 1
ATOM 5457 C C . GLN B 1 256 ? -7.559 31.797 16.266 1 96.12 256 GLN B C 1
ATOM 5459 O O . GLN B 1 256 ? -8.781 31.797 16.094 1 96.12 256 GLN B O 1
ATOM 5464 N N . CYS B 1 257 ? -6.723 32.531 15.617 1 95.94 257 CYS B N 1
ATOM 5465 C CA . CYS B 1 257 ? -7.242 33.531 14.664 1 95.94 257 CYS B CA 1
ATOM 5466 C C . CYS B 1 257 ? -7.852 32.844 13.453 1 95.94 257 CYS B C 1
ATOM 5468 O O . CYS B 1 257 ? -8.844 33.312 12.891 1 95.94 257 CYS B O 1
ATOM 5470 N N . SER B 1 258 ? -7.289 31.781 13.031 1 92.94 258 SER B N 1
ATOM 5471 C CA . SER B 1 258 ? -7.84 31.016 11.914 1 92.94 258 SER B CA 1
ATOM 5472 C C . SER B 1 258 ? -9.195 30.422 12.266 1 92.94 258 SER B C 1
ATOM 5474 O O . SER B 1 258 ? -10.117 30.438 11.445 1 92.94 258 SER B O 1
ATOM 5476 N N . VAL B 1 259 ? -9.289 29.875 13.438 1 93.31 259 VAL B N 1
ATOM 5477 C CA . VAL B 1 259 ? -10.547 29.297 13.898 1 93.31 259 VAL B CA 1
ATOM 5478 C C . VAL B 1 259 ? -11.602 30.406 14.016 1 93.31 259 VAL B C 1
ATOM 5480 O O . VAL B 1 259 ? -12.742 30.219 13.57 1 93.31 259 VAL B O 1
ATOM 5483 N N . SER B 1 260 ? -11.234 31.5 14.602 1 93.12 260 SER B N 1
ATOM 5484 C CA . SER B 1 260 ? -12.172 32.594 14.797 1 93.12 260 SER B CA 1
ATOM 5485 C C . SER B 1 260 ? -12.641 33.188 13.469 1 93.12 260 SER B C 1
ATOM 5487 O O . SER B 1 260 ? -13.758 33.688 13.359 1 93.12 260 SER B O 1
ATOM 5489 N N . ALA B 1 261 ? -11.805 33.094 12.477 1 91.88 261 ALA B N 1
ATOM 5490 C CA . ALA B 1 261 ? -12.078 33.688 11.172 1 91.88 261 ALA B CA 1
ATOM 5491 C C . ALA B 1 261 ? -13.312 33.062 10.531 1 91.88 261 ALA B C 1
ATOM 5493 O O . ALA B 1 261 ? -14.031 33.719 9.773 1 91.88 261 ALA B O 1
ATOM 5494 N N . VAL B 1 262 ? -13.586 31.844 10.875 1 90.12 262 VAL B N 1
ATOM 5495 C CA . VAL B 1 262 ? -14.695 31.172 10.219 1 90.12 262 VAL B CA 1
ATOM 5496 C C . VAL B 1 262 ? -15.992 31.438 10.984 1 90.12 262 VAL B C 1
ATOM 5498 O O . VAL B 1 262 ? -17.062 30.953 10.594 1 90.12 262 VAL B O 1
ATOM 5501 N N . LYS B 1 263 ? -15.992 32.188 12.031 1 87.12 263 LYS B N 1
ATOM 5502 C CA . LYS B 1 263 ? -17.141 32.594 12.82 1 87.12 263 LYS B CA 1
ATOM 5503 C C . LYS B 1 263 ? -17.984 31.406 13.25 1 87.12 263 LYS B C 1
ATOM 5505 O O . LYS B 1 263 ? -19.188 31.344 12.984 1 87.12 263 LYS B O 1
ATOM 5510 N N . PRO B 1 264 ? -17.328 30.594 14 1 90.12 264 PRO B N 1
ATOM 5511 C CA . PRO B 1 264 ? -18.031 29.359 14.375 1 90.12 264 PRO B CA 1
ATOM 5512 C C . PRO B 1 264 ? -19.094 29.594 15.438 1 90.12 264 PRO B C 1
ATOM 5514 O O . PRO B 1 264 ? -18.938 30.453 16.312 1 90.12 264 PRO B O 1
ATOM 5517 N N . LEU B 1 265 ? -20.172 28.859 15.32 1 90.44 265 LEU B N 1
ATOM 5518 C CA . LEU B 1 265 ? -21.125 28.703 16.406 1 90.44 265 LEU B CA 1
ATOM 5519 C C . LEU B 1 265 ? -20.609 27.719 17.453 1 90.44 265 LEU B C 1
ATOM 5521 O O . LEU B 1 265 ? -19.703 26.938 17.172 1 90.44 265 LEU B O 1
ATOM 5525 N N . PRO B 1 266 ? -21.172 27.844 18.641 1 89.19 266 PRO B N 1
ATOM 5526 C CA . PRO B 1 266 ? -20.719 26.938 19.703 1 89.19 266 PRO B CA 1
ATOM 5527 C C . PRO B 1 266 ? -20.891 25.469 19.328 1 89.19 266 PRO B C 1
ATOM 5529 O O . PRO B 1 266 ? -20.156 24.609 19.828 1 89.19 266 PRO B O 1
ATOM 5532 N N . THR B 1 267 ? -21.75 25.156 18.391 1 94.94 267 THR B N 1
ATOM 5533 C CA . THR B 1 267 ? -22.047 23.766 18.031 1 94.94 267 THR B CA 1
ATOM 5534 C C . THR B 1 267 ? -21.266 23.344 16.781 1 94.94 267 THR B C 1
ATOM 5536 O O . THR B 1 267 ? -21.531 22.297 16.203 1 94.94 267 THR B O 1
ATOM 5539 N N . ASN B 1 268 ? -20.359 24.172 16.391 1 96.94 268 ASN B N 1
ATOM 5540 C CA . ASN B 1 268 ? -19.547 23.844 15.219 1 96.94 268 ASN B CA 1
ATOM 5541 C C . ASN B 1 268 ? -18.234 23.172 15.609 1 96.94 268 ASN B C 1
ATOM 5543 O O . ASN B 1 268 ? -17.688 23.453 16.672 1 96.94 268 ASN B O 1
ATOM 5547 N N . ALA B 1 269 ? -17.828 22.25 14.828 1 97.56 269 ALA B N 1
ATOM 5548 C CA . ALA B 1 269 ? -16.438 21.812 14.805 1 97.56 269 ALA B CA 1
ATOM 5549 C C . ALA B 1 269 ? -15.711 22.375 13.586 1 97.56 269 ALA B C 1
ATOM 5551 O O . ALA B 1 269 ? -16.281 22.438 12.492 1 97.56 269 ALA B O 1
ATOM 5552 N N . ILE B 1 270 ? -14.531 22.859 13.789 1 96.38 270 ILE B N 1
ATOM 5553 C CA . ILE B 1 270 ? -13.781 23.516 12.719 1 96.38 270 ILE B CA 1
ATOM 5554 C C . ILE B 1 270 ? -12.742 22.547 12.164 1 96.38 270 ILE B C 1
ATOM 5556 O O . ILE B 1 270 ? -11.891 22.047 12.906 1 96.38 270 ILE B O 1
ATOM 5560 N N . LEU B 1 271 ? -12.859 22.297 10.883 1 96.5 271 LEU B N 1
ATOM 5561 C CA . LEU B 1 271 ? -11.984 21.344 10.203 1 96.5 271 LEU B CA 1
ATOM 5562 C C . LEU B 1 271 ? -11.172 22.031 9.109 1 96.5 271 LEU B C 1
ATOM 5564 O O . LEU B 1 271 ? -11.742 22.672 8.219 1 96.5 271 LEU B O 1
ATOM 5568 N N . SER B 1 272 ? -9.891 22 9.234 1 93.38 272 SER B N 1
ATOM 5569 C CA . SER B 1 272 ? -9 22.516 8.211 1 93.38 272 SER B CA 1
ATOM 5570 C C . SER B 1 272 ? -8.102 21.422 7.645 1 93.38 272 SER B C 1
ATOM 5572 O O . SER B 1 272 ? -7.398 20.734 8.391 1 93.38 272 SER B O 1
ATOM 5574 N N . ILE B 1 273 ? -8.109 21.25 6.293 1 94.12 273 ILE B N 1
ATOM 5575 C CA . ILE B 1 273 ? -7.242 20.266 5.668 1 94.12 273 ILE B CA 1
ATOM 5576 C C . ILE B 1 273 ? -6.453 20.906 4.535 1 94.12 273 ILE B C 1
ATOM 5578 O O . ILE B 1 273 ? -7.008 21.219 3.475 1 94.12 273 ILE B O 1
ATOM 5582 N N . GLY B 1 274 ? -5.168 21.172 4.719 1 90.62 274 GLY B N 1
ATOM 5583 C CA . GLY B 1 274 ? -4.18 21.531 3.717 1 90.62 274 GLY B CA 1
ATOM 5584 C C . GLY B 1 274 ? -3.111 20.484 3.527 1 90.62 274 GLY B C 1
ATOM 5585 O O . GLY B 1 274 ? -3.422 19.312 3.246 1 90.62 274 GLY B O 1
ATOM 5586 N N . THR B 1 275 ? -1.81 20.891 3.85 1 87.56 275 THR B N 1
ATOM 5587 C CA . THR B 1 275 ? -0.747 19.891 3.879 1 87.56 275 THR B CA 1
ATOM 5588 C C . THR B 1 275 ? -0.963 18.906 5.02 1 87.56 275 THR B C 1
ATOM 5590 O O . THR B 1 275 ? -0.816 17.703 4.836 1 87.56 275 THR B O 1
ATOM 5593 N N . SER B 1 276 ? -1.3 19.484 6.164 1 91.69 276 SER B N 1
ATOM 5594 C CA . SER B 1 276 ? -1.722 18.734 7.336 1 91.69 276 SER B CA 1
ATOM 5595 C C . SER B 1 276 ? -3.195 18.969 7.648 1 91.69 276 SER B C 1
ATOM 5597 O O . SER B 1 276 ? -3.906 19.609 6.867 1 91.69 276 SER B O 1
ATOM 5599 N N . SER B 1 277 ? -3.709 18.344 8.711 1 95.69 277 SER B N 1
ATOM 5600 C CA . SER B 1 277 ? -5.109 18.516 9.086 1 95.69 277 SER B CA 1
ATOM 5601 C C . SER B 1 277 ? -5.242 18.938 10.547 1 95.69 277 SER B C 1
ATOM 5603 O O . SER B 1 277 ? -4.344 18.688 11.352 1 95.69 277 SER B O 1
ATOM 5605 N N . GLN B 1 278 ? -6.363 19.625 10.773 1 94.69 278 GLN B N 1
ATOM 5606 C CA . GLN B 1 278 ? -6.676 20.078 12.133 1 94.69 278 GLN B CA 1
ATOM 5607 C C . GLN B 1 278 ? -8.18 20.078 12.375 1 94.69 278 GLN B C 1
ATOM 5609 O O . GLN B 1 278 ? -8.953 20.531 11.523 1 94.69 278 GLN B O 1
ATOM 5614 N N . LEU B 1 279 ? -8.602 19.453 13.453 1 97.38 279 LEU B N 1
ATOM 5615 C CA . LEU B 1 279 ? -9.984 19.469 13.914 1 97.38 279 LEU B CA 1
ATOM 5616 C C . LEU B 1 279 ? -10.086 20.062 15.312 1 97.38 279 LEU B C 1
ATOM 5618 O O . LEU B 1 279 ? -9.375 19.641 16.219 1 97.38 279 LEU B O 1
ATOM 5622 N N . SER B 1 280 ? -10.969 21.109 15.477 1 96.69 280 SER B N 1
ATOM 5623 C CA . SER B 1 280 ? -11.047 21.781 16.766 1 96.69 280 SER B CA 1
ATOM 5624 C C . SER B 1 280 ? -12.492 22.031 17.172 1 96.69 280 SER B C 1
ATOM 5626 O O . SER B 1 280 ? -13.375 22.141 16.312 1 96.69 280 SER B O 1
ATOM 5628 N N . VAL B 1 281 ? -12.711 22.109 18.406 1 96.06 281 VAL B N 1
ATOM 5629 C CA . VAL B 1 281 ? -13.984 22.516 19 1 96.06 281 VAL B CA 1
ATOM 5630 C C . VAL B 1 281 ? -13.742 23.547 20.094 1 96.06 281 VAL B C 1
ATOM 5632 O O . VAL B 1 281 ? -12.719 23.5 20.781 1 96.06 281 VAL B O 1
ATOM 5635 N N . ILE B 1 282 ? -14.711 24.469 20.203 1 95.19 282 ILE B N 1
ATOM 5636 C CA . ILE B 1 282 ? -14.609 25.516 21.219 1 95.19 282 ILE B CA 1
ATOM 5637 C C . ILE B 1 282 ? -15.211 25.016 22.531 1 95.19 282 ILE B C 1
ATOM 5639 O O . ILE B 1 282 ? -16.344 24.516 22.562 1 95.19 282 ILE B O 1
ATOM 5643 N N . ASN B 1 283 ? -14.43 25.031 23.5 1 92.81 283 ASN B N 1
ATOM 5644 C CA . ASN B 1 283 ? -14.883 24.812 24.859 1 92.81 283 ASN B CA 1
ATOM 5645 C C . ASN B 1 283 ? -15.18 26.109 25.594 1 92.81 283 ASN B C 1
ATOM 5647 O O . ASN B 1 283 ? -14.273 26.938 25.797 1 92.81 283 ASN B O 1
ATOM 5651 N N . ASN B 1 284 ? -16.359 26.328 26.062 1 88.75 284 ASN B N 1
ATOM 5652 C CA . ASN B 1 284 ? -16.812 27.594 26.594 1 88.75 284 ASN B CA 1
ATOM 5653 C C . ASN B 1 284 ? -16.359 27.781 28.047 1 88.75 284 ASN B C 1
ATOM 5655 O O . ASN B 1 284 ? -16.906 28.625 28.766 1 88.75 284 ASN B O 1
ATOM 5659 N N . CYS B 1 285 ? -15.422 26.984 28.438 1 82.44 285 CYS B N 1
ATOM 5660 C CA . CYS B 1 285 ? -14.859 27.109 29.781 1 82.44 285 CYS B CA 1
ATOM 5661 C C . CYS B 1 285 ? -13.344 27.297 29.719 1 82.44 285 CYS B C 1
ATOM 5663 O O . CYS B 1 285 ? -12.742 27.172 28.641 1 82.44 285 CYS B O 1
ATOM 5665 N N . ILE B 1 286 ? -12.883 27.641 30.828 1 74.75 286 ILE B N 1
ATOM 5666 C CA . ILE B 1 286 ? -11.453 27.906 30.938 1 74.75 286 ILE B CA 1
ATOM 5667 C C . ILE B 1 286 ? -10.672 26.594 30.891 1 74.75 286 ILE B C 1
ATOM 5669 O O . ILE B 1 286 ? -9.5 26.578 30.484 1 74.75 286 ILE B O 1
ATOM 5673 N N . SER B 1 287 ? -11.367 25.578 31.344 1 75.88 287 SER B N 1
ATOM 5674 C CA . SER B 1 287 ? -10.742 24.25 31.297 1 75.88 287 SER B CA 1
ATOM 5675 C C . SER B 1 287 ? -11.781 23.156 31.172 1 75.88 287 SER B C 1
ATOM 5677 O O . SER B 1 287 ? -12.875 23.25 31.719 1 75.88 287 SER B O 1
ATOM 5679 N N . PHE B 1 288 ? -11.367 22.203 30.375 1 78.06 288 PHE B N 1
ATOM 5680 C CA . PHE B 1 288 ? -12.219 21.031 30.219 1 78.06 288 PHE B CA 1
ATOM 5681 C C . PHE B 1 288 ? -12.016 20.047 31.359 1 78.06 288 PHE B C 1
ATOM 5683 O O . PHE B 1 288 ? -10.883 19.672 31.656 1 78.06 288 PHE B O 1
ATOM 5690 N N . ASP B 1 289 ? -13.008 19.672 32.031 1 76 289 ASP B N 1
ATOM 5691 C CA . ASP B 1 289 ? -12.953 18.828 33.219 1 76 289 ASP B CA 1
ATOM 5692 C C . ASP B 1 289 ? -12.906 17.344 32.844 1 76 289 ASP B C 1
ATOM 5694 O O . ASP B 1 289 ? -12.586 16.5 33.688 1 76 289 ASP B O 1
ATOM 5698 N N . GLY B 1 290 ? -13.039 16.984 31.703 1 77.5 290 GLY B N 1
ATOM 5699 C CA . GLY B 1 290 ? -13.047 15.594 31.297 1 77.5 290 GLY B CA 1
ATOM 5700 C C . GLY B 1 290 ? -11.688 15.078 30.875 1 77.5 290 GLY B C 1
ATOM 5701 O O . GLY B 1 290 ? -10.688 15.797 30.969 1 77.5 290 GLY B O 1
ATOM 5702 N N . SER B 1 291 ? -11.578 13.773 30.609 1 84.69 291 SER B N 1
ATOM 5703 C CA . SER B 1 291 ? -10.367 13.133 30.109 1 84.69 291 SER B CA 1
ATOM 5704 C C . SER B 1 291 ? -10.258 13.289 28.594 1 84.69 291 SER B C 1
ATOM 5706 O O . SER B 1 291 ? -11.234 13.117 27.859 1 84.69 291 SER B O 1
ATOM 5708 N N . LEU B 1 292 ? -9.141 13.797 28.156 1 88.88 292 LEU B N 1
ATOM 5709 C CA . LEU B 1 292 ? -8.883 13.961 26.734 1 88.88 292 LEU B CA 1
ATOM 5710 C C . LEU B 1 292 ? -7.871 12.93 26.25 1 88.88 292 LEU B C 1
ATOM 5712 O O . LEU B 1 292 ? -6.914 12.609 26.953 1 88.88 292 LEU B O 1
ATOM 5716 N N . PRO B 1 293 ? -8.18 12.383 25.078 1 90.31 293 PRO B N 1
ATOM 5717 C CA . PRO B 1 293 ? -7.133 11.539 24.484 1 90.31 293 PRO B CA 1
ATOM 5718 C C . PRO B 1 293 ? -5.82 12.297 24.281 1 90.31 293 PRO B C 1
ATOM 5720 O O . PRO B 1 293 ? -5.812 13.531 24.219 1 90.31 293 PRO B O 1
ATOM 5723 N N . SER B 1 294 ? -4.734 11.516 24.188 1 89.19 294 SER B N 1
ATOM 5724 C CA . SER B 1 294 ? -3.414 12.109 24.031 1 89.19 294 SER B CA 1
ATOM 5725 C C . SER B 1 294 ? -3.295 12.844 22.703 1 89.19 294 SER B C 1
ATOM 5727 O O . SER B 1 294 ? -2.404 13.68 22.516 1 89.19 294 SER B O 1
ATOM 5729 N N . SER B 1 295 ? -4.227 12.602 21.781 1 93.25 295 SER B N 1
ATOM 5730 C CA . SER B 1 295 ? -4.203 13.219 20.453 1 93.25 295 SER B CA 1
ATOM 5731 C C . SER B 1 295 ? -4.781 14.633 20.5 1 93.25 295 SER B C 1
ATOM 5733 O O . SER B 1 295 ? -4.668 15.383 19.516 1 93.25 295 SER B O 1
ATOM 5735 N N . ILE B 1 296 ? -5.34 15.047 21.594 1 93.5 296 ILE B N 1
ATOM 5736 C CA . ILE B 1 296 ? -6.035 16.328 21.688 1 93.5 296 ILE B CA 1
ATOM 5737 C C . ILE B 1 296 ? -5.305 17.25 22.656 1 93.5 296 ILE B C 1
ATOM 5739 O O . ILE B 1 296 ? -4.941 16.828 23.766 1 93.5 296 ILE B O 1
ATOM 5743 N N . MET B 1 297 ? -5.117 18.453 22.25 1 89.69 297 MET B N 1
ATOM 5744 C CA . MET B 1 297 ? -4.566 19.5 23.109 1 89.69 297 MET B CA 1
ATOM 5745 C C . MET B 1 297 ? -5.625 20.547 23.438 1 89.69 297 MET B C 1
ATOM 5747 O O . MET B 1 297 ? -6.434 20.906 22.578 1 89.69 297 MET B O 1
ATOM 5751 N N . GLU B 1 298 ? -5.645 20.891 24.641 1 91.62 298 GLU B N 1
ATOM 5752 C CA . GLU B 1 298 ? -6.465 22.031 25.047 1 91.62 298 GLU B CA 1
ATOM 5753 C C . GLU B 1 298 ? -5.629 23.312 25.141 1 91.62 298 GLU B C 1
ATOM 5755 O O . GLU B 1 298 ? -4.641 23.359 25.875 1 91.62 298 GLU B O 1
ATOM 5760 N N . VAL B 1 299 ? -6.031 24.312 24.359 1 92.75 299 VAL B N 1
ATOM 5761 C CA . VAL B 1 299 ? -5.254 25.547 24.328 1 92.75 299 VAL B CA 1
ATOM 5762 C C . VAL B 1 299 ? -6.172 26.75 24.562 1 92.75 299 VAL B C 1
ATOM 5764 O O . VAL B 1 299 ? -7.371 26.688 24.281 1 92.75 299 VAL B O 1
ATOM 5767 N N . PRO B 1 300 ? -5.57 27.812 25.062 1 94.25 300 PRO B N 1
ATOM 5768 C CA . PRO B 1 300 ? -6.387 29.016 25.219 1 94.25 300 PRO B CA 1
ATOM 5769 C C . PRO B 1 300 ? -6.922 29.547 23.906 1 94.25 300 PRO B C 1
ATOM 5771 O O . PRO B 1 300 ? -6.211 29.531 22.891 1 94.25 300 PRO B O 1
ATOM 5774 N N . TYR B 1 301 ? -8.141 29.953 23.969 1 94.56 301 TYR B N 1
ATOM 5775 C CA . TYR B 1 301 ? -8.789 30.609 22.844 1 94.56 301 TYR B CA 1
ATOM 5776 C C . TYR B 1 301 ? -9.031 32.094 23.156 1 94.56 301 TYR B C 1
ATOM 5778 O O . TYR B 1 301 ? -8.133 32.781 23.609 1 94.56 301 TYR B O 1
ATOM 5786 N N . PHE B 1 302 ? -10.148 32.688 22.75 1 95 302 PHE B N 1
ATOM 5787 C CA . PHE B 1 302 ? -10.531 34.062 23.062 1 95 302 PHE B CA 1
ATOM 5788 C C . PHE B 1 302 ? -11.547 34.094 24.203 1 95 302 PHE B C 1
ATOM 5790 O O . PHE B 1 302 ? -12.305 33.156 24.391 1 95 302 PHE B O 1
ATOM 5797 N N . ASN B 1 303 ? -11.477 35.156 25.031 1 91.75 303 ASN B N 1
ATOM 5798 C CA . ASN B 1 303 ? -12.508 35.469 26.016 1 91.75 303 ASN B CA 1
ATOM 5799 C C . ASN B 1 303 ? -12.648 34.344 27.047 1 91.75 303 ASN B C 1
ATOM 5801 O O . ASN B 1 303 ? -13.758 33.906 27.344 1 91.75 303 ASN B O 1
ATOM 5805 N N . ASN B 1 304 ? -11.555 33.875 27.484 1 89.25 304 ASN B N 1
ATOM 5806 C CA . ASN B 1 304 ? -11.461 32.875 28.547 1 89.25 304 ASN B CA 1
ATOM 5807 C C . ASN B 1 304 ? -12.078 31.547 28.156 1 89.25 304 ASN B C 1
ATOM 5809 O O . ASN B 1 304 ? -12.609 30.828 29 1 89.25 304 ASN B O 1
ATOM 5813 N N . LYS B 1 305 ? -12.156 31.328 26.859 1 92.75 305 LYS B N 1
ATOM 5814 C CA . LYS B 1 305 ? -12.516 30.031 26.312 1 92.75 305 LYS B CA 1
ATOM 5815 C C . LYS B 1 305 ? -11.281 29.234 25.891 1 92.75 305 LYS B C 1
ATOM 5817 O O . LYS B 1 305 ? -10.172 29.781 25.859 1 92.75 305 LYS B O 1
ATOM 5822 N N . THR B 1 306 ? -11.5 27.953 25.688 1 93.06 306 THR B N 1
ATOM 5823 C CA . THR B 1 306 ? -10.391 27.125 25.234 1 93.06 306 THR B CA 1
ATOM 5824 C C . THR B 1 306 ? -10.766 26.375 23.953 1 93.06 306 THR B C 1
ATOM 5826 O O . THR B 1 306 ? -11.938 26.312 23.594 1 93.06 306 THR B O 1
ATOM 5829 N N . LEU B 1 307 ? -9.758 26.016 23.297 1 94.12 307 LEU B N 1
ATOM 5830 C CA . LEU B 1 307 ? -9.898 25.172 22.109 1 94.12 307 LEU B CA 1
ATOM 5831 C C . LEU B 1 307 ? -9.383 23.766 22.359 1 94.12 307 LEU B C 1
ATOM 5833 O O . LEU B 1 307 ? -8.289 23.594 22.906 1 94.12 307 LEU B O 1
ATOM 5837 N N . LEU B 1 308 ? -10.211 22.797 22.078 1 94.69 308 LEU B N 1
ATOM 5838 C CA . LEU B 1 308 ? -9.711 21.438 21.938 1 94.69 308 LEU B CA 1
ATOM 5839 C C . LEU B 1 308 ? -9.281 21.156 20.5 1 94.69 308 LEU B C 1
ATOM 5841 O O . LEU B 1 308 ? -10.086 21.281 19.578 1 94.69 308 LEU B O 1
ATOM 5845 N N . VAL B 1 309 ? -8 20.781 20.375 1 95.25 309 VAL B N 1
ATOM 5846 C CA . VAL B 1 309 ? -7.449 20.719 19.031 1 95.25 309 VAL B CA 1
ATOM 5847 C C . VAL B 1 309 ? -6.816 19.359 18.797 1 95.25 309 VAL B C 1
ATOM 5849 O O . VAL B 1 309 ? -5.957 18.922 19.562 1 95.25 309 VAL B O 1
ATOM 5852 N N . ALA B 1 310 ? -7.254 18.672 17.812 1 96.31 310 ALA B N 1
ATOM 5853 C CA . ALA B 1 310 ? -6.543 17.547 17.219 1 96.31 310 ALA B CA 1
ATOM 5854 C C . ALA B 1 310 ? -5.75 17.969 15.984 1 96.31 310 ALA B C 1
ATOM 5856 O O . ALA B 1 310 ? -6.32 18.156 14.906 1 96.31 310 ALA B O 1
ATOM 5857 N N . ALA B 1 311 ? -4.453 18.125 16.156 1 93.12 311 ALA B N 1
ATOM 5858 C CA . ALA B 1 311 ? -3.576 18.547 15.07 1 93.12 311 ALA B CA 1
ATOM 5859 C C . ALA B 1 311 ? -2.85 17.359 14.461 1 93.12 311 ALA B C 1
ATOM 5861 O O . ALA B 1 311 ? -1.875 16.859 15.023 1 93.12 311 ALA B O 1
ATOM 5862 N N . ALA B 1 312 ? -3.279 16.984 13.305 1 94.62 312 ALA B N 1
ATOM 5863 C CA . ALA B 1 312 ? -2.699 15.82 12.625 1 94.62 312 ALA B CA 1
ATOM 5864 C C . ALA B 1 312 ? -1.574 16.25 11.688 1 94.62 312 ALA B C 1
ATOM 5866 O O . ALA B 1 312 ? -1.687 17.25 10.992 1 94.62 312 ALA B O 1
ATOM 5867 N N . LEU B 1 313 ? -0.483 15.508 11.766 1 89.94 313 LEU B N 1
ATOM 5868 C CA . LEU B 1 313 ? 0.544 15.688 10.75 1 89.94 313 LEU B CA 1
ATOM 5869 C C . LEU B 1 313 ? 0.047 15.219 9.383 1 89.94 313 LEU B C 1
ATOM 5871 O O . LEU B 1 313 ? 0.494 15.719 8.352 1 89.94 313 LEU B O 1
ATOM 5875 N N . THR B 1 314 ? -0.92 14.344 9.406 1 93.12 314 THR B N 1
ATOM 5876 C CA . THR B 1 314 ? -1.511 13.742 8.211 1 93.12 314 THR B CA 1
ATOM 5877 C C . THR B 1 314 ? -2.561 14.672 7.605 1 93.12 314 THR B C 1
ATOM 5879 O O . THR B 1 314 ? -3.4 15.219 8.32 1 93.12 314 THR B O 1
ATOM 5882 N N . GLY B 1 315 ? -2.533 14.875 6.324 1 95.94 315 GLY B N 1
ATOM 5883 C CA . GLY B 1 315 ? -3.49 15.648 5.551 1 95.94 315 GLY B CA 1
ATOM 5884 C C . GLY B 1 315 ? -3.312 15.5 4.051 1 95.94 315 GLY B C 1
ATOM 5885 O O . GLY B 1 315 ? -3.246 14.375 3.541 1 95.94 315 GLY B O 1
ATOM 5886 N N . GLY B 1 316 ? -3.244 16.594 3.379 1 95.25 316 GLY B N 1
ATOM 5887 C CA . GLY B 1 316 ? -3.055 16.562 1.938 1 95.25 316 GLY B CA 1
ATOM 5888 C C . GLY B 1 316 ? -1.684 16.062 1.525 1 95.25 316 GLY B C 1
ATOM 5889 O O . GLY B 1 316 ? -1.474 15.688 0.37 1 95.25 316 GLY B O 1
ATOM 5890 N N . ASN B 1 317 ? -0.787 16.094 2.424 1 92 317 ASN B N 1
ATOM 5891 C CA . ASN B 1 317 ? 0.563 15.633 2.111 1 92 317 ASN B CA 1
ATOM 5892 C C . ASN B 1 317 ? 0.571 14.18 1.637 1 92 317 ASN B C 1
ATOM 5894 O O . ASN B 1 317 ? 1.419 13.789 0.833 1 92 317 ASN B O 1
ATOM 5898 N N . VAL B 1 318 ? -0.35 13.398 2.146 1 96.06 318 VAL B N 1
ATOM 5899 C CA . VAL B 1 318 ? -0.379 12 1.744 1 96.06 318 VAL B CA 1
ATOM 5900 C C . VAL B 1 318 ? -0.844 11.883 0.294 1 96.06 318 VAL B C 1
ATOM 5902 O O . VAL B 1 318 ? -0.337 11.055 -0.464 1 96.06 318 VAL B O 1
ATOM 5905 N N . VAL B 1 319 ? -1.822 12.68 -0.109 1 96.56 319 VAL B N 1
ATOM 5906 C CA . VAL B 1 319 ? -2.244 12.727 -1.505 1 96.56 319 VAL B CA 1
ATOM 5907 C C . VAL B 1 319 ? -1.096 13.227 -2.375 1 96.56 319 VAL B C 1
ATOM 5909 O O . VAL B 1 319 ? -0.846 12.688 -3.457 1 96.56 319 VAL B O 1
ATOM 5912 N N . ALA B 1 320 ? -0.423 14.234 -1.872 1 93.56 320 ALA B N 1
ATOM 5913 C CA . ALA B 1 320 ? 0.721 14.789 -2.594 1 93.56 320 ALA B CA 1
ATOM 5914 C C . ALA B 1 320 ? 1.801 13.727 -2.801 1 93.56 320 ALA B C 1
ATOM 5916 O O . ALA B 1 320 ? 2.453 13.695 -3.846 1 93.56 320 ALA B O 1
ATOM 5917 N N . ARG B 1 321 ? 1.996 12.938 -1.833 1 94.5 321 ARG B N 1
ATOM 5918 C CA . ARG B 1 321 ? 3.002 11.883 -1.945 1 94.5 321 ARG B CA 1
ATOM 5919 C C . ARG B 1 321 ? 2.625 10.875 -3.027 1 94.5 321 ARG B C 1
ATOM 5921 O O . ARG B 1 321 ? 3.494 10.352 -3.727 1 94.5 321 ARG B O 1
ATOM 5928 N N . LEU B 1 322 ? 1.353 10.477 -3.098 1 96.69 322 LEU B N 1
ATOM 5929 C CA . LEU B 1 322 ? 0.875 9.609 -4.172 1 96.69 322 LEU B CA 1
ATOM 5930 C C . LEU B 1 322 ? 1.123 10.258 -5.535 1 96.69 322 LEU B C 1
ATOM 5932 O O . LEU B 1 322 ? 1.578 9.586 -6.465 1 96.69 322 LEU B O 1
ATOM 5936 N N . VAL B 1 323 ? 0.881 11.539 -5.637 1 95.88 323 VAL B N 1
ATOM 5937 C CA . VAL B 1 323 ? 1.122 12.281 -6.871 1 95.88 323 VAL B CA 1
ATOM 5938 C C . VAL B 1 323 ? 2.613 12.266 -7.199 1 95.88 323 VAL B C 1
ATOM 5940 O O . VAL B 1 323 ? 2.996 12.062 -8.352 1 95.88 323 VAL B O 1
ATOM 5943 N N . ASP B 1 324 ? 3.42 12.461 -6.207 1 93.81 324 ASP B N 1
ATOM 5944 C CA . ASP B 1 324 ? 4.867 12.445 -6.402 1 93.81 324 ASP B CA 1
ATOM 5945 C C . ASP B 1 324 ? 5.332 11.086 -6.914 1 93.81 324 ASP B C 1
ATOM 5947 O O . ASP B 1 324 ? 6.219 11.008 -7.77 1 93.81 324 ASP B O 1
ATOM 5951 N N . PHE B 1 325 ? 4.812 10.07 -6.367 1 95.94 325 PHE B N 1
ATOM 5952 C CA . PHE B 1 325 ? 5.121 8.711 -6.812 1 95.94 325 PHE B CA 1
ATOM 5953 C C . PHE B 1 325 ? 4.809 8.547 -8.297 1 95.94 325 PHE B C 1
ATOM 5955 O O . PHE B 1 325 ? 5.625 8.016 -9.047 1 95.94 325 PHE B O 1
ATOM 5962 N N . LEU B 1 326 ? 3.631 8.953 -8.695 1 96.75 326 LEU B N 1
ATOM 5963 C CA . LEU B 1 326 ? 3.186 8.828 -10.078 1 96.75 326 LEU B CA 1
ATOM 5964 C C . LEU B 1 326 ? 4.027 9.703 -11.008 1 96.75 326 LEU B C 1
ATOM 5966 O O . LEU B 1 326 ? 4.34 9.305 -12.133 1 96.75 326 LEU B O 1
ATOM 5970 N N . LYS B 1 327 ? 4.402 10.844 -10.516 1 94.94 327 LYS B N 1
ATOM 5971 C CA . LYS B 1 327 ? 5.27 11.719 -11.297 1 94.94 327 LYS B CA 1
ATOM 5972 C C . LYS B 1 327 ? 6.652 11.102 -11.484 1 94.94 327 LYS B C 1
ATOM 5974 O O . LYS B 1 327 ? 7.258 11.227 -12.547 1 94.94 327 LYS B O 1
ATOM 5979 N N . GLU B 1 328 ? 7.133 10.547 -10.445 1 94.56 328 GLU B N 1
ATOM 5980 C CA . GLU B 1 328 ? 8.406 9.836 -10.539 1 94.56 328 GLU B CA 1
ATOM 5981 C C . GLU B 1 328 ? 8.344 8.75 -11.609 1 94.56 328 GLU B C 1
ATOM 5983 O O . GLU B 1 328 ? 9.289 8.586 -12.383 1 94.56 328 GLU B O 1
ATOM 5988 N N . PHE B 1 329 ? 7.316 8.055 -11.656 1 96.19 329 PHE B N 1
ATOM 5989 C CA . PHE B 1 329 ? 7.109 7.02 -12.664 1 96.19 329 PHE B CA 1
ATOM 5990 C C . PHE B 1 329 ? 7.105 7.625 -14.062 1 96.19 329 PHE B C 1
ATOM 5992 O O . PHE B 1 329 ? 7.789 7.129 -14.961 1 96.19 329 PHE B O 1
ATOM 5999 N N . LEU B 1 330 ? 6.344 8.656 -14.234 1 95.69 330 LEU B N 1
ATOM 6000 C CA . LEU B 1 330 ? 6.289 9.32 -15.531 1 95.69 330 LEU B CA 1
ATOM 6001 C C . LEU B 1 330 ? 7.68 9.742 -15.992 1 95.69 330 LEU B C 1
ATOM 6003 O O . LEU B 1 330 ? 8.055 9.523 -17.141 1 95.69 330 LEU B O 1
ATOM 6007 N N . LYS B 1 331 ? 8.383 10.289 -15.055 1 94.06 331 LYS B N 1
ATOM 6008 C CA . LYS B 1 331 ? 9.75 10.695 -15.367 1 94.06 331 LYS B CA 1
ATOM 6009 C C . LYS B 1 331 ? 10.609 9.484 -15.727 1 94.06 331 LYS B C 1
ATOM 6011 O O . LYS B 1 331 ? 11.43 9.555 -16.641 1 94.06 331 LYS B O 1
ATOM 6016 N N . GLY B 1 332 ? 10.438 8.43 -15.039 1 93.75 332 GLY B N 1
ATOM 6017 C CA . GLY B 1 332 ? 11.219 7.219 -15.242 1 93.75 332 GLY B CA 1
ATOM 6018 C C . GLY B 1 332 ? 11.008 6.594 -16.609 1 93.75 332 GLY B C 1
ATOM 6019 O O . GLY B 1 332 ? 11.914 5.969 -17.156 1 93.75 332 GLY B O 1
ATOM 6020 N N . ILE B 1 333 ? 9.805 6.734 -17.125 1 94.06 333 ILE B N 1
ATOM 6021 C CA . ILE B 1 333 ? 9.531 6.156 -18.438 1 94.06 333 ILE B CA 1
ATOM 6022 C C . ILE B 1 333 ? 9.656 7.234 -19.516 1 94.06 333 ILE B C 1
ATOM 6024 O O . ILE B 1 333 ? 9.109 7.098 -20.609 1 94.06 333 ILE B O 1
ATOM 6028 N N . HIS B 1 334 ? 10.195 8.438 -19.156 1 92 334 HIS B N 1
ATOM 6029 C CA . HIS B 1 334 ? 10.648 9.5 -20.031 1 92 334 HIS B CA 1
ATOM 6030 C C . HIS B 1 334 ? 9.477 10.266 -20.625 1 92 334 HIS B C 1
ATOM 6032 O O . HIS B 1 334 ? 9.516 10.664 -21.797 1 92 334 HIS B O 1
ATOM 6038 N N . ILE B 1 335 ? 8.469 10.367 -19.859 1 91 335 ILE B N 1
ATOM 6039 C CA . ILE B 1 335 ? 7.406 11.305 -20.219 1 91 335 ILE B CA 1
ATOM 6040 C C . ILE B 1 335 ? 7.766 12.703 -19.719 1 91 335 ILE B C 1
ATOM 6042 O O . ILE B 1 335 ? 8 12.906 -18.531 1 91 335 ILE B O 1
ATOM 6046 N N . PRO B 1 336 ? 7.824 13.602 -20.547 1 87.19 336 PRO B N 1
ATOM 6047 C CA . PRO B 1 336 ? 8.266 14.945 -20.156 1 87.19 336 PRO B CA 1
ATOM 6048 C C . PRO B 1 336 ? 7.305 15.617 -19.172 1 87.19 336 PRO B C 1
ATOM 6050 O O . PRO B 1 336 ? 6.09 15.406 -19.25 1 87.19 336 PRO B O 1
ATOM 6053 N N . ASP B 1 337 ? 7.859 16.375 -18.312 1 83.94 337 ASP B N 1
ATOM 6054 C CA . ASP B 1 337 ? 7.074 17.109 -17.312 1 83.94 337 ASP B CA 1
ATOM 6055 C C . ASP B 1 337 ? 6.035 18 -17.984 1 83.94 337 ASP B C 1
ATOM 6057 O O . ASP B 1 337 ? 4.969 18.25 -17.422 1 83.94 337 ASP B O 1
ATOM 6061 N N . SER B 1 338 ? 6.375 18.438 -19.125 1 85.06 338 SER B N 1
ATOM 6062 C CA . SER B 1 338 ? 5.496 19.344 -19.859 1 85.06 338 SER B CA 1
ATOM 6063 C C . SER B 1 338 ? 4.277 18.594 -20.406 1 85.06 338 SER B C 1
ATOM 6065 O O . SER B 1 338 ? 3.266 19.219 -20.734 1 85.06 338 SER B O 1
ATOM 6067 N N . ALA B 1 339 ? 4.375 17.359 -20.406 1 84.12 339 ALA B N 1
ATOM 6068 C CA . ALA B 1 339 ? 3.303 16.578 -21.031 1 84.12 339 ALA B CA 1
ATOM 6069 C C . ALA B 1 339 ? 2.143 16.375 -20.047 1 84.12 339 ALA B C 1
ATOM 6071 O O . ALA B 1 339 ? 0.997 16.203 -20.469 1 84.12 339 ALA B O 1
ATOM 6072 N N . VAL B 1 340 ? 2.477 16.422 -18.828 1 88.06 340 VAL B N 1
ATOM 6073 C CA . VAL B 1 340 ? 1.427 16.172 -17.859 1 88.06 340 VAL B CA 1
ATOM 6074 C C . VAL B 1 340 ? 1.53 17.172 -16.719 1 88.06 340 VAL B C 1
ATOM 6076 O O . VAL B 1 340 ? 2.537 17.219 -16 1 88.06 340 VAL B O 1
ATOM 6079 N N . ASP B 1 341 ? 0.498 17.953 -16.531 1 91.38 341 ASP B N 1
ATOM 6080 C CA . ASP B 1 341 ? 0.44 18.922 -15.445 1 91.38 341 ASP B CA 1
ATOM 6081 C C . ASP B 1 341 ? 0.052 18.25 -14.133 1 91.38 341 ASP B C 1
ATOM 6083 O O . ASP B 1 341 ? -0.771 17.344 -14.117 1 91.38 341 ASP B O 1
ATOM 6087 N N . THR B 1 342 ? 0.645 18.703 -13.078 1 92.38 342 THR B N 1
ATOM 6088 C CA . THR B 1 342 ? 0.389 18.156 -11.758 1 92.38 342 THR B CA 1
ATOM 6089 C C . THR B 1 342 ? -1.097 18.219 -11.422 1 92.38 342 THR B C 1
ATOM 6091 O O . THR B 1 342 ? -1.648 17.297 -10.828 1 92.38 342 THR B O 1
ATOM 6094 N N . ASP B 1 343 ? -1.76 19.297 -11.852 1 92.88 343 ASP B N 1
ATOM 6095 C CA . ASP B 1 343 ? -3.178 19.484 -11.555 1 92.88 343 ASP B CA 1
ATOM 6096 C C . ASP B 1 343 ? -4.027 18.406 -12.25 1 92.88 343 ASP B C 1
ATOM 6098 O O . ASP B 1 343 ? -5.059 17.984 -11.719 1 92.88 343 ASP B O 1
ATOM 6102 N N . SER B 1 344 ? -3.59 18.031 -13.359 1 94.19 344 SER B N 1
ATOM 6103 C CA . SER B 1 344 ? -4.312 16.984 -14.078 1 94.19 344 SER B CA 1
ATOM 6104 C C . SER B 1 344 ? -4.238 15.656 -13.344 1 94.19 344 SER B C 1
ATOM 6106 O O . SER B 1 344 ? -5.191 14.875 -13.375 1 94.19 344 SER B O 1
ATOM 6108 N N . ILE B 1 345 ? -3.098 15.398 -12.766 1 96.44 345 ILE B N 1
ATOM 6109 C CA . ILE B 1 345 ? -2.939 14.172 -11.992 1 96.44 345 ILE B CA 1
ATOM 6110 C C . ILE B 1 345 ? -3.885 14.188 -10.797 1 96.44 345 ILE B C 1
ATOM 6112 O O . ILE B 1 345 ? -4.609 13.219 -10.555 1 96.44 345 ILE B O 1
ATOM 6116 N N . TYR B 1 346 ? -3.938 15.352 -10.07 1 96.38 346 TYR B N 1
ATOM 6117 C CA . TYR B 1 346 ? -4.852 15.492 -8.938 1 96.38 346 TYR B CA 1
ATOM 6118 C C . TYR B 1 346 ? -6.297 15.289 -9.383 1 96.38 346 TYR B C 1
ATOM 6120 O O . TYR B 1 346 ? -7.055 14.562 -8.734 1 96.38 346 TYR B O 1
ATOM 6128 N N . SER B 1 347 ? -6.637 15.914 -10.477 1 96 347 SER B N 1
ATOM 6129 C CA . SER B 1 347 ? -8 15.844 -10.984 1 96 347 SER B CA 1
ATOM 6130 C C . SER B 1 347 ? -8.391 14.414 -11.32 1 96 347 SER B C 1
ATOM 6132 O O . SER B 1 347 ? -9.508 13.984 -11.031 1 96 347 SER B O 1
ATOM 6134 N N . PHE B 1 348 ? -7.488 13.773 -11.93 1 97.06 348 PHE B N 1
ATOM 6135 C CA . PHE B 1 348 ? -7.754 12.391 -12.305 1 97.06 348 PHE B CA 1
ATOM 6136 C C . PHE B 1 348 ? -7.926 11.523 -11.062 1 97.06 348 PHE B C 1
ATOM 6138 O O . PHE B 1 348 ? -8.836 10.695 -11 1 97.06 348 PHE B O 1
ATOM 6145 N N . LEU B 1 349 ? -7.008 11.625 -10.062 1 97.38 349 LEU B N 1
ATOM 6146 C CA . LEU B 1 349 ? -7.09 10.852 -8.836 1 97.38 349 LEU B CA 1
ATOM 6147 C C . LEU B 1 349 ? -8.414 11.102 -8.117 1 97.38 349 LEU B C 1
ATOM 6149 O O . LEU B 1 349 ? -9.047 10.164 -7.633 1 97.38 349 LEU B O 1
ATOM 6153 N N . ILE B 1 350 ? -8.836 12.367 -8.047 1 97.38 350 ILE B N 1
ATOM 6154 C CA . ILE B 1 350 ? -10.07 12.742 -7.367 1 97.38 350 ILE B CA 1
ATOM 6155 C C . ILE B 1 350 ? -11.273 12.156 -8.109 1 97.38 350 ILE B C 1
ATOM 6157 O O . ILE B 1 350 ? -12.172 11.586 -7.488 1 97.38 350 ILE B O 1
ATOM 6161 N N . LYS B 1 351 ? -11.242 12.258 -9.406 1 96.5 351 LYS B N 1
ATOM 6162 C CA . LYS B 1 351 ? -12.312 11.688 -10.219 1 96.5 351 LYS B CA 1
ATOM 6163 C C . LYS B 1 351 ? -12.383 10.172 -10.047 1 96.5 351 LYS B C 1
ATOM 6165 O O . LYS B 1 351 ? -13.469 9.617 -9.883 1 96.5 351 LYS B O 1
ATOM 6170 N N . SER B 1 352 ? -11.266 9.523 -10.133 1 97.06 352 SER B N 1
ATOM 6171 C CA . SER B 1 352 ? -11.211 8.07 -9.977 1 97.06 352 SER B CA 1
ATOM 6172 C C . SER B 1 352 ? -11.711 7.641 -8.602 1 97.06 352 SER B C 1
ATOM 6174 O O . SER B 1 352 ? -12.391 6.617 -8.477 1 97.06 352 SER B O 1
ATOM 6176 N N . ALA B 1 353 ? -11.328 8.383 -7.59 1 97 353 ALA B N 1
ATOM 6177 C CA . ALA B 1 353 ? -11.773 8.102 -6.227 1 97 353 ALA B CA 1
ATOM 6178 C C . ALA B 1 353 ? -13.289 8.172 -6.113 1 97 353 ALA B C 1
ATOM 6180 O O . ALA B 1 353 ? -13.898 7.383 -5.383 1 97 353 ALA B O 1
ATOM 6181 N N . SER B 1 354 ? -13.883 9.117 -6.809 1 95.62 354 SER B N 1
ATOM 6182 C CA . SER B 1 354 ? -15.328 9.297 -6.762 1 95.62 354 SER B CA 1
ATOM 6183 C C . SER B 1 354 ? -16.062 8.07 -7.297 1 95.62 354 SER B C 1
ATOM 6185 O O . SER B 1 354 ? -17.172 7.758 -6.859 1 95.62 354 SER B O 1
ATOM 6187 N N . GLU B 1 355 ? -15.406 7.285 -8.133 1 94 355 GLU B N 1
ATOM 6188 C CA . GLU B 1 355 ? -16 6.113 -8.766 1 94 355 GLU B CA 1
ATOM 6189 C C . GLU B 1 355 ? -15.828 4.867 -7.906 1 94 355 GLU B C 1
ATOM 6191 O O . GLU B 1 355 ? -16.484 3.854 -8.125 1 94 355 GLU B O 1
ATOM 6196 N N . LYS B 1 356 ? -14.969 4.902 -6.922 1 93.19 356 LYS B N 1
ATOM 6197 C CA . LYS B 1 356 ? -14.664 3.758 -6.07 1 93.19 356 LYS B CA 1
ATOM 6198 C C . LYS B 1 356 ? -14.758 4.133 -4.594 1 93.19 356 LYS B C 1
ATOM 6200 O O . LYS B 1 356 ? -13.922 3.715 -3.787 1 93.19 356 LYS B O 1
ATOM 6205 N N . ARG B 1 357 ? -15.695 4.836 -4.145 1 84.88 357 ARG B N 1
ATOM 6206 C CA . ARG B 1 357 ? -15.797 5.375 -2.793 1 84.88 357 ARG B CA 1
ATOM 6207 C C . ARG B 1 357 ? -15.984 4.258 -1.771 1 84.88 357 ARG B C 1
ATOM 6209 O O . ARG B 1 357 ? -15.656 4.422 -0.595 1 84.88 357 ARG B O 1
ATOM 6216 N N . ASN B 1 358 ? -16.484 3.08 -2.225 1 90.94 358 ASN B N 1
ATOM 6217 C CA . ASN B 1 358 ? -16.781 1.997 -1.292 1 90.94 358 ASN B CA 1
ATOM 6218 C C . ASN B 1 358 ? -15.742 0.88 -1.384 1 90.94 358 ASN B C 1
ATOM 6220 O O . ASN B 1 358 ? -16.047 -0.277 -1.087 1 90.94 358 ASN B O 1
ATOM 6224 N N . THR B 1 359 ? -14.555 1.176 -1.661 1 95.12 359 THR B N 1
ATOM 6225 C CA . THR B 1 359 ? -13.5 0.174 -1.788 1 95.12 359 THR B CA 1
ATOM 6226 C C . THR B 1 359 ? -13.25 -0.519 -0.451 1 95.12 359 THR B C 1
ATOM 6228 O O . THR B 1 359 ? -13.43 0.086 0.609 1 95.12 359 THR B O 1
ATOM 6231 N N . SER B 1 360 ? -12.875 -1.791 -0.47 1 96.75 360 SER B N 1
ATOM 6232 C CA . SER B 1 360 ? -12.531 -2.555 0.725 1 96.75 360 SER B CA 1
ATOM 6233 C C . SER B 1 360 ? -11.07 -2.354 1.104 1 96.75 360 SER B C 1
ATOM 6235 O O . SER B 1 360 ? -10.633 -2.801 2.166 1 96.75 360 SER B O 1
ATOM 6237 N N . LEU B 1 361 ? -10.32 -1.676 0.235 1 97.75 361 LEU B N 1
ATOM 6238 C CA . LEU B 1 361 ? -8.93 -1.354 0.522 1 97.75 361 LEU B CA 1
ATOM 6239 C C . LEU B 1 361 ? -8.82 -0.433 1.732 1 97.75 361 LEU B C 1
ATOM 6241 O O . LEU B 1 361 ? -9.602 0.51 1.872 1 97.75 361 LEU B O 1
ATOM 6245 N N . GLN B 1 362 ? -7.91 -0.744 2.682 1 98.06 362 GLN B N 1
ATOM 6246 C CA . GLN B 1 362 ? -7.738 0.053 3.891 1 98.06 362 GLN B CA 1
ATOM 6247 C C . GLN B 1 362 ? -6.355 0.7 3.934 1 98.06 362 GLN B C 1
ATOM 6249 O O . GLN B 1 362 ? -5.34 0.021 3.76 1 98.06 362 GLN B O 1
ATOM 6254 N N . VAL B 1 363 ? -6.332 2.002 4.148 1 98.19 363 VAL B N 1
ATOM 6255 C CA . VAL B 1 363 ? -5.066 2.725 4.207 1 98.19 363 VAL B CA 1
ATOM 6256 C C . VAL B 1 363 ? -4.961 3.479 5.531 1 98.19 363 VAL B C 1
ATOM 6258 O O . VAL B 1 363 ? -5.898 4.164 5.938 1 98.19 363 VAL B O 1
ATOM 6261 N N . SER B 1 364 ? -3.945 3.283 6.301 1 98.31 364 SER B N 1
ATOM 6262 C CA . SER B 1 364 ? -3.502 4.156 7.383 1 98.31 364 SER B CA 1
ATOM 6263 C C . SER B 1 364 ? -2.396 5.098 6.918 1 98.31 364 SER B C 1
ATOM 6265 O O . SER B 1 364 ? -1.233 4.703 6.824 1 98.31 364 SER B O 1
ATOM 6267 N N . PRO B 1 365 ? -2.73 6.34 6.617 1 97.44 365 PRO B N 1
ATOM 6268 C CA . PRO B 1 365 ? -1.802 7.223 5.91 1 97.44 365 PRO B CA 1
ATOM 6269 C C . PRO B 1 365 ? -0.836 7.941 6.8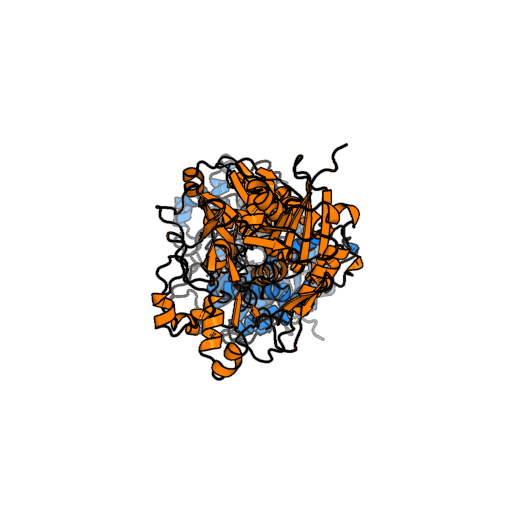48 1 97.44 365 PRO B C 1
ATOM 6271 O O . PRO B 1 365 ? -0.6 9.141 6.695 1 97.44 365 PRO B O 1
ATOM 6274 N N . LEU B 1 366 ? -0.22 7.238 7.781 1 97.25 366 LEU B N 1
ATOM 6275 C CA . LEU B 1 366 ? 0.617 7.824 8.82 1 97.25 366 LEU B CA 1
ATOM 6276 C C . LEU B 1 366 ? 2.088 7.789 8.422 1 97.25 366 LEU B C 1
ATOM 6278 O O . LEU B 1 366 ? 2.932 7.309 9.18 1 97.25 366 LEU B O 1
ATOM 6282 N N . ILE B 1 367 ? 2.373 8.352 7.25 1 95 367 ILE B N 1
ATOM 6283 C CA . ILE B 1 367 ? 3.705 8.25 6.664 1 95 367 ILE B CA 1
ATOM 6284 C C . ILE B 1 367 ? 4.68 9.141 7.438 1 95 367 ILE B C 1
ATOM 6286 O O . ILE B 1 367 ? 5.895 8.969 7.34 1 95 367 ILE B O 1
ATOM 6290 N N . LEU B 1 368 ? 4.141 10.094 8.234 1 89.25 368 LEU B N 1
ATOM 6291 C CA . LEU B 1 368 ? 4.957 10.961 9.07 1 89.25 368 LEU B CA 1
ATOM 6292 C C . LEU B 1 368 ? 4.73 10.664 10.547 1 89.25 368 LEU B C 1
ATOM 6294 O O . LEU B 1 368 ? 5.191 11.406 11.422 1 89.25 368 LEU B O 1
ATOM 6298 N N . GLY B 1 369 ? 3.971 9.609 10.812 1 90.25 369 GLY B N 1
ATOM 6299 C CA . GLY B 1 369 ? 3.518 9.43 12.18 1 90.25 369 GLY B CA 1
ATOM 6300 C C . GLY B 1 369 ? 2.613 10.555 12.664 1 90.25 369 GLY B C 1
ATOM 6301 O O . GLY B 1 369 ? 2.012 11.258 11.852 1 90.25 369 GLY B O 1
ATOM 6302 N N . GLU B 1 370 ? 2.307 10.547 13.977 1 90.75 370 GLU B N 1
ATOM 6303 C CA . GLU B 1 370 ? 1.618 11.641 14.648 1 90.75 370 GLU B CA 1
ATOM 6304 C C . GLU B 1 370 ? 2.396 12.102 15.883 1 90.75 370 GLU B C 1
ATOM 6306 O O . GLU B 1 370 ? 3.232 11.367 16.406 1 90.75 370 GLU B O 1
ATOM 6311 N N . ARG B 1 371 ? 2.203 13.312 16.25 1 81.62 371 ARG B N 1
ATOM 6312 C CA . ARG B 1 371 ? 2.963 13.883 17.359 1 81.62 371 ARG B CA 1
ATOM 6313 C C . ARG B 1 371 ? 2.787 13.055 18.625 1 81.62 371 ARG B C 1
ATOM 6315 O O . ARG B 1 371 ? 3.744 12.844 19.375 1 81.62 371 ARG B O 1
ATOM 6322 N N . HIS B 1 372 ? 1.56 12.578 18.906 1 84.19 372 HIS B N 1
ATOM 6323 C CA . HIS B 1 372 ? 1.285 11.797 20.109 1 84.19 372 HIS B CA 1
ATOM 6324 C C . HIS B 1 372 ? 1.728 10.352 19.938 1 84.19 372 HIS B C 1
ATOM 6326 O O . HIS B 1 372 ? 1.812 9.602 20.906 1 84.19 372 HIS B O 1
ATOM 6332 N N . ALA B 1 373 ? 2.025 9.938 18.703 1 89.06 373 ALA B N 1
ATOM 6333 C CA . ALA B 1 373 ? 2.477 8.594 18.359 1 89.06 373 ALA B CA 1
ATOM 6334 C C . ALA B 1 373 ? 3.479 8.633 17.203 1 89.06 373 ALA B C 1
ATOM 6336 O O . ALA B 1 373 ? 3.184 8.164 16.094 1 89.06 373 ALA B O 1
ATOM 6337 N N . PRO B 1 374 ? 4.688 9.062 17.516 1 85.88 374 PRO B N 1
ATOM 6338 C CA . PRO B 1 374 ? 5.648 9.359 16.453 1 85.88 374 PRO B CA 1
ATOM 6339 C C . PRO B 1 374 ? 6.188 8.102 15.766 1 85.88 374 PRO B C 1
ATOM 6341 O O . PRO B 1 374 ? 6.742 8.18 14.672 1 85.88 374 PRO B O 1
ATOM 6344 N N . THR B 1 375 ? 6.047 6.883 16.359 1 89.38 375 THR B N 1
ATOM 6345 C CA . THR B 1 375 ? 6.645 5.668 15.82 1 89.38 375 THR B CA 1
ATOM 6346 C C . THR B 1 375 ? 5.684 4.965 14.867 1 89.38 375 THR B C 1
ATOM 6348 O O . THR B 1 375 ? 6.066 4.016 14.18 1 89.38 375 THR B O 1
ATOM 6351 N N . LEU B 1 376 ? 4.461 5.438 14.875 1 92.88 376 LEU B N 1
ATOM 6352 C CA . LEU B 1 376 ? 3.496 4.84 13.953 1 92.88 376 LEU B CA 1
ATOM 6353 C C . LEU B 1 376 ? 3.912 5.066 12.508 1 92.88 376 LEU B C 1
ATOM 6355 O O . LEU B 1 376 ? 4.52 6.09 12.18 1 92.88 376 LEU B O 1
ATOM 6359 N N . ARG B 1 377 ? 3.637 4.086 11.602 1 95.5 377 ARG B N 1
ATOM 6360 C CA . ARG B 1 377 ? 3.938 4.141 10.18 1 95.5 377 ARG B CA 1
ATOM 6361 C C . ARG B 1 377 ? 2.686 3.883 9.344 1 95.5 377 ARG B C 1
ATOM 6363 O O . ARG B 1 377 ? 1.687 3.377 9.859 1 95.5 377 ARG B O 1
ATOM 6370 N N . GLY B 1 378 ? 2.783 4.305 8.109 1 97.56 378 GLY B N 1
ATOM 6371 C CA . GLY B 1 378 ? 1.683 4.027 7.203 1 97.56 378 GLY B CA 1
ATOM 6372 C C . GLY B 1 378 ? 1.545 2.555 6.867 1 97.56 378 GLY B C 1
ATOM 6373 O O . GLY B 1 378 ? 2.49 1.781 7.043 1 97.56 378 GLY B O 1
ATOM 6374 N N . SER B 1 379 ? 0.378 2.195 6.418 1 98.5 379 SER B N 1
ATOM 6375 C CA . SER B 1 379 ? 0.142 0.82 5.988 1 98.5 379 SER B CA 1
ATOM 6376 C C . SER B 1 379 ? -1.046 0.734 5.035 1 98.5 379 SER B C 1
ATOM 6378 O O . SER B 1 379 ? -1.897 1.625 5.016 1 98.5 379 SER B O 1
ATOM 6380 N N . VAL B 1 380 ? -1.092 -0.195 4.211 1 98.38 380 VAL B N 1
ATOM 6381 C CA . VAL B 1 380 ? -2.197 -0.597 3.35 1 98.38 380 VAL B CA 1
ATOM 6382 C C . VAL B 1 380 ? -2.557 -2.057 3.615 1 98.38 380 VAL B C 1
ATOM 6384 O O . VAL B 1 380 ? -1.675 -2.918 3.684 1 98.38 380 VAL B O 1
ATOM 6387 N N . SER B 1 381 ? -3.787 -2.385 3.805 1 98.12 381 SER B N 1
ATOM 6388 C CA . SER B 1 381 ? -4.18 -3.754 4.117 1 98.12 381 SER B CA 1
ATOM 6389 C C . SER B 1 381 ? -5.434 -4.16 3.346 1 98.12 381 SER B C 1
ATOM 6391 O O . SER B 1 381 ? -6.027 -3.34 2.643 1 98.12 381 SER B O 1
ATOM 6393 N N . ASN B 1 382 ? -5.742 -5.434 3.412 1 97.75 382 ASN B N 1
ATOM 6394 C CA . ASN B 1 382 ? -6.891 -6.039 2.744 1 97.75 382 ASN B CA 1
ATOM 6395 C C . ASN B 1 382 ? -6.785 -5.918 1.228 1 97.75 382 ASN B C 1
ATOM 6397 O O . ASN B 1 382 ? -7.781 -5.656 0.551 1 97.75 382 ASN B O 1
ATOM 6401 N N . ILE B 1 383 ? -5.617 -6.016 0.728 1 97.5 383 ILE B N 1
ATOM 6402 C CA . ILE B 1 383 ? -5.375 -5.891 -0.706 1 97.5 383 ILE B CA 1
ATOM 6403 C C . ILE B 1 383 ? -5.816 -7.172 -1.414 1 97.5 383 ILE B C 1
ATOM 6405 O O . ILE B 1 383 ? -5.367 -8.266 -1.065 1 97.5 383 ILE B O 1
ATOM 6409 N N . SER B 1 384 ? -6.652 -7.09 -2.342 1 94.19 384 SER B N 1
ATOM 6410 C CA . SER B 1 384 ? -7.066 -8.172 -3.225 1 94.19 384 SER B CA 1
ATOM 6411 C C . SER B 1 384 ? -6.859 -7.805 -4.691 1 94.19 384 SER B C 1
ATOM 6413 O O . SER B 1 384 ? -6.539 -6.66 -5.008 1 94.19 384 SER B O 1
ATOM 6415 N N . SER B 1 385 ? -7 -8.758 -5.551 1 89.19 385 SER B N 1
ATOM 6416 C CA . SER B 1 385 ? -6.809 -8.523 -6.98 1 89.19 385 SER B CA 1
ATOM 6417 C C . SER B 1 385 ? -7.871 -7.582 -7.535 1 89.19 385 SER B C 1
ATOM 6419 O O . SER B 1 385 ? -7.672 -6.957 -8.578 1 89.19 385 SER B O 1
ATOM 6421 N N . ASP B 1 386 ? -8.938 -7.348 -6.777 1 90.44 386 ASP B N 1
ATOM 6422 C CA . ASP B 1 386 ? -10.078 -6.629 -7.324 1 90.44 386 ASP B CA 1
ATOM 6423 C C . ASP B 1 386 ? -10.18 -5.223 -6.734 1 90.44 386 ASP B C 1
ATOM 6425 O O . ASP B 1 386 ? -11.07 -4.449 -7.109 1 90.44 386 ASP B O 1
ATOM 6429 N N . ASN B 1 387 ? -9.336 -4.855 -5.844 1 96.25 387 ASN B N 1
ATOM 6430 C CA . ASN B 1 387 ? -9.516 -3.559 -5.195 1 96.25 387 ASN B CA 1
ATOM 6431 C C . ASN B 1 387 ? -8.234 -2.725 -5.258 1 96.25 387 ASN B C 1
ATOM 6433 O O . ASN B 1 387 ? -7.922 -1.996 -4.312 1 96.25 387 ASN B O 1
ATOM 6437 N N . ILE B 1 388 ? -7.48 -2.824 -6.289 1 94.44 388 ILE B N 1
ATOM 6438 C CA . ILE B 1 388 ? -6.211 -2.111 -6.352 1 94.44 388 ILE B CA 1
ATOM 6439 C C . ILE B 1 388 ? -6.18 -1.226 -7.594 1 94.44 388 ILE B C 1
ATOM 6441 O O . ILE B 1 388 ? -5.109 -0.961 -8.148 1 94.44 388 ILE B O 1
ATOM 6445 N N . SER B 1 389 ? -7.301 -0.795 -8.125 1 95.69 389 SER B N 1
ATOM 6446 C CA . SER B 1 389 ? -7.352 0.207 -9.188 1 95.69 389 SER B CA 1
ATOM 6447 C C . SER B 1 389 ? -6.891 1.57 -8.68 1 95.69 389 SER B C 1
ATOM 6449 O O . SER B 1 389 ? -6.746 1.773 -7.473 1 95.69 389 SER B O 1
ATOM 6451 N N . VAL B 1 390 ? -6.695 2.482 -9.648 1 97 390 VAL B N 1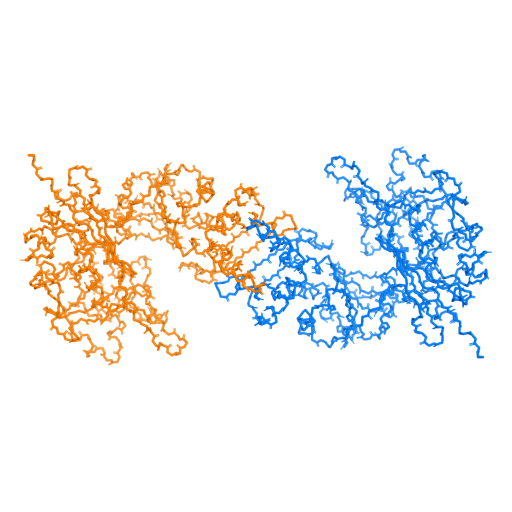
ATOM 6452 C CA . VAL B 1 390 ? -6.324 3.842 -9.273 1 97 390 VAL B CA 1
ATOM 6453 C C . VAL B 1 390 ? -7.414 4.457 -8.398 1 97 390 VAL B C 1
ATOM 6455 O O . VAL B 1 390 ? -7.121 5.152 -7.426 1 97 390 VAL B O 1
ATOM 6458 N N . GLY B 1 391 ? -8.664 4.176 -8.781 1 97.62 391 GLY B N 1
ATOM 6459 C CA . GLY B 1 391 ? -9.781 4.656 -7.988 1 97.62 391 GLY B CA 1
ATOM 6460 C C . GLY B 1 391 ? -9.805 4.09 -6.582 1 97.62 391 GLY B C 1
ATOM 6461 O O . GLY B 1 391 ? -10.062 4.812 -5.621 1 97.62 391 GLY B O 1
ATOM 6462 N N . ASP B 1 392 ? -9.523 2.816 -6.445 1 97.94 392 ASP B N 1
ATOM 6463 C CA . ASP B 1 392 ? -9.484 2.17 -5.137 1 97.94 392 ASP B CA 1
ATOM 6464 C C . ASP B 1 392 ? -8.43 2.809 -4.238 1 97.94 392 ASP B C 1
ATOM 6466 O O . ASP B 1 392 ? -8.695 3.129 -3.08 1 97.94 392 ASP B O 1
ATOM 6470 N N . VAL B 1 393 ? -7.273 2.975 -4.793 1 97.88 393 VAL B N 1
ATOM 6471 C CA . VAL B 1 393 ? -6.148 3.498 -4.023 1 97.88 393 VAL B CA 1
ATOM 6472 C C . VAL B 1 393 ? -6.426 4.945 -3.625 1 97.88 393 VAL B C 1
ATOM 6474 O O . VAL B 1 393 ? -6.234 5.324 -2.467 1 97.88 393 VAL B O 1
ATOM 6477 N N . SER B 1 394 ? -6.883 5.75 -4.562 1 97.88 394 SER B N 1
ATOM 6478 C CA . SER B 1 394 ? -7.168 7.152 -4.289 1 97.88 394 SER B CA 1
ATOM 6479 C C . SER B 1 394 ? -8.242 7.297 -3.219 1 97.88 394 SER B C 1
ATOM 6481 O O . SER B 1 394 ? -8.094 8.086 -2.283 1 97.88 394 SER B O 1
ATOM 6483 N N . SER B 1 395 ? -9.281 6.562 -3.346 1 97.94 395 SER B N 1
ATOM 6484 C CA . SER B 1 395 ? -10.375 6.605 -2.383 1 97.94 395 SER B CA 1
ATOM 6485 C C . SER B 1 395 ? -9.914 6.156 -1.001 1 97.94 395 SER B C 1
ATOM 6487 O O . SER B 1 395 ? -10.258 6.777 0.007 1 97.94 395 SER B O 1
ATOM 6489 N N . ALA B 1 396 ? -9.172 5.082 -0.961 1 98.25 396 ALA B N 1
ATOM 6490 C CA . ALA B 1 396 ? -8.695 4.543 0.31 1 98.25 396 ALA B CA 1
ATOM 6491 C C . ALA B 1 396 ? -7.773 5.527 1.018 1 98.25 396 ALA B C 1
ATOM 6493 O O . ALA B 1 396 ? -7.801 5.645 2.246 1 98.25 396 ALA B O 1
ATOM 6494 N N . VAL B 1 397 ? -6.934 6.23 0.267 1 98.06 397 VAL B N 1
ATOM 6495 C CA . VAL B 1 397 ? -6.031 7.23 0.828 1 98.06 397 VAL B CA 1
ATOM 6496 C C . VAL B 1 397 ? -6.844 8.352 1.469 1 98.06 397 VAL B C 1
ATOM 6498 O O . VAL B 1 397 ? -6.578 8.75 2.607 1 98.06 397 VAL B O 1
ATOM 6501 N N . MET B 1 398 ? -7.801 8.852 0.798 1 97.94 398 MET B N 1
ATOM 6502 C CA . MET B 1 398 ? -8.625 9.945 1.302 1 97.94 398 MET B CA 1
ATOM 6503 C C . MET B 1 398 ? -9.453 9.5 2.504 1 97.94 398 MET B C 1
ATOM 6505 O O . MET B 1 398 ? -9.586 10.234 3.482 1 97.94 398 MET B O 1
ATOM 6509 N N . ARG B 1 399 ? -9.984 8.32 2.434 1 98 399 ARG B N 1
ATOM 6510 C CA . ARG B 1 399 ? -10.703 7.766 3.576 1 98 399 ARG B CA 1
ATOM 6511 C C . ARG B 1 399 ? -9.789 7.621 4.785 1 98 399 ARG B C 1
ATOM 6513 O O . ARG B 1 399 ? -10.219 7.805 5.926 1 98 399 ARG B O 1
ATOM 6520 N N . GLY B 1 400 ? -8.547 7.23 4.469 1 98.19 400 GLY B N 1
ATOM 6521 C CA . GLY B 1 400 ? -7.566 7.129 5.539 1 98.19 400 GLY B CA 1
ATOM 6522 C C . GLY B 1 400 ? -7.371 8.43 6.293 1 98.19 400 GLY B C 1
ATOM 6523 O O . GLY B 1 400 ? -7.195 8.43 7.516 1 98.19 400 GLY B O 1
ATOM 6524 N N . ILE B 1 401 ? -7.363 9.531 5.617 1 97.94 401 ILE B N 1
ATOM 6525 C CA . ILE B 1 401 ? -7.254 10.844 6.234 1 97.94 401 ILE B CA 1
ATOM 6526 C C . ILE B 1 401 ? -8.422 11.062 7.195 1 97.94 401 ILE B C 1
ATOM 6528 O O . ILE B 1 401 ? -8.227 11.484 8.336 1 97.94 401 ILE B O 1
ATOM 6532 N N . VAL B 1 402 ? -9.617 10.75 6.754 1 98.06 402 VAL B N 1
ATOM 6533 C CA . VAL B 1 402 ? -10.828 10.922 7.539 1 98.06 402 VAL B CA 1
ATOM 6534 C C . VAL B 1 402 ? -10.789 10.016 8.773 1 98.06 402 VAL B C 1
ATOM 6536 O O . VAL B 1 402 ? -11.094 10.461 9.883 1 98.06 402 VAL B O 1
ATOM 6539 N N . ASP B 1 403 ? -10.391 8.789 8.562 1 98 403 ASP B N 1
ATOM 6540 C CA . ASP B 1 403 ? -10.328 7.832 9.664 1 98 403 ASP B CA 1
ATOM 6541 C C . ASP B 1 403 ? -9.312 8.266 10.719 1 98 403 ASP B C 1
ATOM 6543 O O . ASP B 1 403 ? -9.539 8.07 11.914 1 98 403 ASP B O 1
ATOM 6547 N N . ASN B 1 404 ? -8.203 8.766 10.266 1 98 404 ASN B N 1
ATOM 6548 C CA . ASN B 1 404 ? -7.207 9.266 11.211 1 98 404 ASN B CA 1
ATOM 6549 C C . ASN B 1 404 ? -7.766 10.391 12.07 1 98 404 ASN B C 1
ATOM 6551 O O . ASN B 1 404 ? -7.516 10.438 13.281 1 98 404 ASN B O 1
ATOM 6555 N N . LEU B 1 405 ? -8.484 11.32 11.453 1 98 405 LEU B N 1
ATOM 6556 C CA . LEU B 1 405 ? -9.094 12.43 12.18 1 98 405 LEU B CA 1
ATOM 6557 C C . LEU B 1 405 ? -10.102 11.914 13.211 1 98 405 LEU B C 1
ATOM 6559 O O . LEU B 1 405 ? -10.133 12.398 14.344 1 98 405 LEU B O 1
ATOM 6563 N N . LYS B 1 406 ? -10.852 10.953 12.836 1 97.88 406 LYS B N 1
ATOM 6564 C CA . LYS B 1 406 ? -11.836 10.367 13.742 1 97.88 406 LYS B CA 1
ATOM 6565 C C . LYS B 1 406 ? -11.164 9.672 14.914 1 97.88 406 LYS B C 1
ATOM 6567 O O . LYS B 1 406 ? -11.695 9.664 16.031 1 97.88 406 LYS B O 1
ATOM 6572 N N . GLU B 1 407 ? -10.086 9.078 14.602 1 97.12 407 GLU B N 1
ATOM 6573 C CA . GLU B 1 407 ? -9.328 8.438 15.68 1 97.12 407 GLU B CA 1
ATOM 6574 C C . GLU B 1 407 ? -8.766 9.469 16.656 1 97.12 407 GLU B C 1
ATOM 6576 O O . GLU B 1 407 ? -8.742 9.242 17.859 1 97.12 407 GLU B O 1
ATOM 6581 N N . MET B 1 408 ? -8.328 10.562 16.141 1 96.38 408 MET B N 1
ATOM 6582 C CA . MET B 1 408 ? -7.684 11.594 16.953 1 96.38 408 MET B CA 1
ATOM 6583 C C . MET B 1 408 ? -8.719 12.383 17.75 1 96.38 408 MET B C 1
ATOM 6585 O O . MET B 1 408 ? -8.445 12.805 18.875 1 96.38 408 MET B O 1
ATOM 6589 N N . MET B 1 409 ? -9.867 12.594 17.156 1 96.88 409 MET B N 1
ATOM 6590 C CA . MET B 1 409 ? -11 13.234 17.828 1 96.88 409 MET B CA 1
ATOM 6591 C C . MET B 1 409 ? -12.266 12.391 17.688 1 96.88 409 MET B C 1
ATOM 6593 O O . MET B 1 409 ? -13.07 12.609 16.781 1 96.88 409 MET B O 1
ATOM 6597 N N . PRO B 1 410 ? -12.508 11.547 18.672 1 95.94 410 PRO B N 1
ATOM 6598 C CA . PRO B 1 410 ? -13.617 10.594 18.578 1 95.94 410 PRO B CA 1
ATOM 6599 C C . PRO B 1 410 ? -14.977 11.281 18.516 1 95.94 410 PRO B C 1
ATOM 6601 O O . PRO B 1 410 ? -15.18 12.32 19.156 1 95.94 410 PRO B O 1
ATOM 6604 N N . LEU B 1 411 ? -15.898 10.648 17.891 1 96.31 411 LEU B N 1
ATOM 6605 C CA . LEU B 1 411 ? -17.25 11.156 17.719 1 96.31 411 LEU B CA 1
ATOM 6606 C C . LEU B 1 411 ? -17.922 11.391 19.062 1 96.31 411 LEU B C 1
ATOM 6608 O O . LEU B 1 411 ? -18.719 12.32 19.219 1 96.31 411 LEU B O 1
ATOM 6612 N N . ALA B 1 412 ? -17.641 10.586 20 1 94.94 412 ALA B N 1
ATOM 6613 C CA . ALA B 1 412 ? -18.219 10.727 21.328 1 94.94 412 ALA B CA 1
ATOM 6614 C C . ALA B 1 412 ? -17.875 12.078 21.953 1 94.94 412 ALA B C 1
ATOM 6616 O O . ALA B 1 412 ? -18.703 12.68 22.641 1 94.94 412 ALA B O 1
ATOM 6617 N N . LEU B 1 413 ? -16.656 12.508 21.766 1 94.62 413 LEU B N 1
ATOM 6618 C CA . LEU B 1 413 ? -16.234 13.812 22.281 1 94.62 413 LEU B CA 1
ATOM 6619 C C . LEU B 1 413 ? -16.969 14.938 21.578 1 94.62 413 LEU B C 1
ATOM 6621 O O . LEU B 1 413 ? -17.391 15.906 22.203 1 94.62 413 LEU B O 1
ATOM 6625 N N . LEU B 1 414 ? -17.078 14.844 20.266 1 96.19 414 LEU B N 1
ATOM 6626 C CA . LEU B 1 414 ? -17.812 15.844 19.5 1 96.19 414 LEU B CA 1
ATOM 6627 C C . LEU B 1 414 ? -19.266 15.938 19.969 1 96.19 414 LEU B C 1
ATOM 6629 O O . LEU B 1 414 ? -19.828 17.031 20.031 1 96.19 414 LEU B O 1
ATOM 6633 N N . GLN B 1 415 ? -19.812 14.852 20.297 1 95.38 415 GLN B N 1
ATOM 6634 C CA . GLN B 1 415 ? -21.188 14.812 20.797 1 95.38 415 GLN B CA 1
ATOM 6635 C C . GLN B 1 415 ? -21.312 15.5 22.141 1 95.38 415 GLN B C 1
ATOM 6637 O O . GLN B 1 415 ? -22.328 16.141 22.438 1 95.38 415 GLN B O 1
ATOM 6642 N N . GLN B 1 416 ? -20.312 15.273 22.953 1 92.75 416 GLN B N 1
ATOM 6643 C CA . GLN B 1 416 ? -20.312 15.945 24.25 1 92.75 416 GLN B CA 1
ATOM 6644 C C . GLN B 1 416 ? -20.391 17.453 24.078 1 92.75 416 GLN B C 1
ATOM 6646 O O . GLN B 1 416 ? -20.969 18.156 24.922 1 92.75 416 GLN B O 1
ATOM 6651 N N . PHE B 1 417 ? -19.844 17.953 23.016 1 94 417 PHE B N 1
ATOM 6652 C CA . PHE B 1 417 ? -19.859 19.391 22.75 1 94 417 PHE B CA 1
ATOM 6653 C C . PHE B 1 417 ? -21.047 19.766 21.875 1 94 417 PHE B C 1
ATOM 6655 O O . PHE B 1 417 ? -21.125 20.891 21.375 1 94 417 PHE B O 1
ATOM 6662 N N . LYS B 1 418 ? -21.906 18.828 21.609 1 95.69 418 LYS B N 1
ATOM 6663 C CA . LYS B 1 418 ? -23.156 19 20.859 1 95.69 418 LYS B CA 1
ATOM 6664 C C . LYS B 1 418 ? -22.875 19.516 19.453 1 95.69 418 LYS B C 1
ATOM 6666 O O . LYS B 1 418 ? -23.594 20.375 18.953 1 95.69 418 LYS B O 1
ATOM 6671 N N . VAL B 1 419 ? -21.828 18.984 18.906 1 96.94 419 VAL B N 1
ATOM 6672 C CA . VAL B 1 419 ? -21.469 19.359 17.531 1 96.94 419 VAL B CA 1
ATOM 6673 C C . VAL B 1 419 ? -22.578 18.906 16.578 1 96.94 419 VAL B C 1
ATOM 6675 O O . VAL B 1 419 ? -23.047 17.781 16.656 1 96.94 419 VAL B O 1
ATOM 6678 N N . ASP B 1 420 ? -22.969 19.828 15.664 1 97.44 420 ASP B N 1
ATOM 6679 C CA . ASP B 1 420 ? -24 19.453 14.703 1 97.44 420 ASP B CA 1
ATOM 6680 C C . ASP B 1 420 ? -23.562 19.781 13.273 1 97.44 420 ASP B C 1
ATOM 6682 O O . ASP B 1 420 ? -24.219 19.391 12.312 1 97.44 420 ASP B O 1
ATOM 6686 N N . THR B 1 421 ? -22.484 20.516 13.148 1 97.75 421 THR B N 1
ATOM 6687 C CA . THR B 1 421 ? -22 20.938 11.836 1 97.75 421 THR B CA 1
ATOM 6688 C C . THR B 1 421 ? -20.484 21.062 11.828 1 97.75 421 THR B C 1
ATOM 6690 O O . THR B 1 421 ? -19.891 21.516 12.805 1 97.75 421 THR B O 1
ATOM 6693 N N . LEU B 1 422 ? -19.875 20.641 10.727 1 97.44 422 LEU B N 1
ATOM 6694 C CA . LEU B 1 422 ? -18.453 20.875 10.484 1 97.44 422 LEU B CA 1
ATOM 6695 C C . LEU B 1 422 ? -18.25 22.094 9.594 1 97.44 422 LEU B C 1
ATOM 6697 O O . LEU B 1 422 ? -18.922 22.234 8.562 1 97.44 422 LEU B O 1
ATOM 6701 N N . ILE B 1 423 ? -17.406 22.969 10.039 1 96.62 423 ILE B N 1
ATOM 6702 C CA . ILE B 1 423 ? -16.984 24.078 9.188 1 96.62 423 ILE B CA 1
ATOM 6703 C C . ILE B 1 423 ? -15.602 23.766 8.602 1 96.62 423 ILE B C 1
ATOM 6705 O O . ILE B 1 423 ? -14.609 23.688 9.328 1 96.62 423 ILE B O 1
ATOM 6709 N N . GLY B 1 424 ? -15.617 23.641 7.293 1 93.94 424 GLY B N 1
ATOM 6710 C CA . GLY B 1 424 ? -14.414 23.188 6.625 1 93.94 424 GLY B CA 1
ATOM 6711 C C . GLY B 1 424 ? -13.664 24.297 5.91 1 93.94 424 GLY B C 1
ATOM 6712 O O . GLY B 1 424 ? -14.273 25.203 5.352 1 93.94 424 GLY B O 1
ATOM 6713 N N . SER B 1 425 ? -12.336 24.156 5.957 1 90.12 425 SER B N 1
ATOM 6714 C CA . SER B 1 425 ? -11.445 25.031 5.199 1 90.12 425 SER B CA 1
ATOM 6715 C C . SER B 1 425 ? -10.141 24.328 4.848 1 90.12 425 SER B C 1
ATOM 6717 O O . SER B 1 425 ? -9.891 23.203 5.297 1 90.12 425 SER B O 1
ATOM 6719 N N . GLY B 1 426 ? -9.305 25.031 3.939 1 88.5 426 GLY B N 1
ATOM 6720 C CA . GLY B 1 426 ? -8.016 24.484 3.541 1 88.5 426 GLY B CA 1
ATOM 6721 C C . GLY B 1 426 ? -7.953 24.109 2.072 1 88.5 426 GLY B C 1
ATOM 6722 O O . GLY B 1 426 ? -8.945 23.656 1.496 1 88.5 426 GLY B O 1
ATOM 6723 N N . SER B 1 427 ? -6.824 24.188 1.594 1 85.56 427 SER B N 1
ATOM 6724 C CA . SER B 1 427 ? -6.641 24.031 0.155 1 85.56 427 SER B CA 1
ATOM 6725 C C . SER B 1 427 ? -7 22.609 -0.296 1 85.56 427 SER B C 1
ATOM 6727 O O . SER B 1 427 ? -7.621 22.438 -1.345 1 85.56 427 SER B O 1
ATOM 6729 N N . CYS B 1 428 ? -6.59 21.625 0.461 1 92.06 428 CYS B N 1
ATOM 6730 C CA . CYS B 1 428 ? -6.863 20.234 0.087 1 92.06 428 CYS B CA 1
ATOM 6731 C C . CYS B 1 428 ? -8.359 19.953 0.114 1 92.06 428 CYS B C 1
ATOM 6733 O O . CYS B 1 428 ? -8.891 19.328 -0.807 1 92.06 428 CYS B O 1
ATOM 6735 N N . LEU B 1 429 ? -9 20.375 1.185 1 94.12 429 LEU B N 1
ATOM 6736 C CA . LEU B 1 429 ? -10.438 20.141 1.33 1 94.12 429 LEU B CA 1
ATOM 6737 C C . LEU B 1 429 ? -11.227 20.938 0.294 1 94.12 429 LEU B C 1
ATOM 6739 O O . LEU B 1 429 ? -12.172 20.422 -0.301 1 94.12 429 LEU B O 1
ATOM 6743 N N . ASP B 1 430 ? -10.836 22.109 -0.002 1 91.06 430 ASP B N 1
ATOM 6744 C CA . ASP B 1 430 ? -11.531 23 -0.936 1 91.06 430 ASP B CA 1
ATOM 6745 C C . ASP B 1 430 ? -11.5 22.438 -2.354 1 91.06 430 ASP B C 1
ATOM 6747 O O . ASP B 1 430 ? -12.453 22.594 -3.115 1 91.06 430 ASP B O 1
ATOM 6751 N N . LYS B 1 431 ? -10.445 21.766 -2.676 1 92.38 431 LYS B N 1
ATOM 6752 C CA . LYS B 1 431 ? -10.234 21.328 -4.051 1 92.38 431 LYS B CA 1
ATOM 6753 C C . LYS B 1 431 ? -10.586 19.844 -4.215 1 92.38 431 LYS B C 1
ATOM 6755 O O . LYS B 1 431 ? -10.359 19.266 -5.277 1 92.38 431 LYS B O 1
ATOM 6760 N N . ASN B 1 432 ? -11.117 19.219 -3.273 1 95.69 432 ASN B N 1
ATOM 6761 C CA . ASN B 1 432 ? -11.352 17.781 -3.303 1 95.69 432 ASN B CA 1
ATOM 6762 C C . ASN B 1 432 ? -12.766 17.438 -2.844 1 95.69 432 ASN B C 1
ATOM 6764 O O . ASN B 1 432 ? -12.969 17.031 -1.696 1 95.69 432 ASN B O 1
ATOM 6768 N N . PRO B 1 433 ? -13.688 17.453 -3.775 1 95.62 433 PRO B N 1
ATOM 6769 C CA . PRO B 1 433 ? -15.078 17.172 -3.418 1 95.62 433 PRO B CA 1
ATOM 6770 C C . PRO B 1 433 ? -15.273 15.766 -2.865 1 95.62 433 PRO B C 1
ATOM 6772 O O . PRO B 1 433 ? -16.156 15.531 -2.045 1 95.62 433 PRO B O 1
ATOM 6775 N N . VAL B 1 434 ? -14.477 14.836 -3.289 1 96.38 434 VAL B N 1
ATOM 6776 C CA . VAL B 1 434 ? -14.602 13.469 -2.799 1 96.38 434 VAL B CA 1
ATOM 6777 C C . VAL B 1 434 ? -14.203 13.406 -1.324 1 96.38 434 VAL B C 1
ATOM 6779 O O . VAL B 1 434 ? -14.875 12.742 -0.524 1 96.38 434 VAL B O 1
ATOM 6782 N N . LEU B 1 435 ? -13.117 14.055 -0.971 1 97.5 435 LEU B N 1
ATOM 6783 C CA . LEU B 1 435 ? -12.711 14.133 0.429 1 97.5 435 LEU B CA 1
ATOM 6784 C C . LEU B 1 435 ? -13.82 14.742 1.282 1 97.5 435 LEU B C 1
ATOM 6786 O O . LEU B 1 435 ? -14.094 14.266 2.385 1 97.5 435 LEU B O 1
ATOM 6790 N N . ALA B 1 436 ? -14.453 15.781 0.768 1 97.12 436 ALA B N 1
ATOM 6791 C CA . ALA B 1 436 ? -15.555 16.422 1.468 1 97.12 436 ALA B CA 1
ATOM 6792 C C . ALA B 1 436 ? -16.703 15.445 1.724 1 97.12 436 ALA B C 1
ATOM 6794 O O . ALA B 1 436 ? -17.266 15.406 2.82 1 97.12 436 ALA B O 1
ATOM 6795 N N . GLN B 1 437 ? -17 14.711 0.705 1 96.94 437 GLN B N 1
ATOM 6796 C CA . GLN B 1 437 ? -18.062 13.727 0.832 1 96.94 437 GLN B CA 1
ATOM 6797 C C . GLN B 1 437 ? -17.703 12.648 1.854 1 96.94 437 GLN B C 1
ATOM 6799 O O . GLN B 1 437 ? -18.562 12.227 2.641 1 96.94 437 GLN B O 1
ATOM 6804 N N . LEU B 1 438 ? -16.5 12.211 1.791 1 97.12 438 LEU B N 1
ATOM 6805 C CA . LEU B 1 438 ? -16.062 11.18 2.719 1 97.12 438 LEU B CA 1
ATOM 6806 C C . LEU B 1 438 ? -16.078 11.688 4.156 1 97.12 438 LEU B C 1
ATOM 6808 O O . LEU B 1 438 ? -16.359 10.922 5.086 1 97.12 438 LEU B O 1
ATOM 6812 N N . ILE B 1 439 ? -15.797 12.977 4.363 1 97.94 439 ILE B N 1
ATOM 6813 C CA . ILE B 1 439 ? -15.852 13.594 5.684 1 97.94 439 ILE B CA 1
ATOM 6814 C C . ILE B 1 439 ? -17.297 13.57 6.207 1 97.94 439 ILE B C 1
ATOM 6816 O O . ILE B 1 439 ? -17.531 13.195 7.355 1 97.94 439 ILE B O 1
ATOM 6820 N N . VAL B 1 440 ? -18.203 13.945 5.359 1 97.69 440 VAL B N 1
ATOM 6821 C CA . VAL B 1 440 ? -19.609 13.953 5.738 1 97.69 440 VAL B CA 1
ATOM 6822 C C . VAL B 1 440 ? -20.062 12.531 6.102 1 97.69 440 VAL B C 1
ATOM 6824 O O . VAL B 1 440 ? -20.719 12.328 7.125 1 97.69 440 VAL B O 1
ATOM 6827 N N . GLU B 1 441 ? -19.703 11.609 5.309 1 96.25 441 GLU B N 1
ATOM 6828 C CA . GLU B 1 441 ? -20.062 10.219 5.555 1 96.25 441 GLU B CA 1
ATOM 6829 C C . GLU B 1 441 ? -19.422 9.695 6.832 1 96.25 441 GLU B C 1
ATOM 6831 O O . GLU B 1 441 ? -20.031 8.953 7.59 1 96.25 441 GLU B O 1
ATOM 6836 N N . GLY B 1 442 ? -18.219 10 7.023 1 96.44 442 GLY B N 1
ATOM 6837 C CA . GLY B 1 442 ? -17.453 9.492 8.156 1 96.44 442 GLY B CA 1
ATOM 6838 C C . GLY B 1 442 ? -17.938 10.047 9.492 1 96.44 442 GLY B C 1
ATOM 6839 O O . GLY B 1 442 ? -18.109 9.297 10.453 1 96.44 442 GLY B O 1
ATOM 6840 N N . PHE B 1 443 ? -18.172 11.344 9.531 1 97.56 443 PHE B N 1
ATOM 6841 C CA . PHE B 1 443 ? -18.516 11.984 10.789 1 97.56 443 PHE B CA 1
ATOM 6842 C C . PHE B 1 443 ? -20.031 12 11 1 97.56 443 PHE B C 1
ATOM 6844 O O . PHE B 1 443 ? -20.5 12.078 12.141 1 97.56 443 PHE B O 1
ATOM 6851 N N . GLY B 1 444 ? -20.734 12.008 9.875 1 97.12 444 GLY B N 1
ATOM 6852 C CA . GLY B 1 444 ? -22.188 12.016 9.984 1 97.12 444 GLY B CA 1
ATOM 6853 C C . GLY B 1 444 ? -22.75 13.406 10.211 1 97.12 444 GLY B C 1
ATOM 6854 O O . GLY B 1 444 ? -23.891 13.547 10.664 1 97.12 444 GLY B O 1
ATOM 6855 N N . TYR B 1 445 ? -22.016 14.484 10.078 1 97.75 445 TYR B N 1
ATOM 6856 C CA . TYR B 1 445 ? -22.438 15.883 10.195 1 97.75 445 TYR B CA 1
ATOM 6857 C C . TYR B 1 445 ? -22.391 16.578 8.836 1 97.75 445 TYR B C 1
ATOM 6859 O O . TYR B 1 445 ? -21.562 16.219 7.98 1 97.75 445 TYR B O 1
ATOM 6867 N N . PRO B 1 446 ? -23.266 17.562 8.625 1 97.81 446 PRO B N 1
ATOM 6868 C CA . PRO B 1 446 ? -23.094 18.391 7.43 1 97.81 446 PRO B CA 1
ATOM 6869 C C . PRO B 1 446 ? -21.766 19.141 7.43 1 97.81 446 PRO B C 1
ATOM 6871 O O . PRO B 1 446 ? -21.25 19.484 8.492 1 97.81 446 PRO B O 1
ATOM 6874 N N . LEU B 1 447 ? -21.266 19.359 6.234 1 97.44 447 LEU B N 1
ATOM 6875 C CA . LEU B 1 447 ? -20.016 20.094 6.051 1 97.44 447 LEU B CA 1
ATOM 6876 C C . LEU B 1 447 ? -20.25 21.375 5.273 1 97.44 447 LEU B C 1
ATOM 6878 O O . LEU B 1 447 ? -20.797 21.359 4.164 1 97.44 447 LEU B O 1
ATOM 6882 N N . GLU B 1 448 ? -19.953 22.5 5.918 1 95.75 448 GLU B N 1
ATOM 6883 C CA . GLU B 1 448 ? -20 23.797 5.258 1 95.75 448 GLU B CA 1
ATOM 6884 C C . GLU B 1 448 ? -18.594 24.312 4.961 1 95.75 448 GLU B C 1
ATOM 6886 O O . GLU B 1 448 ? -17.797 24.531 5.875 1 95.75 448 GLU B O 1
ATOM 6891 N N . LEU B 1 449 ? -18.344 24.5 3.738 1 92.94 449 LEU B N 1
ATOM 6892 C CA . LEU B 1 449 ? -17.016 24.984 3.348 1 92.94 449 LEU B CA 1
ATOM 6893 C C . LEU B 1 449 ? -16.984 26.516 3.363 1 92.94 449 LEU B C 1
ATOM 6895 O O . LEU B 1 449 ? -17.891 27.172 2.859 1 92.94 449 LEU B O 1
ATOM 6899 N N . ARG B 1 450 ? -16.109 27.031 4.082 1 87.19 450 ARG B N 1
ATOM 6900 C CA . ARG B 1 450 ? -15.859 28.469 4.102 1 87.19 450 ARG B CA 1
ATOM 6901 C C . ARG B 1 450 ? -14.477 28.797 3.545 1 87.19 450 ARG B C 1
ATOM 6903 O O . ARG B 1 450 ? -13.461 28.547 4.203 1 87.19 450 ARG B O 1
ATOM 6910 N N . SER B 1 451 ? -14.547 29.25 2.301 1 75.12 451 SER B N 1
ATOM 6911 C CA . SER B 1 451 ? -13.297 29.547 1.599 1 75.12 451 SER B CA 1
ATOM 6912 C C . SER B 1 451 ? -12.812 30.953 1.908 1 75.12 451 SER B C 1
ATOM 6914 O O . SER B 1 451 ? -13.594 31.828 2.299 1 75.12 451 SER B O 1
ATOM 6916 N N . ASN B 1 452 ? -11.625 31.25 1.92 1 66.38 452 ASN B N 1
ATOM 6917 C CA . ASN B 1 452 ? -11.016 32.562 1.947 1 66.38 452 ASN B CA 1
ATOM 6918 C C . ASN B 1 452 ? -10.977 33.125 3.361 1 66.38 452 ASN B C 1
ATOM 6920 O O . ASN B 1 452 ? -11.055 34.344 3.547 1 66.38 452 ASN B O 1
ATOM 6924 N N . VAL B 1 453 ? -11.195 32.375 4.242 1 73.69 453 VAL B N 1
ATOM 6925 C CA . VAL B 1 453 ? -11.008 32.875 5.605 1 73.69 453 VAL B CA 1
ATOM 6926 C C . VAL B 1 453 ? -9.656 32.375 6.141 1 73.69 453 VAL B C 1
ATOM 6928 O O . VAL B 1 453 ? -9.289 31.219 5.965 1 73.69 453 VAL B O 1
ATOM 6931 N N . ASP B 1 454 ? -8.93 33.5 6.551 1 86.69 454 ASP B N 1
ATOM 6932 C CA . ASP B 1 454 ? -7.586 33.156 7.008 1 86.69 454 ASP B CA 1
ATOM 6933 C C . ASP B 1 454 ? -7.246 33.906 8.305 1 86.69 454 ASP B C 1
ATOM 6935 O O . ASP B 1 454 ? -8.094 34.594 8.859 1 86.69 454 ASP B O 1
ATOM 6939 N N . ALA B 1 455 ? -6.105 33.625 8.805 1 91.81 455 ALA B N 1
ATOM 6940 C CA . ALA B 1 455 ? -5.664 34.062 10.125 1 91.81 455 ALA B CA 1
ATOM 6941 C C . ALA B 1 455 ? -5.66 35.594 10.203 1 91.81 455 ALA B C 1
ATOM 6943 O O . ALA B 1 455 ? -6.07 36.188 11.211 1 91.81 455 ALA B O 1
ATOM 6944 N N . PRO B 1 456 ? -5.27 36.375 9.141 1 95.62 456 PRO B N 1
ATOM 6945 C CA . PRO B 1 456 ? -5.316 37.844 9.234 1 95.62 456 PRO B CA 1
ATOM 6946 C C . PRO B 1 456 ? -6.73 38.375 9.43 1 95.62 456 PRO B C 1
ATOM 6948 O O . PRO B 1 456 ? -6.934 39.344 10.172 1 95.62 456 PRO B O 1
ATOM 6951 N N . TYR B 1 457 ? -7.664 37.812 8.75 1 95 457 TYR B N 1
ATOM 6952 C CA . TYR B 1 457 ? -9.055 38.188 8.969 1 95 457 TYR B CA 1
ATOM 6953 C C . TYR B 1 457 ? -9.477 37.938 10.406 1 95 457 TYR B C 1
ATOM 6955 O O . TYR B 1 457 ? -10.117 38.781 11.031 1 95 457 TYR B O 1
ATOM 6963 N N . GLY B 1 458 ? -9.125 36.781 10.914 1 95.81 458 GLY B N 1
ATOM 6964 C CA . GLY B 1 458 ? -9.422 36.469 12.297 1 95.81 458 GLY B CA 1
ATOM 6965 C C . GLY B 1 458 ? -8.805 37.438 13.281 1 95.81 458 GLY B C 1
ATOM 6966 O O . GLY B 1 458 ? -9.422 37.781 14.281 1 95.81 458 GLY B O 1
ATOM 6967 N N . ALA B 1 459 ? -7.594 37.812 12.992 1 97.62 459 ALA B N 1
ATOM 6968 C CA . ALA B 1 459 ? -6.91 38.781 13.844 1 97.62 459 ALA B CA 1
ATOM 6969 C C . ALA B 1 459 ? -7.641 40.125 13.828 1 97.62 459 ALA B C 1
ATOM 6971 O O . ALA B 1 459 ? -7.816 40.75 14.867 1 97.62 459 ALA B O 1
ATOM 6972 N N . ALA B 1 460 ? -8.055 40.562 12.633 1 97.25 460 ALA B N 1
ATOM 6973 C CA . ALA B 1 460 ? -8.797 41.812 12.5 1 97.25 460 ALA B CA 1
ATOM 6974 C C . ALA B 1 460 ? -10.125 41.75 13.258 1 97.25 460 ALA B C 1
ATOM 6976 O O . ALA B 1 460 ? -10.5 42.688 13.953 1 97.25 460 ALA B O 1
ATOM 6977 N N . MET B 1 461 ? -10.75 40.688 13.133 1 95.25 461 MET B N 1
ATOM 6978 C CA . MET B 1 461 ? -12.055 40.5 13.766 1 95.25 461 MET B CA 1
ATOM 6979 C C . MET B 1 461 ? -11.922 40.5 15.289 1 95.25 461 MET B C 1
ATOM 6981 O O . MET B 1 461 ? -12.781 41.031 15.992 1 95.25 461 MET B O 1
ATOM 6985 N N . ALA B 1 462 ? -10.914 39.906 15.797 1 96.19 462 ALA B N 1
ATOM 6986 C CA . ALA B 1 462 ? -10.672 39.906 17.234 1 96.19 462 ALA B CA 1
ATOM 6987 C C . ALA B 1 462 ? -10.539 41.312 17.781 1 96.19 462 ALA B C 1
ATOM 6989 O O . ALA B 1 462 ? -11.008 41.625 18.875 1 96.19 462 ALA B O 1
ATOM 6990 N N . VAL B 1 463 ? -9.875 42.125 17.016 1 97 463 VAL B N 1
ATOM 6991 C CA . VAL B 1 463 ? -9.68 43.531 17.406 1 97 463 VAL B CA 1
ATOM 6992 C C . VAL B 1 463 ? -11.008 44.281 17.328 1 97 463 VAL B C 1
ATOM 6994 O O . VAL B 1 463 ? -11.336 45.062 18.203 1 97 463 VAL B O 1
ATOM 6997 N N . LEU B 1 464 ? -11.742 44 16.297 1 94.5 464 LEU B N 1
ATOM 6998 C CA . LEU B 1 464 ? -13.031 44.625 16.078 1 94.5 464 LEU B CA 1
ATOM 6999 C C . LEU B 1 464 ? -13.977 44.375 17.25 1 94.5 464 LEU B C 1
ATOM 7001 O O . LEU B 1 464 ? -14.727 45.281 17.641 1 94.5 464 LEU B O 1
ATOM 7005 N N . GLU B 1 465 ? -13.906 43.344 17.844 1 92.25 465 GLU B N 1
ATOM 7006 C CA . GLU B 1 465 ? -14.812 42.969 18.922 1 92.25 465 GLU B CA 1
ATOM 7007 C C . GLU B 1 465 ? -14.516 43.75 20.188 1 92.25 465 GLU B C 1
ATOM 7009 O O . GLU B 1 465 ? -15.367 43.844 21.078 1 92.25 465 GLU B O 1
ATOM 7014 N N . ILE B 1 466 ? -13.344 44.281 20.312 1 93.06 466 ILE B N 1
ATOM 7015 C CA . ILE B 1 466 ? -12.984 44.938 21.562 1 93.06 466 ILE B CA 1
ATOM 7016 C C . ILE B 1 466 ? -12.781 46.438 21.328 1 93.06 466 ILE B C 1
ATOM 7018 O O . ILE B 1 466 ? -12.266 47.125 22.188 1 93.06 466 ILE B O 1
ATOM 7022 N N . THR B 1 467 ? -13.055 46.875 20.188 1 88.38 467 THR B N 1
ATOM 7023 C CA . THR B 1 467 ? -12.969 48.312 19.875 1 88.38 467 THR B CA 1
ATOM 7024 C C . THR B 1 467 ? -14.32 48.844 19.391 1 88.38 467 THR B C 1
ATOM 7026 O O . THR B 1 467 ? -15.148 48.062 18.891 1 88.38 467 THR B O 1
#

Foldseek 3Di:
DPPFAWAKFWEQEPFKIKIWIAGLVVRDTDDIFMFTLPFWDPDPPPDDDWAFTWGHLVSSQVRVLVRLLPDDLVRLQRYQEYFYAYAAQKKKFAAQVQWAQDPQGIDGDDVLRIDIIGHLPGRRCDPVNLVVAFDAPDPDGDDPSAQQSVQLVLCPDPCNCVNNVSGQEMDHSQQVVLCRQQVHPFGEAEQQRVVSNDQADLVVGGGVVVRCVVRVGPCSHDGHYDHPFDFDGWGCQHHSNRGTGRTYTHYHYQVQLLVVLLVDDQQEWEWEAAQWIKIKHKAPALDDPDDAPLQWDWGDHHPSIIMTMRTWNDHCNLVVVVLVVVVVVCVVVPNDCVNDDSVNVVVVLLVLLVVPLPAPKAKQSCCQPGPSGRPDHIDIDPDDPPQPDSNNVSNNSLLNSLVVVCVSPPLVNSVVSNHAEYEYEYDRPVVHVSSQVSNCVSNVHYYHYDYDGGSRSSSSVSRSVVD/DPPFAWAKFWEQEPFKIKIFIAGLVVRDTDDIFMFTLPFWDPDPPPDDDWAFTWGHLVSSQVRVLVRLLPDDLVRLQRYQEYFYAYAAQKKKFAAQVQWAQDPQGIDGDDPLRIDIIGHLPGRRCDPVNLVVAFDAPDPDGDDPSAQQSVQLVLCPDPCNCVNNVSGQEMDHSQQVVLCRQQVHPFGEAEQQRVVSNDQADLVVGGGVVVRCVVRVGPCSHDGHYDHPWDFDGWGCQHHSNRGTGRTYTHYHYQVQLLVVLLVDDQQEWEWEAAQWIKIKHKAPALDDPDDAPLQWDWGDHHPSIIMTMRTWNDHCVLVVVVLVVVVVVCVVVPNDCVNDDSVNVVVVLLVLLVVPLPAPKAKQSCCQPGPSGRPDHIDIDPDDPPQPDSNNVSNNSLLNSLVVVCVSPPLVNSVVSNHAEYEYYYDRPVVRVSSQVSNCVSNVHYYHYDYDGGSSSSSSVSRSVVD

Solvent-accessible surface area (backbone atoms only — not comparable to full-atom values): 47285 Å² total; per-residue (Å²): 125,84,78,73,48,24,22,34,4,27,20,48,43,80,60,38,33,36,35,24,35,28,30,66,85,81,65,42,78,76,46,76,46,68,28,63,20,82,18,74,49,82,64,79,67,83,75,91,78,70,52,66,34,39,28,40,50,66,35,41,49,50,24,52,52,54,34,49,66,69,50,57,63,74,59,32,55,34,38,52,33,37,15,37,15,17,59,52,21,19,35,30,39,27,22,89,69,15,52,36,64,52,97,34,35,78,42,73,69,44,88,76,18,50,47,57,30,38,32,48,76,15,36,65,51,38,73,72,54,56,67,71,47,70,78,63,94,53,89,71,74,84,48,50,20,14,29,48,52,52,51,45,51,46,60,68,38,94,59,14,70,68,58,54,66,59,34,70,37,40,38,33,66,43,26,49,50,47,25,29,45,32,62,50,93,61,47,53,34,13,43,40,42,42,48,48,17,43,58,40,39,73,88,75,61,38,67,42,56,69,54,39,50,74,60,66,40,72,66,86,40,58,50,48,64,41,65,34,72,36,76,73,43,30,27,64,47,46,48,68,56,26,49,53,62,24,37,27,32,43,26,40,31,31,66,52,16,35,56,52,35,66,63,69,54,73,34,31,30,41,34,37,26,28,58,30,24,36,43,32,38,66,38,91,36,71,65,79,88,68,90,70,58,79,45,42,44,78,41,60,38,56,77,63,18,19,29,41,35,27,70,39,61,46,34,35,46,56,58,50,47,54,50,50,35,54,48,50,49,38,48,67,72,68,45,57,71,87,76,53,54,70,66,54,54,53,50,43,41,48,54,35,13,62,77,26,71,81,49,75,33,42,34,44,60,27,36,79,14,31,87,75,43,61,85,47,48,9,35,37,35,60,32,36,79,84,41,59,46,65,20,21,50,40,24,20,48,46,47,16,48,47,51,50,51,41,67,40,50,42,66,69,60,43,50,73,54,52,48,62,34,34,40,32,30,41,65,42,45,74,74,24,69,52,53,49,50,47,43,28,66,71,71,69,34,56,74,44,76,50,79,91,57,38,28,15,51,12,19,19,50,50,42,52,72,76,99,126,84,78,74,48,24,22,35,4,27,21,48,43,81,61,37,32,35,36,25,34,28,32,66,85,81,66,42,77,76,46,77,45,68,26,64,20,81,19,73,48,82,65,78,67,84,74,92,78,73,52,65,35,40,28,40,50,66,34,41,51,50,22,51,50,54,35,49,66,69,50,57,65,74,57,33,54,33,38,52,32,37,14,36,16,18,57,55,21,19,34,29,39,27,22,88,70,15,50,35,64,52,94,34,36,80,42,72,69,44,89,78,18,51,49,57,29,37,33,48,76,16,36,65,52,38,74,72,55,57,67,71,48,70,78,62,94,52,89,71,75,83,50,50,20,15,28,47,54,51,51,44,51,46,61,68,37,94,58,14,68,69,58,55,66,58,33,69,38,39,39,32,67,44,24,48,50,44,25,28,46,33,63,50,93,61,46,54,34,13,43,39,43,42,48,46,18,44,57,38,39,73,90,75,61,39,67,42,55,68,56,38,50,74,59,66,41,72,66,85,38,58,50,48,65,43,64,35,73,38,76,73,44,31,27,65,50,46,48,67,56,25,50,52,62,23,36,27,31,43,26,41,31,31,68,52,16,32,55,52,35,67,64,68,55,74,34,31,30,43,34,37,25,28,57,33,24,35,42,32,36,66,36,90,36,71,66,81,88,69,90,71,57,80,46,41,45,79,41,60,39,56,77,62,18,20,30,42,34,25,68,39,62,47,33,36,47,54,58,50,49,55,50,48,35,54,48,50,50,38,50,68,73,69,46,57,70,86,76,52,55,71,65,54,54,52,51,43,41,48,54,33,12,60,76,25,71,81,48,74,33,44,33,45,60,26,36,80,15,33,87,76,43,60,83,48,48,9,35,36,36,60,32,37,80,83,39,58,45,65,20,21,49,40,23,20,49,46,48,15,49,47,52,50,50,41,67,41,51,42,67,68,60,45,49,74,56,53,47,62,35,34,40,32,31,41,64,43,45,72,73,25,69,52,53,48,50,48,42,28,65,70,73,69,34,54,71,45,77,51,80,91,56,40,30,15,50,12,19,18,50,49,41,52,74,78,101

Nearest PDB structures (foldseek):
  3h45-assembly1_O  TM=7.517E-01  e=1.316E-25  Enterococcus casseliflavus
  3h3n-assembly1_X  TM=7.615E-01  e=1.865E-25  Enterococcus casseliflavus
  3g25-assembly1_A  TM=7.400E-01  e=1.977E-25  Staphylococcus aureus subsp. aureus COL
  3d7e-assembly1_X  TM=7.423E-01  e=1.602E-24  Enterococcus casseliflavus
  1bo5-assembly1_O  TM=7.093E-01  e=3.566E-22  Escherichia coli

Radius of gyration: 38.76 Å; Cα contacts (8 Å, |Δi|>4): 2191; chains: 2; bounding box: 58×111×83 Å

pLDDT: mean 92.51, std 8.72, range [37.12, 98.62]

Organism: Amphimedon queenslandica (NCBI:txid400682)

Sequence (934 aa):
MAVSELILGIDVGTSTVKGTLVDKESREVVEKQSEPTLAQISSQSSGRDVEKDEQNVLSIVKAMELLMSRFSSHNLKRVKGIGISGQMHGVILWRNGGIKLENGRIIVTQKDSVSSLVTWQDGRCSKNFLSTLPKTNQSIPLSTGYGCATLFWYSRASDAESTLSLYDRTGTIMDCFVSVLCGSTEVIMSSQNANSWGYFDVKNNTWEYDILKEGSFPVHLLPRVVSAPSIVGSLVSEWCGVPPGVLVAVAMGDLQCSVSAVKPLPTNAILSIGTSSQLSVINNCISFDGSLPSSIMEVPYFNNKTLLVAAALTGGNVVARLVDFLKEFLKGIHIPDSAVDTDSIYSFLIKSASEKRNTSLQVSPLILGERHAPTLRGSVSNISSDNISVGDVSSAVMRGIVDNLKEMMPLALLQQFKVDTLIGSGSCLDKNPVLAQLIVEGFGYPLELRSNVDAPYGAAMAVLEITMAVSELILGIDVGTSTVKGTLVDKESREVVEKQSEPTLAQISSQSSGRDVEKDEQNVLSIVKAMELLMSRFSSHNLKRVKGIGISGQMHGVILWRNGGIKLENGRIIVTQKDSVSSLVTWQDGRCSKNFLSTLPKTNQSIPLSTGYGCATLFWYSRASDAESTLSLYDRTGTIMDCFVSVLCGSTEVIMSSQNANSWGYFDVKNNTWEYDILKEGSFPVHLLPRVVSAPSIVGSLVSEWCGVPPGVLVAVAMGDLQCSVSAVKPLPTNAILSIGTSSQLSVINNCISFDGSLPSSIMEVPYFNNKTLLVAAALTGGNVVARLVDFLKEFLKGIHIPDSAVDTDSIYSFLIKSASEKRNTSLQVSPLILGERHAPTLRGSVSNISSDNISVGDVSSAVMRGIVDNLKEMMPLALLQQFKVDTLIGSGSCLDKNPVLAQLIVEGFGYPLELRSNVDAPYGAAMAVLEIT